Protein AF-0000000068876322 (afdb_homodimer)

pLDDT: mean 88.97, std 20.26, range [16.17, 98.94]

Structure (mmCIF, N/CA/C/O backbone):
data_AF-0000000068876322-model_v1
#
loop_
_entity.id
_entity.type
_entity.pdbx_description
1 polymer 'Nitrate reductase'
#
loop_
_atom_site.group_PDB
_atom_site.id
_atom_site.type_symbol
_atom_site.label_atom_id
_atom_site.label_alt_id
_atom_site.label_comp_id
_atom_site.label_asym_id
_atom_site.label_entity_id
_atom_site.label_seq_id
_atom_site.pdbx_PDB_ins_code
_atom_site.Cartn_x
_atom_site.Cartn_y
_atom_site.Cartn_z
_atom_site.occupancy
_atom_site.B_iso_or_equiv
_atom_site.auth_seq_id
_atom_site.auth_comp_id
_atom_site.auth_asym_id
_atom_site.auth_atom_id
_atom_site.pdbx_PDB_model_num
ATOM 1 N N . MET A 1 1 ? 75.688 85.75 51.281 1 16.59 1 MET A N 1
ATOM 2 C CA . MET A 1 1 ? 74.625 85.875 52.25 1 16.59 1 MET A CA 1
ATOM 3 C C . MET A 1 1 ? 73.312 85.375 51.688 1 16.59 1 MET A C 1
ATOM 5 O O . MET A 1 1 ? 72.562 84.625 52.375 1 16.59 1 MET A O 1
ATOM 9 N N . SER A 1 2 ? 72.625 86 50.75 1 17.84 2 SER A N 1
ATOM 10 C CA . SER A 1 2 ? 71.25 86.438 50.781 1 17.84 2 SER A CA 1
ATOM 11 C C . SER A 1 2 ? 70.312 85.25 50.406 1 17.84 2 SER A C 1
ATOM 13 O O . SER A 1 2 ? 70.75 84.312 49.719 1 17.84 2 SER A O 1
ATOM 15 N N . ILE A 1 3 ? 69 85.312 50.625 1 17.56 3 ILE A N 1
ATOM 16 C CA . ILE A 1 3 ? 67.75 84.75 51.25 1 17.56 3 ILE A CA 1
ATOM 17 C C . ILE A 1 3 ? 67 83.938 50.25 1 17.56 3 ILE A C 1
ATOM 19 O O . ILE A 1 3 ? 66.688 82.75 50.562 1 17.56 3 ILE A O 1
ATOM 23 N N . LYS A 1 4 ? 65.75 84.375 49.562 1 17.17 4 LYS A N 1
ATOM 24 C CA . LYS A 1 4 ? 64.375 84.375 50 1 17.17 4 LYS A CA 1
ATOM 25 C C . LYS A 1 4 ? 63.469 83.625 49.031 1 17.17 4 LYS A C 1
ATOM 27 O O . LYS A 1 4 ? 62.406 83.062 49.438 1 17.17 4 LYS A O 1
ATOM 32 N N . SER A 1 5 ? 63.5 83.562 47.656 1 18.92 5 SER A N 1
ATOM 33 C CA . SER A 1 5 ? 62.188 83.875 47.094 1 18.92 5 SER A CA 1
ATOM 34 C C . SER A 1 5 ? 61.344 82.625 46.875 1 18.92 5 SER A C 1
ATOM 36 O O . SER A 1 5 ? 61.625 81.812 46 1 18.92 5 SER A O 1
ATOM 38 N N . SER A 1 6 ? 60.844 81.625 47.938 1 21.02 6 SER A N 1
ATOM 39 C CA . SER A 1 6 ? 60.562 80.25 47.781 1 21.02 6 SER A CA 1
ATOM 40 C C . SER A 1 6 ? 59.156 80 47.188 1 21.02 6 SER A C 1
ATOM 42 O O . SER A 1 6 ? 58.594 78.938 47.281 1 21.02 6 SER A O 1
ATOM 44 N N . SER A 1 7 ? 58.688 81.062 46.344 1 18.5 7 SER A N 1
ATOM 45 C CA . SER A 1 7 ? 57.25 81.312 46.406 1 18.5 7 SER A CA 1
ATOM 46 C C . SER A 1 7 ? 56.5 80 46.062 1 18.5 7 SER A C 1
ATOM 48 O O . SER A 1 7 ? 57.062 79.062 45.625 1 18.5 7 SER A O 1
ATOM 50 N N . LEU A 1 8 ? 55.281 80.125 45.281 1 18.42 8 LEU A N 1
ATOM 51 C CA . LEU A 1 8 ? 53.844 80 45.5 1 18.42 8 LEU A CA 1
ATOM 52 C C . LEU A 1 8 ? 53.312 78.688 44.906 1 18.42 8 LEU A C 1
ATOM 54 O O . LEU A 1 8 ? 53.5 78.375 43.75 1 18.42 8 LEU A O 1
ATOM 58 N N . ARG A 1 9 ? 53 77.562 45.719 1 19.86 9 ARG A N 1
ATOM 59 C CA . ARG A 1 9 ? 52.625 76.125 45.531 1 19.86 9 ARG A CA 1
ATOM 60 C C . ARG A 1 9 ? 51.281 76 44.875 1 19.86 9 ARG A C 1
ATOM 62 O O . ARG A 1 9 ? 50.25 76.25 45.5 1 19.86 9 ARG A O 1
ATOM 69 N N . SER A 1 10 ? 51.156 76.625 43.625 1 20.12 10 SER A N 1
ATOM 70 C CA . SER A 1 10 ? 49.812 76.812 43.031 1 20.12 10 SER A CA 1
ATOM 71 C C . SER A 1 10 ? 49 75.562 43.062 1 20.12 10 SER A C 1
ATOM 73 O O . SER A 1 10 ? 49.531 74.438 42.906 1 20.12 10 SER A O 1
ATOM 75 N N . PHE A 1 11 ? 47.781 75.688 43.656 1 21.39 11 PHE A N 1
ATOM 76 C CA . PHE A 1 11 ? 46.688 74.875 44.156 1 21.39 11 PHE A CA 1
ATOM 77 C C . PHE A 1 11 ? 46.25 73.875 43.094 1 21.39 11 PHE A C 1
ATOM 79 O O . PHE A 1 11 ? 46.531 74.062 41.906 1 21.39 11 PHE A O 1
ATOM 86 N N . PRO A 1 12 ? 45.25 73.062 43.469 1 23.77 12 PRO A N 1
ATOM 87 C CA . PRO A 1 12 ? 44.75 71.688 43.344 1 23.77 12 PRO A CA 1
ATOM 88 C C . PRO A 1 12 ? 43.844 71.5 42.125 1 23.77 12 PRO A C 1
ATOM 90 O O . PRO A 1 12 ? 42.75 72.125 42.062 1 23.77 12 PRO A O 1
ATOM 93 N N . THR A 1 13 ? 44.188 71.875 40.875 1 25.36 13 THR A N 1
ATOM 94 C CA . THR A 1 13 ? 43.156 72.062 39.875 1 25.36 13 THR A CA 1
ATOM 95 C C . THR A 1 13 ? 42.281 70.812 39.781 1 25.36 13 THR A C 1
ATOM 97 O O . THR A 1 13 ? 42.781 69.688 39.688 1 25.36 13 THR A O 1
ATOM 100 N N . PRO A 1 14 ? 41.031 70.938 40.281 1 27.06 14 PRO A N 1
ATOM 101 C CA . PRO A 1 14 ? 40.094 69.812 40.469 1 27.06 14 PRO A CA 1
ATOM 102 C C . PRO A 1 14 ? 39.969 68.938 39.219 1 27.06 14 PRO A C 1
ATOM 104 O O . PRO A 1 14 ? 40.25 69.438 38.094 1 27.06 14 PRO A O 1
ATOM 107 N N . PRO A 1 15 ? 39.875 67.625 39.406 1 26.58 15 PRO A N 1
ATOM 108 C CA . PRO A 1 15 ? 40 66.562 38.406 1 26.58 15 PRO A CA 1
ATOM 109 C C . PRO A 1 15 ? 38.938 66.625 37.312 1 26.58 15 PRO A C 1
ATOM 111 O O . PRO A 1 15 ? 37.812 67.062 37.594 1 26.58 15 PRO A O 1
ATOM 114 N N . PRO A 1 16 ? 39.312 67 36.094 1 25.39 16 PRO A N 1
ATOM 115 C CA . PRO A 1 16 ? 38.344 67.25 35.031 1 25.39 16 PRO A CA 1
ATOM 116 C C . PRO A 1 16 ? 37.25 66.188 34.906 1 25.39 16 PRO A C 1
ATOM 118 O O . PRO A 1 16 ? 37.469 65.062 35.344 1 25.39 16 PRO A O 1
ATOM 121 N N . SER A 1 17 ? 35.969 66.562 34.938 1 26.8 17 SER A N 1
ATOM 122 C CA . SER A 1 17 ? 34.719 65.875 34.906 1 26.8 17 SER A CA 1
ATOM 123 C C . SER A 1 17 ? 34.688 64.812 33.781 1 26.8 17 SER A C 1
ATOM 125 O O . SER A 1 17 ? 35.25 65.062 32.688 1 26.8 17 SER A O 1
ATOM 127 N N . PRO A 1 18 ? 34.406 63.562 34.156 1 25.31 18 PRO A N 1
ATOM 128 C CA . PRO A 1 18 ? 34.594 62.406 33.25 1 25.31 18 PRO A CA 1
ATOM 129 C C . PRO A 1 18 ? 33.938 62.625 31.906 1 25.31 18 PRO A C 1
ATOM 131 O O . PRO A 1 18 ? 33.031 63.469 31.766 1 25.31 18 PRO A O 1
ATOM 134 N N . PRO A 1 19 ? 34.344 61.875 30.922 1 24.61 19 PRO A N 1
ATOM 135 C CA . PRO A 1 19 ? 34.25 61.844 29.469 1 24.61 19 PRO A CA 1
ATOM 136 C C . PRO A 1 19 ? 32.844 61.656 28.953 1 24.61 19 PRO A C 1
ATOM 138 O O . PRO A 1 19 ? 32.156 60.688 29.359 1 24.61 19 PRO A O 1
ATOM 141 N N . GLU A 1 20 ? 32.062 62.656 28.922 1 23.34 20 GLU A N 1
ATOM 142 C CA . GLU A 1 20 ? 30.688 62.375 28.531 1 23.34 20 GLU A CA 1
ATOM 143 C C . GLU A 1 20 ? 30.641 61.531 27.266 1 23.34 20 GLU A C 1
ATOM 145 O O . GLU A 1 20 ? 31.266 61.844 26.266 1 23.34 20 GLU A O 1
ATOM 150 N N . THR A 1 21 ? 30.516 60.188 27.438 1 25.38 21 THR A N 1
ATOM 151 C CA . THR A 1 21 ? 30.469 59.219 26.344 1 25.38 21 THR A CA 1
ATOM 152 C C . THR A 1 21 ? 29.438 59.656 25.312 1 25.38 21 THR A C 1
ATOM 154 O O . THR A 1 21 ? 28.266 59.812 25.625 1 25.38 21 THR A O 1
ATOM 157 N N . ALA A 1 22 ? 29.844 60.375 24.312 1 23.73 22 ALA A N 1
ATOM 158 C CA . ALA A 1 22 ? 29 60.812 23.203 1 23.73 22 ALA A CA 1
ATOM 159 C C . ALA A 1 22 ? 28.094 59.656 22.75 1 23.73 22 ALA A C 1
ATOM 161 O O . ALA A 1 22 ? 28.547 58.531 22.562 1 23.73 22 ALA A O 1
ATOM 162 N N . LYS A 1 23 ? 26.891 59.844 22.859 1 25.95 23 LYS A N 1
ATOM 163 C CA . LYS A 1 23 ? 25.734 59.094 22.406 1 25.95 23 LYS A CA 1
ATOM 164 C C . LYS A 1 23 ? 25.844 58.719 20.938 1 25.95 23 LYS A C 1
ATOM 166 O O . LYS A 1 23 ? 25.656 59.562 20.062 1 25.95 23 LYS A O 1
ATOM 171 N N . GLN A 1 24 ? 26.969 58.344 20.422 1 25.56 24 GLN A N 1
ATOM 172 C CA . GLN A 1 24 ? 26.75 58.406 18.984 1 25.56 24 GLN A CA 1
ATOM 173 C C . GLN A 1 24 ? 25.484 57.625 18.578 1 25.56 24 GLN A C 1
ATOM 175 O O . GLN A 1 24 ? 25.094 56.688 19.25 1 25.56 24 GLN A O 1
ATOM 180 N N . PRO A 1 25 ? 24.75 58.188 17.5 1 28.53 25 PRO A N 1
ATOM 181 C CA . PRO A 1 25 ? 23.484 57.844 16.859 1 28.53 25 PRO A CA 1
ATOM 182 C C . PRO A 1 25 ? 23.406 56.375 16.453 1 28.53 25 PRO A C 1
ATOM 184 O O . PRO A 1 25 ? 24.422 55.781 16.141 1 28.53 25 PRO A O 1
ATOM 187 N N . GLN A 1 26 ? 22.453 55.688 17.047 1 25.66 26 GLN A N 1
ATOM 188 C CA . GLN A 1 26 ? 22.062 54.312 16.781 1 25.66 26 GLN A CA 1
ATOM 189 C C . GLN A 1 26 ? 21.953 54.031 15.281 1 25.66 26 GLN A C 1
ATOM 191 O O . GLN A 1 26 ? 21.156 54.656 14.586 1 25.66 26 GLN A O 1
ATOM 196 N N . SER A 1 27 ? 23.047 53.906 14.586 1 29.62 27 SER A N 1
ATOM 197 C CA . SER A 1 27 ? 23.031 53.438 13.203 1 29.62 27 SER A CA 1
ATOM 198 C C . SER A 1 27 ? 22 52.344 13.008 1 29.62 27 SER A C 1
ATOM 200 O O . SER A 1 27 ? 22.047 51.312 13.695 1 29.62 27 SER A O 1
ATOM 202 N N . THR A 1 28 ? 20.766 52.719 12.648 1 29.39 28 THR A N 1
ATOM 203 C CA . THR A 1 28 ? 19.672 51.906 12.148 1 29.39 28 THR A CA 1
ATOM 204 C C . THR A 1 28 ? 20.203 50.844 11.195 1 29.39 28 THR A C 1
ATOM 206 O O . THR A 1 28 ? 20.875 51.156 10.211 1 29.39 28 THR A O 1
ATOM 209 N N . SER A 1 29 ? 20.438 49.688 11.695 1 29.77 29 SER A N 1
ATOM 210 C CA . SER A 1 29 ? 21.031 48.5 11.094 1 29.77 29 SER A CA 1
ATOM 211 C C . SER A 1 29 ? 20.469 48.25 9.695 1 29.77 29 SER A C 1
ATOM 213 O O . SER A 1 29 ? 19.25 48.156 9.523 1 29.77 29 SER A O 1
ATOM 215 N N . LEU A 1 30 ? 21.141 48.656 8.617 1 35.22 30 LEU A N 1
ATOM 216 C CA . LEU A 1 30 ? 21.109 48.25 7.215 1 35.22 30 LEU A CA 1
ATOM 217 C C . LEU A 1 30 ? 20.844 46.781 7.078 1 35.22 30 LEU A C 1
ATOM 219 O O . LEU A 1 30 ? 20.703 46.25 5.965 1 35.22 30 LEU A O 1
ATOM 223 N N . ALA A 1 31 ? 20.953 46.062 8.086 1 38.41 31 ALA A N 1
ATOM 224 C CA . ALA A 1 31 ? 20.734 44.625 7.992 1 38.41 31 ALA A CA 1
ATOM 225 C C . ALA A 1 31 ? 19.25 44.344 7.746 1 38.41 31 ALA A C 1
ATOM 227 O O . ALA A 1 31 ? 18.922 43.281 7.184 1 38.41 31 ALA A O 1
ATOM 228 N N . GLY A 1 32 ? 18.453 45.25 8.203 1 35.22 32 GLY A N 1
ATOM 229 C CA . GLY A 1 32 ? 17.047 45.031 7.961 1 35.22 32 GLY A CA 1
ATOM 230 C C . GLY A 1 32 ? 16.656 45.188 6.504 1 35.22 32 GLY A C 1
ATOM 231 O O . GLY A 1 32 ? 15.719 44.531 6.031 1 35.22 32 GLY A O 1
ATOM 232 N N . GLU A 1 33 ? 17.219 46.219 5.895 1 37.06 33 GLU A N 1
ATOM 233 C CA . GLU A 1 33 ? 16.891 46.469 4.492 1 37.06 33 GLU A CA 1
ATOM 234 C C . GLU A 1 33 ? 17.453 45.375 3.596 1 37.06 33 GLU A C 1
ATOM 236 O O . GLU A 1 33 ? 16.828 44.969 2.617 1 37.06 33 GLU A O 1
ATOM 241 N N . THR A 1 34 ? 18.672 44.969 3.949 1 38.59 34 THR A N 1
ATOM 242 C CA . THR A 1 34 ? 19.25 43.906 3.127 1 38.59 34 THR A CA 1
ATOM 243 C C . THR A 1 34 ? 18.484 42.594 3.336 1 38.59 34 THR A C 1
ATOM 245 O O . THR A 1 34 ? 18.25 41.844 2.387 1 38.59 34 THR A O 1
ATOM 248 N N . GLN A 1 35 ? 18.109 42.344 4.645 1 35.41 35 GLN A N 1
ATOM 249 C CA . GLN A 1 35 ? 17.312 41.156 4.832 1 35.41 35 GLN A CA 1
ATOM 250 C C . GLN A 1 35 ? 15.938 41.312 4.176 1 35.41 35 GLN A C 1
ATOM 252 O O . GLN A 1 35 ? 15.367 40.312 3.691 1 35.41 35 GLN A O 1
ATOM 257 N N . ARG A 1 36 ? 15.43 42.469 4.195 1 39.19 36 ARG A N 1
ATOM 258 C CA . ARG A 1 36 ? 14.188 42.719 3.479 1 39.19 36 ARG A CA 1
ATOM 259 C C . ARG A 1 36 ? 14.398 42.656 1.97 1 39.19 36 ARG A C 1
ATOM 261 O O . ARG A 1 36 ? 13.531 42.156 1.239 1 39.19 36 ARG A O 1
ATOM 268 N N . ALA A 1 37 ? 15.398 43.312 1.54 1 38.28 37 ALA A N 1
ATOM 269 C CA . ALA A 1 37 ? 15.703 43.219 0.113 1 38.28 37 ALA A CA 1
ATOM 270 C C . ALA A 1 37 ? 15.969 41.781 -0.319 1 38.28 37 ALA A C 1
ATOM 272 O O . ALA A 1 37 ? 15.562 41.375 -1.406 1 38.28 37 ALA A O 1
ATOM 273 N N . SER A 1 38 ? 16.703 40.969 0.546 1 41.44 38 SER A N 1
ATOM 274 C CA . SER A 1 38 ? 16.891 39.562 0.235 1 41.44 38 SER A CA 1
ATOM 275 C C . SER A 1 38 ? 15.578 38.812 0.334 1 41.44 38 SER A C 1
ATOM 277 O O . SER A 1 38 ? 15.312 37.906 -0.479 1 41.44 38 SER A O 1
ATOM 279 N N . LEU A 1 39 ? 14.734 39.125 1.282 1 41.06 39 LEU A N 1
ATOM 280 C CA . LEU A 1 39 ? 13.398 38.531 1.349 1 41.06 39 LEU A CA 1
ATOM 281 C C . LEU A 1 39 ? 12.523 39.062 0.207 1 41.06 39 LEU A C 1
ATOM 283 O O . LEU A 1 39 ? 11.727 38.312 -0.356 1 41.06 39 LEU A O 1
ATOM 287 N N . LEU A 1 40 ? 12.609 40.406 -0.067 1 43.03 40 LEU A N 1
ATOM 288 C CA . LEU A 1 40 ? 11.898 40.969 -1.215 1 43.03 40 LEU A CA 1
ATOM 289 C C . LEU A 1 40 ? 12.453 40.406 -2.52 1 43.03 40 LEU A C 1
ATOM 291 O O . LEU A 1 40 ? 11.695 40.094 -3.439 1 43.03 40 LEU A O 1
ATOM 295 N N . LEU A 1 41 ? 13.75 40.438 -2.668 1 44 41 LEU A N 1
ATOM 296 C CA . LEU A 1 41 ? 14.352 39.844 -3.85 1 44 41 LEU A CA 1
ATOM 297 C C . LEU A 1 41 ? 14.031 38.344 -3.908 1 44 41 LEU A C 1
ATOM 299 O O . LEU A 1 41 ? 13.773 37.812 -4.984 1 44 41 LEU A O 1
ATOM 303 N N . ASP A 1 42 ? 14.07 37.625 -2.787 1 47.66 42 ASP A N 1
ATOM 304 C CA . ASP A 1 42 ? 13.609 36.25 -2.693 1 47.66 42 ASP A CA 1
ATOM 305 C C . ASP A 1 42 ? 12.117 36.156 -3.002 1 47.66 42 ASP A C 1
ATOM 307 O O . ASP A 1 42 ? 11.672 35.156 -3.605 1 47.66 42 ASP A O 1
ATOM 311 N N . SER A 1 43 ? 11.422 37.156 -2.576 1 47.16 43 SER A N 1
ATOM 312 C CA . SER A 1 43 ? 10 37.219 -2.908 1 47.16 43 SER A CA 1
ATOM 313 C C . SER A 1 43 ? 9.781 37.375 -4.41 1 47.16 43 SER A C 1
ATOM 315 O O . SER A 1 43 ? 8.898 36.719 -4.984 1 47.16 43 SER A O 1
ATOM 317 N N . GLU A 1 44 ? 10.477 38.344 -4.941 1 48.69 44 GLU A N 1
ATOM 318 C CA . GLU A 1 44 ? 10.297 38.5 -6.383 1 48.69 44 GLU A CA 1
ATOM 319 C C . GLU A 1 44 ? 10.727 37.25 -7.133 1 48.69 44 GLU A C 1
ATOM 321 O O . GLU A 1 44 ? 10.109 36.875 -8.133 1 48.69 44 GLU A O 1
ATOM 326 N N . LYS A 1 45 ? 11.82 36.781 -6.809 1 51.41 45 LYS A N 1
ATOM 327 C CA . LYS A 1 45 ? 12.328 35.562 -7.438 1 51.41 45 LYS A CA 1
ATOM 328 C C . LYS A 1 45 ? 11.383 34.375 -7.191 1 51.41 45 LYS A C 1
ATOM 330 O O . LYS A 1 45 ? 11.234 33.5 -8.047 1 51.41 45 LYS A O 1
ATOM 335 N N . ASN A 1 46 ? 10.82 34.312 -6.059 1 55.25 46 ASN A N 1
ATOM 336 C CA . ASN A 1 46 ? 9.844 33.281 -5.797 1 55.25 46 ASN A CA 1
ATOM 337 C C . ASN A 1 46 ? 8.586 33.438 -6.645 1 55.25 46 ASN A C 1
ATOM 339 O O . ASN A 1 46 ? 7.84 32.5 -6.871 1 55.25 46 ASN A O 1
ATOM 343 N N . LEU A 1 47 ? 8.305 34.719 -7.129 1 57.19 47 LEU A N 1
ATOM 344 C CA . LEU A 1 47 ? 7.086 35 -7.883 1 57.19 47 LEU A CA 1
ATOM 345 C C . LEU A 1 47 ? 7.125 34.312 -9.25 1 57.19 47 LEU A C 1
ATOM 347 O O . LEU A 1 47 ? 6.098 34.188 -9.922 1 57.19 47 LEU A O 1
ATOM 351 N N . LEU A 1 48 ? 8.312 33.75 -9.523 1 66 48 LEU A N 1
ATOM 352 C CA . LEU A 1 48 ? 8.336 33.25 -10.891 1 66 48 LEU A CA 1
ATOM 353 C C . LEU A 1 48 ? 8.422 31.719 -10.914 1 66 48 LEU A C 1
ATOM 355 O O . LEU A 1 48 ? 8.844 31.141 -11.906 1 66 48 LEU A O 1
ATOM 359 N N . LYS A 1 49 ? 7.973 31.188 -9.758 1 82.81 49 LYS A N 1
ATOM 360 C CA . LYS A 1 49 ? 8.094 29.734 -9.773 1 82.81 49 LYS A CA 1
ATOM 361 C C . LYS A 1 49 ? 6.914 29.094 -10.5 1 82.81 49 LYS A C 1
ATOM 363 O O . LYS A 1 49 ? 5.793 29.594 -10.438 1 82.81 49 LYS A O 1
ATOM 368 N N . ASP A 1 50 ? 7.105 27.984 -11.133 1 87.69 50 ASP A N 1
ATOM 369 C CA . ASP A 1 50 ? 6.094 27.266 -11.906 1 87.69 50 ASP A CA 1
ATOM 370 C C . ASP A 1 50 ? 5.387 26.219 -11.047 1 87.69 50 ASP A C 1
ATOM 372 O O . ASP A 1 50 ? 4.75 25.312 -11.578 1 87.69 50 ASP A O 1
ATOM 376 N N . TYR A 1 51 ? 5.645 26.297 -9.719 1 94.12 51 TYR A N 1
ATOM 377 C CA . TYR A 1 51 ? 4.957 25.406 -8.789 1 94.12 51 TYR A CA 1
ATOM 378 C C . TYR A 1 51 ? 4.277 26.203 -7.676 1 94.12 51 TYR A C 1
ATOM 380 O O . TYR A 1 51 ? 4.613 27.359 -7.445 1 94.12 51 TYR A O 1
ATOM 388 N N . PRO A 1 52 ? 3.289 25.594 -7.02 1 94.56 52 PRO A N 1
ATOM 389 C CA . PRO A 1 52 ? 2.521 26.312 -6 1 94.56 52 PRO A CA 1
ATOM 390 C C . PRO A 1 52 ? 3.396 26.844 -4.863 1 94.56 52 PRO A C 1
ATOM 392 O O . PRO A 1 52 ? 4.34 26.172 -4.441 1 94.56 52 PRO A O 1
ATOM 395 N N . LEU A 1 53 ? 3.086 28.031 -4.445 1 96 53 LEU A N 1
ATOM 396 C CA . LEU A 1 53 ? 3.666 28.641 -3.254 1 96 53 LEU A CA 1
ATOM 397 C C . LEU A 1 53 ? 2.617 28.797 -2.158 1 96 53 LEU A C 1
ATOM 399 O O . LEU A 1 53 ? 1.417 28.828 -2.439 1 96 53 LEU A O 1
ATOM 403 N N . PRO A 1 54 ? 3.025 28.891 -0.907 1 96.06 54 PRO A N 1
ATOM 404 C CA . PRO A 1 54 ? 2.057 28.891 0.191 1 96.06 54 PRO A CA 1
ATOM 405 C C . PRO A 1 54 ? 1.247 30.172 0.26 1 96.06 54 PRO A C 1
ATOM 407 O O . PRO A 1 54 ? 1.745 31.25 -0.115 1 96.06 54 PRO A O 1
ATOM 410 N N . PRO A 1 55 ? 0.011 29.984 0.765 1 94.62 55 PRO A N 1
ATOM 411 C CA . PRO A 1 55 ? -0.746 31.203 1.065 1 94.62 55 PRO A CA 1
ATOM 412 C C . PRO A 1 55 ? -0.139 32 2.213 1 94.62 55 PRO A C 1
ATOM 414 O O . PRO A 1 55 ? 0.658 31.484 2.99 1 94.62 55 PRO A O 1
ATOM 417 N N . GLN A 1 56 ? -0.583 33.219 2.273 1 91.81 56 GLN A N 1
ATOM 418 C CA . GLN A 1 56 ? -0.12 34.062 3.359 1 91.81 56 GLN A CA 1
ATOM 419 C C . GLN A 1 56 ? -0.864 33.75 4.656 1 91.81 56 GLN A C 1
ATOM 421 O O . GLN A 1 56 ? -2.053 33.438 4.637 1 91.81 56 GLN A O 1
ATOM 426 N N . ASN A 1 57 ? -0.119 33.844 5.703 1 92.75 57 ASN A N 1
ATOM 427 C CA . ASN A 1 57 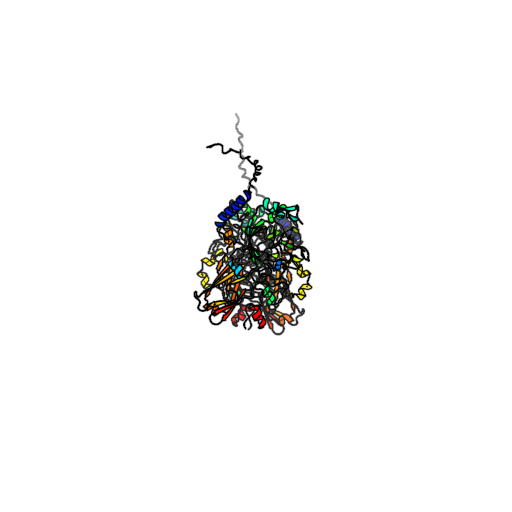? -0.76 33.719 7.008 1 92.75 57 ASN A CA 1
ATOM 428 C C . ASN A 1 57 ? -1.603 34.938 7.348 1 92.75 57 ASN A C 1
ATOM 430 O O . ASN A 1 57 ? -1.284 36.062 6.926 1 92.75 57 ASN A O 1
ATOM 434 N N . GLY A 1 58 ? -2.625 34.688 8.031 1 91.56 58 GLY A N 1
ATOM 435 C CA . GLY A 1 58 ? -3.41 35.812 8.57 1 91.56 58 GLY A CA 1
ATOM 436 C C . GLY A 1 58 ? -2.902 36.312 9.906 1 91.56 58 GLY A C 1
ATOM 437 O O . GLY A 1 58 ? -1.76 36.031 10.281 1 91.56 58 GLY A O 1
ATOM 438 N N . VAL A 1 59 ? -3.756 37.125 10.531 1 91.25 59 VAL A N 1
ATOM 439 C CA . VAL A 1 59 ? -3.422 37.656 11.844 1 91.25 59 VAL A CA 1
ATOM 440 C C . VAL A 1 59 ? -3.791 36.656 12.93 1 91.25 59 VAL A C 1
ATOM 442 O O . VAL A 1 59 ? -4.918 36.156 12.961 1 91.25 59 VAL A O 1
ATOM 445 N N . LYS A 1 60 ? -2.82 36.344 13.758 1 93.81 60 LYS A N 1
ATOM 446 C CA . LYS A 1 60 ? -3.021 35.469 14.891 1 93.81 60 LYS A CA 1
ATOM 447 C C . LYS A 1 60 ? -2.865 36.188 16.219 1 93.81 60 LYS A C 1
ATOM 449 O O . LYS A 1 60 ? -2.258 37.25 16.266 1 93.81 60 LYS A O 1
ATOM 454 N N . SER A 1 61 ? -3.496 35.719 17.188 1 96.12 61 SER A N 1
ATOM 455 C CA . SER A 1 61 ? -3.391 36.219 18.562 1 96.12 61 SER A CA 1
ATOM 456 C C . SER A 1 61 ? -3.543 35.094 19.578 1 96.12 61 SER A C 1
ATOM 458 O O . SER A 1 61 ? -3.965 34 19.25 1 96.12 61 SER A O 1
ATOM 460 N N . VAL A 1 62 ? -3.061 35.438 20.734 1 97.44 62 VAL A N 1
ATOM 461 C CA . VAL A 1 62 ? -3.377 34.5 21.812 1 97.44 62 VAL A CA 1
ATOM 462 C C . VAL A 1 62 ? -4.887 34.469 22.031 1 97.44 62 VAL A C 1
ATOM 464 O O . VAL A 1 62 ? -5.512 35.5 22.266 1 97.44 62 VAL A O 1
ATOM 467 N N . GLN A 1 63 ? -5.473 33.281 21.953 1 96 63 GLN A N 1
ATOM 468 C CA . GLN A 1 63 ? -6.918 33.125 22.094 1 96 63 GLN A CA 1
ATOM 469 C C . GLN A 1 63 ? -7.34 33.25 23.562 1 96 63 GLN A C 1
ATOM 471 O O . GLN A 1 63 ? -6.59 32.875 24.453 1 96 63 GLN A O 1
ATOM 476 N N . PRO A 1 64 ? -8.531 33.719 23.828 1 96.06 64 PRO A N 1
ATOM 477 C CA . PRO A 1 64 ? -9 33.906 25.203 1 96.06 64 PRO A CA 1
ATOM 478 C C . PRO A 1 64 ? -8.93 32.594 26.016 1 96.06 64 PRO A C 1
ATOM 480 O O . PRO A 1 64 ? -8.586 32.625 27.188 1 96.06 64 PRO A O 1
ATOM 483 N N . GLN A 1 65 ? -9.164 31.438 25.406 1 94.75 65 GLN A N 1
ATOM 484 C CA . GLN A 1 65 ? -9.172 30.141 26.078 1 94.75 65 GLN A CA 1
ATOM 485 C C . GLN A 1 65 ? -7.77 29.734 26.5 1 94.75 65 GLN A C 1
ATOM 487 O O . GLN A 1 65 ? -7.602 28.891 27.391 1 94.75 65 GLN A O 1
ATOM 492 N N . ASP A 1 66 ? -6.797 30.328 25.859 1 96.38 66 ASP A N 1
ATOM 493 C CA . ASP A 1 66 ? -5.422 29.906 26.109 1 96.38 66 ASP A CA 1
ATOM 494 C C . ASP A 1 66 ? -4.762 30.781 27.172 1 96.38 66 ASP A C 1
ATOM 496 O O . ASP A 1 66 ? -3.709 30.422 27.703 1 96.38 66 ASP A O 1
ATOM 500 N N . LEU A 1 67 ? -5.328 31.938 27.516 1 96.62 67 LEU A N 1
ATOM 501 C CA . LEU A 1 67 ? -4.707 32.938 28.359 1 96.62 67 LEU A CA 1
ATOM 502 C C . LEU A 1 67 ? -4.363 32.375 29.734 1 96.62 67 LEU A C 1
ATOM 504 O O . LEU A 1 67 ? -3.359 32.75 30.344 1 96.62 67 LEU A O 1
ATOM 508 N N . LYS A 1 68 ? -5.16 31.469 30.234 1 96.31 68 LYS A N 1
ATOM 509 C CA . LYS A 1 68 ? -4.949 30.922 31.578 1 96.31 68 LYS A CA 1
ATOM 510 C C . LYS A 1 68 ? -4.344 29.531 31.516 1 96.31 68 LYS A C 1
ATOM 512 O O . LYS A 1 68 ? -4.504 28.734 32.438 1 96.31 68 LYS A O 1
ATOM 517 N N . THR A 1 69 ? -3.807 29.156 30.422 1 96.5 69 THR A N 1
ATOM 518 C CA . THR A 1 69 ? -3.154 27.859 30.25 1 96.5 69 THR A CA 1
ATOM 519 C C . THR A 1 69 ? -1.652 28.031 30.031 1 96.5 69 THR A C 1
ATOM 521 O O . THR A 1 69 ? -1.178 29.156 29.812 1 96.5 69 THR A O 1
ATOM 524 N N . PRO A 1 70 ? -0.91 26.938 30.125 1 96.44 70 PRO A N 1
ATOM 525 C CA . PRO A 1 70 ? 0.529 27.016 29.859 1 96.44 70 PRO A CA 1
ATOM 526 C C . PRO A 1 70 ? 0.841 27.469 28.422 1 96.44 70 PRO A C 1
ATOM 528 O O . PRO A 1 70 ? 1.99 27.797 28.125 1 96.44 70 PRO A O 1
ATOM 531 N N . ASP A 1 71 ? -0.176 27.562 27.625 1 97.44 71 ASP A N 1
ATOM 532 C CA . ASP A 1 71 ? 0.026 27.953 26.234 1 97.44 71 ASP A CA 1
ATOM 533 C C . ASP A 1 71 ? -0.34 29.406 26 1 97.44 71 ASP A C 1
ATOM 535 O O . ASP A 1 71 ? -0.694 29.797 24.891 1 97.44 71 ASP A O 1
ATOM 539 N N . SER A 1 72 ? -0.275 30.203 27.016 1 97.31 72 SER A N 1
ATOM 540 C CA . SER A 1 72 ? -0.632 31.609 26.938 1 97.31 72 SER A CA 1
ATOM 541 C C . SER A 1 72 ? 0.355 32.375 26.078 1 97.31 72 SER A C 1
ATOM 543 O O . SER A 1 72 ? 0.102 33.531 25.719 1 97.31 72 SER A O 1
ATOM 545 N N . HIS A 1 73 ? 1.407 31.797 25.641 1 96.69 73 HIS A N 1
ATOM 546 C CA . HIS A 1 73 ? 2.416 32.438 24.828 1 96.69 73 HIS A CA 1
ATOM 547 C C . HIS A 1 73 ? 2.217 32.125 23.344 1 96.69 73 HIS A C 1
ATOM 549 O O . HIS A 1 73 ? 2.934 32.656 22.484 1 96.69 73 HIS A O 1
ATOM 555 N N . VAL A 1 74 ? 1.298 31.312 23 1 97.69 74 VAL A N 1
ATOM 556 C CA . VAL A 1 74 ? 1.148 30.797 21.641 1 97.69 74 VAL A CA 1
ATOM 557 C C . VAL A 1 74 ? 0.01 31.531 20.922 1 97.69 74 VAL A C 1
ATOM 559 O O . VAL A 1 74 ? -1.133 31.516 21.391 1 97.69 74 VAL A O 1
ATOM 562 N N . GLU A 1 75 ? 0.283 32.188 19.797 1 97.25 75 GLU A N 1
ATOM 563 C CA . GLU A 1 75 ? -0.74 32.844 18.969 1 97.25 75 GLU A CA 1
ATOM 564 C C . GLU A 1 75 ? -1.367 31.828 18.016 1 97.25 75 GLU A C 1
ATOM 566 O O . GLU A 1 75 ? -0.659 31.047 17.375 1 97.25 75 GLU A O 1
ATOM 571 N N . ARG A 1 76 ? -2.691 31.812 17.938 1 96.94 76 ARG A N 1
ATOM 572 C CA . ARG A 1 76 ? -3.402 30.828 17.156 1 96.94 76 ARG A CA 1
ATOM 573 C C . ARG A 1 76 ? -4.508 31.469 16.328 1 96.94 76 ARG A C 1
ATOM 575 O O . ARG A 1 76 ? -4.918 32.594 16.594 1 96.94 76 ARG A O 1
ATOM 582 N N . ASP A 1 77 ? -4.844 30.797 15.203 1 95.38 77 ASP A N 1
ATOM 583 C CA . ASP A 1 77 ? -6.023 31.156 14.422 1 95.38 77 ASP A CA 1
ATOM 584 C C . ASP A 1 77 ? -7.301 30.656 15.094 1 95.38 77 ASP A C 1
ATOM 586 O O . ASP A 1 77 ? -7.402 29.484 15.461 1 95.38 77 ASP A O 1
ATOM 590 N N . PRO A 1 78 ? -8.32 31.469 15.25 1 94.06 78 PRO A N 1
ATOM 591 C CA . PRO A 1 78 ? -9.531 31.078 15.969 1 94.06 78 PRO A CA 1
ATOM 592 C C . PRO A 1 78 ? -10.406 30.109 15.172 1 94.06 78 PRO A C 1
ATOM 594 O O . PRO A 1 78 ? -11.375 29.562 15.703 1 94.06 78 PRO A O 1
ATOM 597 N N . ARG A 1 79 ? -10.125 29.859 13.938 1 93 79 ARG A N 1
ATOM 598 C CA . ARG A 1 79 ? -10.992 29.047 13.094 1 93 79 ARG A CA 1
ATOM 599 C C . ARG A 1 79 ? -10.852 27.562 13.422 1 93 79 ARG A C 1
ATOM 601 O O . ARG A 1 79 ? -11.711 26.75 13.055 1 93 79 ARG A O 1
ATOM 608 N N . LEU A 1 80 ? -9.773 27.156 14.078 1 94.69 80 LEU A N 1
ATOM 609 C CA . LEU A 1 80 ? -9.578 25.75 14.398 1 94.69 80 LEU A CA 1
ATOM 610 C C . LEU A 1 80 ? -10.57 25.281 15.461 1 94.69 80 LEU A C 1
ATOM 612 O O . LEU A 1 80 ? -10.703 25.922 16.516 1 94.69 80 LEU A O 1
ATOM 616 N N . PHE A 1 81 ? -11.258 24.188 15.133 1 93.38 81 PHE A N 1
ATOM 617 C CA . PHE A 1 81 ? -12.117 23.562 16.125 1 93.38 81 PHE A CA 1
ATOM 618 C C . PHE A 1 81 ? -11.289 22.859 17.203 1 93.38 81 PHE A C 1
ATOM 620 O O . PHE A 1 81 ? -10.453 22.016 16.891 1 93.38 81 PHE A O 1
ATOM 627 N N . ARG A 1 82 ? -11.516 23.234 18.484 1 93.75 82 ARG A N 1
ATOM 628 C CA . ARG A 1 82 ? -10.844 22.562 19.594 1 93.75 82 ARG A CA 1
ATOM 629 C C . ARG A 1 82 ? -11.555 21.266 19.953 1 93.75 82 ARG A C 1
ATOM 631 O O . ARG A 1 82 ? -12.641 21.281 20.531 1 93.75 82 ARG A O 1
ATOM 638 N N . ARG A 1 83 ? -10.898 20.125 19.75 1 92.25 83 ARG A N 1
ATOM 639 C CA . ARG A 1 83 ? -11.539 18.812 19.844 1 92.25 83 ARG A CA 1
ATOM 640 C C . ARG A 1 83 ? -11.367 18.234 21.25 1 92.25 83 ARG A C 1
ATOM 642 O O . ARG A 1 83 ? -12.07 17.297 21.625 1 92.25 83 ARG A O 1
ATOM 649 N N . THR A 1 84 ? -10.461 18.781 22.062 1 89.25 84 THR A N 1
ATOM 650 C CA . THR A 1 84 ? -10.227 18.25 23.406 1 89.25 84 THR A CA 1
ATOM 651 C C . THR A 1 84 ? -10.484 19.328 24.453 1 89.25 84 THR A C 1
ATOM 653 O O . THR A 1 84 ? -9.93 19.281 25.547 1 89.25 84 THR A O 1
ATOM 656 N N . GLY A 1 85 ? -11.203 20.312 24.141 1 87.12 85 GLY A N 1
ATOM 657 C CA . GLY A 1 85 ? -11.492 21.359 25.109 1 87.12 85 GLY A CA 1
ATOM 658 C C . GLY A 1 85 ? -10.445 22.453 25.125 1 87.12 85 GLY A C 1
ATOM 659 O O . GLY A 1 85 ? -9.938 22.844 24.062 1 87.12 85 GLY A O 1
ATOM 660 N N . VAL A 1 86 ? -10.164 22.859 26.328 1 87.38 86 VAL A N 1
ATOM 661 C CA . VAL A 1 86 ? -9.359 24.062 26.453 1 87.38 86 VAL A CA 1
ATOM 662 C C . VAL A 1 86 ? -7.883 23.734 26.25 1 87.38 86 VAL A C 1
ATOM 664 O O . VAL A 1 86 ? -7.164 24.453 25.547 1 87.38 86 VAL A O 1
ATOM 667 N N . HIS A 1 87 ? -7.434 22.703 26.938 1 91.06 87 HIS A N 1
ATOM 668 C CA . HIS A 1 87 ? -6.008 22.375 26.922 1 91.06 87 HIS A CA 1
ATOM 669 C C . HIS A 1 87 ? -5.777 20.891 27.156 1 91.06 87 HIS A C 1
ATOM 671 O O . HIS A 1 87 ? -6.422 20.281 28.016 1 91.06 87 HIS A O 1
ATOM 677 N N . PRO A 1 88 ? -4.773 20.266 26.328 1 95.12 88 PRO A N 1
ATOM 678 C CA . PRO A 1 88 ? -3.953 20.828 25.25 1 95.12 88 PRO A CA 1
ATOM 679 C C . PRO A 1 88 ? -4.742 21.062 23.969 1 95.12 88 PRO A C 1
ATOM 681 O O . PRO A 1 88 ? -5.855 20.547 23.828 1 95.12 88 PRO A O 1
ATOM 684 N N . LEU A 1 89 ? -4.133 21.812 23.094 1 96.12 89 LEU A N 1
ATOM 685 C CA . LEU A 1 89 ? -4.855 22.094 21.859 1 96.12 89 LEU A CA 1
ATOM 686 C C . LEU A 1 89 ? -4.773 20.906 20.906 1 96.12 89 LEU A C 1
ATOM 688 O O . LEU A 1 89 ? -3.68 20.438 20.578 1 96.12 89 LEU A O 1
ATOM 692 N N . ASN A 1 90 ? -5.844 20.453 20.516 1 96.56 90 ASN A N 1
ATOM 693 C CA . ASN A 1 90 ? -6.098 19.625 19.344 1 96.56 90 ASN A CA 1
ATOM 694 C C . ASN A 1 90 ? -7.094 20.266 18.391 1 96.56 90 ASN A C 1
ATOM 696 O O . ASN A 1 90 ? -8.305 20.203 18.609 1 96.56 90 ASN A O 1
ATOM 700 N N . GLY A 1 91 ? -6.477 20.922 17.375 1 96.38 91 GLY A N 1
ATOM 701 C CA . GLY A 1 91 ? -7.242 21.812 16.531 1 96.38 91 GLY A CA 1
ATOM 702 C C . GLY A 1 91 ? -7.418 21.281 15.117 1 96.38 91 GLY A C 1
ATOM 703 O O . GLY A 1 91 ? -6.434 20.953 14.445 1 96.38 91 GLY A O 1
ATOM 704 N N . GLU A 1 92 ? -8.656 21.25 14.648 1 96.62 92 GLU A N 1
ATOM 705 C CA . GLU A 1 92 ? -9.031 20.828 13.305 1 96.62 92 GLU A CA 1
ATOM 706 C C . GLU A 1 92 ? -9.609 21.984 12.5 1 96.62 92 GLU A C 1
ATOM 708 O O . GLU A 1 92 ? -10.523 22.672 12.961 1 96.62 92 GLU A O 1
ATOM 713 N N . PRO A 1 93 ? -9.086 22.219 11.312 1 96.88 93 PRO A N 1
ATOM 714 C CA . PRO A 1 93 ? -9.711 23.281 10.508 1 96.88 93 PRO A CA 1
ATOM 715 C C . PRO A 1 93 ? -11.062 22.859 9.93 1 96.88 93 PRO A C 1
ATOM 717 O O . PRO A 1 93 ? -11.352 21.672 9.828 1 96.88 93 PRO A O 1
ATOM 720 N N . PRO A 1 94 ? -11.93 23.875 9.617 1 95.75 94 PRO A N 1
ATOM 721 C CA . PRO A 1 94 ? -13.102 23.516 8.828 1 95.75 94 PRO A CA 1
ATOM 722 C C . PRO A 1 94 ? -12.734 22.891 7.488 1 95.75 94 PRO A C 1
ATOM 724 O O . PRO A 1 94 ? -11.852 23.375 6.789 1 95.75 94 PRO A O 1
ATOM 727 N N . LEU A 1 95 ? -13.406 21.844 7.148 1 96.81 95 LEU A N 1
ATOM 728 C CA . LEU A 1 95 ? -13.07 21.031 5.984 1 96.81 95 LEU A CA 1
ATOM 729 C C . LEU A 1 95 ? -13.008 21.891 4.727 1 96.81 95 LEU A C 1
ATOM 731 O O . LEU A 1 95 ? -12.039 21.828 3.965 1 96.81 95 LEU A O 1
ATOM 735 N N . THR A 1 96 ? -13.992 22.734 4.484 1 96.5 96 THR A N 1
ATOM 736 C CA . THR A 1 96 ? -14.062 23.516 3.25 1 96.5 96 THR A CA 1
ATOM 737 C C . THR A 1 96 ? -13.023 24.641 3.254 1 96.5 96 THR A C 1
ATOM 739 O O . THR A 1 96 ? -12.492 25 2.203 1 96.5 96 THR A O 1
ATOM 742 N N . ASP A 1 97 ? -12.75 25.234 4.445 1 96.44 97 ASP A N 1
ATOM 743 C CA . ASP A 1 97 ? -11.68 26.219 4.527 1 96.44 97 ASP A CA 1
ATOM 744 C C . ASP A 1 97 ? -10.336 25.609 4.145 1 96.44 97 ASP A C 1
ATOM 746 O O . ASP A 1 97 ? -9.555 26.219 3.41 1 96.44 97 ASP A O 1
ATOM 750 N N . LEU A 1 98 ? -10.125 24.438 4.676 1 97.69 98 LEU A N 1
ATOM 751 C CA . LEU A 1 98 ? -8.891 23.719 4.355 1 97.69 98 LEU A CA 1
ATOM 752 C C . LEU A 1 98 ? -8.781 23.469 2.854 1 97.69 98 LEU A C 1
ATOM 754 O O . LEU A 1 98 ? -7.758 23.781 2.242 1 97.69 98 LEU A O 1
ATOM 758 N N . TYR A 1 99 ? -9.828 22.984 2.271 1 98 99 TYR A N 1
ATOM 759 C CA . TYR A 1 99 ? -9.852 22.672 0.847 1 98 99 TYR A CA 1
ATOM 760 C C . TYR A 1 99 ? -9.641 23.922 0.009 1 98 99 TYR A C 1
ATOM 762 O O . TYR A 1 99 ? -8.891 23.906 -0.97 1 98 99 TYR A O 1
ATOM 770 N N . ASN A 1 100 ? -10.227 24.969 0.368 1 97.56 100 ASN A N 1
ATOM 771 C CA . ASN A 1 100 ? -10.242 26.188 -0.413 1 97.56 100 ASN A CA 1
ATOM 772 C C . ASN A 1 100 ? -8.898 26.906 -0.367 1 97.56 100 ASN A C 1
ATOM 774 O O . ASN A 1 100 ? -8.609 27.766 -1.204 1 97.56 100 ASN A O 1
ATOM 778 N N . GLU A 1 101 ? -8.086 26.578 0.593 1 96.69 101 GLU A N 1
ATOM 779 C CA . GLU A 1 101 ? -6.75 27.156 0.623 1 96.69 101 GLU A CA 1
ATOM 780 C C . GLU A 1 101 ? -5.879 26.609 -0.506 1 96.69 101 GLU A C 1
ATOM 782 O O . GLU A 1 101 ? -4.871 27.219 -0.869 1 96.69 101 GLU A O 1
ATOM 787 N N . GLY A 1 102 ? -6.266 25.453 -0.958 1 97.44 102 GLY A N 1
ATOM 788 C CA . GLY A 1 102 ? -5.52 24.875 -2.061 1 97.44 102 GLY A CA 1
ATOM 789 C C . GLY A 1 102 ? -4.523 23.812 -1.612 1 97.44 102 GLY A C 1
ATOM 790 O O . GLY A 1 102 ? -4.727 23.156 -0.595 1 97.44 102 GLY A O 1
ATOM 791 N N . PHE A 1 103 ? -3.562 23.656 -2.443 1 98.38 103 PHE A N 1
ATOM 792 C CA . PHE A 1 103 ? -2.623 22.562 -2.285 1 98.38 103 PHE A CA 1
ATOM 793 C C . PHE A 1 103 ? -1.812 22.719 -1.004 1 98.38 103 PHE A C 1
ATOM 795 O O . PHE A 1 103 ? -1.637 21.75 -0.252 1 98.38 103 PHE A O 1
ATOM 802 N N . LEU A 1 104 ? -1.313 23.891 -0.778 1 98.75 104 LEU A N 1
ATOM 803 C CA . LEU A 1 104 ? -0.54 24.188 0.424 1 98.75 104 LEU A CA 1
ATOM 804 C C . LEU A 1 104 ? -1.411 24.844 1.482 1 98.75 104 LEU A C 1
ATOM 806 O O . LEU A 1 104 ? -2.201 25.75 1.17 1 98.75 104 LEU A O 1
ATOM 810 N N . THR A 1 105 ? -1.251 24.391 2.709 1 98.69 105 THR A N 1
ATOM 811 C CA . THR A 1 105 ? -2.01 24.891 3.852 1 98.69 105 THR A CA 1
ATOM 812 C C . THR A 1 105 ? -1.209 25.938 4.613 1 98.69 105 THR A C 1
ATOM 814 O O . THR A 1 105 ? -0.033 25.734 4.922 1 98.69 105 THR A O 1
ATOM 817 N N . SER A 1 106 ? -1.834 27.031 4.906 1 98.06 106 SER A N 1
ATOM 818 C CA . SER A 1 106 ? -1.175 28.031 5.742 1 98.06 106 SER A CA 1
ATOM 819 C C . SER A 1 106 ? -0.942 27.5 7.152 1 98.06 106 SER A C 1
ATOM 821 O O . SER A 1 106 ? -1.588 26.531 7.574 1 98.06 106 SER A O 1
ATOM 823 N N . GLU A 1 107 ? -0.023 28.078 7.793 1 97.38 107 GLU A N 1
ATOM 824 C CA . GLU A 1 107 ? 0.215 27.75 9.195 1 97.38 107 GLU A CA 1
ATOM 825 C C . GLU A 1 107 ? -1.054 27.922 10.023 1 97.38 107 GLU A C 1
ATOM 827 O O . GLU A 1 107 ? -1.274 27.188 10.992 1 97.38 107 GLU A O 1
ATOM 832 N N . ASP A 1 108 ? -1.924 28.844 9.625 1 96.62 108 ASP A N 1
ATOM 833 C CA . ASP A 1 108 ? -3.158 29.188 10.328 1 96.62 108 ASP A CA 1
ATOM 834 C C . ASP A 1 108 ? -4.105 27.984 10.391 1 96.62 108 ASP A C 1
ATOM 836 O O . ASP A 1 108 ? -4.703 27.719 11.43 1 96.62 108 ASP A O 1
ATOM 840 N N . LEU A 1 109 ? -4.18 27.281 9.289 1 97.69 109 LEU A N 1
ATOM 841 C CA . LEU A 1 109 ? -5.18 26.219 9.18 1 97.69 109 LEU A CA 1
ATOM 842 C C . LEU A 1 109 ? -4.527 24.844 9.273 1 97.69 109 LEU A C 1
ATOM 844 O O . LEU A 1 109 ? -5.199 23.828 9.117 1 97.69 109 LEU A O 1
ATOM 848 N N . HIS A 1 110 ? -3.217 24.859 9.492 1 98.5 110 HIS A N 1
ATOM 849 C CA . HIS A 1 110 ? -2.555 23.578 9.711 1 98.5 110 HIS A CA 1
ATOM 850 C C . HIS A 1 110 ? -3.047 22.906 10.992 1 98.5 110 HIS A C 1
ATOM 852 O O . HIS A 1 110 ? -3.039 23.516 12.055 1 9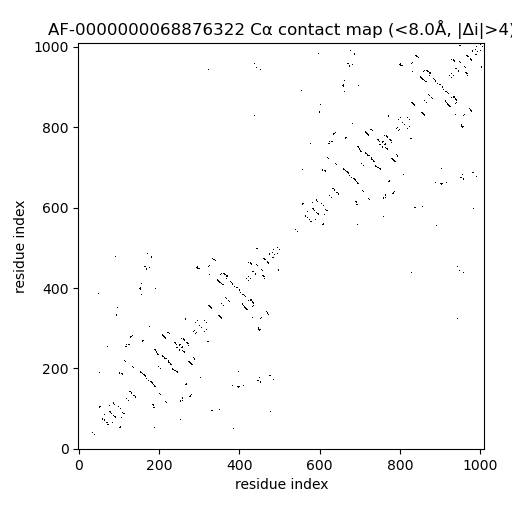8.5 110 HIS A O 1
ATOM 858 N N . PHE A 1 111 ? -3.488 21.688 10.898 1 98.31 111 PHE A N 1
ATOM 859 C CA . PHE A 1 111 ? -4.051 21.047 12.078 1 98.31 111 PHE A CA 1
ATOM 860 C C . PHE A 1 111 ? -3.018 20.953 13.195 1 98.31 111 PHE A C 1
ATOM 862 O O . PHE A 1 111 ? -1.813 20.953 12.93 1 98.31 111 PHE A O 1
ATOM 869 N N . VAL A 1 112 ? -3.523 20.906 14.453 1 98.25 112 VAL A N 1
ATOM 870 C CA . VAL A 1 112 ? -2.65 20.828 15.617 1 98.25 112 VAL A CA 1
ATOM 871 C C . VAL A 1 112 ? -3.041 19.609 16.469 1 98.25 112 VAL A C 1
ATOM 873 O O . VAL A 1 112 ? -4.203 19.469 16.844 1 98.25 112 VAL A O 1
ATOM 876 N N . ARG A 1 113 ? -2.145 18.75 16.703 1 97.56 113 ARG A N 1
ATOM 877 C CA . ARG A 1 113 ? -2.287 17.641 17.641 1 97.56 113 ARG A CA 1
ATOM 878 C C . ARG A 1 113 ? -1.187 17.672 18.703 1 97.56 113 ARG A C 1
ATOM 880 O O . ARG A 1 113 ? -0.023 17.406 18.406 1 97.56 113 ARG A O 1
ATOM 887 N N . ASN A 1 114 ? -1.539 18.031 19.922 1 97.12 114 ASN A N 1
ATOM 888 C CA . ASN A 1 114 ? -0.6 18.078 21.031 1 97.12 114 ASN A CA 1
ATOM 889 C C . ASN A 1 114 ? -1.033 17.172 22.172 1 97.12 114 ASN A C 1
ATOM 891 O O . ASN A 1 114 ? -2.227 17.047 22.453 1 97.12 114 ASN A O 1
ATOM 895 N N . HIS A 1 115 ? -0.067 16.531 22.828 1 95.69 115 HIS A N 1
ATOM 896 C CA . HIS A 1 115 ? -0.328 15.695 24 1 95.69 115 HIS A CA 1
ATOM 897 C C . HIS A 1 115 ? -0.259 16.5 25.281 1 95.69 115 HIS A C 1
ATOM 899 O O . HIS A 1 115 ? -0.763 16.078 26.328 1 95.69 115 HIS A O 1
ATOM 905 N N . GLY A 1 116 ? 0.382 17.594 25.266 1 95.5 116 GLY A N 1
ATOM 906 C CA . GLY A 1 116 ? 0.566 18.484 26.406 1 95.5 116 GLY A CA 1
ATOM 907 C C . GLY A 1 116 ? 0.827 19.922 26 1 95.5 116 GLY A C 1
ATOM 908 O O . GLY A 1 116 ? 0.419 20.359 24.922 1 95.5 116 GLY A O 1
ATOM 909 N N . HIS A 1 117 ? 1.372 20.641 26.969 1 95.5 117 HIS A N 1
ATOM 910 C CA . HIS A 1 117 ? 1.608 22.062 26.688 1 95.5 117 HIS A CA 1
ATOM 911 C C . HIS A 1 117 ? 2.732 22.234 25.672 1 95.5 117 HIS A C 1
ATOM 913 O O . HIS A 1 117 ? 3.578 21.359 25.516 1 95.5 117 HIS A O 1
ATOM 919 N N . VAL A 1 118 ? 2.781 23.328 25.062 1 98.06 118 VAL A N 1
ATOM 920 C CA . VAL A 1 118 ? 3.754 23.672 24.047 1 98.06 118 VAL A CA 1
ATOM 921 C C . VAL A 1 118 ? 5.059 24.125 24.688 1 98.06 118 VAL A C 1
ATOM 923 O O . VAL A 1 118 ? 5.078 25.109 25.438 1 98.06 118 VAL A O 1
ATOM 926 N N . PRO A 1 119 ? 6.094 23.406 24.406 1 97.88 119 PRO A N 1
ATOM 927 C CA . PRO A 1 119 ? 7.383 23.859 24.922 1 97.88 119 PRO A CA 1
ATOM 928 C C . PRO A 1 119 ? 7.738 25.281 24.469 1 97.88 119 PRO A C 1
ATOM 930 O O . PRO A 1 119 ? 7.441 25.656 23.328 1 97.88 119 PRO A O 1
ATOM 933 N N . VAL A 1 120 ? 8.43 26 25.391 1 96.81 120 VAL A N 1
ATOM 934 C CA . VAL A 1 120 ? 8.812 27.375 25.078 1 96.81 120 VAL A CA 1
ATOM 935 C C . VAL A 1 120 ? 10.242 27.391 24.547 1 96.81 120 VAL A C 1
ATOM 937 O O . VAL A 1 120 ? 11.148 26.812 25.141 1 96.81 120 VAL A O 1
ATOM 940 N N . CYS A 1 121 ? 10.375 27.969 23.438 1 96.69 121 CYS A N 1
ATOM 941 C CA . CYS A 1 121 ? 11.68 28.281 22.859 1 96.69 121 CYS A CA 1
ATOM 942 C C . CYS A 1 121 ? 11.711 29.719 22.359 1 96.69 121 CYS A C 1
ATOM 944 O O . CYS A 1 121 ? 11.328 29.984 21.219 1 96.69 121 CYS A O 1
ATOM 946 N N . ASP A 1 122 ? 12.336 30.578 23.172 1 95 122 ASP A N 1
ATOM 947 C CA . ASP A 1 122 ? 12.414 31.984 22.781 1 95 122 ASP A CA 1
ATOM 948 C C . ASP A 1 122 ? 13.352 32.188 21.594 1 95 122 ASP A C 1
ATOM 950 O O . ASP A 1 122 ? 14.297 31.406 21.406 1 95 122 ASP A O 1
ATOM 954 N N . ASP A 1 123 ? 13.125 33.188 20.844 1 95.25 123 ASP A N 1
ATOM 955 C CA . ASP A 1 123 ? 13.883 33.469 19.641 1 95.25 123 ASP A CA 1
ATOM 956 C C . ASP A 1 123 ? 15.383 33.5 19.922 1 95.25 123 ASP A C 1
ATOM 958 O O . ASP A 1 123 ? 16.188 33 19.125 1 95.25 123 ASP A O 1
ATOM 962 N N . GLU A 1 124 ? 15.672 34.031 21.031 1 94.31 124 GLU A N 1
ATOM 963 C CA . GLU A 1 124 ? 17.078 34.188 21.391 1 94.31 124 GLU A CA 1
ATOM 964 C C . GLU A 1 124 ? 17.734 32.844 21.688 1 94.31 124 GLU A C 1
ATOM 966 O O . GLU A 1 124 ? 18.953 32.719 21.609 1 94.31 124 GLU A O 1
ATOM 971 N N . GLN A 1 125 ? 16.938 31.906 21.953 1 95.06 125 GLN A N 1
ATOM 972 C CA . GLN A 1 125 ? 17.453 30.609 22.375 1 95.06 125 GLN A CA 1
ATOM 973 C C . GLN A 1 125 ? 17.453 29.609 21.203 1 95.06 125 GLN A C 1
ATOM 975 O O . GLN A 1 125 ? 18.016 28.516 21.312 1 95.06 125 GLN A O 1
ATOM 980 N N . VAL A 1 126 ? 16.906 29.922 20.141 1 97.75 126 VAL A N 1
ATOM 981 C CA . VAL A 1 126 ? 16.703 29 19.016 1 97.75 126 VAL A CA 1
ATOM 982 C C . VAL A 1 126 ? 18.031 28.438 18.562 1 97.75 126 VAL A C 1
ATOM 984 O O . VAL A 1 126 ? 18.188 27.219 18.422 1 97.75 126 VAL A O 1
ATOM 987 N N . LEU A 1 127 ? 19.016 29.25 18.375 1 97.38 127 LEU A N 1
ATOM 988 C CA . LEU A 1 127 ? 20.297 28.812 17.812 1 97.38 127 LEU A CA 1
ATOM 989 C C . LEU A 1 127 ? 21.047 27.922 18.781 1 97.38 127 LEU A C 1
ATOM 991 O O . LEU A 1 127 ? 21.906 27.141 18.375 1 97.38 127 LEU A O 1
ATOM 995 N N . ASP A 1 128 ? 20.672 28 20.078 1 97.25 128 ASP A N 1
ATOM 996 C CA . ASP A 1 128 ? 21.359 27.219 21.109 1 97.25 128 ASP A CA 1
ATOM 997 C C . ASP A 1 128 ? 20.609 25.922 21.406 1 97.25 128 ASP A C 1
ATOM 999 O O . ASP A 1 128 ? 21.094 25.094 22.172 1 97.25 128 ASP A O 1
ATOM 1003 N N . TRP A 1 129 ? 19.438 25.766 20.812 1 98.56 129 TRP A N 1
ATOM 1004 C CA . TRP A 1 129 ? 18.734 24.5 20.953 1 98.56 129 TRP A CA 1
ATOM 1005 C C . TRP A 1 129 ? 19.578 23.344 20.469 1 98.56 129 TRP A C 1
ATOM 1007 O O . TRP A 1 129 ? 20.203 23.422 19.406 1 98.56 129 TRP A O 1
ATOM 1017 N N . THR A 1 130 ? 19.641 22.219 21.266 1 98.62 130 THR A N 1
ATOM 1018 C CA . THR A 1 130 ? 20.531 21.125 20.906 1 98.62 130 THR A CA 1
ATOM 1019 C C . THR A 1 130 ? 19.75 19.844 20.703 1 98.62 130 THR A C 1
ATOM 1021 O O . THR A 1 130 ? 18.703 19.641 21.312 1 98.62 130 THR A O 1
ATOM 1024 N N . ILE A 1 131 ? 20.234 19 19.812 1 98.75 131 ILE A N 1
ATOM 1025 C CA . ILE A 1 131 ? 19.734 17.656 19.516 1 98.75 131 ILE A CA 1
ATOM 1026 C C . ILE A 1 131 ? 20.859 16.641 19.703 1 98.75 131 ILE A C 1
ATOM 1028 O O . ILE A 1 131 ? 21.953 16.781 19.141 1 98.75 131 ILE A O 1
ATOM 1032 N N . SER A 1 132 ? 20.609 15.664 20.469 1 98.88 132 SER A N 1
ATOM 1033 C CA . SER A 1 132 ? 21.609 14.602 20.609 1 98.88 132 SER A CA 1
ATOM 1034 C C . SER A 1 132 ? 21.359 13.484 19.609 1 98.88 132 SER A C 1
ATOM 1036 O O . SER A 1 132 ? 20.203 13.125 19.328 1 98.88 132 SER A O 1
ATOM 1038 N N . ILE A 1 133 ? 22.359 13 18.953 1 98.88 133 ILE A N 1
ATOM 1039 C CA . ILE A 1 133 ? 22.359 11.797 18.125 1 98.88 133 ILE A CA 1
ATOM 1040 C C . ILE A 1 133 ? 23.219 10.719 18.781 1 98.88 133 ILE A C 1
ATOM 1042 O O . ILE A 1 133 ? 24.438 10.875 18.922 1 98.88 133 ILE A O 1
ATOM 1046 N N . GLU A 1 134 ? 22.531 9.641 19.203 1 98.81 134 GLU A N 1
ATOM 1047 C CA . GLU A 1 134 ? 23.188 8.711 20.109 1 98.81 134 GLU A CA 1
ATOM 1048 C C . GLU A 1 134 ? 22.656 7.293 19.938 1 98.81 134 GLU A C 1
ATOM 1050 O O . GLU A 1 134 ? 21.969 6.992 18.953 1 98.81 134 GLU A O 1
ATOM 1055 N N . GLY A 1 135 ? 23.031 6.379 20.938 1 98.81 135 GLY A N 1
ATOM 1056 C CA . GLY A 1 135 ? 22.625 4.984 20.875 1 98.81 135 GLY A CA 1
ATOM 1057 C C . GLY A 1 135 ? 23.641 4.098 20.188 1 98.81 135 GLY A C 1
ATOM 1058 O O . GLY A 1 135 ? 24.844 4.164 20.484 1 98.81 135 GLY A O 1
ATOM 1059 N N . MET A 1 136 ? 23.172 3.217 19.328 1 98.62 136 MET A N 1
ATOM 1060 C CA . MET A 1 136 ? 24.016 2.24 18.625 1 98.62 136 MET A CA 1
ATOM 1061 C C . MET A 1 136 ? 24.734 2.881 17.453 1 98.62 136 MET A C 1
ATOM 1063 O O . MET A 1 136 ? 24.547 2.473 16.312 1 98.62 136 MET A O 1
ATOM 1067 N N . VAL A 1 137 ? 25.656 3.801 17.828 1 98.75 137 VAL A N 1
ATOM 1068 C CA . VAL A 1 137 ? 26.453 4.512 16.844 1 98.75 137 VAL A CA 1
ATOM 1069 C C . VAL A 1 137 ? 27.922 4.547 17.266 1 98.75 137 VAL A C 1
ATOM 1071 O O . VAL A 1 137 ? 28.219 4.484 18.469 1 98.75 137 VAL A O 1
ATOM 1074 N N . ARG A 1 138 ? 28.766 4.668 16.406 1 98.69 138 ARG A N 1
ATOM 1075 C CA . ARG A 1 138 ? 30.188 4.75 16.688 1 98.69 138 ARG A CA 1
ATOM 1076 C C . ARG A 1 138 ? 30.578 6.152 17.141 1 98.69 138 ARG A C 1
ATOM 1078 O O . ARG A 1 138 ? 31.484 6.312 17.969 1 98.69 138 ARG A O 1
ATOM 1085 N N . ARG A 1 139 ? 29.875 7.129 16.625 1 98.69 139 ARG A N 1
ATOM 1086 C CA . ARG A 1 139 ? 30.25 8.508 16.906 1 98.69 139 ARG A CA 1
ATOM 1087 C C . ARG A 1 139 ? 29.047 9.328 17.359 1 98.69 139 ARG A C 1
ATOM 1089 O O . ARG A 1 139 ? 28.562 10.18 16.625 1 98.69 139 ARG A O 1
ATOM 1096 N N . PRO A 1 140 ? 28.688 9.141 18.578 1 98.75 140 PRO A N 1
ATOM 1097 C CA . PRO A 1 140 ? 27.625 10.008 19.094 1 98.75 140 PRO A CA 1
ATOM 1098 C C . PRO A 1 140 ? 28.047 11.477 19.156 1 98.75 140 PRO A C 1
ATOM 1100 O O . PRO A 1 140 ? 29.234 11.773 19.375 1 98.75 140 PRO A O 1
ATOM 1103 N N . PHE A 1 141 ? 27.094 12.391 18.938 1 98.69 141 PHE A N 1
ATOM 1104 C CA . PHE A 1 141 ? 27.406 13.812 19.047 1 98.69 141 PHE A CA 1
ATOM 1105 C C . PHE A 1 141 ? 26.156 14.625 19.359 1 98.69 141 PHE A C 1
ATOM 1107 O O . PHE A 1 141 ? 25.047 14.094 19.328 1 98.69 141 PHE A O 1
ATOM 1114 N N . THR A 1 142 ? 26.375 15.805 19.781 1 98.62 142 THR A N 1
ATOM 1115 C CA . THR A 1 142 ? 25.312 16.781 19.984 1 98.62 142 THR A CA 1
ATOM 1116 C C . THR A 1 142 ? 25.422 17.922 18.984 1 98.62 142 THR A C 1
ATOM 1118 O O . THR A 1 142 ? 26.516 18.391 18.672 1 98.62 142 THR A O 1
ATOM 1121 N N . LEU A 1 143 ? 24.297 18.234 18.453 1 98.19 143 LEU A N 1
ATOM 1122 C CA . LEU A 1 143 ? 24.219 19.25 17.391 1 98.19 143 LEU A CA 1
ATOM 1123 C C . LEU A 1 143 ? 23.312 20.406 17.812 1 98.19 143 LEU A C 1
ATOM 1125 O O . LEU A 1 143 ? 22.203 20.188 18.297 1 98.19 143 LEU A O 1
ATOM 1129 N N . SER A 1 144 ? 23.797 21.641 17.656 1 98.44 144 SER A N 1
ATOM 1130 C CA . SER A 1 144 ? 22.969 22.812 17.891 1 98.44 144 SER A CA 1
ATOM 1131 C C . SER A 1 144 ? 22.203 23.219 16.641 1 98.44 144 SER A C 1
ATOM 1133 O O . SER A 1 144 ? 22.547 22.812 15.531 1 98.44 144 SER A O 1
ATOM 1135 N N . MET A 1 145 ? 21.203 24.047 16.859 1 98.38 145 MET A N 1
ATOM 1136 C CA . MET A 1 145 ? 20.484 24.578 15.719 1 98.38 145 MET A CA 1
ATOM 1137 C C . MET A 1 145 ? 21.406 25.359 14.797 1 98.38 145 MET A C 1
ATOM 1139 O O . MET A 1 145 ? 21.25 25.328 13.578 1 98.38 145 MET A O 1
ATOM 1143 N N . ARG A 1 146 ? 22.359 26.047 15.383 1 97.62 146 ARG A N 1
ATOM 1144 C CA . ARG A 1 146 ? 23.359 26.734 14.57 1 97.62 146 ARG A CA 1
ATOM 1145 C C . ARG A 1 146 ? 24.109 25.766 13.672 1 97.62 146 ARG A C 1
ATOM 1147 O O . ARG A 1 146 ? 24.25 26 12.477 1 97.62 146 ARG A O 1
ATOM 1154 N N . GLY A 1 147 ? 24.547 24.734 14.258 1 97.81 147 GLY A N 1
ATOM 1155 C CA . GLY A 1 147 ? 25.234 23.719 13.484 1 97.81 147 GLY A CA 1
ATOM 1156 C C . GLY A 1 147 ? 24.359 23.109 12.406 1 97.81 147 GLY A C 1
ATOM 1157 O O . GLY A 1 147 ? 24.812 22.891 11.281 1 97.81 147 GLY A O 1
ATOM 1158 N N . LEU A 1 148 ? 23.125 22.797 12.758 1 98.25 148 LEU A N 1
ATOM 1159 C CA . LEU A 1 148 ? 22.203 22.172 11.828 1 98.25 148 LEU A CA 1
ATOM 1160 C C . LEU A 1 148 ? 21.984 23.031 10.594 1 98.25 148 LEU A C 1
ATOM 1162 O O . LEU A 1 148 ? 21.922 22.531 9.477 1 98.25 148 LEU A O 1
ATOM 1166 N N . THR A 1 149 ? 21.859 24.359 10.758 1 97.19 149 THR A N 1
ATOM 1167 C CA . THR A 1 149 ? 21.484 25.266 9.672 1 97.19 149 THR A CA 1
ATOM 1168 C C . THR A 1 149 ? 22.719 25.703 8.891 1 97.19 149 THR A C 1
ATOM 1170 O O . THR A 1 149 ? 22.625 25.984 7.688 1 97.19 149 THR A O 1
ATOM 1173 N N . GLU A 1 150 ? 23.906 25.609 9.508 1 96.31 150 GLU A N 1
ATOM 1174 C CA . GLU A 1 150 ? 25.078 26.188 8.875 1 96.31 150 GLU A CA 1
ATOM 1175 C C . GLU A 1 150 ? 25.969 25.094 8.273 1 96.31 150 GLU A C 1
ATOM 1177 O O . GLU A 1 150 ? 26.688 25.344 7.305 1 96.31 150 GLU A O 1
ATOM 1182 N N . HIS A 1 151 ? 25.891 23.922 8.766 1 96.75 151 HIS A N 1
ATOM 1183 C CA . HIS A 1 151 ? 26.922 22.953 8.414 1 96.75 151 HIS A CA 1
ATOM 1184 C C . HIS A 1 151 ? 26.375 21.875 7.492 1 96.75 151 HIS A C 1
ATOM 1186 O O . HIS A 1 151 ? 27.125 21.031 6.98 1 96.75 151 HIS A O 1
ATOM 1192 N N . TYR A 1 152 ? 25.156 21.812 7.285 1 97.81 152 TYR A N 1
ATOM 1193 C CA . TYR A 1 152 ? 24.562 20.781 6.445 1 97.81 152 TYR A CA 1
ATOM 1194 C C . TYR A 1 152 ? 23.781 21.406 5.293 1 97.81 152 TYR A C 1
ATOM 1196 O O . TYR A 1 152 ? 23.203 22.484 5.434 1 97.81 152 TYR A O 1
ATOM 1204 N N . GLU A 1 153 ? 23.797 20.656 4.188 1 96.19 153 GLU A N 1
ATOM 1205 C CA . GLU A 1 153 ? 22.953 21.094 3.07 1 96.19 153 GLU A CA 1
ATOM 1206 C C . GLU A 1 153 ? 21.469 21 3.424 1 96.19 153 GLU A C 1
ATOM 1208 O O . GLU A 1 153 ? 21.031 20 4.008 1 96.19 153 GLU A O 1
ATOM 1213 N N . GLN A 1 154 ? 20.75 22.109 3.07 1 97.62 154 GLN A N 1
ATOM 1214 C CA . GLN A 1 154 ? 19.312 22.172 3.312 1 97.62 154 GLN A CA 1
ATOM 1215 C C . GLN A 1 154 ? 18.531 21.75 2.074 1 97.62 154 GLN A C 1
ATOM 1217 O O . GLN A 1 154 ? 18.984 21.938 0.947 1 97.62 154 GLN A O 1
ATOM 1222 N N . THR A 1 155 ? 17.344 21.094 2.295 1 97.31 155 THR A N 1
ATOM 1223 C CA . THR A 1 155 ? 16.406 20.75 1.229 1 97.31 155 THR A CA 1
ATOM 1224 C C . THR A 1 155 ? 15.016 21.266 1.55 1 97.31 155 THR A C 1
ATOM 1226 O O . THR A 1 155 ? 14.68 21.5 2.715 1 97.31 155 THR A O 1
ATOM 1229 N N . THR A 1 156 ? 14.211 21.562 0.487 1 97.62 156 THR A N 1
ATOM 1230 C CA . THR A 1 156 ? 12.82 21.984 0.633 1 97.62 156 THR A CA 1
ATOM 1231 C C . THR A 1 156 ? 11.906 21.156 -0.265 1 97.62 156 THR A C 1
ATOM 1233 O O . THR A 1 156 ? 12.172 21.016 -1.461 1 97.62 156 THR A O 1
ATOM 1236 N N . TYR A 1 157 ? 10.867 20.609 0.26 1 97.25 157 TYR A N 1
ATOM 1237 C CA . TYR A 1 157 ? 9.852 19.938 -0.542 1 97.25 157 TYR A CA 1
ATOM 1238 C C . TYR A 1 157 ? 8.531 19.844 0.212 1 97.25 157 TYR A C 1
ATOM 1240 O O . TYR A 1 157 ? 8.5 20.016 1.434 1 97.25 157 TYR A O 1
ATOM 1248 N N . PRO A 1 158 ? 7.418 19.672 -0.518 1 98.38 158 PRO A N 1
ATOM 1249 C CA . PRO A 1 158 ? 6.102 19.609 0.114 1 98.38 158 PRO A CA 1
ATOM 1250 C C . PRO A 1 158 ? 5.809 18.25 0.73 1 98.38 158 PRO A C 1
ATOM 1252 O O . PRO A 1 158 ? 6.207 17.219 0.176 1 98.38 158 PRO A O 1
ATOM 1255 N N . VAL A 1 159 ? 5.191 18.266 1.89 1 98.75 159 VAL A N 1
ATOM 1256 C CA . VAL A 1 159 ? 4.785 17.031 2.572 1 98.75 159 VAL A CA 1
ATOM 1257 C C . VAL A 1 159 ? 3.393 17.219 3.17 1 98.75 159 VAL A C 1
ATOM 1259 O O . VAL A 1 159 ? 3.098 18.25 3.777 1 98.75 159 VAL A O 1
ATOM 1262 N N . THR A 1 160 ? 2.529 16.219 2.928 1 98.88 160 THR A N 1
ATOM 1263 C CA . THR A 1 160 ? 1.262 16.125 3.643 1 98.88 160 THR A CA 1
ATOM 1264 C C . THR A 1 160 ? 1.438 15.383 4.961 1 98.88 160 THR A C 1
ATOM 1266 O O . THR A 1 160 ? 1.927 14.25 4.977 1 98.88 160 THR A O 1
ATOM 1269 N N . LEU A 1 161 ? 1.084 16 6.027 1 98.88 161 LEU A N 1
ATOM 1270 C CA . LEU A 1 161 ? 0.969 15.328 7.316 1 98.88 161 LEU A CA 1
ATOM 1271 C C . LEU A 1 161 ? -0.476 14.93 7.594 1 98.88 161 LEU A C 1
ATOM 1273 O O . LEU A 1 161 ? -1.403 15.68 7.289 1 98.88 161 LEU A O 1
ATOM 1277 N N . VAL A 1 162 ? -0.653 13.734 8.125 1 98.75 162 VAL A N 1
ATOM 1278 C CA . VAL A 1 162 ? -1.981 13.219 8.438 1 98.75 162 VAL A CA 1
ATOM 1279 C C . VAL A 1 162 ? -1.997 12.656 9.859 1 98.75 162 VAL A C 1
ATOM 1281 O O . VAL A 1 162 ? -1.141 11.844 10.219 1 98.75 162 VAL A O 1
ATOM 1284 N N . CYS A 1 163 ? -2.953 13.094 10.617 1 98.31 163 CYS A N 1
ATOM 1285 C CA . CYS A 1 163 ? -3.176 12.461 11.914 1 98.31 163 CYS A CA 1
ATOM 1286 C C . CYS A 1 163 ? -3.744 11.055 11.742 1 98.31 163 CYS A C 1
ATOM 1288 O O . CYS A 1 163 ? -4.609 10.828 10.891 1 98.31 163 CYS A O 1
ATOM 1290 N N . ALA A 1 164 ? -3.287 10.133 12.57 1 98.12 164 ALA A N 1
ATOM 1291 C CA . ALA A 1 164 ? -3.803 8.766 12.547 1 98.12 164 ALA A CA 1
ATOM 1292 C C . ALA A 1 164 ? -5.301 8.734 12.828 1 98.12 164 ALA A C 1
ATOM 1294 O O . ALA A 1 164 ? -6 7.809 12.422 1 98.12 164 ALA A O 1
ATOM 1295 N N . GLY A 1 165 ? -5.797 9.773 13.484 1 97.62 165 GLY A N 1
ATOM 1296 C CA . GLY A 1 165 ? -7.191 9.805 13.898 1 97.62 165 GLY A CA 1
ATOM 1297 C C . GLY A 1 165 ? -8.094 10.5 12.906 1 97.62 165 GLY A C 1
ATOM 1298 O O . GLY A 1 165 ? -9.273 10.75 13.188 1 97.62 165 GLY A O 1
ATOM 1299 N N . ASN A 1 166 ? -7.59 10.938 11.719 1 97.75 166 ASN A N 1
ATOM 1300 C CA . ASN A 1 166 ? -8.469 11.516 10.703 1 97.75 166 ASN A CA 1
ATOM 1301 C C . ASN A 1 166 ? -9.695 10.641 10.461 1 97.75 166 ASN A C 1
ATOM 1303 O O . ASN A 1 166 ? -9.57 9.43 10.273 1 97.75 166 ASN A O 1
ATOM 1307 N N . ARG A 1 167 ? -10.938 11.273 10.578 1 97 167 ARG A N 1
ATOM 1308 C CA . ARG A 1 167 ? -12.219 10.602 10.367 1 97 167 ARG A CA 1
ATOM 1309 C C . ARG A 1 167 ? -12.555 9.68 11.531 1 97 167 ARG A C 1
ATOM 1311 O O . ARG A 1 167 ? -13.32 8.727 11.375 1 97 167 ARG A O 1
ATOM 1318 N N . ARG A 1 168 ? -12.039 9.922 12.75 1 96.56 168 ARG A N 1
ATOM 1319 C CA . ARG A 1 168 ? -12.266 9.062 13.906 1 96.56 168 ARG A CA 1
ATOM 1320 C C . ARG A 1 168 ? -13.703 9.195 14.414 1 96.56 168 ARG A C 1
ATOM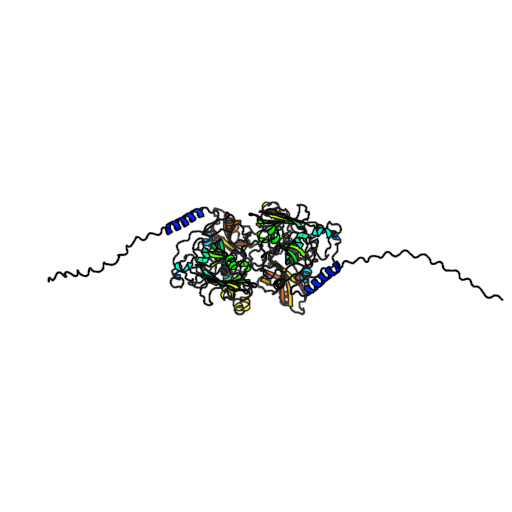 1322 O O . ARG A 1 168 ? -14.258 8.242 14.969 1 96.56 168 ARG A O 1
ATOM 1329 N N . GLU A 1 169 ? -14.297 10.328 14.227 1 95.81 169 GLU A N 1
ATOM 1330 C CA . GLU A 1 169 ? -15.656 10.531 14.703 1 95.81 169 GLU A CA 1
ATOM 1331 C C . GLU A 1 169 ? -16.609 9.5 14.102 1 95.81 169 GLU A C 1
ATOM 1333 O O . GLU A 1 169 ? -17.562 9.078 14.758 1 95.81 169 GLU A O 1
ATOM 1338 N N . GLU A 1 170 ? -16.391 9.109 12.891 1 95.75 170 GLU A N 1
ATOM 1339 C CA . GLU A 1 170 ? -17.219 8.078 12.273 1 95.75 170 GLU A CA 1
ATOM 1340 C C . GLU A 1 170 ? -17.203 6.793 13.094 1 95.75 170 GLU A C 1
ATOM 1342 O O . GLU A 1 170 ? -18.234 6.176 13.32 1 95.75 170 GLU A O 1
ATOM 1347 N N . GLN A 1 171 ? -16.078 6.41 13.539 1 95.69 171 GLN A N 1
ATOM 1348 C CA . GLN A 1 171 ? -15.945 5.215 14.367 1 95.69 171 GLN A CA 1
ATOM 1349 C C . GLN A 1 171 ? -16.578 5.43 15.742 1 95.69 171 GLN A C 1
ATOM 1351 O O . GLN A 1 171 ? -17.188 4.512 16.297 1 95.69 171 GLN A O 1
ATOM 1356 N N . ASN A 1 172 ? -16.406 6.633 16.25 1 94.31 172 ASN A N 1
ATOM 1357 C CA . ASN A 1 172 ? -16.984 6.945 17.562 1 94.31 172 ASN A CA 1
ATOM 1358 C C . ASN A 1 172 ? -18.516 6.859 17.531 1 94.31 172 ASN A C 1
ATOM 1360 O O . ASN A 1 172 ? -19.125 6.523 18.547 1 94.31 172 ASN A O 1
ATOM 1364 N N . VAL A 1 173 ? -19.109 7.191 16.406 1 93.88 173 VAL A N 1
ATOM 1365 C CA . VAL A 1 173 ? -20.562 7.07 16.281 1 93.88 173 VAL A CA 1
ATOM 1366 C C . VAL A 1 173 ? -20.969 5.602 16.359 1 93.88 173 VAL A C 1
ATOM 1368 O O . VAL A 1 173 ? -22 5.27 16.938 1 93.88 173 VAL A O 1
ATOM 1371 N N . VAL A 1 174 ? -20.141 4.73 15.797 1 93.12 174 VAL A N 1
ATOM 1372 C CA . VAL A 1 174 ? -20.422 3.299 15.867 1 93.12 174 VAL A CA 1
ATOM 1373 C C . VAL A 1 174 ? -20.328 2.826 17.312 1 93.12 174 VAL A C 1
ATOM 1375 O O . VAL A 1 174 ? -21.25 2.225 17.859 1 93.12 174 VAL A O 1
ATOM 1378 N N . ARG A 1 175 ? -19.234 3.023 17.875 1 93.06 175 ARG A N 1
ATOM 1379 C CA . ARG A 1 175 ? -18.906 2.715 19.266 1 93.06 175 ARG A CA 1
ATOM 1380 C C . ARG A 1 175 ? -17.766 3.594 19.766 1 93.06 175 ARG A C 1
ATOM 1382 O O . ARG A 1 175 ? -16.766 3.781 19.062 1 93.06 175 ARG A O 1
ATOM 1389 N N . LYS A 1 176 ? -17.953 4.078 20.938 1 93.56 176 LYS A N 1
ATOM 1390 C CA . LYS A 1 176 ? -16.953 4.992 21.484 1 93.56 176 LYS A CA 1
ATOM 1391 C C . LYS A 1 176 ? -15.586 4.332 21.562 1 93.56 176 LYS A C 1
ATOM 1393 O O . LYS A 1 176 ? -15.438 3.254 22.141 1 93.56 176 LYS A O 1
ATOM 1398 N N . THR A 1 177 ? -14.625 4.984 20.938 1 94.62 177 THR A N 1
ATOM 1399 C CA . THR A 1 177 ? -13.234 4.555 20.984 1 94.62 177 THR A CA 1
ATOM 1400 C C . THR A 1 177 ? -12.492 5.25 22.125 1 94.62 177 THR A C 1
ATOM 1402 O O . THR A 1 177 ? -13.094 5.996 22.891 1 94.62 177 THR A O 1
ATOM 1405 N N . LYS A 1 178 ? -11.156 5.023 22.172 1 92.62 178 LYS A N 1
ATOM 1406 C CA . LYS A 1 178 ? -10.344 5.668 23.188 1 92.62 178 LYS A CA 1
ATOM 1407 C C . LYS A 1 178 ? -9.852 7.035 22.734 1 92.62 178 LYS A C 1
ATOM 1409 O O . LYS A 1 178 ? -9.195 7.754 23.484 1 92.62 178 LYS A O 1
ATOM 1414 N N . GLY A 1 179 ? -10.188 7.402 21.516 1 91 179 GLY A N 1
ATOM 1415 C CA . GLY A 1 179 ? -9.727 8.672 20.969 1 91 179 GLY A CA 1
ATOM 1416 C C . GLY A 1 179 ? -10.82 9.719 20.891 1 91 179 GLY A C 1
ATOM 1417 O O . GLY A 1 179 ? -12.008 9.383 20.922 1 91 179 GLY A O 1
ATOM 1418 N N . PHE A 1 180 ? -10.375 11.008 20.844 1 90.19 180 PHE A N 1
ATOM 1419 C CA . PHE A 1 180 ? -11.352 12.086 20.719 1 90.19 180 PHE A CA 1
ATOM 1420 C C . PHE A 1 180 ? -11.867 12.203 19.297 1 90.19 180 PHE A C 1
ATOM 1422 O O . PHE A 1 180 ? -11.352 11.539 18.391 1 90.19 180 PHE A O 1
ATOM 1429 N N . ALA A 1 181 ? -12.828 12.992 19.078 1 91.5 181 ALA A N 1
ATOM 1430 C CA . ALA A 1 181 ? -13.641 12.992 17.875 1 91.5 181 ALA A CA 1
ATOM 1431 C C . ALA A 1 181 ? -13.047 13.914 16.812 1 91.5 181 ALA A C 1
ATOM 1433 O O . ALA A 1 181 ? -13.367 15.102 16.766 1 91.5 181 ALA A O 1
ATOM 1434 N N . TRP A 1 182 ? -12.297 13.344 15.953 1 95.19 182 TRP A N 1
ATOM 1435 C CA . TRP A 1 182 ? -11.766 14.055 14.789 1 95.19 182 TRP A CA 1
ATOM 1436 C C . TRP A 1 182 ? -12.703 13.93 13.594 1 95.19 182 TRP A C 1
ATOM 1438 O O . TRP A 1 182 ? -13.242 12.852 13.336 1 95.19 182 TRP A O 1
ATOM 1448 N N . GLY A 1 183 ? -12.914 15.055 12.883 1 95.94 183 GLY A N 1
ATOM 1449 C CA . GLY A 1 183 ? -13.547 15 11.578 1 95.94 183 GLY A CA 1
ATOM 1450 C C . GLY A 1 183 ? -12.594 14.594 10.469 1 95.94 183 GLY A C 1
ATOM 1451 O O . GLY A 1 183 ? -11.609 13.891 10.719 1 95.94 183 GLY A O 1
ATOM 1452 N N . PRO A 1 184 ? -12.938 14.938 9.25 1 97.25 184 PRO A N 1
ATOM 1453 C CA . PRO A 1 184 ? -12.156 14.477 8.102 1 97.25 184 PRO A CA 1
ATOM 1454 C C . PRO A 1 184 ? -11.094 15.484 7.668 1 97.25 184 PRO A C 1
ATOM 1456 O O . PRO A 1 184 ? -10.586 15.406 6.547 1 97.25 184 PRO A O 1
ATOM 1459 N N . ALA A 1 185 ? -10.742 16.469 8.492 1 97.88 185 ALA A N 1
ATOM 1460 C CA . ALA A 1 185 ? -9.867 17.531 8.031 1 97.88 185 ALA A CA 1
ATOM 1461 C C . ALA A 1 185 ? -8.586 17.594 8.867 1 97.88 185 ALA A C 1
ATOM 1463 O O . ALA A 1 185 ? -8.008 18.672 9.047 1 97.88 185 ALA A O 1
ATOM 1464 N N . VAL A 1 186 ? -8.148 16.484 9.383 1 98 186 VAL A N 1
ATOM 1465 C CA . VAL A 1 186 ? -6.949 16.484 10.219 1 98 186 VAL A CA 1
ATOM 1466 C C . VAL A 1 186 ? -5.742 16.062 9.391 1 98 186 VAL A C 1
ATOM 1468 O O . VAL A 1 186 ? -5.082 15.07 9.711 1 98 186 VAL A O 1
ATOM 1471 N N . LEU A 1 187 ? -5.5 16.797 8.398 1 98.69 187 LEU A N 1
ATOM 1472 C CA . LEU A 1 187 ? -4.348 16.719 7.508 1 98.69 187 LEU A CA 1
ATOM 1473 C C . LEU A 1 187 ? -3.992 18.094 6.961 1 98.69 187 LEU A C 1
ATOM 1475 O O . LEU A 1 187 ? -4.844 18.984 6.902 1 98.69 187 LEU A O 1
ATOM 1479 N N . SER A 1 188 ? -2.748 18.25 6.562 1 98.75 188 SER A N 1
ATOM 1480 C CA . SER A 1 188 ? -2.264 19.5 6 1 98.75 188 SER A CA 1
ATOM 1481 C C . SER A 1 188 ? -0.998 19.281 5.176 1 98.75 188 SER A C 1
ATOM 1483 O O . SER A 1 188 ? -0.235 18.359 5.434 1 98.75 188 SER A O 1
ATOM 1485 N N . THR A 1 189 ? -0.834 20.125 4.168 1 98.88 189 THR A N 1
ATOM 1486 C CA . THR A 1 189 ? 0.358 20.078 3.328 1 98.88 189 THR A CA 1
ATOM 1487 C C . THR A 1 189 ? 1.14 21.391 3.428 1 98.88 189 THR A C 1
ATOM 1489 O O . THR A 1 189 ? 0.568 22.469 3.285 1 98.88 189 THR A O 1
ATOM 1492 N N . ALA A 1 190 ? 2.393 21.281 3.631 1 98.81 190 ALA A N 1
ATOM 1493 C CA . ALA A 1 190 ? 3.262 22.453 3.693 1 98.81 190 ALA A CA 1
ATOM 1494 C C . ALA A 1 190 ? 4.613 22.172 3.049 1 98.81 190 ALA A C 1
ATOM 1496 O O . ALA A 1 190 ? 4.965 21.016 2.812 1 98.81 190 ALA A O 1
ATOM 1497 N N . LEU A 1 191 ? 5.293 23.234 2.693 1 98.5 191 LEU A N 1
ATOM 1498 C CA . LEU A 1 191 ? 6.703 23.156 2.326 1 98.5 191 LEU A CA 1
ATOM 1499 C C . LEU A 1 191 ? 7.59 23.125 3.566 1 98.5 191 LEU A C 1
ATOM 1501 O O . LEU A 1 191 ? 7.523 24.031 4.398 1 98.5 191 LEU A O 1
ATOM 1505 N N . TRP A 1 192 ? 8.406 22.094 3.631 1 98.69 192 TRP A N 1
ATOM 1506 C CA . TRP A 1 192 ? 9.305 21.938 4.77 1 98.69 192 TRP A CA 1
ATOM 1507 C C . TRP A 1 192 ? 10.766 22.062 4.34 1 98.69 192 TRP A C 1
ATOM 1509 O O . TRP A 1 192 ? 11.156 21.562 3.289 1 98.69 192 TRP A O 1
ATOM 1519 N N . THR A 1 193 ? 11.523 22.812 5.109 1 98.62 193 THR A N 1
ATOM 1520 C CA . THR A 1 193 ? 12.945 23 4.848 1 98.62 193 THR A CA 1
ATOM 1521 C C . THR A 1 193 ? 13.789 22.484 6.004 1 98.62 193 THR A C 1
ATOM 1523 O O . THR A 1 193 ? 13.539 22.812 7.164 1 98.62 193 THR A O 1
ATOM 1526 N N . GLY A 1 194 ? 14.719 21.672 5.688 1 98.62 194 GLY A N 1
ATOM 1527 C CA . GLY A 1 194 ? 15.586 21.125 6.723 1 98.62 194 GLY A CA 1
ATOM 1528 C C . GLY A 1 194 ? 16.656 20.203 6.176 1 98.62 194 GLY A C 1
ATOM 1529 O O . GLY A 1 194 ? 17.031 20.312 5.008 1 98.62 194 GLY A O 1
ATOM 1530 N N . VAL A 1 195 ? 17.266 19.438 7.09 1 98.62 195 VAL A N 1
ATOM 1531 C CA . VAL A 1 195 ? 18.391 18.562 6.777 1 98.62 195 VAL A CA 1
ATOM 1532 C C . VAL A 1 195 ? 17.906 17.125 6.672 1 98.62 195 VAL A C 1
ATOM 1534 O O . VAL A 1 195 ? 17.25 16.609 7.586 1 98.62 195 VAL A O 1
ATOM 1537 N N . PRO A 1 196 ? 18.188 16.469 5.531 1 98.19 196 PRO A N 1
ATOM 1538 C CA . PRO A 1 196 ? 17.906 15.031 5.5 1 98.19 196 PRO A CA 1
ATOM 1539 C C . PRO A 1 196 ? 18.562 14.273 6.648 1 98.19 196 PRO A C 1
ATOM 1541 O O . PRO A 1 196 ? 19.781 14.414 6.867 1 98.19 196 PRO A O 1
ATOM 1544 N N . ILE A 1 197 ? 17.828 13.477 7.336 1 98.69 197 ILE A N 1
ATOM 1545 C CA . ILE A 1 197 ? 18.312 12.828 8.547 1 98.69 197 ILE A CA 1
ATOM 1546 C C . ILE A 1 197 ? 19.469 11.891 8.211 1 98.69 197 ILE A C 1
ATOM 1548 O O . ILE A 1 197 ? 20.328 11.625 9.055 1 98.69 197 ILE A O 1
ATOM 1552 N N . ARG A 1 198 ? 19.484 11.367 6.977 1 97.75 198 ARG A N 1
ATOM 1553 C CA . ARG A 1 198 ? 20.516 10.422 6.57 1 97.75 198 ARG A CA 1
ATOM 1554 C C . ARG A 1 198 ? 21.906 11.039 6.707 1 97.75 198 ARG A C 1
ATOM 1556 O O . ARG A 1 198 ? 22.891 10.328 6.957 1 97.75 198 ARG A O 1
ATOM 1563 N N . GLU A 1 199 ? 22.094 12.344 6.523 1 98 199 GLU A N 1
ATOM 1564 C CA . GLU A 1 199 ? 23.375 13.023 6.656 1 98 199 GLU A CA 1
ATOM 1565 C C . GLU A 1 199 ? 23.891 12.961 8.094 1 98 199 GLU A C 1
ATOM 1567 O O . GLU A 1 199 ? 25.078 12.766 8.328 1 98 199 GLU A O 1
ATOM 1572 N N . LEU A 1 200 ? 22.969 13.156 8.969 1 98.62 200 LEU A N 1
ATOM 1573 C CA . LEU A 1 200 ? 23.328 13.094 10.375 1 98.62 200 LEU A CA 1
ATOM 1574 C C . LEU A 1 200 ? 23.672 11.664 10.789 1 98.62 200 LEU A C 1
ATOM 1576 O O . LEU A 1 200 ? 24.625 11.445 11.539 1 98.62 200 LEU A O 1
ATOM 1580 N N . LEU A 1 201 ? 22.906 10.742 10.328 1 98.62 201 LEU A N 1
ATOM 1581 C CA . LEU A 1 201 ? 23.141 9.344 10.664 1 98.62 201 LEU A CA 1
ATOM 1582 C C . LEU A 1 201 ? 24.453 8.859 10.062 1 98.62 201 LEU A C 1
ATOM 1584 O O . LEU A 1 201 ? 25.156 8.047 10.664 1 98.62 201 LEU A O 1
ATOM 1588 N N . ALA A 1 202 ? 24.75 9.352 8.852 1 97.81 202 ALA A N 1
ATOM 1589 C CA . ALA A 1 202 ? 26.031 9.008 8.234 1 97.81 202 ALA A CA 1
ATOM 1590 C C . ALA A 1 202 ? 27.203 9.477 9.094 1 97.81 202 ALA A C 1
ATOM 1592 O O . ALA A 1 202 ? 28.203 8.781 9.211 1 97.81 202 ALA A O 1
ATOM 1593 N N . GLN A 1 203 ? 27.078 10.609 9.641 1 97.81 203 GLN A N 1
ATOM 1594 C CA . GLN A 1 203 ? 28.109 11.133 10.523 1 97.81 203 GLN A CA 1
ATOM 1595 C C . GLN A 1 203 ? 28.203 10.312 11.805 1 97.81 203 GLN A C 1
ATOM 1597 O O . GLN A 1 203 ? 29.297 10.07 12.305 1 97.81 203 GLN A O 1
ATOM 1602 N N . ALA A 1 204 ? 27.047 9.922 12.312 1 98.62 204 ALA A N 1
ATOM 1603 C CA . ALA A 1 204 ? 27 9.18 13.57 1 98.62 204 ALA A CA 1
ATOM 1604 C C . ALA A 1 204 ? 27.5 7.75 13.383 1 98.62 204 ALA A C 1
ATOM 1606 O O . ALA A 1 204 ? 27.969 7.117 14.328 1 98.62 204 ALA A O 1
ATOM 1607 N N . LYS A 1 205 ? 27.359 7.152 12.227 1 98.44 205 LYS A N 1
ATOM 1608 C CA . LYS A 1 205 ? 27.828 5.828 11.828 1 98.44 205 LYS A CA 1
ATOM 1609 C C . LYS A 1 205 ? 27.156 4.738 12.664 1 98.44 205 LYS A C 1
ATOM 1611 O O . LYS A 1 205 ? 27.812 4.09 13.484 1 98.44 205 LYS A O 1
ATOM 1616 N N . PRO A 1 206 ? 25.906 4.457 12.336 1 98 206 PRO A N 1
ATOM 1617 C CA . PRO A 1 206 ? 25.234 3.359 13.031 1 98 206 PRO A CA 1
ATOM 1618 C C . PRO A 1 206 ? 26.031 2.057 12.992 1 98 206 PRO A C 1
ATOM 1620 O O . PRO A 1 206 ? 26.688 1.767 12 1 98 206 PRO A O 1
ATOM 1623 N N . VAL A 1 207 ? 25.953 1.263 14.094 1 96.69 207 VAL A N 1
ATOM 1624 C CA . VAL A 1 207 ? 26.734 0.035 14.18 1 96.69 207 VAL A CA 1
ATOM 1625 C C . VAL A 1 207 ? 25.875 -1.159 13.789 1 96.69 207 VAL A C 1
ATOM 1627 O O . VAL A 1 207 ? 24.656 -1.034 13.656 1 96.69 207 VAL A O 1
ATOM 1630 N N . ASP A 1 208 ? 26.5 -2.324 13.617 1 90.12 208 ASP A N 1
ATOM 1631 C CA . ASP A 1 208 ? 25.797 -3.553 13.25 1 90.12 208 ASP A CA 1
ATOM 1632 C C . ASP A 1 208 ? 24.734 -3.914 14.289 1 90.12 208 ASP A C 1
ATOM 1634 O O . ASP A 1 208 ? 24.969 -3.779 15.492 1 90.12 208 ASP A O 1
ATOM 1638 N N . GLY A 1 209 ? 23.641 -4.312 13.766 1 90.88 209 GLY A N 1
ATOM 1639 C CA . GLY A 1 209 ? 22.547 -4.711 14.641 1 90.88 209 GLY A CA 1
ATOM 1640 C C . GLY A 1 209 ? 21.547 -3.604 14.875 1 90.88 209 GLY A C 1
ATOM 1641 O O . GLY A 1 209 ? 20.422 -3.859 15.336 1 90.88 209 GLY A O 1
ATOM 1642 N N . ALA A 1 210 ? 21.938 -2.307 14.586 1 96.38 210 ALA A N 1
ATOM 1643 C CA . ALA A 1 210 ? 21 -1.193 14.695 1 96.38 210 ALA A CA 1
ATOM 1644 C C . ALA A 1 210 ? 19.844 -1.352 13.711 1 96.38 210 ALA A C 1
ATOM 1646 O O . ALA A 1 210 ? 20.062 -1.688 12.547 1 96.38 210 ALA A O 1
ATOM 1647 N N . ARG A 1 211 ? 18.578 -1.069 14.227 1 95.88 211 ARG A N 1
ATOM 1648 C CA . ARG A 1 211 ? 17.422 -1.325 13.367 1 95.88 211 ARG A CA 1
ATOM 1649 C C . ARG A 1 211 ? 16.422 -0.182 13.445 1 95.88 211 ARG A C 1
ATOM 1651 O O . ARG A 1 211 ? 15.594 -0.016 12.555 1 95.88 211 ARG A O 1
ATOM 1658 N N . PHE A 1 212 ? 16.5 0.551 14.523 1 98.06 212 PHE A N 1
ATOM 1659 C CA . PHE A 1 212 ? 15.484 1.586 14.719 1 98.06 212 PHE A CA 1
ATOM 1660 C C . PHE A 1 212 ? 16.141 2.926 15.039 1 98.06 212 PHE A C 1
ATOM 1662 O O . PHE A 1 212 ? 17.297 2.975 15.438 1 98.06 212 PHE A O 1
ATOM 1669 N N . VAL A 1 213 ? 15.414 3.955 14.719 1 98.88 213 VAL A N 1
ATOM 1670 C CA . VAL A 1 213 ? 15.727 5.312 15.156 1 98.88 213 VAL A CA 1
ATOM 1671 C C . VAL A 1 213 ? 14.602 5.836 16.047 1 98.88 213 VAL A C 1
ATOM 1673 O O . VAL A 1 213 ? 13.469 5.992 15.602 1 98.88 213 VAL A O 1
ATOM 1676 N N . CYS A 1 214 ? 14.945 6.09 17.266 1 98.88 214 CYS A N 1
ATOM 1677 C CA . CYS A 1 214 ? 13.992 6.633 18.234 1 98.88 214 CYS A CA 1
ATOM 1678 C C . CYS A 1 214 ? 14.102 8.148 18.312 1 98.88 214 CYS A C 1
ATOM 1680 O O . CYS A 1 214 ? 15.203 8.703 18.25 1 98.88 214 CYS A O 1
ATOM 1682 N N . PHE A 1 215 ? 13 8.797 18.391 1 98.88 215 PHE A N 1
ATOM 1683 C CA . PHE A 1 215 ? 12.906 10.25 18.531 1 98.88 215 PHE A CA 1
ATOM 1684 C C . PHE A 1 215 ? 12.234 10.617 19.844 1 98.88 215 PHE A C 1
ATOM 1686 O O . PHE A 1 215 ? 11.273 9.969 20.266 1 98.88 215 PHE A O 1
ATOM 1693 N N . GLU A 1 216 ? 12.734 11.664 20.469 1 98.75 216 GLU A N 1
ATOM 1694 C CA . GLU A 1 216 ? 12.109 12.211 21.672 1 98.75 216 GLU A CA 1
ATOM 1695 C C . GLU A 1 216 ? 12.062 13.734 21.625 1 98.75 216 GLU A C 1
ATOM 1697 O O . GLU A 1 216 ? 13.031 14.383 21.203 1 98.75 216 GLU A O 1
ATOM 1702 N N . GLY A 1 217 ? 10.906 14.258 22.016 1 98.62 217 GLY A N 1
ATOM 1703 C CA . GLY A 1 217 ? 10.727 15.703 22.031 1 98.62 217 GLY A CA 1
ATOM 1704 C C . GLY A 1 217 ? 10.938 16.312 23.391 1 98.62 217 GLY A C 1
ATOM 1705 O O . GLY A 1 217 ? 11.328 15.625 24.344 1 98.62 217 GLY A O 1
ATOM 1706 N N . ALA A 1 218 ? 10.711 17.609 23.5 1 98.25 218 ALA A N 1
ATOM 1707 C CA . ALA A 1 218 ? 10.977 18.375 24.719 1 98.25 218 ALA A CA 1
ATOM 1708 C C . ALA A 1 218 ? 9.727 18.484 25.578 1 98.25 218 ALA A C 1
ATOM 1710 O O . ALA A 1 218 ? 9.789 18.984 26.719 1 98.25 218 ALA A O 1
ATOM 1711 N N . ASP A 1 219 ? 8.562 18.078 25.016 1 96.19 219 ASP A N 1
ATOM 1712 C CA . ASP A 1 219 ? 7.32 18.219 25.766 1 96.19 219 ASP A CA 1
ATOM 1713 C C . ASP A 1 219 ? 7.34 17.359 27.031 1 96.19 219 ASP A C 1
ATOM 1715 O O . ASP A 1 219 ? 7.785 16.203 27 1 96.19 219 ASP A O 1
ATOM 1719 N N . LYS A 1 220 ? 6.945 17.891 28.109 1 93.56 220 LYS A N 1
ATOM 1720 C CA . LYS A 1 220 ? 6.84 17.172 29.375 1 93.56 220 LYS A CA 1
ATOM 1721 C C . LYS A 1 220 ? 5.41 16.703 29.625 1 93.56 220 LYS A C 1
ATOM 1723 O O . LYS A 1 220 ? 4.508 17.516 29.844 1 93.56 220 LYS A O 1
ATOM 1728 N N . LEU A 1 221 ? 5.242 15.406 29.672 1 95.81 221 LEU A N 1
ATOM 1729 C CA . LEU A 1 221 ? 3.932 14.773 29.781 1 95.81 221 LEU A CA 1
ATOM 1730 C C . LEU A 1 221 ? 3.859 13.883 31.016 1 95.81 221 LEU A C 1
ATOM 1732 O O . LEU A 1 221 ? 4.879 13.617 31.656 1 95.81 221 LEU A O 1
ATOM 1736 N N . PRO A 1 222 ? 2.738 13.453 31.391 1 92.44 222 PRO A N 1
ATOM 1737 C CA . PRO A 1 222 ? 2.594 12.617 32.594 1 92.44 222 PRO A CA 1
ATOM 1738 C C . PRO A 1 222 ? 3.439 11.344 32.531 1 92.44 222 PRO A C 1
ATOM 1740 O O . PRO A 1 222 ? 3.951 10.891 33.562 1 92.44 222 PRO A O 1
ATOM 1743 N N . ASN A 1 223 ? 3.562 10.766 31.359 1 93.12 223 ASN A N 1
ATOM 1744 C CA . ASN A 1 223 ? 4.332 9.539 31.188 1 93.12 223 ASN A CA 1
ATOM 1745 C C . ASN A 1 223 ? 5.676 9.805 30.516 1 93.12 223 ASN A C 1
ATOM 1747 O O . ASN A 1 223 ? 6.09 9.062 29.625 1 93.12 223 ASN A O 1
ATOM 1751 N N . ASP A 1 224 ? 6.184 11.008 30.859 1 92.75 224 ASP A N 1
ATOM 1752 C CA . ASP A 1 224 ? 7.484 11.438 30.359 1 92.75 224 ASP A CA 1
ATOM 1753 C C . ASP A 1 224 ? 7.348 12.156 29.031 1 92.75 224 ASP A C 1
ATOM 1755 O O . ASP A 1 224 ? 6.289 12.703 28.719 1 92.75 224 ASP A O 1
ATOM 1759 N N . HIS A 1 225 ? 8.477 12.344 28.312 1 96.88 225 HIS A N 1
ATOM 1760 C CA . HIS A 1 225 ? 8.461 13.055 27.031 1 96.88 225 HIS A CA 1
ATOM 1761 C C . HIS A 1 225 ? 7.816 12.211 25.938 1 96.88 225 HIS A C 1
ATOM 1763 O O . HIS A 1 225 ? 7.781 10.984 26.031 1 96.88 225 HIS A O 1
ATOM 1769 N N . TYR A 1 226 ? 7.266 12.938 25.031 1 98 226 TYR A N 1
ATOM 1770 C CA . TYR A 1 226 ? 6.75 12.211 23.875 1 98 226 TYR A CA 1
ATOM 1771 C C . TYR A 1 226 ? 7.883 11.578 23.078 1 98 226 TYR A C 1
ATOM 1773 O O . TYR A 1 226 ? 8.891 12.234 22.797 1 98 226 TYR A O 1
ATOM 1781 N N . GLY A 1 227 ? 7.715 10.344 22.734 1 98.31 227 GLY A N 1
ATOM 1782 C CA . GLY A 1 227 ? 8.703 9.648 21.922 1 98.31 227 GLY A CA 1
ATOM 1783 C C . GLY A 1 227 ? 8.109 8.516 21.109 1 98.31 227 GLY A C 1
ATOM 1784 O O . GLY A 1 227 ? 7.059 7.98 21.453 1 98.31 227 GLY A O 1
ATOM 1785 N N . THR A 1 228 ? 8.797 8.203 20.031 1 98.56 228 THR A N 1
ATOM 1786 C CA . THR A 1 228 ? 8.43 7.109 19.125 1 98.56 228 THR A CA 1
ATOM 1787 C C . THR A 1 228 ? 9.648 6.625 18.344 1 98.56 228 THR A C 1
ATOM 1789 O O . THR A 1 228 ? 10.789 6.949 18.688 1 98.56 228 THR A O 1
ATOM 1792 N N . SER A 1 229 ? 9.438 5.715 17.391 1 98.56 229 SER A N 1
ATOM 1793 C CA . SER A 1 229 ? 10.547 5.227 16.578 1 98.56 229 SER A CA 1
ATOM 1794 C C . SER A 1 229 ? 10.078 4.828 15.18 1 98.56 229 SER A C 1
ATOM 1796 O O . SER A 1 229 ? 8.883 4.617 14.961 1 98.56 229 SER A O 1
ATOM 1798 N N . VAL A 1 230 ? 11.008 4.859 14.273 1 98 230 VAL A N 1
ATOM 1799 C CA . VAL A 1 230 ? 10.844 4.309 12.93 1 98 230 VAL A CA 1
ATOM 1800 C C . VAL A 1 230 ? 12.055 3.449 12.578 1 98 230 VAL A C 1
ATOM 1802 O O . VAL A 1 230 ? 13.039 3.412 13.32 1 98 230 VAL A O 1
ATOM 1805 N N . LYS A 1 231 ? 11.961 2.773 11.477 1 96.75 231 LYS A N 1
ATOM 1806 C CA . LYS A 1 231 ? 13.055 1.901 11.055 1 96.75 231 LYS A CA 1
ATOM 1807 C C . LYS A 1 231 ? 14.266 2.715 10.609 1 96.75 231 LYS A C 1
ATOM 1809 O O . LYS A 1 231 ? 14.117 3.734 9.93 1 96.75 231 LYS A O 1
ATOM 1814 N N . LEU A 1 232 ? 15.445 2.258 10.977 1 97.69 232 LEU A N 1
ATOM 1815 C CA . LEU A 1 232 ? 16.688 2.873 10.523 1 97.69 232 LEU A CA 1
ATOM 1816 C C . LEU A 1 232 ? 16.797 2.832 9.008 1 97.69 232 LEU A C 1
ATOM 1818 O O . LEU A 1 232 ? 17.203 3.816 8.383 1 97.69 232 LEU A O 1
ATOM 1822 N N . ASN A 1 233 ? 16.422 1.73 8.438 1 94.62 233 ASN A N 1
ATOM 1823 C CA . ASN A 1 233 ? 16.453 1.563 6.984 1 94.62 233 ASN A CA 1
ATOM 1824 C C . ASN A 1 233 ? 15.656 2.664 6.285 1 94.62 233 ASN A C 1
ATOM 1826 O O . ASN A 1 233 ? 16.094 3.191 5.258 1 94.62 233 ASN A O 1
ATOM 1830 N N . TRP A 1 234 ? 14.57 3.049 6.824 1 95.06 234 TRP A N 1
ATOM 1831 C CA . TRP A 1 234 ? 13.75 4.105 6.25 1 95.06 234 TRP A CA 1
ATOM 1832 C C . TRP A 1 234 ? 14.438 5.457 6.359 1 95.06 234 TRP A C 1
ATOM 1834 O O . TRP A 1 234 ? 14.375 6.273 5.434 1 95.06 234 TRP A O 1
ATOM 1844 N N . CYS A 1 235 ? 15.078 5.648 7.422 1 97.44 235 CYS A N 1
ATOM 1845 C CA . CYS A 1 235 ? 15.781 6.906 7.645 1 97.44 235 CYS A CA 1
ATOM 1846 C C . CYS A 1 235 ? 16.953 7.055 6.672 1 97.44 235 CYS A C 1
ATOM 1848 O O . CYS A 1 235 ? 17.297 8.164 6.273 1 97.44 235 CYS A O 1
ATOM 1850 N N . LEU A 1 236 ? 17.5 5.961 6.293 1 95.56 236 LEU A N 1
ATOM 1851 C CA . LEU A 1 236 ? 18.672 5.984 5.426 1 95.56 236 LEU A CA 1
ATOM 1852 C C . LEU A 1 236 ? 18.25 6.02 3.957 1 95.56 236 LEU A C 1
ATOM 1854 O O . LEU A 1 236 ? 19.062 6.34 3.088 1 95.56 236 LEU A O 1
ATOM 1858 N N . ASN A 1 237 ? 17.078 5.688 3.686 1 92.81 237 ASN A N 1
ATOM 1859 C CA . ASN A 1 237 ? 16.562 5.633 2.32 1 92.81 237 ASN A CA 1
ATOM 1860 C C . ASN A 1 237 ? 16.203 7.023 1.803 1 92.81 237 ASN A C 1
ATOM 1862 O O . ASN A 1 237 ? 15.266 7.656 2.305 1 92.81 237 ASN A O 1
ATOM 1866 N N . THR A 1 238 ? 16.812 7.441 0.732 1 91.25 238 THR A N 1
ATOM 1867 C CA . THR A 1 238 ? 16.625 8.781 0.191 1 91.25 238 THR A CA 1
ATOM 1868 C C . THR A 1 238 ? 15.211 8.969 -0.338 1 91.25 238 THR A C 1
ATOM 1870 O O . THR A 1 238 ? 14.664 10.07 -0.297 1 91.25 238 THR A O 1
ATOM 1873 N N . ASP A 1 239 ? 14.609 7.918 -0.757 1 90.75 239 ASP A N 1
ATOM 1874 C CA . ASP A 1 239 ? 13.281 8 -1.348 1 90.75 239 ASP A CA 1
ATOM 1875 C C . ASP A 1 239 ? 12.227 8.312 -0.287 1 90.75 239 ASP A C 1
ATOM 1877 O O . ASP A 1 239 ? 11.133 8.789 -0.609 1 90.75 239 ASP A O 1
ATOM 1881 N N . LYS A 1 240 ? 12.57 8.117 0.95 1 94.5 240 LYS A N 1
ATOM 1882 C CA . LYS A 1 240 ? 11.594 8.305 2.02 1 94.5 240 LYS A CA 1
ATOM 1883 C C . LYS A 1 240 ? 11.562 9.758 2.488 1 94.5 240 LYS A C 1
ATOM 1885 O O . LYS A 1 240 ? 10.594 10.195 3.107 1 94.5 240 LYS A O 1
ATOM 1890 N N . GLY A 1 241 ? 12.562 10.492 2.326 1 95.81 241 GLY A N 1
ATOM 1891 C CA . GLY A 1 241 ? 12.57 11.938 2.49 1 95.81 241 GLY A CA 1
ATOM 1892 C C . GLY A 1 241 ? 12.5 12.367 3.941 1 95.81 241 GLY A C 1
ATOM 1893 O O . GLY A 1 241 ? 12.023 13.469 4.242 1 95.81 241 GLY A O 1
ATOM 1894 N N . VAL A 1 242 ? 13.023 11.578 4.891 1 98.44 242 VAL A N 1
ATOM 1895 C CA . VAL A 1 242 ? 12.984 11.953 6.301 1 98.44 242 VAL A CA 1
ATOM 1896 C C . VAL A 1 242 ? 13.93 13.125 6.547 1 98.44 242 VAL A C 1
ATOM 1898 O O . VAL A 1 242 ? 15.086 13.102 6.129 1 98.44 242 VAL A O 1
ATOM 1901 N N . MET A 1 243 ? 13.398 14.18 7.285 1 98.5 243 MET A N 1
ATOM 1902 C CA . MET A 1 243 ? 14.266 15.336 7.508 1 98.5 243 MET A CA 1
ATOM 1903 C C . MET A 1 243 ? 14.039 15.93 8.891 1 98.5 243 MET A C 1
ATOM 1905 O O . MET A 1 243 ? 13.031 15.648 9.531 1 98.5 243 MET A O 1
ATOM 1909 N N . LEU A 1 244 ? 15.016 16.641 9.359 1 98.88 244 LEU A N 1
ATOM 1910 C CA . LEU A 1 244 ? 14.859 17.578 10.461 1 98.88 244 LEU A CA 1
ATOM 1911 C C . LEU A 1 244 ? 14.539 18.969 9.945 1 98.88 244 LEU A C 1
ATOM 1913 O O . LEU A 1 244 ? 15.406 19.656 9.414 1 98.88 244 LEU A O 1
ATOM 1917 N N . ALA A 1 245 ? 13.352 19.375 10.203 1 98.88 245 ALA A N 1
ATOM 1918 C CA . ALA A 1 245 ? 12.867 20.609 9.617 1 98.88 245 ALA A CA 1
ATOM 1919 C C . ALA A 1 245 ? 12.891 21.75 10.648 1 98.88 245 ALA A C 1
ATOM 1921 O O . ALA A 1 245 ? 12.539 21.547 11.812 1 98.88 245 ALA A O 1
ATOM 1922 N N . HIS A 1 246 ? 13.297 22.922 10.148 1 98.75 246 HIS A N 1
ATOM 1923 C CA . HIS A 1 246 ? 13.297 24.109 11.008 1 98.75 246 HIS A CA 1
ATOM 1924 C C . HIS A 1 246 ? 12.469 25.219 10.391 1 98.75 246 HIS A C 1
ATOM 1926 O O . HIS A 1 246 ? 12.234 26.25 11.031 1 98.75 246 HIS A O 1
ATOM 1932 N N . ARG A 1 247 ? 11.977 25 9.18 1 98.69 247 ARG A N 1
ATOM 1933 C CA . ARG A 1 247 ? 11.086 25.969 8.547 1 98.69 247 ARG A CA 1
ATOM 1934 C C . ARG A 1 247 ? 9.852 25.281 7.969 1 98.69 247 ARG A C 1
ATOM 1936 O O . ARG A 1 247 ? 9.922 24.141 7.531 1 98.69 247 ARG A O 1
ATOM 1943 N N . MET A 1 248 ? 8.758 26.016 8.031 1 98.62 248 MET A N 1
ATOM 1944 C CA . MET A 1 248 ? 7.473 25.656 7.434 1 98.62 248 MET A CA 1
ATOM 1945 C C . MET A 1 248 ? 6.949 26.797 6.562 1 98.62 248 MET A C 1
ATOM 1947 O O . MET A 1 248 ? 6.754 27.922 7.039 1 98.62 248 MET A O 1
ATOM 1951 N N . ASN A 1 249 ? 6.754 26.453 5.305 1 98.25 249 ASN A N 1
ATOM 1952 C CA . ASN A 1 249 ? 6.281 27.453 4.359 1 98.25 249 ASN A CA 1
ATOM 1953 C C . ASN A 1 249 ? 7.184 28.688 4.355 1 98.25 249 ASN A C 1
ATOM 1955 O O . ASN A 1 249 ? 6.695 29.812 4.355 1 98.25 249 ASN A O 1
ATOM 1959 N N . GLY A 1 250 ? 8.453 28.469 4.484 1 97.19 250 GLY A N 1
ATOM 1960 C CA . GLY A 1 250 ? 9.438 29.531 4.359 1 97.19 250 GLY A CA 1
ATOM 1961 C C . GLY A 1 250 ? 9.656 30.297 5.648 1 97.19 250 GLY A C 1
ATOM 1962 O O . GLY A 1 250 ? 10.531 31.156 5.723 1 97.19 250 GLY A O 1
ATOM 1963 N N . GLN A 1 251 ? 8.93 29.969 6.629 1 97.19 251 GLN A N 1
ATOM 1964 C CA . GLN A 1 251 ? 9.039 30.656 7.918 1 97.19 251 GLN A CA 1
ATOM 1965 C C . GLN A 1 251 ? 9.547 29.703 9 1 97.19 251 GLN A C 1
ATOM 1967 O O . GLN A 1 251 ? 9.461 28.484 8.852 1 97.19 251 GLN A O 1
ATOM 1972 N N . ALA A 1 252 ? 10.102 30.375 10.086 1 97.5 252 ALA A N 1
ATOM 1973 C CA . ALA A 1 252 ? 10.445 29.562 11.25 1 97.5 252 ALA A CA 1
ATOM 1974 C C . ALA A 1 252 ? 9.234 28.812 11.766 1 97.5 252 ALA A C 1
ATOM 1976 O O . ALA A 1 252 ? 8.102 29.281 11.664 1 97.5 252 ALA A O 1
ATOM 1977 N N . LEU A 1 253 ? 9.461 27.672 12.344 1 98.44 253 LEU A N 1
ATOM 1978 C CA . LEU A 1 253 ? 8.352 26.875 12.844 1 98.44 253 LEU A CA 1
ATOM 1979 C C . LEU A 1 253 ? 7.559 27.641 13.898 1 98.44 253 LEU A C 1
ATOM 1981 O O . LEU A 1 253 ? 8.133 28.344 14.734 1 98.44 253 LEU A O 1
ATOM 1985 N N . HIS A 1 254 ? 6.285 27.547 13.75 1 97.94 254 HIS A N 1
ATOM 1986 C CA . HIS A 1 254 ? 5.391 28.031 14.805 1 97.94 254 HIS A CA 1
ATOM 1987 C C . HIS A 1 254 ? 5.52 27.172 16.062 1 97.94 254 HIS A C 1
ATOM 1989 O O . HIS A 1 254 ? 5.75 25.969 15.969 1 97.94 254 HIS A O 1
ATOM 1995 N N . PRO A 1 255 ? 5.305 27.75 17.266 1 98.12 255 PRO A N 1
ATOM 1996 C CA . PRO A 1 255 ? 5.414 26.953 18.484 1 98.12 255 PRO A CA 1
ATOM 1997 C C . PRO A 1 255 ? 4.543 25.703 18.453 1 98.12 255 PRO A C 1
ATOM 1999 O O . PRO A 1 255 ? 4.996 24.609 18.844 1 98.12 255 PRO A O 1
ATOM 2002 N N . ASP A 1 256 ? 3.359 25.75 17.938 1 98.25 256 ASP A N 1
ATOM 2003 C CA . ASP A 1 256 ? 2.469 24.594 17.859 1 98.25 256 ASP A CA 1
ATOM 2004 C C . ASP A 1 256 ? 3.045 23.516 16.938 1 98.25 256 ASP A C 1
ATOM 2006 O O . ASP A 1 256 ? 2.646 22.344 17.016 1 98.25 256 ASP A O 1
ATOM 2010 N N . HIS A 1 257 ? 3.879 23.875 16.078 1 98.56 257 HIS A N 1
ATOM 2011 C CA . HIS A 1 257 ? 4.328 22.953 15.047 1 98.56 257 HIS A CA 1
ATOM 2012 C C . HIS A 1 257 ? 5.781 22.547 15.273 1 98.56 257 HIS A C 1
ATOM 2014 O O . HIS A 1 257 ? 6.453 22.094 14.344 1 98.56 257 HIS A O 1
ATOM 2020 N N . GLY A 1 258 ? 6.297 22.781 16.406 1 98.56 258 GLY A N 1
ATOM 2021 C CA . GLY A 1 258 ? 7.527 22.109 16.797 1 98.56 258 GLY A CA 1
ATOM 2022 C C . GLY A 1 258 ? 8.734 23.031 16.797 1 98.56 258 GLY A C 1
ATOM 2023 O O . GLY A 1 258 ? 9.875 22.562 16.672 1 98.56 258 GLY A O 1
ATOM 2024 N N . LYS A 1 259 ? 8.539 24.344 16.906 1 98.62 259 LYS A N 1
ATOM 2025 C CA . LYS A 1 259 ? 9.656 25.266 17.031 1 98.62 259 LYS A CA 1
ATOM 2026 C C . LYS A 1 259 ? 10.625 24.812 18.109 1 98.62 259 LYS A C 1
ATOM 2028 O O . LYS A 1 259 ? 10.219 24.531 19.25 1 98.62 259 LYS A O 1
ATOM 2033 N N . PRO A 1 260 ? 11.945 24.734 17.797 1 98.69 260 PRO A N 1
ATOM 2034 C CA . PRO A 1 260 ? 12.57 25.281 16.594 1 98.69 260 PRO A CA 1
ATOM 2035 C C . PRO A 1 260 ? 12.867 24.203 15.547 1 98.69 260 PRO A C 1
ATOM 2037 O O . PRO A 1 260 ? 13.242 24.531 14.422 1 98.69 260 PRO A O 1
ATOM 2040 N N . VAL A 1 261 ? 12.758 22.922 15.945 1 98.88 261 VAL A N 1
ATOM 2041 C CA . VAL A 1 261 ? 13.078 21.844 15.016 1 98.88 261 VAL A CA 1
ATOM 2042 C C . VAL A 1 261 ? 12.188 20.641 15.281 1 98.88 261 VAL A C 1
ATOM 2044 O O . VAL A 1 261 ? 11.875 20.328 16.438 1 98.88 261 VAL A O 1
ATOM 2047 N N . ARG A 1 262 ? 11.781 19.969 14.234 1 98.88 262 ARG A N 1
ATOM 2048 C CA . ARG A 1 262 ? 10.984 18.75 14.336 1 98.88 262 ARG A CA 1
ATOM 2049 C C . ARG A 1 262 ? 11.383 17.734 13.258 1 98.88 262 ARG A C 1
ATOM 2051 O O . ARG A 1 262 ? 12.078 18.094 12.305 1 98.88 262 ARG A O 1
ATOM 2058 N N . VAL A 1 263 ? 10.938 16.547 13.438 1 98.88 263 VAL A N 1
ATOM 2059 C CA . VAL A 1 263 ? 11.086 15.516 12.414 1 98.88 263 VAL A CA 1
ATOM 2060 C C . VAL A 1 263 ? 9.906 15.594 11.438 1 98.88 263 VAL A C 1
ATOM 2062 O O . VAL A 1 263 ? 8.773 15.836 11.844 1 98.88 263 VAL A O 1
ATOM 2065 N N . ILE A 1 264 ? 10.172 15.43 10.133 1 98.88 264 ILE A N 1
ATOM 2066 C CA . ILE A 1 264 ? 9.156 15.273 9.102 1 98.88 264 ILE A CA 1
ATOM 2067 C C . ILE A 1 264 ? 9.375 13.953 8.359 1 98.88 264 ILE A C 1
ATOM 2069 O O . ILE A 1 264 ? 10.445 13.719 7.801 1 98.88 264 ILE A O 1
ATOM 2073 N N . ILE A 1 265 ? 8.375 13.117 8.375 1 98.75 265 ILE A N 1
ATOM 2074 C CA . ILE A 1 265 ? 8.453 11.82 7.703 1 98.75 265 ILE A CA 1
ATOM 2075 C C . ILE A 1 265 ? 7.332 11.695 6.676 1 98.75 265 ILE A C 1
ATOM 2077 O O . ILE A 1 265 ? 6.219 11.281 7.012 1 98.75 265 ILE A O 1
ATOM 2081 N N . PRO A 1 266 ? 7.602 11.945 5.391 1 98.31 266 PRO A N 1
ATOM 2082 C CA . PRO A 1 266 ? 6.566 11.812 4.363 1 98.31 266 PRO A CA 1
ATOM 2083 C C . PRO A 1 266 ? 5.953 10.414 4.32 1 98.31 266 PRO A C 1
ATOM 2085 O O . PRO A 1 266 ? 6.668 9.414 4.457 1 98.31 266 PRO A O 1
ATOM 2088 N N . GLY A 1 267 ? 4.637 10.359 4.23 1 98 267 GLY A N 1
ATOM 2089 C CA . GLY A 1 267 ? 3.953 9.102 3.994 1 98 267 GLY A CA 1
ATOM 2090 C C . GLY A 1 267 ? 3.6 8.367 5.273 1 98 267 GLY A C 1
ATOM 2091 O O . GLY A 1 267 ? 2.898 7.355 5.242 1 98 267 GLY A O 1
ATOM 2092 N N . GLN A 1 268 ? 4.086 8.82 6.379 1 98.5 268 GLN A N 1
ATOM 2093 C CA . GLN A 1 268 ? 3.754 8.203 7.66 1 98.5 268 GLN A CA 1
ATOM 2094 C C . GLN A 1 268 ? 2.875 9.133 8.5 1 98.5 268 GLN A C 1
ATOM 2096 O O . GLN A 1 268 ? 2.773 10.328 8.219 1 98.5 268 GLN A O 1
ATOM 2101 N N . ILE A 1 269 ? 2.217 8.531 9.461 1 98.5 269 ILE A N 1
ATOM 2102 C CA . ILE A 1 269 ? 1.316 9.328 10.289 1 98.5 269 ILE A CA 1
ATOM 2103 C C . ILE A 1 269 ? 2.107 10.414 11.016 1 98.5 269 ILE A C 1
ATOM 2105 O O . ILE A 1 269 ? 3.268 10.211 11.375 1 98.5 269 ILE A O 1
ATOM 2109 N N . ALA A 1 270 ? 1.438 11.5 11.266 1 98.5 270 ALA A N 1
ATOM 2110 C CA . ALA A 1 270 ? 2.08 12.68 11.844 1 98.5 270 ALA A CA 1
ATOM 2111 C C . ALA A 1 270 ? 2.641 12.375 13.227 1 98.5 270 ALA A C 1
ATOM 2113 O O . ALA A 1 270 ? 3.604 13 13.664 1 98.5 270 ALA A O 1
ATOM 2114 N N . GLY A 1 271 ? 2.086 11.375 13.852 1 98.12 271 GLY A N 1
ATOM 2115 C CA . GLY A 1 271 ? 2.568 11 15.172 1 98.12 271 GLY A CA 1
ATOM 2116 C C . GLY A 1 271 ? 4.012 10.531 15.172 1 98.12 271 GLY A C 1
ATOM 2117 O O . GLY A 1 271 ? 4.66 10.5 16.219 1 98.12 271 GLY A O 1
ATOM 2118 N N . ARG A 1 272 ? 4.473 10.117 14.047 1 98.56 272 ARG A N 1
ATOM 2119 C CA . ARG A 1 272 ? 5.867 9.695 13.945 1 98.56 272 ARG A CA 1
ATOM 2120 C C . ARG A 1 272 ? 6.785 10.898 13.742 1 98.56 272 ARG A C 1
ATOM 2122 O O . ARG A 1 272 ? 8.008 10.781 13.891 1 98.56 272 ARG A O 1
ATOM 2129 N N . SER A 1 273 ? 6.281 12.023 13.375 1 98.69 273 SER A N 1
ATOM 2130 C CA . SER A 1 273 ? 7.023 13.258 13.133 1 98.69 273 SER A CA 1
ATOM 2131 C C . SER A 1 273 ? 7.137 14.094 14.406 1 98.69 273 SER A C 1
ATOM 2133 O O . SER A 1 273 ? 6.477 15.125 14.539 1 98.69 273 SER A O 1
ATOM 2135 N N . VAL A 1 274 ? 8.031 13.734 15.203 1 98.81 274 VAL A N 1
ATOM 2136 C CA . VAL A 1 274 ? 8.148 14.266 16.562 1 98.81 274 VAL A CA 1
ATOM 2137 C C . VAL A 1 274 ? 8.453 15.758 16.5 1 98.81 274 VAL A C 1
ATOM 2139 O O . VAL A 1 274 ? 9.344 16.188 15.766 1 98.81 274 VAL A O 1
ATOM 2142 N N . LYS A 1 275 ? 7.734 16.531 17.312 1 98.75 275 LYS A N 1
ATOM 2143 C CA . LYS A 1 275 ? 7.922 17.969 17.453 1 98.75 275 LYS A CA 1
ATOM 2144 C C . LYS A 1 275 ? 8.93 18.266 18.562 1 98.75 275 LYS A C 1
ATOM 2146 O O . LYS A 1 275 ? 9.164 17.453 19.453 1 98.75 275 LYS A O 1
ATOM 2151 N N . TRP A 1 276 ? 9.5 19.547 18.5 1 98.81 276 TRP A N 1
ATOM 2152 C CA . TRP A 1 276 ? 10.422 20.047 19.516 1 98.81 276 TRP A CA 1
ATOM 2153 C C . TRP A 1 276 ? 11.516 19.031 19.812 1 98.81 276 TRP A C 1
ATOM 2155 O O . TRP A 1 276 ? 11.758 18.688 20.969 1 98.81 276 TRP A O 1
ATOM 2165 N N . LEU A 1 277 ? 12.125 18.547 18.766 1 98.88 277 LEU A N 1
ATOM 2166 C CA . LEU A 1 277 ? 13.031 17.406 18.812 1 98.88 277 LEU A CA 1
ATOM 2167 C C . LEU A 1 277 ? 14.219 17.688 19.734 1 98.88 277 LEU A C 1
ATOM 2169 O O . LEU A 1 277 ? 14.836 18.75 19.641 1 98.88 277 LEU A O 1
ATOM 2173 N N . LYS A 1 278 ? 14.602 16.688 20.562 1 98.81 278 LYS A N 1
ATOM 2174 C CA . LYS A 1 278 ? 15.742 16.797 21.469 1 98.81 278 LYS A CA 1
ATOM 2175 C C . LYS A 1 278 ? 16.719 15.648 21.266 1 98.81 278 LYS A C 1
ATOM 2177 O O . LYS A 1 278 ? 17.922 15.812 21.453 1 98.81 278 LYS A O 1
ATOM 2182 N N . ARG A 1 279 ? 16.141 14.484 20.922 1 98.81 279 ARG A N 1
ATOM 2183 C CA . ARG A 1 279 ? 17.016 13.312 20.906 1 98.81 279 ARG A CA 1
ATOM 2184 C C . ARG A 1 279 ? 16.703 12.43 19.703 1 98.81 279 ARG A C 1
ATOM 2186 O O . ARG A 1 279 ? 15.539 12.219 19.359 1 98.81 279 ARG A O 1
ATOM 2193 N N . ILE A 1 280 ? 17.75 11.953 19.094 1 98.94 280 ILE A N 1
ATOM 2194 C CA . ILE A 1 280 ? 17.734 10.898 18.078 1 98.94 280 ILE A CA 1
ATOM 2195 C C . ILE A 1 280 ? 18.578 9.711 18.578 1 98.94 280 ILE A C 1
ATOM 2197 O O . ILE A 1 280 ? 19.781 9.844 18.766 1 98.94 280 ILE A O 1
ATOM 2201 N N . ILE A 1 281 ? 17.938 8.57 18.781 1 98.94 281 ILE A N 1
ATOM 2202 C CA . ILE A 1 281 ? 18.609 7.43 19.391 1 98.94 281 ILE A CA 1
ATOM 2203 C C . ILE A 1 281 ? 18.5 6.215 18.469 1 98.94 281 ILE A C 1
ATOM 2205 O O . ILE A 1 281 ? 17.406 5.703 18.234 1 98.94 281 ILE A O 1
ATOM 2209 N N . VAL A 1 282 ? 19.609 5.762 17.938 1 98.88 282 VAL A N 1
ATOM 2210 C CA . VAL A 1 282 ? 19.656 4.551 17.125 1 98.88 282 VAL A CA 1
ATOM 2211 C C . VAL A 1 282 ? 19.625 3.32 18.031 1 98.88 282 VAL A C 1
ATOM 2213 O O . VAL A 1 282 ? 20.438 3.219 18.969 1 98.88 282 VAL A O 1
ATOM 2216 N N . THR A 1 283 ? 18.719 2.428 17.781 1 98.69 283 THR A N 1
ATOM 2217 C CA . THR A 1 283 ? 18.531 1.289 18.672 1 98.69 283 THR A CA 1
ATOM 2218 C C . THR A 1 283 ? 18.328 0.004 17.875 1 98.69 283 THR A C 1
ATOM 2220 O O . THR A 1 283 ? 18.125 0.047 16.656 1 98.69 283 THR A O 1
ATOM 2223 N N . LYS A 1 284 ? 18.453 -1.095 18.594 1 96.94 284 LYS A N 1
ATOM 2224 C CA . LYS A 1 284 ? 18.141 -2.396 18.016 1 96.94 284 LYS A CA 1
ATOM 2225 C C . LYS A 1 284 ? 16.641 -2.668 18.062 1 96.94 284 LYS A C 1
ATOM 2227 O O . LYS A 1 284 ? 16.062 -3.189 17.109 1 96.94 284 LYS A O 1
ATOM 2232 N N . GLU A 1 285 ? 16.031 -2.348 19.203 1 97.44 285 GLU A N 1
ATOM 2233 C CA . GLU A 1 285 ? 14.602 -2.568 19.453 1 97.44 285 GLU A CA 1
ATOM 2234 C C . GLU A 1 285 ? 13.805 -1.287 19.234 1 97.44 285 GLU A C 1
ATOM 2236 O O . GLU A 1 285 ? 14.352 -0.186 19.328 1 97.44 285 GLU A O 1
ATOM 2241 N N . PRO A 1 286 ? 12.523 -1.444 18.953 1 97.62 286 PRO A N 1
ATOM 2242 C CA . PRO A 1 286 ? 11.695 -0.242 18.859 1 97.62 286 PRO A CA 1
ATOM 2243 C C . PRO A 1 286 ? 11.641 0.529 20.188 1 97.62 286 PRO A C 1
ATOM 2245 O O . PRO A 1 286 ? 12.016 -0.006 21.234 1 97.62 286 PRO A O 1
ATOM 2248 N N . SER A 1 287 ? 11.117 1.725 20.078 1 98.12 287 SER A N 1
ATOM 2249 C CA . SER A 1 287 ? 11.016 2.586 21.266 1 98.12 287 SER A CA 1
ATOM 2250 C C . SER A 1 287 ? 10.172 1.938 22.344 1 98.12 287 SER A C 1
ATOM 2252 O O . SER A 1 287 ? 9.133 1.333 22.062 1 98.12 287 SER A O 1
ATOM 2254 N N . ASP A 1 288 ? 10.641 2.057 23.562 1 96.44 288 ASP A N 1
ATOM 2255 C CA . ASP A 1 288 ? 9.859 1.608 24.703 1 96.44 288 ASP A CA 1
ATOM 2256 C C . ASP A 1 288 ? 9.117 2.775 25.359 1 96.44 288 ASP A C 1
ATOM 2258 O O . ASP A 1 288 ? 8.617 2.654 26.484 1 96.44 288 ASP A O 1
ATOM 2262 N N . ASN A 1 289 ? 9.109 3.928 24.688 1 97.44 289 ASN A N 1
ATOM 2263 C CA . ASN A 1 289 ? 8.375 5.094 25.141 1 97.44 289 ASN A CA 1
ATOM 2264 C C . ASN A 1 289 ? 6.895 4.777 25.359 1 97.44 289 ASN A C 1
ATOM 2266 O O . ASN A 1 289 ? 6.289 4.07 24.547 1 97.44 289 ASN A O 1
ATOM 2270 N N . TRP A 1 290 ? 6.336 5.312 26.422 1 96.5 290 TRP A N 1
ATOM 2271 C CA . TRP A 1 290 ? 4.941 5.043 26.75 1 96.5 290 TRP A CA 1
ATOM 2272 C C . TRP A 1 290 ? 4.02 5.395 25.594 1 96.5 290 TRP A C 1
ATOM 2274 O O . TRP A 1 290 ? 3.105 4.633 25.266 1 96.5 290 TRP A O 1
ATOM 2284 N N . TYR A 1 291 ? 4.242 6.48 25 1 96.44 291 TYR A N 1
ATOM 2285 C CA . TYR A 1 291 ? 3.365 6.965 23.938 1 96.44 291 TYR A CA 1
ATOM 2286 C C . TYR A 1 291 ? 3.537 6.137 22.656 1 96.44 291 TYR A C 1
ATOM 2288 O O . TYR A 1 291 ? 2.611 6.027 21.859 1 96.44 291 TYR A O 1
ATOM 2296 N N . HIS A 1 292 ? 4.715 5.57 22.453 1 97.56 292 HIS A N 1
ATOM 2297 C CA . HIS A 1 292 ? 4.91 4.645 21.344 1 97.56 292 HIS A CA 1
ATOM 2298 C C . HIS A 1 292 ? 4.109 3.363 21.547 1 97.56 292 HIS A C 1
ATOM 2300 O O . HIS A 1 292 ? 3.555 2.814 20.594 1 97.56 292 HIS A O 1
ATOM 2306 N N . ILE A 1 293 ? 4.086 2.939 22.734 1 96.38 293 ILE A N 1
ATOM 2307 C CA . ILE A 1 293 ? 3.475 1.656 23.047 1 96.38 293 ILE A CA 1
ATOM 2308 C C . ILE A 1 293 ? 1.96 1.817 23.156 1 96.38 293 ILE A C 1
ATOM 2310 O O . ILE A 1 293 ? 1.205 0.98 22.656 1 96.38 293 ILE A O 1
ATOM 2314 N N . ASN A 1 294 ? 1.477 2.92 23.672 1 93.94 294 ASN A N 1
ATOM 2315 C CA . ASN A 1 294 ? 0.076 2.988 24.078 1 93.94 294 ASN A CA 1
ATOM 2316 C C . ASN A 1 294 ? -0.73 3.895 23.141 1 93.94 294 ASN A C 1
ATOM 2318 O O . ASN A 1 294 ? -1.923 4.113 23.359 1 93.94 294 ASN A O 1
ATOM 2322 N N . ASP A 1 295 ? -0.03 4.383 22.172 1 92.75 295 ASP A N 1
ATOM 2323 C CA . ASP A 1 295 ? -0.708 5.23 21.203 1 92.75 295 ASP A CA 1
ATOM 2324 C C . ASP A 1 295 ? -0.356 4.82 19.781 1 92.75 295 ASP A C 1
ATOM 2326 O O . ASP A 1 295 ? 0.561 4.023 19.562 1 92.75 295 ASP A O 1
ATOM 2330 N N . ASN A 1 296 ? -1.107 5.285 18.797 1 94.31 296 ASN A N 1
ATOM 2331 C CA . ASN A 1 296 ? -0.865 5.113 17.375 1 94.31 296 ASN A CA 1
ATOM 2332 C C . ASN A 1 296 ? -0.755 3.637 16.984 1 94.31 296 ASN A C 1
ATOM 2334 O O . ASN A 1 296 ? 0.224 3.223 16.375 1 94.31 296 ASN A O 1
ATOM 2338 N N . ARG A 1 297 ? -1.776 2.898 17.359 1 95.56 297 ARG A N 1
ATOM 2339 C CA . ARG A 1 297 ? -1.921 1.478 17.062 1 95.56 297 ARG A CA 1
ATOM 2340 C C . ARG A 1 297 ? -3.314 1.168 16.531 1 95.56 297 ARG A C 1
ATOM 2342 O O . ARG A 1 297 ? -4.289 1.826 16.906 1 95.56 297 ARG A O 1
ATOM 2349 N N . ILE A 1 298 ? -3.354 0.235 15.695 1 97 298 ILE A N 1
ATOM 2350 C CA . ILE A 1 298 ? -4.625 -0.363 15.305 1 97 298 ILE A CA 1
ATOM 2351 C C . ILE A 1 298 ? -4.676 -1.816 15.773 1 97 298 ILE A C 1
ATOM 2353 O O . ILE A 1 298 ? -4.066 -2.693 15.156 1 97 298 ILE A O 1
ATOM 2357 N N . LEU A 1 299 ? -5.395 -2.053 16.828 1 96.69 299 LEU A N 1
ATOM 2358 C CA . LEU A 1 299 ? -5.602 -3.416 17.297 1 96.69 299 LEU A CA 1
ATOM 2359 C C . LEU A 1 299 ? -6.668 -4.121 16.469 1 96.69 299 LEU A C 1
ATOM 2361 O O . LEU A 1 299 ? -7.473 -3.469 15.797 1 96.69 299 LEU A O 1
ATOM 2365 N N . PRO A 1 300 ? -6.664 -5.434 16.469 1 96.38 300 PRO A N 1
ATOM 2366 C CA . PRO A 1 300 ? -7.691 -6.172 15.734 1 96.38 300 PRO A CA 1
ATOM 2367 C C . PRO A 1 300 ? -9.109 -5.766 16.125 1 96.38 300 PRO A C 1
ATOM 2369 O O . PRO A 1 300 ? -9.375 -5.508 17.312 1 96.38 300 PRO A O 1
ATOM 2372 N N . THR A 1 301 ? -9.977 -5.75 15.18 1 95.31 301 THR A N 1
ATOM 2373 C CA . THR A 1 301 ? -11.312 -5.176 15.305 1 95.31 301 THR A CA 1
ATOM 2374 C C . THR A 1 301 ? -12.133 -5.93 16.359 1 95.31 301 THR A C 1
ATOM 2376 O O . THR A 1 301 ? -13.102 -5.395 16.891 1 95.31 301 THR A O 1
ATOM 2379 N N . MET A 1 302 ? -11.789 -7.148 16.719 1 94.19 302 MET A N 1
ATOM 2380 C CA . MET A 1 302 ? -12.578 -7.941 17.656 1 94.19 302 MET A CA 1
ATOM 2381 C C . MET A 1 302 ? -12.219 -7.598 19.094 1 94.19 302 MET A C 1
ATOM 2383 O O . MET A 1 302 ? -12.922 -7.98 20.031 1 94.19 302 MET A O 1
ATOM 2387 N N . ILE A 1 303 ? -11.164 -6.879 19.25 1 95.12 303 ILE A N 1
ATOM 2388 C CA . ILE A 1 303 ? -10.766 -6.477 20.594 1 95.12 303 ILE A CA 1
ATOM 2389 C C . ILE A 1 303 ? -11.594 -5.27 21.047 1 95.12 303 ILE A C 1
ATOM 2391 O O . ILE A 1 303 ? -11.547 -4.211 20.406 1 95.12 303 ILE A O 1
ATOM 2395 N N . THR A 1 304 ? -12.258 -5.395 22.172 1 92.25 304 THR A N 1
ATOM 2396 C CA . THR A 1 304 ? -13.078 -4.324 22.719 1 92.25 304 THR A CA 1
ATOM 2397 C C . THR A 1 304 ? -12.25 -3.387 23.578 1 92.25 304 THR A C 1
ATOM 2399 O O . THR A 1 304 ? -11.133 -3.73 23.984 1 92.25 304 THR A O 1
ATOM 2402 N N . PRO A 1 305 ? -12.773 -2.211 23.781 1 91.38 305 PRO A N 1
ATOM 2403 C CA . PRO A 1 305 ? -12.062 -1.309 24.688 1 91.38 305 PRO A CA 1
ATOM 2404 C C . PRO A 1 305 ? -11.789 -1.935 26.062 1 91.38 305 PRO A C 1
ATOM 2406 O O . PRO A 1 305 ? -10.695 -1.787 26.609 1 91.38 305 PRO A O 1
ATOM 2409 N N . GLU A 1 306 ? -12.742 -2.703 26.609 1 92.56 306 GLU A N 1
ATOM 2410 C CA . GLU A 1 306 ? -12.602 -3.35 27.906 1 92.56 306 GLU A CA 1
ATOM 2411 C C . GLU A 1 306 ? -11.539 -4.441 27.859 1 92.56 306 GLU A C 1
ATOM 2413 O O . GLU A 1 306 ? -10.68 -4.504 28.75 1 92.56 306 GLU A O 1
ATOM 2418 N N . ALA A 1 307 ? -11.57 -5.207 26.812 1 93.19 307 ALA A N 1
ATOM 2419 C CA . ALA A 1 307 ? -10.633 -6.32 26.703 1 93.19 307 ALA A CA 1
ATOM 2420 C C . ALA A 1 307 ? -9.203 -5.812 26.516 1 93.19 307 ALA A C 1
ATOM 2422 O O . ALA A 1 307 ? -8.25 -6.441 26.969 1 93.19 307 ALA A O 1
ATOM 2423 N N . SER A 1 308 ? -9.07 -4.707 25.875 1 92.88 308 SER A N 1
ATOM 2424 C CA . SER A 1 308 ? -7.758 -4.184 25.516 1 92.88 308 SER A CA 1
ATOM 2425 C C . SER A 1 308 ? -6.957 -3.814 26.766 1 92.88 308 SER A C 1
ATOM 2427 O O . SER A 1 308 ? -5.723 -3.842 26.734 1 92.88 308 SER A O 1
ATOM 2429 N N . ALA A 1 309 ? -7.594 -3.467 27.844 1 91.38 309 ALA A N 1
ATOM 2430 C CA . ALA A 1 309 ? -6.926 -3.045 29.078 1 91.38 309 ALA A CA 1
ATOM 2431 C C . ALA A 1 309 ? -6.141 -4.195 29.703 1 91.38 309 ALA A C 1
ATOM 2433 O O . ALA A 1 309 ? -5.156 -3.973 30.406 1 91.38 309 ALA A O 1
ATOM 2434 N N . ASP A 1 310 ? -6.504 -5.426 29.375 1 92.69 310 ASP A N 1
ATOM 2435 C CA . ASP A 1 310 ? -5.898 -6.598 29.984 1 92.69 310 ASP A CA 1
ATOM 2436 C C . ASP A 1 310 ? -5 -7.336 29 1 92.69 310 ASP A C 1
ATOM 2438 O O . ASP A 1 310 ? -4.777 -8.539 29.141 1 92.69 310 ASP A O 1
ATOM 2442 N N . LEU A 1 311 ? -4.582 -6.586 28 1 93.56 311 LEU A N 1
ATOM 2443 C CA . LEU A 1 311 ? -3.746 -7.23 26.984 1 93.56 311 LEU A CA 1
ATOM 2444 C C . LEU A 1 311 ? -2.445 -6.457 26.781 1 93.56 311 LEU A C 1
ATOM 2446 O O . LEU A 1 311 ? -2.166 -5.98 25.688 1 93.56 311 LEU A O 1
ATOM 2450 N N . PRO A 1 312 ? -1.614 -6.414 27.812 1 92.44 312 PRO A N 1
ATOM 2451 C CA . PRO A 1 312 ? -0.401 -5.598 27.703 1 92.44 312 PRO A CA 1
ATOM 2452 C C . PRO A 1 312 ? 0.521 -6.051 26.578 1 92.44 312 PRO A C 1
ATOM 2454 O O . PRO A 1 312 ? 1.179 -5.219 25.938 1 92.44 312 PRO A O 1
ATOM 2457 N N . ASP A 1 313 ? 0.557 -7.293 26.281 1 94 313 ASP A N 1
ATOM 2458 C CA . ASP A 1 313 ? 1.458 -7.809 25.266 1 94 313 ASP A CA 1
ATOM 2459 C C . ASP A 1 313 ? 1.008 -7.375 23.875 1 94 313 ASP A C 1
ATOM 2461 O O . ASP A 1 313 ? 1.836 -7.168 22.984 1 94 313 ASP A O 1
ATOM 2465 N N . ILE A 1 314 ? -0.253 -7.254 23.688 1 93.88 314 ILE A N 1
ATOM 2466 C CA . ILE A 1 314 ? -0.774 -6.848 22.375 1 93.88 314 ILE A CA 1
ATOM 2467 C C . ILE A 1 314 ? -0.402 -5.391 22.109 1 93.88 314 ILE A C 1
ATOM 2469 O O . ILE A 1 314 ? -0.117 -5.02 20.969 1 93.88 314 ILE A O 1
ATOM 2473 N N . TRP A 1 315 ? -0.359 -4.598 23.125 1 94.81 315 TRP A N 1
ATOM 2474 C CA . TRP A 1 315 ? 0.012 -3.193 22.984 1 94.81 315 TRP A CA 1
ATOM 2475 C C . TRP A 1 315 ? 1.488 -3.053 22.641 1 94.81 315 TRP A C 1
ATOM 2477 O O . TRP A 1 315 ? 1.88 -2.102 21.953 1 94.81 315 TRP A O 1
ATOM 2487 N N . LYS A 1 316 ? 2.262 -3.951 23 1 95.56 316 LYS A N 1
ATOM 2488 C CA . LYS A 1 316 ? 3.699 -3.896 22.75 1 95.56 316 LYS A CA 1
ATOM 2489 C C . LYS A 1 316 ? 4.051 -4.531 21.406 1 95.56 316 LYS A C 1
ATOM 2491 O O . LYS A 1 316 ? 5.176 -4.395 20.922 1 95.56 316 LYS A O 1
ATOM 2496 N N . ASP A 1 317 ? 3.111 -5.223 20.828 1 96 317 ASP A N 1
ATOM 2497 C CA . ASP A 1 317 ? 3.346 -5.891 19.547 1 96 317 ASP A CA 1
ATOM 2498 C C . ASP A 1 317 ? 3.492 -4.875 18.422 1 96 317 ASP A C 1
ATOM 2500 O O . ASP A 1 317 ? 2.529 -4.195 18.062 1 96 317 ASP A O 1
ATOM 2504 N N . GLU A 1 318 ? 4.641 -4.848 17.75 1 95.56 318 GLU A N 1
ATOM 2505 C CA . GLU A 1 318 ? 4.969 -3.861 16.719 1 95.56 318 GLU A CA 1
ATOM 2506 C C . GLU A 1 318 ? 4.137 -4.082 15.461 1 95.56 318 GLU A C 1
ATOM 2508 O O . GLU A 1 318 ? 4.066 -3.205 14.594 1 95.56 318 GLU A O 1
ATOM 2513 N N . THR A 1 319 ? 3.521 -5.227 15.391 1 95 319 THR A N 1
ATOM 2514 C CA . THR A 1 319 ? 2.664 -5.523 14.25 1 95 319 THR A CA 1
ATOM 2515 C C . THR A 1 319 ? 1.491 -4.547 14.188 1 95 319 THR A C 1
ATOM 2517 O O . THR A 1 319 ? 0.996 -4.23 13.109 1 95 319 THR A O 1
ATOM 2520 N N . TYR A 1 320 ? 1.118 -4.055 15.344 1 97 320 TYR A N 1
ATOM 2521 C CA . TYR A 1 320 ? -0.079 -3.223 15.398 1 97 320 TYR A CA 1
ATOM 2522 C C . TYR A 1 320 ? 0.286 -1.744 15.445 1 97 320 TYR A C 1
ATOM 2524 O O . TYR A 1 320 ? -0.595 -0.881 15.453 1 97 320 TYR A O 1
ATOM 2532 N N . ALA A 1 321 ? 1.606 -1.435 15.461 1 97.19 321 ALA A N 1
ATOM 2533 C CA . ALA A 1 321 ? 2.039 -0.041 15.398 1 97.19 321 ALA A CA 1
ATOM 2534 C C . ALA A 1 321 ? 1.746 0.566 14.031 1 97.19 321 ALA A C 1
ATOM 2536 O O . ALA A 1 321 ? 1.947 -0.083 13 1 97.19 321 ALA A O 1
ATOM 2537 N N . ILE A 1 322 ? 1.25 1.797 14.016 1 97.94 322 ILE A N 1
ATOM 2538 C CA . ILE A 1 322 ? 0.988 2.488 12.758 1 97.94 322 ILE A CA 1
ATOM 2539 C C . ILE A 1 322 ? 2.244 3.229 12.305 1 97.94 322 ILE A C 1
ATOM 2541 O O . ILE A 1 322 ? 2.826 4 13.07 1 97.94 322 ILE A O 1
ATOM 2545 N N . HIS A 1 323 ? 2.623 2.99 11.086 1 97.38 323 HIS A N 1
ATOM 2546 C CA . HIS A 1 323 ? 3.648 3.801 10.438 1 97.38 323 HIS A CA 1
ATOM 2547 C C . HIS A 1 323 ? 3.078 4.566 9.25 1 97.38 323 HIS A C 1
ATOM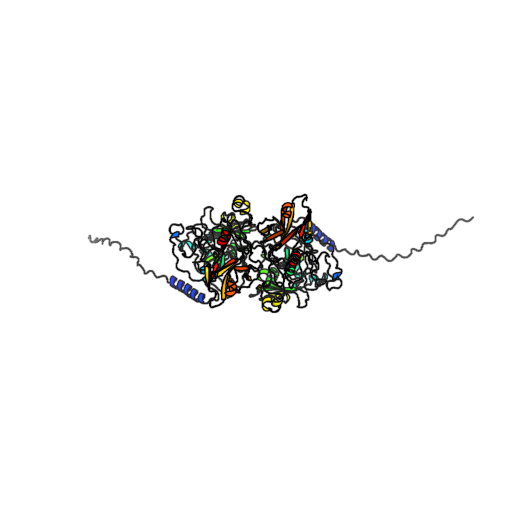 2549 O O . HIS A 1 323 ? 2.553 5.672 9.414 1 97.38 323 HIS A O 1
ATOM 2555 N N . ASP A 1 324 ? 2.842 3.92 8.141 1 97.31 324 ASP A N 1
ATOM 2556 C CA . ASP A 1 324 ? 2.252 4.574 6.973 1 97.31 324 ASP A CA 1
ATOM 2557 C C . ASP A 1 324 ? 0.77 4.867 7.199 1 97.31 324 ASP A C 1
ATOM 2559 O O . ASP A 1 324 ? 0.05 4.043 7.77 1 97.31 324 ASP A O 1
ATOM 2563 N N . PHE A 1 325 ? 0.355 6.055 6.828 1 97.5 325 PHE A N 1
ATOM 2564 C CA . PHE A 1 325 ? -1.096 6.203 6.797 1 97.5 325 PHE A CA 1
ATOM 2565 C C . PHE A 1 325 ? -1.684 5.512 5.57 1 97.5 325 PHE A C 1
ATOM 2567 O O . PHE A 1 325 ? -0.988 5.305 4.574 1 97.5 325 PHE A O 1
ATOM 2574 N N . ASN A 1 326 ? -2.914 5.078 5.699 1 98.56 326 ASN A N 1
ATOM 2575 C CA . ASN A 1 326 ? -3.539 4.289 4.645 1 98.56 326 ASN A CA 1
ATOM 2576 C C . ASN A 1 326 ? -4.207 5.176 3.6 1 98.56 326 ASN A C 1
ATOM 2578 O O . ASN A 1 326 ? -4.203 6.402 3.727 1 98.56 326 ASN A O 1
ATOM 2582 N N . THR A 1 327 ? -4.637 4.621 2.475 1 98.81 327 THR A N 1
ATOM 2583 C CA . THR A 1 327 ? -5.281 5.328 1.375 1 98.81 327 THR A CA 1
ATOM 2584 C C . THR A 1 327 ? -6.668 5.824 1.788 1 98.81 327 THR A C 1
ATOM 2586 O O . THR A 1 327 ? -7.457 5.07 2.357 1 98.81 327 THR A O 1
ATOM 2589 N N . ASN A 1 328 ? -6.895 7.078 1.49 1 98.81 328 ASN A N 1
ATOM 2590 C CA . ASN A 1 328 ? -8.133 7.707 1.939 1 98.81 328 ASN A CA 1
ATOM 2591 C C . ASN A 1 328 ? -8.617 8.758 0.95 1 98.81 328 ASN A C 1
ATOM 2593 O O . ASN A 1 328 ? -7.84 9.266 0.14 1 98.81 328 ASN A O 1
ATOM 2597 N N . SER A 1 329 ? -9.938 8.992 0.971 1 98.88 329 SER A N 1
ATOM 2598 C CA . SER A 1 329 ? -10.562 10.047 0.176 1 98.88 329 SER A CA 1
ATOM 2599 C C . SER A 1 329 ? -11.773 10.633 0.891 1 98.88 329 SER A C 1
ATOM 2601 O O . SER A 1 329 ? -12.43 9.953 1.684 1 98.88 329 SER A O 1
ATOM 2603 N N . VAL A 1 330 ? -12.031 11.906 0.623 1 98.75 330 VAL A N 1
ATOM 2604 C CA . VAL A 1 330 ? -13.133 12.633 1.249 1 98.75 330 VAL A CA 1
ATOM 2605 C C . VAL A 1 330 ? -13.789 13.555 0.225 1 98.75 330 VAL A C 1
ATOM 2607 O O . VAL A 1 330 ? -13.117 14.102 -0.649 1 98.75 330 VAL A O 1
ATOM 2610 N N . VAL A 1 331 ? -15.109 13.648 0.332 1 98.75 331 VAL A N 1
ATOM 2611 C CA . VAL A 1 331 ? -15.852 14.672 -0.401 1 98.75 331 VAL A CA 1
ATOM 2612 C C . VAL A 1 331 ? -15.867 15.969 0.399 1 98.75 331 VAL A C 1
ATOM 2614 O O . VAL A 1 331 ? -16.328 15.992 1.546 1 98.75 331 VAL A O 1
ATOM 2617 N N . CYS A 1 332 ? -15.391 17 -0.222 1 98.5 332 CYS A N 1
ATOM 2618 C CA . CYS A 1 332 ? -15.414 18.312 0.43 1 98.5 332 CYS A CA 1
ATOM 2619 C C . CYS A 1 332 ? -16.641 19.109 -0.005 1 98.5 332 CYS A C 1
ATOM 2621 O O . CYS A 1 332 ? -17.203 19.859 0.789 1 98.5 332 CYS A O 1
ATOM 2623 N N . TYR A 1 333 ? -16.969 18.984 -1.249 1 98.5 333 TYR A N 1
ATOM 2624 C CA . TYR A 1 333 ? -18.172 19.594 -1.817 1 98.5 333 TYR A CA 1
ATOM 2625 C C . TYR A 1 333 ? -19 18.547 -2.57 1 98.5 333 TYR A C 1
ATOM 2627 O O . TYR A 1 333 ? -18.453 17.75 -3.344 1 98.5 333 TYR A O 1
ATOM 2635 N N . PRO A 1 334 ? -20.359 18.562 -2.389 1 98.12 334 PRO A N 1
ATOM 2636 C CA . PRO A 1 334 ? -21.141 19.531 -1.617 1 98.12 334 PRO A CA 1
ATOM 2637 C C . PRO A 1 334 ? -20.844 19.469 -0.121 1 98.12 334 PRO A C 1
ATOM 2639 O O . PRO A 1 334 ? -20.469 18.422 0.397 1 98.12 334 PRO A O 1
ATOM 2642 N N . GLU A 1 335 ? -21.047 20.625 0.518 1 96.75 335 GLU A N 1
ATOM 2643 C CA . GLU A 1 335 ? -20.844 20.719 1.961 1 96.75 335 GLU A CA 1
ATOM 2644 C C . GLU A 1 335 ? -22 20.078 2.725 1 96.75 335 GLU A C 1
ATOM 2646 O O . GLU A 1 335 ? -23.062 19.828 2.152 1 96.75 335 GLU A O 1
ATOM 2651 N N . HIS A 1 336 ? -21.672 19.812 3.967 1 95.69 336 HIS A N 1
ATOM 2652 C CA . HIS A 1 336 ? -22.766 19.391 4.832 1 95.69 336 HIS A CA 1
ATOM 2653 C C . HIS A 1 336 ? -23.875 20.438 4.863 1 95.69 336 HIS A C 1
ATOM 2655 O O . HIS A 1 336 ? -23.609 21.625 5.094 1 95.69 336 HIS A O 1
ATOM 2661 N N . ASP A 1 337 ? -25.062 20.094 4.5 1 95.25 337 ASP A N 1
ATOM 2662 C CA . ASP A 1 337 ? -26.281 20.891 4.52 1 95.25 337 ASP A CA 1
ATOM 2663 C C . ASP A 1 337 ? -26.297 21.906 3.377 1 95.25 337 ASP A C 1
ATOM 2665 O O . ASP A 1 337 ? -27.078 22.859 3.398 1 95.25 337 ASP A O 1
ATOM 2669 N N . GLU A 1 338 ? -25.344 21.734 2.5 1 96.69 338 GLU A N 1
ATOM 2670 C CA . GLU A 1 338 ? -25.438 22.547 1.293 1 96.69 338 GLU A CA 1
ATOM 2671 C C . GLU A 1 338 ? -26.734 22.281 0.547 1 96.69 338 GLU A C 1
ATOM 2673 O O . GLU A 1 338 ? -27.172 21.125 0.433 1 96.69 338 GLU A O 1
ATOM 2678 N N . MET A 1 339 ? -27.375 23.359 0.071 1 97.19 339 MET A N 1
ATOM 2679 C CA . MET A 1 339 ? -28.609 23.281 -0.699 1 97.19 339 MET A CA 1
ATOM 2680 C C . MET A 1 339 ? -28.359 23.609 -2.168 1 97.19 339 MET A C 1
ATOM 2682 O O . MET A 1 339 ? -27.844 24.688 -2.494 1 97.19 339 MET A O 1
ATOM 2686 N N . VAL A 1 340 ? -28.734 22.625 -3.008 1 97.31 340 VAL A N 1
ATOM 2687 C CA . VAL A 1 340 ? -28.578 22.797 -4.445 1 97.31 340 VAL A CA 1
ATOM 2688 C C . VAL A 1 340 ? -29.938 22.797 -5.133 1 97.31 340 VAL A C 1
ATOM 2690 O O . VAL A 1 340 ? -30.688 21.812 -5.023 1 97.31 340 VAL A O 1
ATOM 2693 N N . PRO A 1 341 ? -30.266 23.844 -5.855 1 96.94 341 PRO A N 1
ATOM 2694 C CA . PRO A 1 341 ? -31.562 23.891 -6.516 1 96.94 341 PRO A CA 1
ATOM 2695 C C . PRO A 1 341 ? -31.688 22.859 -7.637 1 96.94 341 PRO A C 1
ATOM 2697 O O . PRO A 1 341 ? -30.75 22.656 -8.406 1 96.94 341 PRO A O 1
ATOM 2700 N N . LEU A 1 342 ? -32.844 22.266 -7.738 1 95.62 342 LEU A N 1
ATOM 2701 C CA . LEU A 1 342 ? -33.125 21.266 -8.758 1 95.62 342 LEU A CA 1
ATOM 2702 C C . LEU A 1 342 ? -33.125 21.891 -10.148 1 95.62 342 LEU A C 1
ATOM 2704 O O . LEU A 1 342 ? -32.812 21.219 -11.133 1 95.62 342 LEU A O 1
ATOM 2708 N N . ASP A 1 343 ? -33.625 23.109 -10.188 1 88.75 343 ASP A N 1
ATOM 2709 C CA . ASP A 1 343 ? -33.719 23.812 -11.469 1 88.75 343 ASP A CA 1
ATOM 2710 C C . ASP A 1 343 ? -32.594 24.812 -11.625 1 88.75 343 ASP A C 1
ATOM 2712 O O . ASP A 1 343 ? -32.781 25.875 -12.211 1 88.75 343 ASP A O 1
ATOM 2716 N N . GLY A 1 344 ? -31.562 24.406 -11.047 1 77.94 344 GLY A N 1
ATOM 2717 C CA . GLY A 1 344 ? -30.438 25.328 -11.07 1 77.94 344 GLY A CA 1
ATOM 2718 C C . GLY A 1 344 ? -29.812 25.469 -12.445 1 77.94 344 GLY A C 1
ATOM 2719 O O . GLY A 1 344 ? -30.047 24.641 -13.328 1 77.94 344 GLY A O 1
ATOM 2720 N N . ASN A 1 345 ? -29.188 26.703 -12.812 1 82 345 ASN A N 1
ATOM 2721 C CA . ASN A 1 345 ? -28.328 27 -13.945 1 82 345 ASN A CA 1
ATOM 2722 C C . ASN A 1 345 ? -26.906 27.359 -13.484 1 82 345 ASN A C 1
ATOM 2724 O O . ASN A 1 345 ? -26.703 28.391 -12.852 1 82 345 ASN A O 1
ATOM 2728 N N . PRO A 1 346 ? -25.953 26.344 -13.719 1 86.81 346 PRO A N 1
ATOM 2729 C CA . PRO A 1 346 ? -25.875 25.188 -14.617 1 86.81 346 PRO A CA 1
ATOM 2730 C C . PRO A 1 346 ? -26.625 23.969 -14.086 1 86.81 346 PRO A C 1
ATOM 2732 O O . PRO A 1 346 ? -26.953 23.906 -12.898 1 86.81 346 PRO A O 1
ATOM 2735 N N . SER A 1 347 ? -26.781 23.078 -15 1 94.19 347 SER A N 1
ATOM 2736 C CA . SER A 1 347 ? -27.5 21.844 -14.68 1 94.19 347 SER A CA 1
ATOM 2737 C C . SER A 1 347 ? -26.578 20.797 -14.078 1 94.19 347 SER A C 1
ATOM 2739 O O . SER A 1 347 ? -27 19.656 -13.844 1 94.19 347 SER A O 1
ATOM 2741 N N . THR A 1 348 ? -25.344 21.172 -13.867 1 96.88 348 THR A N 1
ATOM 2742 C CA . THR A 1 348 ? -24.391 20.25 -13.297 1 96.88 348 THR A CA 1
ATOM 2743 C C . THR A 1 348 ? -23.844 20.781 -11.969 1 96.88 348 THR A C 1
ATOM 2745 O O . THR A 1 348 ? -23.875 21.984 -11.719 1 96.88 348 THR A O 1
ATOM 2748 N N . TYR A 1 349 ? -23.516 19.938 -11.125 1 97.94 349 TYR A N 1
ATOM 2749 C CA . TYR A 1 349 ? -22.781 20.234 -9.898 1 97.94 349 TYR A CA 1
ATOM 2750 C C . TYR A 1 349 ? -21.406 19.578 -9.906 1 97.94 349 TYR A C 1
ATOM 2752 O O . TYR A 1 349 ? -21.281 18.406 -10.266 1 97.94 349 TYR A O 1
ATOM 2760 N N . LYS A 1 350 ? -20.391 20.281 -9.539 1 98.31 350 LYS A N 1
ATOM 2761 C CA . LYS A 1 350 ? -19.031 19.734 -9.477 1 98.31 350 LYS A CA 1
ATOM 2762 C C . LYS A 1 350 ? -18.75 19.125 -8.109 1 98.31 350 LYS A C 1
ATOM 2764 O O . LYS A 1 350 ? -18.391 19.828 -7.172 1 98.31 350 LYS A O 1
ATOM 2769 N N . VAL A 1 351 ? -18.859 17.828 -7.996 1 98.75 351 VAL A N 1
ATOM 2770 C CA . VAL A 1 351 ? -18.469 17.141 -6.781 1 98.75 351 VAL A CA 1
ATOM 2771 C C . VAL A 1 351 ? -16.938 17.078 -6.699 1 98.75 351 VAL A C 1
ATOM 2773 O O . VAL A 1 351 ? -16.266 16.797 -7.691 1 98.75 351 VAL A O 1
ATOM 2776 N N . ARG A 1 352 ? -16.375 17.375 -5.547 1 98.81 352 ARG A N 1
ATOM 2777 C CA . ARG A 1 352 ? -14.922 17.469 -5.477 1 98.81 352 ARG A CA 1
ATOM 2778 C C . ARG A 1 352 ? -14.43 17.281 -4.047 1 98.81 352 ARG A C 1
ATOM 2780 O O . ARG A 1 352 ? -15.188 17.453 -3.096 1 98.81 352 ARG A O 1
ATOM 2787 N N . GLY A 1 353 ? -13.133 16.906 -3.91 1 98.88 353 GLY A N 1
ATOM 2788 C CA . GLY A 1 353 ? -12.523 16.656 -2.617 1 98.88 353 GLY A CA 1
ATOM 2789 C C . GLY A 1 353 ? -11.047 16.312 -2.715 1 98.88 353 GLY A C 1
ATOM 2790 O O . GLY A 1 353 ? -10.375 16.688 -3.68 1 98.88 353 GLY A O 1
ATOM 2791 N N . TYR A 1 354 ? -10.516 15.688 -1.603 1 98.94 354 TYR A N 1
ATOM 2792 C CA . TYR A 1 354 ? -9.102 15.336 -1.561 1 98.94 354 TYR A CA 1
ATOM 2793 C C . TYR A 1 354 ? -8.922 13.828 -1.432 1 98.94 354 TYR A C 1
ATOM 2795 O O . TYR A 1 354 ? -9.875 13.109 -1.116 1 98.94 354 TYR A O 1
ATOM 2803 N N . ALA A 1 355 ? -7.727 13.367 -1.707 1 98.94 355 ALA A N 1
ATOM 2804 C CA . ALA A 1 355 ? -7.297 11.992 -1.463 1 98.94 355 ALA A CA 1
ATOM 2805 C C . ALA A 1 355 ? -5.805 11.938 -1.136 1 98.94 355 ALA A C 1
ATOM 2807 O O . ALA A 1 355 ? -5.051 12.852 -1.485 1 98.94 355 ALA A O 1
ATOM 2808 N N . TYR A 1 356 ? -5.434 10.938 -0.396 1 98.88 356 TYR A N 1
ATOM 2809 C CA . TYR A 1 356 ? -4.023 10.711 -0.103 1 98.88 356 TYR A CA 1
ATOM 2810 C C . TYR A 1 356 ? -3.734 9.219 0.059 1 98.88 356 TYR A C 1
ATOM 2812 O O . TYR A 1 356 ? -4.652 8.422 0.258 1 98.88 356 TYR A O 1
ATOM 2820 N N . ALA A 1 357 ? -2.516 8.891 -0.115 1 98.5 357 ALA A N 1
ATOM 2821 C CA . ALA A 1 357 ? -1.982 7.562 0.178 1 98.5 357 ALA A CA 1
ATOM 2822 C C . ALA A 1 357 ? -0.653 7.656 0.92 1 98.5 357 ALA A C 1
ATOM 2824 O O . ALA A 1 357 ? 0.132 8.578 0.684 1 98.5 357 ALA A O 1
ATOM 2825 N N . GLY A 1 358 ? -0.384 6.734 1.788 1 97.56 358 GLY A N 1
ATOM 2826 C CA . GLY A 1 358 ? 0.847 6.719 2.562 1 97.56 358 GLY A CA 1
ATOM 2827 C C . GLY A 1 358 ? 1.925 5.844 1.951 1 97.56 358 GLY A C 1
ATOM 2828 O O . GLY A 1 358 ? 1.705 5.211 0.916 1 97.56 358 GLY A O 1
ATOM 2829 N N . GLY A 1 359 ? 3.092 5.895 2.586 1 95.88 359 GLY A N 1
ATOM 2830 C CA . GLY A 1 359 ? 4.195 5.031 2.189 1 95.88 359 GLY A CA 1
ATOM 2831 C C . GLY A 1 359 ? 4.836 5.449 0.881 1 95.88 359 GLY A C 1
ATOM 2832 O O . GLY A 1 359 ? 5.586 4.68 0.277 1 95.88 359 GLY A O 1
ATOM 2833 N N . GLY A 1 360 ? 4.477 6.594 0.398 1 96.19 360 GLY A N 1
ATOM 2834 C CA . GLY A 1 360 ? 5.055 7.07 -0.851 1 96.19 360 GLY A CA 1
ATOM 2835 C C . GLY A 1 360 ? 4.258 6.648 -2.072 1 96.19 360 GLY A C 1
ATOM 2836 O O . GLY A 1 360 ? 4.695 6.852 -3.205 1 96.19 360 GLY A O 1
ATOM 2837 N N . LYS A 1 361 ? 3.076 6.168 -1.88 1 96.88 361 LYS A N 1
ATOM 2838 C CA . LYS A 1 361 ? 2.277 5.68 -3 1 96.88 361 LYS A CA 1
ATOM 2839 C C . LYS A 1 361 ? 1.471 6.809 -3.635 1 96.88 361 LYS A C 1
ATOM 2841 O O . LYS A 1 361 ? 1.01 7.715 -2.938 1 96.88 361 LYS A O 1
ATOM 2846 N N . ARG A 1 362 ? 1.255 6.578 -4.883 1 97.25 362 ARG A N 1
ATOM 2847 C CA . ARG A 1 362 ? 0.419 7.516 -5.629 1 97.25 362 ARG A CA 1
ATOM 2848 C C . ARG A 1 362 ? -1.027 7.035 -5.684 1 97.25 362 ARG A C 1
ATOM 2850 O O . ARG A 1 362 ? -1.283 5.836 -5.812 1 97.25 362 ARG A O 1
ATOM 2857 N N . ILE A 1 363 ? -1.979 8.016 -5.57 1 98.56 363 ILE A N 1
ATOM 2858 C CA . ILE A 1 363 ? -3.367 7.723 -5.91 1 98.56 363 ILE A CA 1
ATOM 2859 C C . ILE A 1 363 ? -3.506 7.562 -7.422 1 98.56 363 ILE A C 1
ATOM 2861 O O . ILE A 1 363 ? -3.041 8.414 -8.188 1 98.56 363 ILE A O 1
ATOM 2865 N N . THR A 1 364 ? -4.191 6.488 -7.832 1 97.94 364 THR A N 1
ATOM 2866 C CA . THR A 1 364 ? -4.25 6.281 -9.273 1 97.94 364 THR A CA 1
ATOM 2867 C C . THR A 1 364 ? -5.68 6.422 -9.781 1 97.94 364 THR A C 1
ATOM 2869 O O . THR A 1 364 ? -5.898 6.66 -10.977 1 97.94 364 THR A O 1
ATOM 2872 N N . ARG A 1 365 ? -6.621 6.199 -8.844 1 98.19 365 ARG A N 1
ATOM 2873 C CA . ARG A 1 365 ? -8.023 6.293 -9.25 1 98.19 365 ARG A CA 1
ATOM 2874 C C . ARG A 1 365 ? -8.875 6.871 -8.125 1 98.19 365 ARG A C 1
ATOM 2876 O O . ARG A 1 365 ? -8.656 6.57 -6.953 1 98.19 365 ARG A O 1
ATOM 2883 N N . LEU A 1 366 ? -9.758 7.633 -8.539 1 98.81 366 LEU A N 1
ATOM 2884 C CA . LEU A 1 366 ? -10.875 8.078 -7.719 1 98.81 366 LEU A CA 1
ATOM 2885 C C . LEU A 1 366 ? -12.203 7.789 -8.406 1 98.81 366 LEU A C 1
ATOM 2887 O O . LEU A 1 366 ? -12.445 8.258 -9.523 1 98.81 366 LEU A O 1
ATOM 2891 N N . GLU A 1 367 ? -13 7.02 -7.707 1 98.69 367 GLU A N 1
ATOM 2892 C CA . GLU A 1 367 ? -14.227 6.543 -8.336 1 98.69 367 GLU A CA 1
ATOM 2893 C C . GLU A 1 367 ? -15.445 6.883 -7.48 1 98.69 367 GLU A C 1
ATOM 2895 O O . GLU A 1 367 ? -15.461 6.625 -6.277 1 98.69 367 GLU A O 1
ATOM 2900 N N . VAL A 1 368 ? -16.453 7.441 -8.141 1 98.69 368 VAL A N 1
ATOM 2901 C CA . VAL A 1 368 ? -17.656 7.906 -7.469 1 98.69 368 VAL A CA 1
ATOM 2902 C C . VAL A 1 368 ? -18.844 7.043 -7.891 1 98.69 368 VAL A C 1
ATOM 2904 O O . VAL A 1 368 ? -18.969 6.664 -9.062 1 98.69 368 VAL A O 1
ATOM 2907 N N . THR A 1 369 ? -19.688 6.68 -6.945 1 97.75 369 THR A N 1
ATOM 2908 C CA . THR A 1 369 ? -20.906 5.926 -7.242 1 97.75 369 THR A CA 1
ATOM 2909 C C . THR A 1 369 ? -22.141 6.645 -6.691 1 97.75 369 THR A C 1
ATOM 2911 O O . THR A 1 369 ? -22.062 7.301 -5.652 1 97.75 369 THR A O 1
ATOM 2914 N N . LEU A 1 370 ? -23.234 6.543 -7.434 1 97.75 370 LEU A N 1
ATOM 2915 C CA . LEU A 1 370 ? -24.531 7.074 -7.02 1 97.75 370 LEU A CA 1
ATOM 2916 C C . LEU A 1 370 ? -25.5 5.945 -6.73 1 97.75 370 LEU A C 1
ATOM 2918 O O . LEU A 1 370 ? -26.703 6.188 -6.551 1 97.75 370 LEU A O 1
ATOM 2922 N N . ASP A 1 371 ? -24.984 4.699 -6.707 1 94.69 371 ASP A N 1
ATOM 2923 C CA . ASP A 1 371 ? -25.859 3.547 -6.527 1 94.69 371 ASP A CA 1
ATOM 2924 C C . ASP A 1 371 ? -25.203 2.486 -5.648 1 94.69 371 ASP A C 1
ATOM 2926 O O . ASP A 1 371 ? -25.281 1.292 -5.949 1 94.69 371 ASP A O 1
ATOM 2930 N N . LYS A 1 372 ? -24.484 2.949 -4.711 1 92.06 372 LYS A N 1
ATOM 2931 C CA . LYS A 1 372 ? -23.953 2.139 -3.619 1 92.06 372 LYS A CA 1
ATOM 2932 C C . LYS A 1 372 ? -22.984 1.074 -4.141 1 92.06 372 LYS A C 1
ATOM 2934 O O . LYS A 1 372 ? -23 -0.063 -3.664 1 92.06 372 LYS A O 1
ATOM 2939 N N . GLY A 1 373 ? -22.266 1.38 -5.203 1 91.88 373 GLY A N 1
ATOM 2940 C CA . GLY A 1 373 ? -21.172 0.539 -5.66 1 91.88 373 GLY A CA 1
ATOM 2941 C C . GLY A 1 373 ? -21.547 -0.348 -6.832 1 91.88 373 GLY A C 1
ATOM 2942 O O . GLY A 1 373 ? -20.734 -1.129 -7.316 1 91.88 373 GLY A O 1
ATOM 2943 N N . ASN A 1 374 ? -22.734 -0.224 -7.297 1 91.69 374 ASN A N 1
ATOM 2944 C CA . ASN A 1 374 ? -23.141 -1.03 -8.445 1 91.69 374 ASN A CA 1
ATOM 2945 C C . ASN A 1 374 ? -22.484 -0.547 -9.734 1 91.69 374 ASN A C 1
ATOM 2947 O O . ASN A 1 374 ? -22.203 -1.348 -10.625 1 91.69 374 ASN A O 1
ATOM 2951 N N . SER A 1 375 ? -22.359 0.736 -9.82 1 93.94 375 SER A N 1
ATOM 2952 C CA . SER A 1 375 ? -21.625 1.331 -10.93 1 93.94 375 SER A CA 1
ATOM 2953 C C . SER A 1 375 ? -20.766 2.494 -10.461 1 93.94 375 SER A C 1
ATOM 2955 O O . SER A 1 375 ? -21 3.068 -9.398 1 93.94 375 SER A O 1
ATOM 2957 N N . TRP A 1 376 ? -19.812 2.779 -11.266 1 96.81 376 TRP A N 1
ATOM 2958 C CA . TRP A 1 376 ? -18.812 3.76 -10.859 1 96.81 376 TRP A CA 1
ATOM 2959 C C . TRP A 1 376 ? -18.484 4.719 -12 1 96.81 376 TRP A C 1
ATOM 2961 O O . TRP A 1 376 ? -18.641 4.367 -13.172 1 96.81 376 TRP A O 1
ATOM 2971 N N . ARG A 1 377 ? -18.078 5.883 -11.586 1 98.06 377 ARG A N 1
ATOM 2972 C CA . ARG A 1 377 ? -17.547 6.895 -12.492 1 98.06 377 ARG A CA 1
ATOM 2973 C C . ARG A 1 377 ? -16.156 7.34 -12.07 1 98.06 377 ARG A C 1
ATOM 2975 O O . ARG A 1 377 ? -15.875 7.488 -10.883 1 98.06 377 ARG A O 1
ATOM 2982 N N . LEU A 1 378 ? -15.352 7.527 -13.055 1 97.94 378 LEU A N 1
ATOM 2983 C CA . LEU A 1 378 ? -13.984 7.941 -12.805 1 97.94 378 LEU A CA 1
ATOM 2984 C C . LEU A 1 378 ? -13.891 9.461 -12.656 1 97.94 378 LEU A C 1
ATOM 2986 O O . LEU A 1 378 ? -14.352 10.203 -13.523 1 97.94 378 LEU A O 1
ATOM 2990 N N . ALA A 1 379 ? -13.328 9.93 -11.578 1 98.75 379 ALA A N 1
ATOM 2991 C CA . ALA A 1 379 ? -13.094 11.359 -11.375 1 98.75 379 ALA A CA 1
ATOM 2992 C C . ALA A 1 379 ? -11.727 11.773 -11.93 1 98.75 379 ALA A C 1
ATOM 2994 O O . ALA A 1 379 ? -10.82 10.945 -12.031 1 98.75 379 ALA A O 1
ATOM 2995 N N . SER A 1 380 ? -11.641 13.016 -12.289 1 98.38 380 SER A N 1
ATOM 2996 C CA . SER A 1 380 ? -10.336 13.562 -12.648 1 98.38 380 SER A CA 1
ATOM 2997 C C . SER A 1 380 ? -9.492 13.836 -11.414 1 98.38 380 SER A C 1
ATOM 2999 O O . SER A 1 380 ? -10.016 14.211 -10.359 1 98.38 380 SER A O 1
ATOM 3001 N N . ILE A 1 381 ? -8.203 13.688 -11.594 1 98.62 381 ILE A N 1
ATOM 3002 C CA . ILE A 1 381 ? -7.289 13.898 -10.477 1 98.62 381 ILE A CA 1
ATOM 3003 C C . ILE A 1 381 ? -6.305 15.016 -10.812 1 98.62 381 ILE A C 1
ATOM 3005 O O . ILE A 1 381 ? -5.777 15.062 -11.93 1 98.62 381 ILE A O 1
ATOM 3009 N N . ASN A 1 382 ? -6.066 15.883 -9.914 1 98.56 382 ASN A N 1
ATOM 3010 C CA . ASN A 1 382 ? -5.02 16.906 -9.984 1 98.56 382 ASN A CA 1
ATOM 3011 C C . ASN A 1 382 ? -3.922 16.641 -8.953 1 98.56 382 ASN A C 1
ATOM 3013 O O . ASN A 1 382 ? -4.199 16.516 -7.762 1 98.56 382 ASN A O 1
ATOM 3017 N N . TYR A 1 383 ? -2.66 16.578 -9.492 1 97.94 383 TYR A N 1
ATOM 3018 C CA . TYR A 1 383 ? -1.491 16.344 -8.648 1 97.94 383 TYR A CA 1
ATOM 3019 C C . TYR A 1 383 ? -0.593 17.562 -8.602 1 97.94 383 TYR A C 1
ATOM 3021 O O . TYR A 1 383 ? 0.468 17.594 -9.227 1 97.94 383 TYR A O 1
ATOM 3029 N N . PRO A 1 384 ? -0.845 18.484 -7.742 1 98.19 384 PRO A N 1
ATOM 3030 C CA . PRO A 1 384 ? 0.024 19.672 -7.711 1 98.19 384 PRO A CA 1
ATOM 3031 C C . PRO A 1 384 ? 1.47 19.328 -7.359 1 98.19 384 PRO A C 1
ATOM 3033 O O . PRO A 1 384 ? 2.395 20.031 -7.785 1 98.19 384 PRO A O 1
ATOM 3036 N N . GLU A 1 385 ? 1.714 18.312 -6.609 1 97.81 385 GLU A N 1
ATOM 3037 C CA . GLU A 1 385 ? 3.053 17.875 -6.223 1 97.81 385 GLU A CA 1
ATOM 3038 C C . GLU A 1 385 ? 3.945 17.703 -7.445 1 97.81 385 GLU A C 1
ATOM 3040 O O . GLU A 1 385 ? 5.152 17.938 -7.387 1 97.81 385 GLU A O 1
ATOM 3045 N N . ASP A 1 386 ? 3.369 17.297 -8.562 1 96.06 386 ASP A N 1
ATOM 3046 C CA . ASP A 1 386 ? 4.145 16.953 -9.758 1 96.06 386 ASP A CA 1
ATOM 3047 C C . ASP A 1 386 ? 4.824 18.203 -10.336 1 96.06 386 ASP A C 1
ATOM 3049 O O . ASP A 1 386 ? 5.82 18.094 -11.047 1 96.06 386 ASP A O 1
ATOM 3053 N N . GLN A 1 387 ? 4.305 19.328 -10.055 1 96.25 387 GLN A N 1
ATOM 3054 C CA . GLN A 1 387 ? 4.906 20.562 -10.547 1 96.25 387 GLN A CA 1
ATOM 3055 C C . GLN A 1 387 ? 6.277 20.797 -9.922 1 96.25 387 GLN A C 1
ATOM 3057 O O . GLN A 1 387 ? 7.16 21.375 -10.555 1 96.25 387 GLN A O 1
ATOM 3062 N N . TYR A 1 388 ? 6.52 20.328 -8.734 1 96 388 TYR A N 1
ATOM 3063 C CA . TYR A 1 388 ? 7.812 20.453 -8.078 1 96 388 TYR A CA 1
ATOM 3064 C C . TYR A 1 388 ? 8.852 19.562 -8.734 1 96 388 TYR A C 1
ATOM 3066 O O . TYR A 1 388 ? 10.055 19.812 -8.633 1 96 388 TYR A O 1
ATOM 3074 N N . ARG A 1 389 ? 8.414 18.531 -9.344 1 92.25 389 ARG A N 1
ATOM 3075 C CA . ARG A 1 389 ? 9.32 17.609 -10.016 1 92.25 389 ARG A CA 1
ATOM 3076 C C . ARG A 1 389 ? 9.906 18.234 -11.281 1 92.25 389 ARG A C 1
ATOM 3078 O O . ARG A 1 389 ? 10.945 17.797 -11.773 1 92.25 389 ARG A O 1
ATOM 3085 N N . ASN A 1 390 ? 9.242 19.219 -11.766 1 90.12 390 ASN A N 1
ATOM 3086 C CA . ASN A 1 390 ? 9.688 19.891 -12.984 1 90.12 390 ASN A CA 1
ATOM 3087 C C . ASN A 1 390 ? 10.594 21.078 -12.672 1 90.12 390 ASN A C 1
ATOM 3089 O O . ASN A 1 390 ? 11.023 21.797 -13.578 1 90.12 390 ASN A O 1
ATOM 3093 N N . ALA A 1 391 ? 10.828 21.25 -11.391 1 90.44 391 ALA A N 1
ATOM 3094 C CA . ALA A 1 391 ? 11.742 22.328 -11.031 1 90.44 391 ALA A CA 1
ATOM 3095 C C . ALA A 1 391 ? 13.109 22.141 -11.68 1 90.44 391 ALA A C 1
ATOM 3097 O O . ALA A 1 391 ? 13.602 21.016 -11.781 1 90.44 391 ALA A O 1
ATOM 3098 N N . PRO A 1 392 ? 13.727 23.188 -12.195 1 85.81 392 PRO A N 1
ATOM 3099 C CA . PRO A 1 392 ? 15.039 23.062 -12.836 1 85.81 392 PRO A CA 1
ATOM 3100 C C . PRO A 1 392 ? 16.125 22.547 -11.883 1 85.81 392 PRO A C 1
ATOM 3102 O O . PRO A 1 392 ? 15.992 22.688 -10.664 1 85.81 392 PRO A O 1
ATOM 3105 N N . ASP A 1 393 ? 17.141 22.047 -12.477 1 82.06 393 ASP A N 1
ATOM 3106 C CA . ASP A 1 393 ? 18.266 21.578 -11.688 1 82.06 393 ASP A CA 1
ATOM 3107 C C . ASP A 1 393 ? 18.891 22.719 -10.883 1 82.06 393 ASP A C 1
ATOM 3109 O O . ASP A 1 393 ? 19.094 23.812 -11.406 1 82.06 393 ASP A O 1
ATOM 3113 N N . GLY A 1 394 ? 19.047 22.484 -9.664 1 85.94 394 GLY A N 1
ATOM 3114 C CA . GLY A 1 394 ? 19.688 23.469 -8.805 1 85.94 394 GLY A CA 1
ATOM 3115 C C . GLY A 1 394 ? 18.703 24.469 -8.219 1 85.94 394 GLY A C 1
ATOM 3116 O O . GLY A 1 394 ? 19.109 25.375 -7.484 1 85.94 394 GLY A O 1
ATOM 3117 N N . ASP A 1 395 ? 17.469 24.219 -8.469 1 91.75 395 ASP A N 1
ATOM 3118 C CA . ASP A 1 395 ? 16.453 25.125 -7.918 1 91.75 395 ASP A CA 1
ATOM 3119 C C . ASP A 1 395 ? 16.5 25.125 -6.395 1 91.75 395 ASP A C 1
ATOM 3121 O O . ASP A 1 395 ? 16.797 24.109 -5.773 1 91.75 395 ASP A O 1
ATOM 3125 N N . GLU A 1 396 ? 16.297 26.359 -5.844 1 94.75 396 GLU A N 1
ATOM 3126 C CA . GLU A 1 396 ? 16.25 26.531 -4.395 1 94.75 396 GLU A CA 1
ATOM 3127 C C . GLU A 1 396 ? 15.016 27.312 -3.967 1 94.75 396 GLU A C 1
ATOM 3129 O O . GLU A 1 396 ? 14.547 28.203 -4.688 1 94.75 396 GLU A O 1
ATOM 3134 N N . LEU A 1 397 ? 14.516 26.969 -2.867 1 95.12 397 LEU A N 1
ATOM 3135 C CA . LEU A 1 397 ? 13.383 27.656 -2.25 1 95.12 397 LEU A CA 1
ATOM 3136 C C . LEU A 1 397 ? 13.508 27.641 -0.73 1 95.12 397 LEU A C 1
ATOM 3138 O O . LEU A 1 397 ? 13.805 26.609 -0.129 1 95.12 397 LEU A O 1
ATOM 3142 N N . TYR A 1 398 ? 13.352 28.812 -0.18 1 96.12 398 TYR A N 1
ATOM 3143 C CA . TYR A 1 398 ? 13.359 29 1.267 1 96.12 398 TYR A CA 1
ATOM 3144 C C . TYR A 1 398 ? 14.648 28.484 1.879 1 96.12 398 TYR A C 1
ATOM 3146 O O . TYR A 1 398 ? 14.633 27.875 2.951 1 96.12 398 TYR A O 1
ATOM 3154 N N . GLY A 1 399 ? 15.68 28.594 1.151 1 95.56 399 GLY A N 1
ATOM 3155 C CA . GLY A 1 399 ? 17 28.266 1.664 1 95.56 399 GLY A CA 1
ATOM 3156 C C . GLY A 1 399 ? 17.375 26.812 1.459 1 95.56 399 GLY A C 1
ATOM 3157 O O . GLY A 1 399 ? 18.453 26.391 1.861 1 95.56 399 GLY A O 1
ATOM 3158 N N . GLY A 1 400 ? 16.516 26.031 0.843 1 97.12 400 GLY A N 1
ATOM 3159 C CA . GLY A 1 400 ? 16.781 24.625 0.598 1 97.12 400 GLY A CA 1
ATOM 3160 C C . GLY A 1 400 ? 16.766 24.266 -0.874 1 97.12 400 GLY A C 1
ATOM 3161 O O . GLY A 1 400 ? 16.031 24.859 -1.657 1 97.12 400 GLY A O 1
ATOM 3162 N N . LYS A 1 401 ? 17.516 23.25 -1.155 1 96 401 LYS A N 1
ATOM 3163 C CA . LYS A 1 401 ? 17.5 22.719 -2.512 1 96 401 LYS A CA 1
ATOM 3164 C C . LYS A 1 401 ? 16.172 22 -2.791 1 96 401 LYS A C 1
ATOM 3166 O O . LYS A 1 401 ? 15.68 21.25 -1.946 1 96 401 LYS A O 1
ATOM 3171 N N . MET A 1 402 ? 15.586 22.312 -3.967 1 92.5 402 MET A N 1
ATOM 3172 C CA . MET A 1 402 ? 14.406 21.578 -4.422 1 92.5 402 MET A CA 1
ATOM 3173 C C . MET A 1 402 ? 14.805 20.234 -5.023 1 92.5 402 MET A C 1
ATOM 3175 O O . MET A 1 402 ? 15.266 20.172 -6.164 1 92.5 402 MET A O 1
ATOM 3179 N N . ASP A 1 403 ? 14.641 19.188 -4.328 1 82.19 403 ASP A N 1
ATOM 3180 C CA . ASP A 1 403 ? 15.156 17.859 -4.66 1 82.19 403 ASP A CA 1
ATOM 3181 C C . ASP A 1 403 ? 14.016 16.891 -4.969 1 82.19 403 ASP A C 1
ATOM 3183 O O . ASP A 1 403 ? 13.859 15.875 -4.293 1 82.19 403 ASP A O 1
ATOM 3187 N N . MET A 1 404 ? 13.234 17.219 -6.07 1 89.62 404 MET A N 1
ATOM 3188 C CA . MET A 1 404 ? 12.055 16.391 -6.289 1 89.62 404 MET A CA 1
ATOM 3189 C C . MET A 1 404 ? 12.102 15.734 -7.664 1 89.62 404 MET A C 1
ATOM 3191 O O . MET A 1 404 ? 11.359 14.781 -7.922 1 89.62 404 MET A O 1
ATOM 3195 N N . TRP A 1 405 ? 12.984 16.094 -8.523 1 84.12 405 TRP A N 1
ATOM 3196 C CA . TRP A 1 405 ? 12.914 15.703 -9.922 1 84.12 405 TRP A CA 1
ATOM 3197 C C . TRP A 1 405 ? 13.148 14.211 -10.086 1 84.12 405 TRP A C 1
ATOM 3199 O O . TRP A 1 405 ? 12.602 13.586 -11 1 84.12 405 TRP A O 1
ATOM 3209 N N . TRP A 1 406 ? 13.93 13.633 -9.203 1 84.31 406 TRP A N 1
ATOM 3210 C CA . TRP A 1 406 ? 14.305 12.234 -9.352 1 84.31 406 TRP A CA 1
ATOM 3211 C C . TRP A 1 406 ? 13.43 11.336 -8.484 1 84.31 406 TRP A C 1
ATOM 3213 O O . TRP A 1 406 ? 13.508 10.109 -8.57 1 84.31 406 TRP A O 1
ATOM 3223 N N . ARG A 1 407 ? 12.617 11.953 -7.648 1 87.62 407 ARG A N 1
ATOM 3224 C CA . ARG A 1 407 ? 11.844 11.172 -6.688 1 87.62 407 ARG A CA 1
ATOM 3225 C C . ARG A 1 407 ? 10.648 10.5 -7.359 1 87.62 407 ARG A C 1
ATOM 3227 O O . ARG A 1 407 ? 9.922 11.141 -8.117 1 87.62 407 ARG A O 1
ATOM 3234 N N . GLU A 1 408 ? 10.445 9.195 -7.008 1 88.56 408 GLU A N 1
ATOM 3235 C CA . GLU A 1 408 ? 9.32 8.438 -7.547 1 88.56 408 GLU A CA 1
ATOM 3236 C C . GLU A 1 408 ? 8.211 8.289 -6.508 1 88.56 408 GLU A C 1
ATOM 3238 O O . GLU A 1 408 ? 7.082 7.918 -6.848 1 88.56 408 GLU A O 1
ATOM 3243 N N . THR A 1 409 ? 8.531 8.648 -5.277 1 94.12 409 THR A N 1
ATOM 3244 C CA . THR A 1 409 ? 7.539 8.555 -4.215 1 94.12 409 THR A CA 1
ATOM 3245 C C . THR A 1 409 ? 6.66 9.805 -4.188 1 94.12 409 THR A C 1
ATOM 3247 O O . THR A 1 409 ? 7.105 10.891 -4.551 1 94.12 409 THR A O 1
ATOM 3250 N N . SER A 1 410 ? 5.422 9.617 -3.797 1 97.12 410 SER A N 1
ATOM 3251 C CA . SER A 1 410 ? 4.484 10.719 -3.594 1 97.12 410 SER A CA 1
ATOM 3252 C C . SER A 1 410 ? 4.383 11.094 -2.117 1 97.12 410 SER A C 1
ATOM 3254 O O . SER A 1 410 ? 4.156 10.227 -1.27 1 97.12 410 SER A O 1
ATOM 3256 N N . PHE A 1 411 ? 4.5 12.391 -1.833 1 98.06 411 PHE A N 1
ATOM 3257 C CA . PHE A 1 411 ? 4.555 12.852 -0.452 1 98.06 411 PHE A CA 1
ATOM 3258 C C . PHE A 1 411 ? 3.262 13.562 -0.07 1 98.06 411 PHE A C 1
ATOM 3260 O O . PHE A 1 411 ? 3.037 13.867 1.104 1 98.06 411 PHE A O 1
ATOM 3267 N N . CYS A 1 412 ? 2.357 13.773 -1.072 1 98.75 412 CYS A N 1
ATOM 3268 C CA . CYS A 1 412 ? 1.311 14.75 -0.794 1 98.75 412 CYS A CA 1
ATOM 3269 C C . CYS A 1 412 ? -0.056 14.219 -1.207 1 98.75 412 CYS A C 1
ATOM 3271 O O . CYS A 1 412 ? -0.148 13.305 -2.031 1 98.75 412 CYS A O 1
ATOM 3273 N N . TRP A 1 413 ? -1.074 14.844 -0.63 1 98.88 413 TRP A N 1
ATOM 3274 C CA . TRP A 1 413 ? -2.449 14.633 -1.072 1 98.88 413 TRP A CA 1
ATOM 3275 C C . TRP A 1 413 ? -2.654 15.172 -2.484 1 98.88 413 TRP A C 1
ATOM 3277 O O . TRP A 1 413 ? -1.796 15.875 -3.02 1 98.88 413 TRP A O 1
ATOM 3287 N N . CYS A 1 414 ? -3.686 14.727 -3.1 1 98.88 414 CYS A N 1
ATOM 3288 C CA . CYS A 1 414 ? -4.156 15.211 -4.395 1 98.88 414 CYS A CA 1
ATOM 3289 C C . CYS A 1 414 ? -5.637 15.57 -4.332 1 98.88 414 CYS A C 1
ATOM 3291 O O . CYS A 1 414 ? -6.285 15.383 -3.303 1 98.88 414 CYS A O 1
ATOM 3293 N N . PHE A 1 415 ? -6.082 16.219 -5.434 1 98.88 415 PHE A N 1
ATOM 3294 C CA . PHE A 1 415 ? -7.469 16.656 -5.492 1 98.88 415 PHE A CA 1
ATOM 3295 C C . PHE A 1 415 ? -8.211 15.977 -6.633 1 98.88 415 PHE A C 1
ATOM 3297 O O . PHE A 1 415 ? -7.602 15.555 -7.617 1 98.88 415 PHE A O 1
ATOM 3304 N N . TRP A 1 416 ? -9.5 15.797 -6.441 1 98.88 416 TRP A N 1
ATOM 3305 C CA . TRP A 1 416 ? -10.328 15.188 -7.48 1 98.88 416 TRP A CA 1
ATOM 3306 C C . TRP A 1 416 ? -11.609 15.984 -7.695 1 98.88 416 TRP A C 1
ATOM 3308 O O . TRP A 1 416 ? -12.039 16.734 -6.812 1 98.88 416 TRP A O 1
ATOM 3318 N N . GLU A 1 417 ? -12.164 15.875 -8.867 1 98.88 417 GLU A N 1
ATOM 3319 C CA . GLU A 1 417 ? -13.438 16.516 -9.195 1 98.88 417 GLU A CA 1
ATOM 3320 C C . GLU A 1 417 ? -14.195 15.711 -10.25 1 98.88 417 GLU A C 1
ATOM 3322 O O . GLU A 1 417 ? -13.594 14.992 -11.047 1 98.88 417 GLU A O 1
ATOM 3327 N N . LEU A 1 418 ? -15.461 15.859 -10.211 1 98.81 418 LEU A N 1
ATOM 3328 C CA . LEU A 1 418 ? -16.359 15.219 -11.172 1 98.81 418 LEU A CA 1
ATOM 3329 C C . LEU A 1 418 ? -17.641 16.031 -11.328 1 98.81 418 LEU A C 1
ATOM 3331 O O . LEU A 1 418 ? -18.328 16.297 -10.352 1 98.81 418 LEU A O 1
ATOM 3335 N N . ASP A 1 419 ? -17.984 16.391 -12.586 1 98.38 419 ASP A N 1
ATOM 3336 C CA . ASP A 1 419 ? -19.25 17.062 -12.867 1 98.38 419 ASP A CA 1
ATOM 3337 C C . ASP A 1 419 ? -20.391 16.062 -12.93 1 98.38 419 ASP A C 1
ATOM 3339 O O . ASP A 1 419 ? -20.328 15.07 -13.664 1 98.38 419 ASP A O 1
ATOM 3343 N N . MET A 1 420 ? -21.438 16.344 -12.195 1 97.69 420 MET A N 1
ATOM 3344 C CA . MET A 1 420 ? -22.609 15.484 -12.18 1 97.69 420 MET A CA 1
ATOM 3345 C C . MET A 1 420 ? -23.875 16.281 -12.516 1 97.69 420 MET A C 1
ATOM 3347 O O . MET A 1 420 ? -24.031 17.422 -12.094 1 97.69 420 MET A O 1
ATOM 3351 N N . LEU A 1 421 ? -24.75 15.625 -13.258 1 97.38 421 LEU A N 1
ATOM 3352 C CA . LEU A 1 421 ? -26.047 16.25 -13.523 1 97.38 421 LEU A CA 1
ATOM 3353 C C . LEU A 1 421 ? -26.875 16.328 -12.25 1 97.38 421 LEU A C 1
ATOM 3355 O O . LEU A 1 421 ? -26.984 15.359 -11.5 1 97.38 421 LEU A O 1
ATOM 3359 N N . ILE A 1 422 ? -27.469 17.484 -12.094 1 97.56 422 ILE A N 1
ATOM 3360 C CA . ILE A 1 422 ? -28.312 17.672 -10.922 1 97.56 422 ILE A CA 1
ATOM 3361 C C . ILE A 1 422 ? -29.484 16.688 -10.961 1 97.56 422 ILE A C 1
ATOM 3363 O O . ILE A 1 422 ? -29.906 16.172 -9.922 1 97.56 422 ILE A O 1
ATOM 3367 N N . SER A 1 423 ? -29.938 16.344 -12.133 1 96.44 423 SER A N 1
ATOM 3368 C CA . SER A 1 423 ? -31.031 15.383 -12.281 1 96.44 423 SER A CA 1
ATOM 3369 C C . SER A 1 423 ? -30.594 14 -11.805 1 96.44 423 SER A C 1
ATOM 3371 O O . SER A 1 423 ? -31.406 13.258 -11.227 1 96.44 423 SER A O 1
ATOM 3373 N N . GLU A 1 424 ? -29.359 13.648 -12.047 1 97.12 424 GLU A N 1
ATOM 3374 C CA . GLU A 1 424 ? -28.844 12.367 -11.57 1 97.12 424 GLU A CA 1
ATOM 3375 C C . GLU A 1 424 ? -28.719 12.352 -10.055 1 97.12 424 GLU A C 1
ATOM 3377 O O . GLU A 1 424 ? -29.016 11.336 -9.414 1 97.12 424 GLU A O 1
ATOM 3382 N N . LEU A 1 425 ? -28.281 13.484 -9.547 1 98 425 LEU A N 1
ATOM 3383 C CA . LEU A 1 425 ? -28.203 13.602 -8.094 1 98 425 LEU A CA 1
ATOM 3384 C C . LEU A 1 425 ? -29.594 13.516 -7.469 1 98 425 LEU A C 1
ATOM 3386 O O . LEU A 1 425 ? -29.75 12.938 -6.391 1 98 425 LEU A O 1
ATOM 3390 N N . ALA A 1 426 ? -30.531 14.055 -8.148 1 96.88 426 ALA A N 1
ATOM 3391 C CA . ALA A 1 426 ? -31.906 14.031 -7.66 1 96.88 426 ALA A CA 1
ATOM 3392 C C . ALA A 1 426 ? -32.438 12.602 -7.613 1 96.88 426 ALA A C 1
ATOM 3394 O O . ALA A 1 426 ? -33.281 12.273 -6.762 1 96.88 426 ALA A O 1
ATOM 3395 N N . ASP A 1 427 ? -31.969 11.781 -8.5 1 96.88 427 ASP A N 1
ATOM 3396 C CA . ASP A 1 427 ? -32.438 10.398 -8.594 1 96.88 427 ASP A CA 1
ATOM 3397 C C . ASP A 1 427 ? -31.656 9.492 -7.648 1 96.88 427 ASP A C 1
ATOM 3399 O O . ASP A 1 427 ? -32.062 8.344 -7.41 1 96.88 427 ASP A O 1
ATOM 3403 N N . ALA A 1 428 ? -30.594 9.984 -7.051 1 97.62 428 ALA A N 1
ATOM 3404 C CA . ALA A 1 428 ? -29.75 9.172 -6.188 1 97.62 428 ALA A CA 1
ATOM 3405 C C . ALA A 1 428 ? -30.062 9.422 -4.715 1 97.62 428 ALA A C 1
ATOM 3407 O O . ALA A 1 428 ? -30.641 10.445 -4.363 1 97.62 428 ALA A O 1
ATOM 3408 N N . SER A 1 429 ? -29.656 8.477 -3.865 1 96.88 429 SER A N 1
ATOM 3409 C CA . SER A 1 429 ? -29.828 8.625 -2.426 1 96.88 429 SER A CA 1
ATOM 3410 C C . SER A 1 429 ? -28.531 9.023 -1.744 1 96.88 429 SER A C 1
ATOM 3412 O O . SER A 1 429 ? -28.531 9.484 -0.602 1 96.88 429 SER A O 1
ATOM 3414 N N . ASP A 1 430 ? -27.453 8.797 -2.482 1 97.12 430 ASP A N 1
ATOM 3415 C CA . ASP A 1 430 ? -26.156 9.07 -1.876 1 97.12 430 ASP A CA 1
ATOM 3416 C C . ASP A 1 430 ? -25.094 9.289 -2.943 1 97.12 430 ASP A C 1
ATOM 3418 O O . ASP A 1 430 ? -25.312 9.008 -4.121 1 97.12 430 ASP A O 1
ATOM 3422 N N . ILE A 1 431 ? -24.031 9.922 -2.564 1 98.19 431 ILE A N 1
ATOM 3423 C CA . ILE A 1 431 ? -22.75 9.992 -3.27 1 98.19 431 ILE A CA 1
ATOM 3424 C C . ILE A 1 431 ? -21.672 9.258 -2.465 1 98.19 431 ILE A C 1
ATOM 3426 O O . ILE A 1 431 ? -21.469 9.562 -1.29 1 98.19 431 ILE A O 1
ATOM 3430 N N . MET A 1 432 ? -21.047 8.266 -3.07 1 97.62 432 MET A N 1
ATOM 3431 C CA . MET A 1 432 ? -19.938 7.602 -2.402 1 97.62 432 MET A CA 1
ATOM 3432 C C . MET A 1 432 ? -18.672 7.68 -3.248 1 97.62 432 MET A C 1
ATOM 3434 O O . MET A 1 432 ? -18.734 7.734 -4.477 1 97.62 432 MET A O 1
ATOM 3438 N N . ILE A 1 433 ? -17.516 7.734 -2.543 1 98.56 433 ILE A N 1
ATOM 3439 C CA . ILE A 1 433 ? -16.25 7.805 -3.254 1 98.56 433 ILE A CA 1
ATOM 3440 C C . ILE A 1 433 ? -15.266 6.801 -2.65 1 98.56 433 ILE A C 1
ATOM 3442 O O . ILE A 1 433 ? -15.297 6.543 -1.443 1 98.56 433 ILE A O 1
ATOM 3446 N N . ARG A 1 434 ? -14.406 6.211 -3.479 1 98.31 434 ARG A N 1
ATOM 3447 C CA . ARG A 1 434 ? -13.258 5.41 -3.064 1 98.31 434 ARG A CA 1
ATOM 3448 C C . ARG A 1 434 ? -12.023 5.758 -3.883 1 98.31 434 ARG A C 1
ATOM 3450 O O . ARG A 1 434 ? -12.125 6.117 -5.059 1 98.31 434 ARG A O 1
ATOM 3457 N N . ALA A 1 435 ? -10.922 5.672 -3.217 1 98.81 435 ALA A N 1
ATOM 3458 C CA . ALA A 1 435 ? -9.617 5.855 -3.846 1 98.81 435 ALA A CA 1
ATOM 3459 C C . ALA A 1 435 ? -8.891 4.52 -4.004 1 98.81 435 ALA A C 1
ATOM 3461 O O . ALA A 1 435 ? -9.086 3.602 -3.205 1 98.81 435 ALA A O 1
ATOM 3462 N N . MET A 1 436 ? -8.148 4.418 -5.039 1 98.44 436 MET A N 1
ATOM 3463 C CA . MET A 1 436 ? -7.207 3.316 -5.242 1 98.44 436 MET A CA 1
ATOM 3464 C C . MET A 1 436 ? -5.777 3.836 -5.371 1 98.44 436 MET A C 1
ATOM 3466 O O . MET A 1 436 ? -5.535 4.832 -6.051 1 98.44 436 MET A O 1
ATOM 3470 N N . ASP A 1 437 ? -4.879 3.197 -4.684 1 98.19 437 ASP A N 1
ATOM 3471 C CA . ASP A 1 437 ? -3.484 3.617 -4.789 1 98.19 437 ASP A CA 1
ATOM 3472 C C . ASP A 1 437 ? -2.729 2.764 -5.805 1 98.19 437 ASP A C 1
ATOM 3474 O O . ASP A 1 437 ? -3.307 1.874 -6.43 1 98.19 437 ASP A O 1
ATOM 3478 N N . GLU A 1 438 ? -1.45 3.049 -5.973 1 95.56 438 GLU A N 1
ATOM 3479 C CA . GLU A 1 438 ? -0.639 2.41 -7.004 1 95.56 438 GLU A CA 1
ATOM 3480 C C . GLU A 1 438 ? -0.347 0.954 -6.656 1 95.56 438 GLU A C 1
ATOM 3482 O O . GLU A 1 438 ? 0.086 0.179 -7.512 1 95.56 438 GLU A O 1
ATOM 3487 N N . GLY A 1 439 ? -0.583 0.528 -5.414 1 96.44 439 GLY A N 1
ATOM 3488 C CA . GLY A 1 439 ? -0.533 -0.879 -5.051 1 96.44 439 GLY A CA 1
ATOM 3489 C C . GLY A 1 439 ? -1.805 -1.631 -5.395 1 96.44 439 GLY A C 1
ATOM 3490 O O . GLY A 1 439 ? -1.974 -2.787 -5 1 96.44 439 GLY A O 1
ATOM 3491 N N . LEU A 1 440 ? -2.723 -0.951 -6.027 1 97.62 440 LEU A N 1
ATOM 3492 C CA . LEU A 1 440 ? -3.99 -1.485 -6.516 1 97.62 440 LEU A CA 1
ATOM 3493 C C . LEU A 1 440 ? -4.859 -1.964 -5.355 1 97.62 440 LEU A C 1
ATOM 3495 O O . LEU A 1 440 ? -5.52 -3 -5.457 1 97.62 440 LEU A O 1
ATOM 3499 N N . MET A 1 441 ? -4.727 -1.281 -4.281 1 98.12 441 MET A N 1
ATOM 3500 C CA . MET A 1 441 ? -5.609 -1.455 -3.129 1 98.12 441 MET A CA 1
ATOM 3501 C C . MET A 1 441 ? -6.645 -0.335 -3.062 1 98.12 441 MET A C 1
ATOM 3503 O O . MET A 1 441 ? -6.289 0.844 -3.045 1 98.12 441 MET A O 1
ATOM 3507 N N . ALA A 1 442 ? -7.867 -0.708 -3.023 1 97.5 442 ALA A N 1
ATOM 3508 C CA . ALA A 1 442 ? -8.953 0.266 -2.963 1 97.5 442 ALA A CA 1
ATOM 3509 C C . ALA A 1 442 ? -9.484 0.407 -1.538 1 97.5 442 ALA A C 1
ATOM 3511 O O . ALA A 1 442 ? -9.461 -0.552 -0.764 1 97.5 442 ALA A O 1
ATOM 3512 N N . GLN A 1 443 ? -9.93 1.616 -1.242 1 97.81 443 GLN A N 1
ATOM 3513 C CA . GLN A 1 443 ? -10.625 1.797 0.03 1 97.81 443 GLN A CA 1
ATOM 3514 C C . GLN A 1 443 ? -11.734 0.768 0.202 1 97.81 443 GLN A C 1
ATOM 3516 O O . GLN A 1 443 ? -12.453 0.457 -0.75 1 97.81 443 GLN A O 1
ATOM 3521 N N . PRO A 1 444 ? -11.812 0.246 1.392 1 95.44 444 PRO A N 1
ATOM 3522 C CA . PRO A 1 444 ? -12.875 -0.739 1.633 1 95.44 444 PRO A CA 1
ATOM 3523 C C . PRO A 1 444 ? -14.25 -0.099 1.803 1 95.44 444 PRO A C 1
ATOM 3525 O O . PRO A 1 444 ? -14.344 1.062 2.207 1 95.44 444 PRO A O 1
ATOM 3528 N N . ARG A 1 445 ? -15.211 -0.897 1.511 1 93.25 445 ARG A N 1
ATOM 3529 C CA . ARG A 1 445 ? -16.594 -0.495 1.764 1 93.25 445 ARG A CA 1
ATOM 3530 C C . ARG A 1 445 ? -16.891 -0.456 3.26 1 93.25 445 ARG A C 1
ATOM 3532 O O . ARG A 1 445 ? -17.5 0.493 3.754 1 93.25 445 ARG A O 1
ATOM 3539 N N . ASP A 1 446 ? -16.391 -1.5 3.967 1 91.69 446 ASP A N 1
ATOM 3540 C CA . ASP A 1 446 ? -16.719 -1.708 5.375 1 91.69 446 ASP A CA 1
ATOM 3541 C C . ASP A 1 446 ? -15.734 -0.967 6.281 1 91.69 446 ASP A C 1
ATOM 3543 O O . ASP A 1 446 ? -14.531 -0.948 6.016 1 91.69 446 ASP A O 1
ATOM 3547 N N . MET A 1 447 ? -16.297 -0.387 7.289 1 95.06 447 MET A N 1
ATOM 3548 C CA . MET A 1 447 ? -15.461 0.275 8.289 1 95.06 447 MET A CA 1
ATOM 3549 C C . MET A 1 447 ? -14.695 -0.748 9.117 1 95.06 447 MET A C 1
ATOM 3551 O O . MET A 1 447 ? -15.242 -1.786 9.492 1 95.06 447 MET A O 1
ATOM 3555 N N . TYR A 1 448 ? -13.469 -0.528 9.32 1 95.88 448 TYR A N 1
ATOM 3556 C CA . TYR A 1 448 ? -12.664 -1.291 10.266 1 95.88 448 TYR A CA 1
ATOM 3557 C C . TYR A 1 448 ? -12.594 -0.585 11.617 1 95.88 448 TYR A C 1
ATOM 3559 O O . TYR A 1 448 ? -11.688 0.223 11.852 1 95.88 448 TYR A O 1
ATOM 3567 N N . TRP A 1 449 ? -13.477 -0.887 12.477 1 96.19 449 TRP A N 1
ATOM 3568 C CA . TRP A 1 449 ? -13.5 -0.266 13.797 1 96.19 449 TRP A CA 1
ATOM 3569 C C . TRP A 1 449 ? -12.383 -0.823 14.68 1 96.19 449 TRP A C 1
ATOM 3571 O O . TRP A 1 449 ? -12.102 -2.021 14.648 1 96.19 449 TRP A O 1
ATOM 3581 N N . SER A 1 450 ? -11.742 -0.038 15.461 1 96.38 450 SER A N 1
ATOM 3582 C CA . SER A 1 450 ? -10.742 -0.489 16.422 1 96.38 450 SER A CA 1
ATOM 3583 C C . SER A 1 450 ? -10.805 0.331 17.703 1 96.38 450 SER A C 1
ATOM 3585 O O . SER A 1 450 ? -11.414 1.403 17.734 1 96.38 450 SER A O 1
ATOM 3587 N N . VAL A 1 451 ? -10.141 -0.11 18.688 1 96.81 451 VAL A N 1
ATOM 3588 C CA . VAL A 1 451 ? -10.188 0.445 20.031 1 96.81 451 VAL A CA 1
ATOM 3589 C C . VAL A 1 451 ? -9.727 1.902 20 1 96.81 451 VAL A C 1
ATOM 3591 O O . VAL A 1 451 ? -10.273 2.742 20.734 1 96.81 451 VAL A O 1
ATOM 3594 N N . MET A 1 452 ? -8.797 2.203 19.125 1 96.94 452 MET A N 1
ATOM 3595 C CA . MET A 1 452 ? -8.234 3.553 19.125 1 96.94 452 MET A CA 1
ATOM 3596 C C . MET A 1 452 ? -8.922 4.422 18.078 1 96.94 452 MET A C 1
ATOM 3598 O O . MET A 1 452 ? -8.703 5.633 18.031 1 96.94 452 MET A O 1
ATOM 3602 N N . GLY A 1 453 ? -9.758 3.842 17.234 1 97.19 453 GLY A N 1
ATOM 3603 C CA . GLY A 1 453 ? -10.508 4.574 16.219 1 97.19 453 GLY A CA 1
ATOM 3604 C C . GLY A 1 453 ? -9.617 5.219 15.172 1 97.19 453 GLY A C 1
ATOM 3605 O O . GLY A 1 453 ? -9.953 6.262 14.617 1 97.19 453 GLY A O 1
ATOM 3606 N N . MET A 1 454 ? -8.484 4.641 14.938 1 98.12 454 MET A N 1
ATOM 3607 C CA . MET A 1 454 ? -7.512 5.262 14.039 1 98.12 454 MET A CA 1
ATOM 3608 C C . MET A 1 454 ? -7.59 4.652 12.641 1 98.12 454 MET A C 1
ATOM 3610 O O . MET A 1 454 ? -8.102 3.547 12.477 1 98.12 454 MET A O 1
ATOM 3614 N N . MET A 1 455 ? -7.18 5.426 11.578 1 98.12 455 MET A N 1
ATOM 3615 C CA . MET A 1 455 ? -6.957 5.004 10.195 1 98.12 455 MET A CA 1
ATOM 3616 C C . MET A 1 455 ? -8.266 4.602 9.531 1 98.12 455 MET A C 1
ATOM 3618 O O . MET A 1 455 ? -8.297 3.67 8.719 1 98.12 455 MET A O 1
ATOM 3622 N N . ASN A 1 456 ? -9.367 5.277 9.922 1 97.62 456 ASN A N 1
ATOM 3623 C CA . ASN A 1 456 ? -10.625 5.043 9.211 1 97.62 456 ASN A CA 1
ATOM 3624 C C . ASN A 1 456 ? -10.5 5.387 7.734 1 97.62 456 ASN A C 1
ATOM 3626 O O . ASN A 1 456 ? -10.125 6.508 7.379 1 97.62 456 ASN A O 1
ATOM 3630 N N . ASN A 1 457 ? -10.805 4.402 6.883 1 97.94 457 ASN A N 1
ATOM 3631 C CA . ASN A 1 457 ? -10.664 4.688 5.457 1 97.94 457 ASN A CA 1
ATOM 3632 C C . ASN A 1 457 ? -11.758 4.008 4.641 1 97.94 457 ASN A C 1
ATOM 3634 O O . ASN A 1 457 ? -11.547 3.652 3.48 1 97.94 457 ASN A O 1
ATOM 3638 N N . SER A 1 458 ? -12.945 3.705 5.285 1 96.75 458 SER A N 1
ATOM 3639 C CA . SER A 1 458 ? -14.07 3.191 4.508 1 96.75 458 SER A CA 1
ATOM 3640 C C . SER A 1 458 ? -14.523 4.203 3.463 1 96.75 458 SER A C 1
ATOM 3642 O O . SER A 1 458 ? -14.195 5.387 3.551 1 96.75 458 SER A O 1
ATOM 3644 N N . TRP A 1 459 ? -15.25 3.709 2.449 1 97.31 459 TRP A N 1
ATOM 3645 C CA . TRP A 1 459 ? -15.812 4.621 1.462 1 97.31 459 TRP A CA 1
ATOM 3646 C C . TRP A 1 459 ? -16.422 5.848 2.137 1 97.31 459 TRP A C 1
ATOM 3648 O O . TRP A 1 459 ? -17.078 5.73 3.174 1 97.31 459 TRP A O 1
ATOM 3658 N N . TYR A 1 460 ? -16.125 7.02 1.565 1 97.69 460 TYR A N 1
ATOM 3659 C CA . TYR A 1 460 ? -16.75 8.227 2.09 1 97.69 460 TYR A CA 1
ATOM 3660 C C . TYR A 1 460 ? -18.125 8.445 1.462 1 97.69 460 TYR A C 1
ATOM 3662 O O . TYR A 1 460 ? -18.266 8.414 0.237 1 97.69 460 TYR A O 1
ATOM 3670 N N . ARG A 1 461 ? -19.141 8.695 2.311 1 96.94 461 ARG A N 1
ATOM 3671 C CA . ARG A 1 461 ? -20.531 8.688 1.84 1 96.94 461 ARG A CA 1
ATOM 3672 C C . ARG A 1 461 ? -21.25 9.961 2.264 1 96.94 461 ARG A C 1
ATOM 3674 O O . ARG A 1 461 ? -21.219 10.344 3.434 1 96.94 461 ARG A O 1
ATOM 3681 N N . LEU A 1 462 ? -21.891 10.57 1.3 1 97.19 462 LEU A N 1
ATOM 3682 C CA . LEU A 1 462 ? -22.891 11.602 1.55 1 97.19 462 LEU A CA 1
ATOM 3683 C C . LEU A 1 462 ? -24.297 11.078 1.29 1 97.19 462 LEU A C 1
ATOM 3685 O O . LEU A 1 462 ? -24.516 10.336 0.329 1 97.19 462 LEU A O 1
ATOM 3689 N N . VAL A 1 463 ? -25.203 11.516 2.072 1 97.06 463 VAL A N 1
ATOM 3690 C CA . VAL A 1 463 ? -26.609 11.203 1.822 1 97.06 463 VAL A CA 1
ATOM 3691 C C . VAL A 1 463 ? -27.297 12.414 1.181 1 97.06 463 VAL A C 1
ATOM 3693 O O . VAL A 1 463 ? -27.047 13.555 1.572 1 97.06 463 VAL A O 1
ATOM 3696 N N . ILE A 1 464 ? -28.156 12.141 0.22 1 98.19 464 ILE A N 1
ATOM 3697 C CA . ILE A 1 464 ? -28.891 13.188 -0.489 1 98.19 464 ILE A CA 1
ATOM 3698 C C . ILE A 1 464 ? -30.344 13.219 -0.02 1 98.19 464 ILE A C 1
ATOM 3700 O O . ILE A 1 464 ? -31.031 12.203 -0.074 1 98.19 464 ILE A O 1
ATOM 3704 N N . HIS A 1 465 ? -30.766 14.359 0.431 1 97.38 465 HIS A N 1
ATOM 3705 C CA . HIS A 1 465 ? -32.156 14.594 0.791 1 97.38 465 HIS A CA 1
ATOM 3706 C C . HIS A 1 465 ? -32.844 15.5 -0.227 1 97.38 465 HIS A C 1
ATOM 3708 O O . HIS A 1 465 ? -32.344 16.578 -0.546 1 97.38 465 HIS A O 1
ATOM 3714 N N . LYS A 1 466 ? -33.938 15.016 -0.69 1 96.25 466 LYS A N 1
ATOM 3715 C CA . LYS A 1 466 ? -34.781 15.875 -1.534 1 96.25 466 LYS A CA 1
ATOM 3716 C C . LYS A 1 466 ? -35.75 16.672 -0.697 1 96.25 466 LYS A C 1
ATOM 3718 O O . LYS A 1 466 ? -36.625 16.109 -0.032 1 96.25 466 LYS A O 1
ATOM 3723 N N . GLU A 1 467 ? -35.562 17.906 -0.764 1 94.69 467 GLU A N 1
ATOM 3724 C CA . GLU A 1 467 ? -36.406 18.812 -0.007 1 94.69 467 GLU A CA 1
ATOM 3725 C C . GLU A 1 467 ? -37.062 19.875 -0.916 1 94.69 467 GLU A C 1
ATOM 3727 O O . GLU A 1 467 ? -36.469 20.938 -1.134 1 94.69 467 GLU A O 1
ATOM 3732 N N . ASP A 1 468 ? -38.281 19.672 -1.321 1 91.25 468 ASP A N 1
ATOM 3733 C CA . ASP A 1 468 ? -39.031 20.562 -2.207 1 91.25 468 ASP A CA 1
ATOM 3734 C C . ASP A 1 468 ? -38.281 20.812 -3.504 1 91.25 468 ASP A C 1
ATOM 3736 O O . ASP A 1 468 ? -38.094 19.891 -4.312 1 91.25 468 ASP A O 1
ATOM 3740 N N . ARG A 1 469 ? -37.625 22.031 -3.598 1 93.94 469 ARG A N 1
ATOM 3741 C CA . ARG A 1 469 ? -36.969 22.391 -4.852 1 93.94 469 ARG A CA 1
ATOM 3742 C C . ARG A 1 469 ? -35.438 22.344 -4.723 1 93.94 469 ARG A C 1
ATOM 3744 O O . ARG A 1 469 ? -34.719 22.875 -5.574 1 93.94 469 ARG A O 1
ATOM 3751 N N . PHE A 1 470 ? -35.062 21.625 -3.609 1 97.19 470 PHE A N 1
ATOM 3752 C CA . PHE A 1 470 ? -33.625 21.609 -3.369 1 97.19 470 PHE A CA 1
ATOM 3753 C C . PHE A 1 470 ? -33.156 20.203 -3.023 1 97.19 470 PHE A C 1
ATOM 3755 O O . PHE A 1 470 ? -33.938 19.375 -2.549 1 97.19 470 PHE A O 1
ATOM 3762 N N . LEU A 1 471 ? -31.906 19.969 -3.332 1 98 471 LEU A N 1
ATOM 3763 C CA . LEU A 1 471 ? -31.172 18.844 -2.764 1 98 471 LEU A CA 1
ATOM 3764 C C . LEU A 1 471 ? -30.312 19.297 -1.582 1 98 471 LEU A C 1
ATOM 3766 O O . LEU A 1 471 ? -29.594 20.297 -1.675 1 98 471 LEU A O 1
ATOM 3770 N N . ARG A 1 472 ? -30.422 18.641 -0.459 1 98.12 472 ARG A N 1
ATOM 3771 C CA . ARG A 1 472 ? -29.562 18.859 0.695 1 98.12 472 ARG A CA 1
ATOM 3772 C C . ARG A 1 472 ? -28.625 17.672 0.928 1 98.12 472 ARG A C 1
ATOM 3774 O O . ARG A 1 472 ? -29.062 16.531 0.872 1 98.12 472 ARG A O 1
ATOM 3781 N N . PHE A 1 473 ? -27.438 17.969 1.204 1 97.94 473 PHE A N 1
ATOM 3782 C CA . PHE A 1 473 ? -26.438 16.906 1.349 1 97.94 473 PHE A CA 1
ATOM 3783 C C . PHE A 1 473 ? -26.016 16.766 2.805 1 97.94 473 PHE A C 1
ATOM 3785 O O . PHE A 1 473 ? -25.875 17.75 3.521 1 97.94 473 PHE A O 1
ATOM 3792 N N . GLU A 1 474 ? -25.828 15.547 3.189 1 97.06 474 GLU A N 1
ATOM 3793 C CA . GLU A 1 474 ? -25.5 15.242 4.578 1 97.06 474 GLU A CA 1
ATOM 3794 C C . GLU A 1 474 ? -24.234 14.398 4.676 1 97.06 474 GLU A C 1
ATOM 3796 O O . GLU A 1 474 ? -24.172 13.305 4.121 1 97.06 474 GLU A O 1
ATOM 3801 N N . HIS A 1 475 ? -23.219 14.891 5.395 1 97.06 475 HIS A N 1
ATOM 3802 C CA . HIS A 1 475 ? -21.969 14.195 5.613 1 97.06 475 HIS A CA 1
ATOM 3803 C C . HIS A 1 475 ? -22.094 13.148 6.711 1 97.06 475 HIS A C 1
ATOM 3805 O O . HIS A 1 475 ? -23.109 13.094 7.402 1 97.06 475 HIS A O 1
ATOM 3811 N N . PRO A 1 476 ? -21.094 12.234 6.797 1 95.75 476 PRO A N 1
ATOM 3812 C CA . PRO A 1 476 ? -21.203 11.195 7.828 1 95.75 476 PRO A CA 1
ATOM 3813 C C . PRO A 1 476 ? -21.312 11.773 9.234 1 95.75 476 PRO A C 1
ATOM 3815 O O . PRO A 1 476 ? -22.125 11.289 10.047 1 95.75 476 PRO A O 1
ATOM 3818 N N . THR A 1 477 ? -20.406 12.742 9.406 1 94.06 477 THR A N 1
ATOM 3819 C CA . THR A 1 477 ? -20.422 13.484 10.656 1 94.06 477 THR A CA 1
ATOM 3820 C C . THR A 1 477 ? -20.344 14.984 10.398 1 94.06 477 THR A C 1
ATOM 3822 O O . THR A 1 477 ? -20.047 15.414 9.281 1 94.06 477 THR A O 1
ATOM 3825 N N . GLN A 1 478 ? -20.734 15.742 11.391 1 84.19 478 GLN A N 1
ATOM 3826 C CA . GLN A 1 478 ? -20.672 17.188 11.242 1 84.19 478 GLN A CA 1
ATOM 3827 C C . GLN A 1 478 ? -19.266 17.703 11.531 1 84.19 478 GLN A C 1
ATOM 3829 O O . GLN A 1 478 ? -18.641 17.312 12.523 1 84.19 478 GLN A O 1
ATOM 3834 N N . PRO A 1 479 ? -18.781 18.438 10.609 1 65.44 479 PRO A N 1
ATOM 3835 C CA . PRO A 1 479 ? -17.422 18.969 10.82 1 65.44 479 PRO A CA 1
ATOM 3836 C C . PRO A 1 479 ? -17.359 20 11.938 1 65.44 479 PRO A C 1
ATOM 3838 O O . PRO A 1 479 ? -16.969 21.141 11.703 1 65.44 479 PRO A O 1
ATOM 3841 N N . SER A 1 480 ? -18.125 19.859 12.945 1 66.38 480 SER A N 1
ATOM 3842 C CA . SER A 1 480 ? -18.172 20.781 14.086 1 66.38 480 SER A CA 1
ATOM 3843 C C . SER A 1 480 ? -18.25 20.016 15.406 1 66.38 480 SER A C 1
ATOM 3845 O O . SER A 1 480 ? -18.156 18.781 15.422 1 66.38 480 SER A O 1
ATOM 3847 N N . LEU A 1 481 ? -18.188 20.75 16.469 1 69.75 481 LEU A N 1
ATOM 3848 C CA . LEU A 1 481 ? -18.375 20.172 17.797 1 69.75 481 LEU A CA 1
ATOM 3849 C C . LEU A 1 481 ? -19.828 19.797 18.031 1 69.75 481 LEU A C 1
ATOM 3851 O O . LEU A 1 481 ? -20.156 19.188 19.062 1 69.75 481 LEU A O 1
ATOM 3855 N N . LYS A 1 482 ? -20.562 19.922 16.938 1 75.19 482 LYS A N 1
ATOM 3856 C CA . LYS A 1 482 ? -21.984 19.625 17.062 1 75.19 482 LYS A CA 1
ATOM 3857 C C . LYS A 1 482 ? -22.312 18.219 16.594 1 75.19 482 LYS A C 1
ATOM 3859 O O . LYS A 1 482 ? -21.672 17.703 15.664 1 75.19 482 LYS A O 1
ATOM 3864 N N . PRO A 1 483 ? -23.25 17.688 17.312 1 80.44 483 PRO A N 1
ATOM 3865 C CA . PRO A 1 483 ? -23.703 16.391 16.844 1 80.44 483 PRO A CA 1
ATOM 3866 C C . PRO A 1 483 ? -24.391 16.469 15.477 1 80.44 483 PRO A C 1
ATOM 3868 O O . PRO A 1 483 ? -24.844 17.531 15.07 1 80.44 483 PRO A O 1
ATOM 3871 N N . GLY A 1 484 ? -24.422 15.375 14.805 1 88.19 484 GLY A N 1
ATOM 3872 C CA . GLY A 1 484 ? -25.109 15.305 13.531 1 88.19 484 GLY A CA 1
ATOM 3873 C C . GLY A 1 484 ? -24.422 14.43 12.516 1 88.19 484 GLY A C 1
ATOM 3874 O O . GLY A 1 484 ? -23.453 13.727 12.844 1 88.19 484 GLY A O 1
ATOM 3875 N N . GLY A 1 485 ? -25.062 14.43 11.273 1 93.94 485 GLY A N 1
ATOM 3876 C CA . GLY A 1 485 ? -24.609 13.562 10.188 1 93.94 485 GLY A CA 1
ATOM 3877 C C . GLY A 1 485 ? -25.516 12.375 9.969 1 93.94 485 GLY A C 1
ATOM 3878 O O . GLY A 1 485 ? -26.344 12.047 10.82 1 93.94 485 GLY A O 1
ATOM 3879 N N . TRP A 1 486 ? -25.312 11.82 8.859 1 95.25 486 TRP A N 1
ATOM 3880 C CA . TRP A 1 486 ? -26.25 10.758 8.531 1 95.25 486 TRP A CA 1
ATOM 3881 C C . TRP A 1 486 ? -26.016 9.531 9.414 1 95.25 486 TRP A C 1
ATOM 3883 O O . TRP A 1 486 ? -26.938 8.758 9.672 1 95.25 486 TRP A O 1
ATOM 3893 N N . MET A 1 487 ? -24.781 9.312 9.898 1 95 487 MET A N 1
ATOM 3894 C CA . MET A 1 487 ? -24.484 8.133 10.711 1 95 487 MET A CA 1
ATOM 3895 C C . MET A 1 487 ? -25.281 8.156 12.008 1 95 487 MET A C 1
ATOM 3897 O O . MET A 1 487 ? -25.891 7.152 12.383 1 95 487 MET A O 1
ATOM 3901 N N . GLU A 1 488 ? -25.234 9.312 12.695 1 93.38 488 GLU A N 1
ATOM 3902 C CA . GLU A 1 488 ? -26.016 9.438 13.922 1 93.38 488 GLU A CA 1
ATOM 3903 C C . GLU A 1 488 ? -27.516 9.266 13.648 1 93.38 488 GLU A C 1
ATOM 3905 O O . GLU A 1 488 ? -28.219 8.586 14.406 1 93.38 488 GLU A O 1
ATOM 3910 N N . ARG A 1 489 ? -27.969 9.922 12.633 1 93.44 489 ARG A N 1
ATOM 3911 C CA . ARG A 1 489 ? -29.375 9.836 12.266 1 93.44 489 ARG A CA 1
ATOM 3912 C C . ARG A 1 489 ? -29.781 8.398 12.008 1 93.44 489 ARG A C 1
ATOM 3914 O O . ARG A 1 489 ? -30.797 7.93 12.531 1 93.44 489 ARG A O 1
ATOM 3921 N N . VAL A 1 490 ? -29.062 7.68 11.242 1 93.38 490 VAL A N 1
ATOM 3922 C CA . VAL A 1 490 ? -29.375 6.309 10.867 1 93.38 490 VAL A CA 1
ATOM 3923 C C . VAL A 1 490 ? -29.281 5.398 12.086 1 93.38 490 VAL A C 1
ATOM 3925 O O . VAL A 1 490 ? -30.125 4.52 12.281 1 93.38 490 VAL A O 1
ATOM 3928 N N . LYS A 1 491 ? -28.25 5.598 12.867 1 91.38 491 LYS A N 1
ATOM 3929 C CA . LYS A 1 491 ? -28.094 4.809 14.086 1 91.38 491 LYS A CA 1
ATOM 3930 C C . LYS A 1 491 ? -29.297 4.996 15.008 1 91.38 491 LYS A C 1
ATOM 3932 O O . LYS A 1 491 ? -29.844 4.02 15.531 1 91.38 491 LYS A O 1
ATOM 3937 N N . ASN A 1 492 ? -29.719 6.203 15.164 1 91.94 492 ASN A N 1
ATOM 3938 C CA . ASN A 1 492 ? -30.844 6.52 16.031 1 91.94 492 ASN A CA 1
ATOM 3939 C C . ASN A 1 492 ? -32.156 5.906 15.5 1 91.94 492 ASN A C 1
ATOM 3941 O O . ASN A 1 492 ? -33.062 5.598 16.281 1 91.94 492 ASN A O 1
ATOM 3945 N N . ALA A 1 493 ? -32.156 5.656 14.25 1 91.88 493 ALA A N 1
ATOM 3946 C CA . ALA A 1 493 ? -33.344 5.055 13.625 1 91.88 493 ALA A CA 1
ATOM 3947 C C . ALA A 1 493 ? -33.25 3.529 13.633 1 91.88 493 ALA A C 1
ATOM 3949 O O . ALA A 1 493 ? -34.125 2.844 13.109 1 91.88 493 ALA A O 1
ATOM 3950 N N . GLY A 1 494 ? -32.094 2.979 14.086 1 87.38 494 GLY A N 1
ATOM 3951 C CA . GLY A 1 494 ? -31.938 1.54 14.203 1 87.38 494 GLY A CA 1
ATOM 3952 C C . GLY A 1 494 ? -31.281 0.912 12.992 1 87.38 494 GLY A C 1
ATOM 3953 O O . GLY A 1 494 ? -31.281 -0.311 12.836 1 87.38 494 GLY A O 1
ATOM 3954 N N . GLY A 1 495 ? -30.734 1.82 12.172 1 85.44 495 GLY A N 1
ATOM 3955 C CA . GLY A 1 495 ? -30.094 1.312 10.969 1 85.44 495 GLY A CA 1
ATOM 3956 C C . GLY A 1 495 ? -28.656 0.889 11.188 1 85.44 495 GLY A C 1
ATOM 3957 O O . GLY A 1 495 ? -28.062 1.171 12.234 1 85.44 495 GLY A O 1
ATOM 3958 N N . ASN A 1 496 ? -28.062 0.13 10.148 1 79.19 496 ASN A N 1
ATOM 3959 C CA . ASN A 1 496 ? -26.672 -0.3 10.164 1 79.19 496 ASN A CA 1
ATOM 3960 C C . ASN A 1 496 ? -25.75 0.744 9.539 1 79.19 496 ASN A C 1
ATOM 3962 O O . ASN A 1 496 ? -25.922 1.101 8.367 1 79.19 496 ASN A O 1
ATOM 3966 N N . ILE A 1 497 ? -24.812 1.174 10.266 1 84.38 497 ILE A N 1
ATOM 3967 C CA . ILE A 1 497 ? -24 2.281 9.789 1 84.38 497 ILE A CA 1
ATOM 3968 C C . ILE A 1 497 ? -22.609 1.771 9.422 1 84.38 497 ILE A C 1
ATOM 3970 O O . ILE A 1 497 ? -21.766 2.529 8.922 1 84.38 497 ILE A O 1
ATOM 3974 N N . THR A 1 498 ? -22.328 0.441 9.664 1 74.5 498 THR A N 1
ATOM 3975 C CA . THR A 1 498 ? -20.969 -0.049 9.477 1 74.5 498 THR A CA 1
ATOM 3976 C C . THR A 1 498 ? -20.781 -0.594 8.062 1 74.5 498 THR A C 1
ATOM 3978 O O . THR A 1 498 ? -19.656 -0.781 7.602 1 74.5 498 THR A O 1
ATOM 3981 N N . ASN A 1 499 ? -21.938 -1.036 7.453 1 65.12 499 ASN A N 1
ATOM 3982 C CA . ASN A 1 499 ? -21.828 -1.592 6.109 1 65.12 499 ASN A CA 1
ATOM 3983 C C . ASN A 1 499 ? -22.078 -0.531 5.039 1 65.12 499 ASN A C 1
ATOM 3985 O O . ASN A 1 499 ? -23.109 0.131 5.043 1 65.12 499 ASN A O 1
ATOM 3989 N N . GLY A 1 500 ? -21.422 0.497 4.961 1 51.91 500 GLY A N 1
ATOM 3990 C CA . GLY A 1 500 ? -21.516 1.638 4.066 1 51.91 500 GLY A CA 1
ATOM 3991 C C . GLY A 1 500 ? -22.812 1.679 3.281 1 51.91 500 GLY A C 1
ATOM 3992 O O . GLY A 1 500 ? -23.188 2.723 2.738 1 51.91 500 GLY A O 1
ATOM 3993 N N . VAL A 1 501 ? -23.453 0.518 2.807 1 46.81 501 VAL A N 1
ATOM 3994 C CA . VAL A 1 501 ? -24.531 0.552 1.812 1 46.81 501 VAL A CA 1
ATOM 3995 C C . VAL A 1 501 ? -25.875 0.302 2.492 1 46.81 501 VAL A C 1
ATOM 3997 O O . VAL A 1 501 ? -26.906 0.734 1.995 1 46.81 501 VAL A O 1
ATOM 4000 N N . LYS A 1 502 ? -26.031 -0.597 3.498 1 45.25 502 LYS A N 1
ATOM 4001 C CA . LYS A 1 502 ? -27.391 -1.056 3.826 1 45.25 502 LYS A CA 1
ATOM 4002 C C . LYS A 1 502 ? -28.109 -0.049 4.715 1 45.25 502 LYS A C 1
ATOM 4004 O O . LYS A 1 502 ? -28.156 -0.218 5.934 1 45.25 502 LYS A O 1
ATOM 4009 N N . VAL A 1 503 ? -27.969 1.098 4.48 1 38.41 503 VAL A N 1
ATOM 4010 C CA . VAL A 1 503 ? -28.562 2.021 5.438 1 38.41 503 VAL A CA 1
ATOM 4011 C C . VAL A 1 503 ? -30.078 1.835 5.449 1 38.41 503 VAL A C 1
ATOM 4013 O O . VAL A 1 503 ? -30.703 1.835 6.512 1 38.41 503 VAL A O 1
ATOM 4016 N N . ASP A 1 504 ? -30.875 2.184 4.312 1 37.12 504 ASP A N 1
ATOM 4017 C CA . ASP A 1 504 ? -32.281 2.59 4.375 1 37.12 504 ASP A CA 1
ATOM 4018 C C . ASP A 1 504 ? -33.188 1.387 4.223 1 37.12 504 ASP A C 1
ATOM 4020 O O . ASP A 1 504 ? -34.406 1.546 3.945 1 37.12 504 ASP A O 1
ATOM 4024 N N . GLU A 1 505 ? -32.719 0.132 4.305 1 35.59 505 GLU A N 1
ATOM 4025 C CA . GLU A 1 505 ? -33.906 -0.731 4.27 1 35.59 505 GLU A CA 1
ATOM 4026 C C . GLU A 1 505 ? -34.531 -0.862 5.656 1 35.59 505 GLU A C 1
ATOM 4028 O O . GLU A 1 505 ? -33.812 -0.957 6.66 1 35.59 505 GLU A O 1
ATOM 4033 N N . MET B 1 1 ? 59.625 -110.25 -28.781 1 17.66 1 MET B N 1
ATOM 4034 C CA . MET B 1 1 ? 60.781 -109.438 -28.531 1 17.66 1 MET B CA 1
ATOM 4035 C C . MET B 1 1 ? 60.344 -108 -28.219 1 17.66 1 MET B C 1
ATOM 4037 O O . MET B 1 1 ? 60.75 -107.438 -27.203 1 17.66 1 MET B O 1
ATOM 4041 N N . SER B 1 2 ? 60.469 -106.938 -29.219 1 17.97 2 SER B N 1
ATOM 4042 C CA . SER B 1 2 ? 61.344 -105.75 -29.188 1 17.97 2 SER B CA 1
ATOM 4043 C C . SER B 1 2 ? 60.594 -104.562 -28.703 1 17.97 2 SER B C 1
ATOM 4045 O O . SER B 1 2 ? 59.438 -104.312 -29.094 1 17.97 2 SER B O 1
ATOM 4047 N N . ILE B 1 3 ? 60.906 -103.812 -27.734 1 18.91 3 ILE B N 1
ATOM 4048 C CA . ILE B 1 3 ? 60.656 -102.875 -26.641 1 18.91 3 ILE B CA 1
ATOM 4049 C C . ILE B 1 3 ? 60.188 -101.5 -27.203 1 18.91 3 ILE B C 1
ATOM 4051 O O . ILE B 1 3 ? 59.219 -100.938 -26.703 1 18.91 3 ILE B O 1
ATOM 4055 N N . LYS B 1 4 ? 61.031 -100.812 -28.047 1 16.7 4 LYS B N 1
ATOM 4056 C CA . LYS B 1 4 ? 61.719 -99.625 -27.578 1 16.7 4 LYS B CA 1
ATOM 4057 C C . LYS B 1 4 ? 60.812 -98.438 -27.734 1 16.7 4 LYS B C 1
ATOM 4059 O O . LYS B 1 4 ? 60.656 -97.625 -26.797 1 16.7 4 LYS B O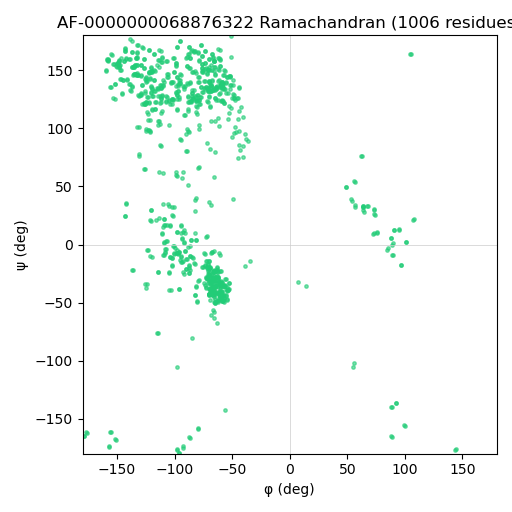 1
ATOM 4064 N N . SER B 1 5 ? 60.562 -97.688 -28.922 1 16.17 5 SER B N 1
ATOM 4065 C CA . SER B 1 5 ? 61.156 -96.438 -29.203 1 16.17 5 SER B CA 1
ATOM 4066 C C . SER B 1 5 ? 60.125 -95.312 -29.125 1 16.17 5 SER B C 1
ATOM 4068 O O . SER B 1 5 ? 59.719 -94.75 -30.141 1 16.17 5 SER B O 1
ATOM 4070 N N . SER B 1 6 ? 59.031 -95.25 -28.234 1 20.02 6 SER B N 1
ATOM 4071 C CA . SER B 1 6 ? 57.969 -94.438 -28.781 1 20.02 6 SER B CA 1
ATOM 4072 C C . SER B 1 6 ? 58.375 -93 -28.938 1 20.02 6 SER B C 1
ATOM 4074 O O . SER B 1 6 ? 58.938 -92.375 -28 1 20.02 6 SER B O 1
ATOM 4076 N N . SER B 1 7 ? 58.656 -92.438 -30.219 1 18.67 7 SER B N 1
ATOM 4077 C CA . SER B 1 7 ? 59.188 -91.188 -30.812 1 18.67 7 SER B CA 1
ATOM 4078 C C . SER B 1 7 ? 58.469 -89.938 -30.281 1 18.67 7 SER B C 1
ATOM 4080 O O . SER B 1 7 ? 57.25 -90 -30.109 1 18.67 7 SER B O 1
ATOM 4082 N N . LEU B 1 8 ? 59.094 -88.75 -29.828 1 19.08 8 LEU B N 1
ATOM 4083 C CA . LEU B 1 8 ? 59.281 -87.5 -29.094 1 19.08 8 LEU B CA 1
ATOM 4084 C C . LEU B 1 8 ? 58.594 -86.312 -29.797 1 19.08 8 LEU B C 1
ATOM 4086 O O . LEU B 1 8 ? 58.781 -85.188 -29.422 1 19.08 8 LEU B O 1
ATOM 4090 N N . ARG B 1 9 ? 57.688 -86.375 -30.906 1 18.84 9 ARG B N 1
ATOM 4091 C CA . ARG B 1 9 ? 57.969 -85.25 -31.797 1 18.84 9 ARG B CA 1
ATOM 4092 C C . ARG B 1 9 ? 57.594 -83.938 -31.125 1 18.84 9 ARG B C 1
ATOM 4094 O O . ARG B 1 9 ? 56.656 -83.812 -30.344 1 18.84 9 ARG B O 1
ATOM 4101 N N . SER B 1 10 ? 58.438 -82.75 -31.188 1 19.25 10 SER B N 1
ATOM 4102 C CA . SER B 1 10 ? 58.719 -81.438 -30.688 1 19.25 10 SER B CA 1
ATOM 4103 C C . SER B 1 10 ? 57.594 -80.438 -31.094 1 19.25 10 SER B C 1
ATOM 4105 O O . SER B 1 10 ? 57.219 -80.375 -32.25 1 19.25 10 SER B O 1
ATOM 4107 N N . PHE B 1 11 ? 56.656 -79.938 -30.25 1 22.05 11 PHE B N 1
ATOM 4108 C CA . PHE B 1 11 ? 55.344 -79.25 -30.281 1 22.05 11 PHE B CA 1
ATOM 4109 C C . PHE B 1 11 ? 55.5 -77.812 -30.75 1 22.05 11 PHE B C 1
ATOM 4111 O O . PHE B 1 11 ? 56.219 -77.062 -30.156 1 22.05 11 PHE B O 1
ATOM 4118 N N . PRO B 1 12 ? 55.469 -77.562 -32.125 1 22 12 PRO B N 1
ATOM 4119 C CA . PRO B 1 12 ? 55.781 -76.188 -32.594 1 22 12 PRO B CA 1
ATOM 4120 C C . PRO B 1 12 ? 54.938 -75.125 -31.906 1 22 12 PRO B C 1
ATOM 4122 O O . PRO B 1 12 ? 53.75 -75.312 -31.641 1 22 12 PRO B O 1
ATOM 4125 N N . THR B 1 13 ? 55.438 -74.125 -31.156 1 24.53 13 THR B N 1
ATOM 4126 C CA . THR B 1 13 ? 55.031 -73.062 -30.234 1 24.53 13 THR B CA 1
ATOM 4127 C C . THR B 1 13 ? 54.281 -72 -30.953 1 24.53 13 THR B C 1
ATOM 4129 O O . THR B 1 13 ? 54.844 -71.375 -31.875 1 24.53 13 THR B O 1
ATOM 4132 N N . PRO B 1 14 ? 52.969 -72.062 -31.25 1 29.31 14 PRO B N 1
ATOM 4133 C CA . PRO B 1 14 ? 52.406 -71.125 -32.156 1 29.31 14 PRO B CA 1
ATOM 4134 C C . PRO B 1 14 ? 52.75 -69.688 -31.766 1 29.31 14 PRO B C 1
ATOM 4136 O O . PRO B 1 14 ? 53.062 -69.375 -30.609 1 29.31 14 PRO B O 1
ATOM 4139 N N . PRO B 1 15 ? 52.969 -68.812 -32.719 1 27.47 15 PRO B N 1
ATOM 4140 C CA . PRO B 1 15 ? 53.562 -67.438 -32.594 1 27.47 15 PRO B CA 1
ATOM 4141 C C . PRO B 1 15 ? 52.812 -66.5 -31.672 1 27.47 15 PRO B C 1
ATOM 4143 O O . PRO B 1 15 ? 51.625 -66.75 -31.438 1 27.47 15 PRO B O 1
ATOM 4146 N N . PRO B 1 16 ? 53.469 -65.688 -30.859 1 25.2 16 PRO B N 1
ATOM 4147 C CA . PRO B 1 16 ? 53.031 -64.875 -29.75 1 25.2 16 PRO B CA 1
ATOM 4148 C C . PRO B 1 16 ? 52 -63.812 -30.172 1 25.2 16 PRO B C 1
ATOM 4150 O O . PRO B 1 16 ? 52.062 -63.312 -31.297 1 25.2 16 PRO B O 1
ATOM 4153 N N . SER B 1 17 ? 50.688 -64 -29.922 1 27.47 17 SER B N 1
ATOM 4154 C CA . SER B 1 17 ? 49.625 -63.094 -30.297 1 27.47 17 SER B CA 1
ATOM 4155 C C . SER B 1 17 ? 49.938 -61.656 -29.984 1 27.47 17 SER B C 1
ATOM 4157 O O . SER B 1 17 ? 50.656 -61.375 -29 1 27.47 17 SER B O 1
ATOM 4159 N N . PRO B 1 18 ? 49.844 -60.75 -30.953 1 28.67 18 PRO B N 1
ATOM 4160 C CA . PRO B 1 18 ? 50.344 -59.406 -30.828 1 28.67 18 PRO B CA 1
ATOM 4161 C C . PRO B 1 18 ? 49.906 -58.688 -29.547 1 28.67 18 PRO B C 1
ATOM 4163 O O . PRO B 1 18 ? 48.875 -59.062 -28.969 1 28.67 18 PRO B O 1
ATOM 4166 N N . PRO B 1 19 ? 50.812 -57.969 -28.875 1 24.52 19 PRO B N 1
ATOM 4167 C CA . PRO B 1 19 ? 50.625 -57.375 -27.547 1 24.52 19 PRO B CA 1
ATOM 4168 C C . PRO B 1 19 ? 49.375 -56.5 -27.438 1 24.52 19 PRO B C 1
ATOM 4170 O O . PRO B 1 19 ? 48.969 -55.906 -28.438 1 24.52 19 PRO B O 1
ATOM 4173 N N . GLU B 1 20 ? 48.438 -56.906 -26.672 1 22.44 20 GLU B N 1
ATOM 4174 C CA . GLU B 1 20 ? 47.156 -56.219 -26.359 1 22.44 20 GLU B CA 1
ATOM 4175 C C . GLU B 1 20 ? 47.406 -54.75 -26.031 1 22.44 20 GLU B C 1
ATOM 4177 O O . GLU B 1 20 ? 48.25 -54.438 -25.203 1 22.44 20 GLU B O 1
ATOM 4182 N N . THR B 1 21 ? 47.25 -53.875 -27 1 25.36 21 THR B N 1
ATOM 4183 C CA . THR B 1 21 ? 47.438 -52.438 -26.781 1 25.36 21 THR B CA 1
ATOM 4184 C C . THR B 1 21 ? 46.781 -52 -25.484 1 25.36 21 THR B C 1
ATOM 4186 O O . THR B 1 21 ? 45.656 -52.375 -25.188 1 25.36 21 THR B O 1
ATOM 4189 N N . ALA B 1 22 ? 47.594 -51.562 -24.547 1 25.02 22 ALA B N 1
ATOM 4190 C CA . ALA B 1 22 ? 47.281 -51.031 -23.219 1 25.02 22 ALA B CA 1
ATOM 4191 C C . ALA B 1 22 ? 46.125 -50.062 -23.25 1 25.02 22 ALA B C 1
ATOM 4193 O O . ALA B 1 22 ? 46.188 -49.031 -23.922 1 25.02 22 ALA B O 1
ATOM 4194 N N . LYS B 1 23 ? 44.938 -50.562 -23.172 1 25.19 23 LYS B N 1
ATOM 4195 C CA . LYS B 1 23 ? 43.781 -49.688 -23.016 1 25.19 23 LYS B CA 1
ATOM 4196 C C . LYS B 1 23 ? 44.062 -48.594 -22 1 25.19 23 LYS B C 1
ATOM 4198 O O . LYS B 1 23 ? 44.375 -48.875 -20.828 1 25.19 23 LYS B O 1
ATOM 4203 N N . GLN B 1 24 ? 44.75 -47.531 -22.469 1 25.55 24 GLN B N 1
ATOM 4204 C CA . GLN B 1 24 ? 45 -46.469 -21.5 1 25.55 24 GLN B CA 1
ATOM 4205 C C . GLN B 1 24 ? 43.75 -46.156 -20.688 1 25.55 24 GLN B C 1
ATOM 4207 O O . GLN B 1 24 ? 42.656 -46 -21.25 1 25.55 24 GLN B O 1
ATOM 4212 N N . PRO B 1 25 ? 43.719 -46.531 -19.422 1 28.03 25 PRO B N 1
ATOM 4213 C CA . PRO B 1 25 ? 42.562 -46.312 -18.562 1 28.03 25 PRO B CA 1
ATOM 4214 C C . PRO B 1 25 ? 42.031 -44.875 -18.672 1 28.03 25 PRO B C 1
ATOM 4216 O O . PRO B 1 25 ? 42.812 -43.938 -18.781 1 28.03 25 PRO B O 1
ATOM 4219 N N . GLN B 1 26 ? 40.938 -44.688 -19.438 1 26.08 26 GLN B N 1
ATOM 4220 C CA . GLN B 1 26 ? 40.188 -43.469 -19.484 1 26.08 26 GLN B CA 1
ATOM 4221 C C . GLN B 1 26 ? 40.031 -42.844 -18.094 1 26.08 26 GLN B C 1
ATOM 4223 O O . GLN B 1 26 ? 39.469 -43.5 -17.203 1 26.08 26 GLN B O 1
ATOM 4228 N N . SER B 1 27 ? 41.031 -42.062 -17.672 1 28.98 27 SER B N 1
ATOM 4229 C CA . SER B 1 27 ? 40.969 -41.25 -16.453 1 28.98 27 SER B CA 1
ATOM 4230 C C . SER B 1 27 ? 39.594 -40.594 -16.297 1 28.98 27 SER B C 1
ATOM 4232 O O . SER B 1 27 ? 39.219 -39.781 -17.125 1 28.98 27 SER B O 1
ATOM 4234 N N . THR B 1 28 ? 38.625 -41.344 -15.922 1 29.31 28 THR B N 1
ATOM 4235 C CA . THR B 1 28 ? 37.375 -40.844 -15.375 1 29.31 28 THR B CA 1
ATOM 4236 C C . THR B 1 28 ? 37.625 -39.625 -14.516 1 29.31 28 THR B C 1
ATOM 4238 O O . THR B 1 28 ? 38.375 -39.688 -13.539 1 29.31 28 THR B O 1
ATOM 4241 N N . SER B 1 29 ? 37.594 -38.469 -15.141 1 30.36 29 SER B N 1
ATOM 4242 C CA . SER B 1 29 ? 37.875 -37.125 -14.617 1 30.36 29 SER B CA 1
ATOM 4243 C C . SER B 1 29 ? 37.281 -36.969 -13.219 1 30.36 29 SER B C 1
ATOM 4245 O O . SER B 1 29 ? 36.125 -37.281 -12.977 1 30.36 29 SER B O 1
ATOM 4247 N N . LEU B 1 30 ? 38.188 -36.906 -12.203 1 32.28 30 LEU B N 1
ATOM 4248 C CA . LEU B 1 30 ? 38.062 -36.469 -10.82 1 32.28 30 LEU B CA 1
ATOM 4249 C C . LEU B 1 30 ? 37.156 -35.25 -10.711 1 32.28 30 LEU B C 1
ATOM 4251 O O . LEU B 1 30 ? 36.844 -34.781 -9.609 1 32.28 30 LEU B O 1
ATOM 4255 N N . ALA B 1 31 ? 36.969 -34.594 -11.812 1 34.59 31 ALA B N 1
ATOM 4256 C CA . ALA B 1 31 ? 36.094 -33.406 -11.727 1 34.59 31 ALA B CA 1
ATOM 4257 C C . ALA B 1 31 ? 34.656 -33.812 -11.383 1 34.59 31 ALA B C 1
ATOM 4259 O O . ALA B 1 31 ? 33.938 -33 -10.828 1 34.59 31 ALA B O 1
ATOM 4260 N N . GLY B 1 32 ? 34.375 -34.938 -11.852 1 32.5 32 GLY B N 1
ATOM 4261 C CA . GLY B 1 32 ? 33 -35.344 -11.531 1 32.5 32 GLY B CA 1
ATOM 4262 C C . GLY B 1 32 ? 32.812 -35.656 -10.055 1 32.5 32 GLY B C 1
ATOM 4263 O O . GLY B 1 32 ? 31.719 -35.469 -9.516 1 32.5 32 GLY B O 1
ATOM 4264 N N . GLU B 1 33 ? 33.75 -36.344 -9.477 1 38.56 33 GLU B N 1
ATOM 4265 C CA . GLU B 1 33 ? 33.656 -36.656 -8.062 1 38.56 33 GLU B CA 1
ATOM 4266 C C . GLU B 1 33 ? 33.812 -35.406 -7.191 1 38.56 33 GLU B C 1
ATOM 4268 O O . GLU B 1 33 ? 33.125 -35.281 -6.164 1 38.56 33 GLU B O 1
ATOM 4273 N N . THR B 1 34 ? 34.719 -34.531 -7.621 1 39.22 34 THR B N 1
ATOM 4274 C CA . THR B 1 34 ? 34.844 -33.312 -6.848 1 39.22 34 THR B CA 1
ATOM 4275 C C . THR B 1 34 ? 33.594 -32.469 -6.984 1 39.22 34 THR B C 1
ATOM 4277 O O . THR B 1 34 ? 33.188 -31.797 -6.027 1 39.22 34 THR B O 1
ATOM 4280 N N . GLN B 1 35 ? 33 -32.375 -8.203 1 36.44 35 GLN B N 1
ATOM 4281 C CA . GLN B 1 35 ? 31.75 -31.625 -8.32 1 36.44 35 GLN B CA 1
ATOM 4282 C C . GLN B 1 35 ? 30.625 -32.312 -7.555 1 36.44 35 GLN B C 1
ATOM 4284 O O . GLN B 1 35 ? 29.797 -31.672 -6.934 1 36.44 35 GLN B O 1
ATOM 4289 N N . ARG B 1 36 ? 30.531 -33.625 -7.562 1 40.19 36 ARG B N 1
ATOM 4290 C CA . ARG B 1 36 ? 29.594 -34.344 -6.723 1 40.19 36 ARG B CA 1
ATOM 4291 C C . ARG B 1 36 ? 29.922 -34.188 -5.246 1 40.19 36 ARG B C 1
ATOM 4293 O O . ARG B 1 36 ? 29.031 -34.062 -4.41 1 40.19 36 ARG B O 1
ATOM 4300 N N . ALA B 1 37 ? 31.172 -34.281 -4.895 1 42.09 37 ALA B N 1
ATOM 4301 C CA . ALA B 1 37 ? 31.578 -34.094 -3.506 1 42.09 37 ALA B CA 1
ATOM 4302 C C . ALA B 1 37 ? 31.312 -32.656 -3.053 1 42.09 37 ALA B C 1
ATOM 4304 O O . ALA B 1 37 ? 30.906 -32.438 -1.911 1 42.09 37 ALA B O 1
ATOM 4305 N N . SER B 1 38 ? 31.578 -31.656 -3.9 1 41.5 38 SER B N 1
ATOM 4306 C CA . SER B 1 38 ? 31.203 -30.281 -3.57 1 41.5 38 SER B CA 1
ATOM 4307 C C . SER B 1 38 ? 29.703 -30.109 -3.482 1 41.5 38 SER B C 1
ATOM 4309 O O . SER B 1 38 ? 29.203 -29.391 -2.609 1 41.5 38 SER B O 1
ATOM 4311 N N . LEU B 1 39 ? 28.938 -30.797 -4.309 1 40.62 39 LEU B N 1
ATOM 4312 C CA . LEU B 1 39 ? 27.484 -30.812 -4.191 1 40.62 39 LEU B CA 1
ATOM 4313 C C . LEU B 1 39 ? 27.047 -31.578 -2.953 1 40.62 39 LEU B C 1
ATOM 4315 O O . LEU B 1 39 ? 26.094 -31.203 -2.281 1 40.62 39 LEU B O 1
ATOM 4319 N N . LEU B 1 40 ? 27.703 -32.75 -2.713 1 44.12 40 LEU B N 1
ATOM 4320 C CA . LEU B 1 40 ? 27.422 -33.531 -1.5 1 44.12 40 LEU B CA 1
ATOM 4321 C C . LEU B 1 40 ? 27.844 -32.75 -0.259 1 44.12 40 LEU B C 1
ATOM 4323 O O . LEU B 1 40 ? 27.141 -32.75 0.754 1 44.12 40 LEU B O 1
ATOM 4327 N N . LEU B 1 41 ? 29.031 -32.25 -0.255 1 45.03 41 LEU B N 1
ATOM 4328 C CA . LEU B 1 41 ? 29.469 -31.438 0.865 1 45.03 41 LEU B CA 1
ATOM 4329 C C . LEU B 1 41 ? 28.578 -30.188 0.989 1 45.03 41 LEU B C 1
ATOM 4331 O O . LEU B 1 41 ? 28.281 -29.75 2.1 1 45.03 41 LEU B O 1
ATOM 4335 N N . ASP B 1 42 ? 28.234 -29.547 -0.126 1 48.44 42 ASP B N 1
ATOM 4336 C CA . ASP B 1 42 ? 27.25 -28.453 -0.116 1 48.44 42 ASP B CA 1
ATOM 4337 C C . ASP B 1 42 ? 25.891 -28.953 0.386 1 48.44 42 ASP B C 1
ATOM 4339 O O . ASP B 1 42 ? 25.188 -28.219 1.087 1 48.44 42 ASP B O 1
ATOM 4343 N N . SER B 1 43 ? 25.578 -30.219 0.008 1 48.44 43 SER B N 1
ATOM 4344 C CA . SER B 1 43 ? 24.344 -30.797 0.517 1 48.44 43 SER B CA 1
ATOM 4345 C C . SER B 1 43 ? 24.406 -30.984 2.029 1 48.44 43 SER B C 1
ATOM 4347 O O . SER B 1 43 ? 23.422 -30.734 2.729 1 48.44 43 SER B O 1
ATOM 4349 N N . GLU B 1 44 ? 25.516 -31.594 2.455 1 48.47 44 GLU B N 1
ATOM 4350 C CA . GLU B 1 44 ? 25.594 -31.766 3.9 1 48.47 44 GLU B CA 1
ATOM 4351 C C . GLU B 1 44 ? 25.609 -30.422 4.629 1 48.47 44 GLU B C 1
ATOM 4353 O O . GLU B 1 44 ? 25 -30.281 5.695 1 48.47 44 GLU B O 1
ATOM 4358 N N . LYS B 1 45 ? 26.406 -29.609 4.211 1 50.44 45 LYS B N 1
ATOM 4359 C CA . LYS B 1 45 ? 26.453 -28.297 4.824 1 50.44 45 LYS B CA 1
ATOM 4360 C C . LYS B 1 45 ? 25.094 -27.609 4.754 1 50.44 45 LYS B C 1
ATOM 4362 O O . LYS B 1 45 ? 24.734 -26.828 5.645 1 50.44 45 LYS B O 1
ATOM 4367 N N . ASN B 1 46 ? 24.406 -27.844 3.66 1 55.31 46 ASN B N 1
ATOM 4368 C CA . ASN B 1 46 ? 23.062 -27.281 3.549 1 55.31 46 ASN B CA 1
ATOM 4369 C C . ASN B 1 46 ? 22.094 -27.938 4.531 1 55.31 46 ASN B C 1
ATOM 4371 O O . ASN B 1 46 ? 21.078 -27.344 4.895 1 55.31 46 ASN B O 1
ATOM 4375 N N . LEU B 1 47 ? 22.344 -29.188 4.945 1 57.09 47 LEU B N 1
ATOM 4376 C CA . LEU B 1 47 ? 21.438 -29.922 5.828 1 57.09 47 LEU B CA 1
ATOM 4377 C C . LEU B 1 47 ? 21.375 -29.266 7.203 1 57.09 47 LEU B C 1
ATOM 4379 O O . LEU B 1 47 ? 20.469 -29.547 7.992 1 57.09 47 LEU B O 1
ATOM 4383 N N . LEU B 1 48 ? 22.203 -28.281 7.34 1 66.75 48 LEU B N 1
ATOM 4384 C CA . LEU B 1 48 ? 22.203 -27.781 8.711 1 66.75 48 LEU B CA 1
ATOM 4385 C C . LEU B 1 48 ? 21.703 -26.344 8.766 1 66.75 48 LEU B C 1
ATOM 4387 O O . LEU B 1 48 ? 21.984 -25.625 9.734 1 66.75 48 LEU B O 1
ATOM 4391 N N . LYS B 1 49 ? 20.984 -26.031 7.707 1 82.81 49 LYS B N 1
ATOM 4392 C CA . LYS B 1 49 ? 20.516 -24.641 7.758 1 82.81 49 LYS B CA 1
ATOM 4393 C C . LYS B 1 49 ? 19.281 -24.5 8.625 1 82.81 49 LYS B C 1
ATOM 4395 O O . LYS B 1 49 ? 18.438 -25.406 8.68 1 82.81 49 LYS B O 1
ATOM 4400 N N . ASP B 1 50 ? 19.109 -23.391 9.281 1 87.62 50 ASP B N 1
ATOM 4401 C CA . ASP B 1 50 ? 18 -23.109 10.188 1 87.62 50 ASP B CA 1
ATOM 4402 C C . ASP B 1 50 ? 16.828 -22.453 9.445 1 87.62 50 ASP B C 1
ATOM 4404 O O . ASP B 1 50 ? 15.945 -21.859 10.062 1 87.62 50 ASP B O 1
ATOM 4408 N N . TYR B 1 51 ? 16.938 -22.453 8.086 1 94.12 51 TYR B N 1
ATOM 4409 C CA . TYR B 1 51 ? 15.844 -21.938 7.266 1 94.12 51 TYR B CA 1
ATOM 4410 C C . TYR B 1 51 ? 15.414 -22.969 6.227 1 94.12 51 TYR B C 1
ATOM 4412 O O . TYR B 1 51 ? 16.156 -23.906 5.93 1 94.12 51 TYR B O 1
ATOM 4420 N N . PRO B 1 52 ? 14.195 -22.812 5.711 1 94.62 52 PRO B N 1
ATOM 4421 C CA . PRO B 1 52 ? 13.664 -23.812 4.77 1 94.62 52 PRO B CA 1
ATOM 4422 C C . PRO B 1 52 ? 14.531 -23.969 3.527 1 94.62 52 PRO B C 1
ATOM 4424 O O . PRO B 1 52 ? 15.07 -22.984 3.012 1 94.62 52 PRO B O 1
ATOM 4427 N N . LEU B 1 53 ? 14.688 -25.203 3.109 1 96 53 LEU B N 1
ATOM 4428 C CA . LEU B 1 53 ? 15.32 -25.562 1.843 1 96 53 LEU B CA 1
ATOM 4429 C C . LEU B 1 53 ? 14.297 -26.141 0.875 1 96 53 LEU B C 1
ATOM 4431 O O . LEU B 1 53 ? 13.25 -26.656 1.296 1 96 53 LEU B O 1
ATOM 4435 N N . PRO B 1 54 ? 14.547 -26.094 -0.413 1 96.06 54 PRO B N 1
ATOM 4436 C CA . PRO B 1 54 ? 13.539 -26.516 -1.389 1 96.06 54 PRO B CA 1
ATOM 4437 C C . PRO B 1 54 ? 13.312 -28.016 -1.396 1 96.06 54 PRO B C 1
ATOM 4439 O O . PRO B 1 54 ? 14.234 -28.781 -1.11 1 96.06 54 PRO B O 1
ATOM 4442 N N . PRO B 1 55 ? 12.047 -28.359 -1.763 1 94.62 55 PRO B N 1
ATOM 4443 C CA . PRO B 1 55 ? 11.805 -29.781 -2.006 1 94.62 55 PRO B CA 1
ATOM 4444 C C . PRO B 1 55 ? 12.539 -30.297 -3.238 1 94.62 55 PRO B C 1
ATOM 4446 O O . PRO B 1 55 ? 12.961 -29.516 -4.09 1 94.62 55 PRO B O 1
ATOM 4449 N N . GLN B 1 56 ? 12.617 -31.578 -3.293 1 91.88 56 GLN B N 1
ATOM 4450 C CA . GLN B 1 56 ? 13.25 -32.188 -4.449 1 91.88 56 GLN B CA 1
ATOM 4451 C C . GLN B 1 56 ? 12.305 -32.25 -5.645 1 91.88 56 GLN B C 1
ATOM 4453 O O . GLN B 1 56 ? 11.094 -32.406 -5.477 1 91.88 56 GLN B O 1
ATOM 4458 N N . ASN B 1 57 ? 12.914 -32.062 -6.766 1 93.06 57 ASN B N 1
ATOM 4459 C CA . ASN B 1 57 ? 12.125 -32.25 -7.984 1 93.06 57 ASN B CA 1
ATOM 4460 C C . ASN B 1 57 ? 11.805 -33.719 -8.25 1 93.06 57 ASN B C 1
ATOM 4462 O O . ASN B 1 57 ? 12.586 -34.594 -7.902 1 93.06 57 ASN B O 1
ATOM 4466 N N . GLY B 1 58 ? 10.703 -33.906 -8.805 1 91.81 58 GLY B N 1
ATOM 4467 C CA . GLY B 1 58 ? 10.367 -35.25 -9.273 1 91.81 58 GLY B CA 1
ATOM 4468 C C . GLY B 1 58 ? 10.867 -35.531 -10.68 1 91.81 58 GLY B C 1
ATOM 4469 O O . GLY B 1 58 ? 11.766 -34.844 -11.172 1 91.81 58 GLY B O 1
ATOM 4470 N N . VAL B 1 59 ? 10.32 -36.625 -11.242 1 91.38 59 VAL B N 1
ATOM 4471 C CA . VAL B 1 59 ? 10.688 -37 -12.594 1 91.38 59 VAL B CA 1
ATOM 4472 C C . VAL B 1 59 ? 9.828 -36.25 -13.609 1 91.38 59 VAL B C 1
ATOM 4474 O O . VAL B 1 59 ? 8.594 -36.25 -13.5 1 91.38 59 VAL B O 1
ATOM 4477 N N . LYS B 1 60 ? 10.508 -35.625 -14.539 1 94.06 60 LYS B N 1
ATOM 4478 C CA . LYS B 1 60 ? 9.828 -34.906 -15.609 1 94.06 60 LYS B CA 1
ATOM 4479 C C . LYS B 1 60 ? 10.109 -35.562 -16.969 1 94.06 60 LYS B C 1
ATOM 4481 O O . LYS B 1 60 ? 11.078 -36.312 -17.125 1 94.06 60 LYS B O 1
ATOM 4486 N N . SER B 1 61 ? 9.227 -35.375 -17.844 1 96.19 61 SER B N 1
ATOM 4487 C CA . SER B 1 61 ? 9.367 -35.844 -19.234 1 96.19 61 SER B CA 1
ATOM 4488 C C . SER B 1 61 ? 8.664 -34.906 -20.203 1 96.19 61 SER B C 1
ATOM 4490 O O . SER B 1 61 ? 7.871 -34.062 -19.781 1 96.19 61 SER B O 1
ATOM 4492 N N . VAL B 1 62 ? 9.117 -35.031 -21.422 1 97.5 62 VAL B N 1
ATOM 4493 C CA . VAL B 1 62 ? 8.328 -34.344 -22.422 1 97.5 62 VAL B CA 1
ATOM 4494 C C . VAL B 1 62 ? 6.918 -34.906 -22.469 1 97.5 62 VAL B C 1
ATOM 4496 O O . VAL B 1 62 ? 6.734 -36.125 -22.656 1 97.5 62 VAL B O 1
ATOM 4499 N N . GLN B 1 63 ? 5.914 -34.062 -22.297 1 96.06 63 GLN B N 1
ATOM 4500 C CA . GLN B 1 63 ? 4.527 -34.5 -22.266 1 96.06 63 GLN B CA 1
ATOM 4501 C C . GLN B 1 63 ? 4.023 -34.812 -23.672 1 96.06 63 GLN B C 1
ATOM 4503 O O . GLN B 1 63 ? 4.445 -34.188 -24.641 1 96.06 63 GLN B O 1
ATOM 4508 N N . PRO B 1 64 ? 3.102 -35.75 -23.797 1 96.19 64 PRO B N 1
ATOM 4509 C CA . PRO B 1 64 ? 2.574 -36.125 -25.109 1 96.19 64 PRO B CA 1
ATOM 4510 C C . PRO B 1 64 ? 2.027 -34.906 -25.891 1 96.19 64 PRO B C 1
ATOM 4512 O O . PRO B 1 64 ? 2.209 -34.844 -27.094 1 96.19 64 PRO B O 1
ATOM 4515 N N . GLN B 1 65 ? 1.401 -33.938 -25.219 1 94.81 65 GLN B N 1
ATOM 4516 C CA . GLN B 1 65 ? 0.794 -32.781 -25.844 1 94.81 65 GLN B CA 1
ATOM 4517 C C . GLN B 1 65 ? 1.858 -31.844 -26.422 1 94.81 65 GLN B C 1
ATOM 4519 O O . GLN B 1 65 ? 1.572 -31.031 -27.312 1 94.81 65 GLN B O 1
ATOM 4524 N N . ASP B 1 66 ? 3.062 -31.984 -25.922 1 96.44 66 ASP B N 1
ATOM 4525 C CA . ASP B 1 66 ? 4.113 -31.047 -26.328 1 96.44 66 ASP B CA 1
ATOM 4526 C C . ASP B 1 66 ? 4.938 -31.609 -27.484 1 96.44 66 ASP B C 1
ATOM 4528 O O . ASP B 1 66 ? 5.684 -30.875 -28.125 1 96.44 66 ASP B O 1
ATOM 4532 N N . LEU B 1 67 ? 4.824 -32.906 -27.797 1 96.62 67 LEU B N 1
ATOM 4533 C CA . LEU B 1 67 ? 5.691 -33.625 -28.734 1 96.62 67 LEU B CA 1
ATOM 4534 C C . LEU B 1 67 ? 5.613 -32.969 -30.125 1 96.62 67 LEU B C 1
ATOM 4536 O O . LEU B 1 67 ? 6.605 -32.938 -30.859 1 96.62 67 LEU B O 1
ATOM 4540 N N . LYS B 1 68 ? 4.477 -32.469 -30.5 1 96.38 68 LYS B N 1
ATOM 4541 C CA . LYS B 1 68 ? 4.289 -31.922 -31.844 1 96.38 68 LYS B CA 1
ATOM 4542 C C . LYS B 1 68 ? 4.293 -30.406 -31.812 1 96.38 68 LYS B C 1
ATOM 4544 O O . LYS B 1 68 ? 3.74 -29.766 -32.719 1 96.38 68 LYS B O 1
ATOM 4549 N N . THR B 1 69 ? 4.746 -29.828 -30.781 1 96.62 69 THR B N 1
ATOM 4550 C CA . THR B 1 69 ? 4.84 -28.375 -30.641 1 96.62 69 THR B CA 1
ATOM 4551 C C . THR B 1 69 ? 6.301 -27.938 -30.625 1 96.62 69 THR B C 1
ATOM 4553 O O . THR B 1 69 ? 7.203 -28.75 -30.484 1 96.62 69 THR B O 1
ATOM 4556 N N . PRO B 1 70 ? 6.539 -26.625 -30.781 1 96.56 70 PRO B N 1
ATOM 4557 C CA . PRO B 1 70 ? 7.91 -26.109 -30.688 1 96.56 70 PRO B CA 1
ATOM 4558 C C . PRO B 1 70 ? 8.547 -26.375 -29.328 1 96.56 70 PRO B C 1
ATOM 4560 O O . PRO B 1 70 ? 9.758 -26.203 -29.156 1 96.56 70 PRO B O 1
ATOM 4563 N N . ASP B 1 71 ? 7.758 -26.844 -28.406 1 97.5 71 ASP B N 1
ATOM 4564 C CA . ASP B 1 71 ? 8.258 -27.078 -27.047 1 97.5 71 ASP B CA 1
ATOM 4565 C C . ASP B 1 71 ? 8.547 -28.562 -26.812 1 97.5 71 ASP B C 1
ATOM 4567 O O . ASP B 1 71 ? 8.516 -29.031 -25.672 1 97.5 71 ASP B O 1
ATOM 4571 N N . SER B 1 72 ? 8.797 -29.281 -27.859 1 97.44 72 SER B N 1
ATOM 4572 C CA . SER B 1 72 ? 9.047 -30.719 -27.766 1 97.44 72 SER B CA 1
ATOM 4573 C C . SER B 1 72 ? 10.352 -31 -27.047 1 97.44 72 SER B C 1
ATOM 4575 O O . SER B 1 72 ? 10.625 -32.156 -26.688 1 97.44 72 SER B O 1
ATOM 4577 N N . HIS B 1 73 ? 11.125 -30.047 -26.719 1 96.75 73 HIS B N 1
ATOM 4578 C CA . HIS B 1 73 ? 12.406 -30.219 -26.047 1 96.75 73 HIS B CA 1
ATOM 4579 C C . HIS B 1 73 ? 12.266 -29.953 -24.547 1 96.75 73 HIS B C 1
ATOM 4581 O O . HIS B 1 73 ? 13.227 -30.125 -23.797 1 96.75 73 HIS B O 1
ATOM 4587 N N . VAL B 1 74 ? 11.148 -29.578 -24.062 1 97.75 74 VAL B N 1
ATOM 4588 C CA . VAL B 1 74 ? 10.977 -29.125 -22.688 1 97.75 74 VAL B CA 1
ATOM 4589 C C . VAL B 1 74 ? 10.312 -30.234 -21.859 1 97.75 74 VAL B C 1
ATOM 4591 O O . VAL B 1 74 ? 9.211 -30.688 -22.188 1 97.75 74 VAL B O 1
ATOM 4594 N N . GLU B 1 75 ? 10.953 -30.719 -20.797 1 97.31 75 GLU B N 1
ATOM 4595 C CA . GLU B 1 75 ? 10.375 -31.688 -19.859 1 97.31 75 GLU B CA 1
ATOM 4596 C C . GLU B 1 75 ? 9.516 -30.984 -18.812 1 97.31 75 GLU B C 1
ATOM 4598 O O . GLU B 1 75 ? 9.93 -29.984 -18.234 1 97.31 75 GLU B O 1
ATOM 4603 N N . ARG B 1 76 ? 8.328 -31.516 -18.578 1 97 76 ARG B N 1
ATOM 4604 C CA . ARG B 1 76 ? 7.379 -30.859 -17.688 1 97 76 ARG B CA 1
ATOM 4605 C C . ARG B 1 76 ? 6.727 -31.875 -16.75 1 97 76 ARG B C 1
ATOM 4607 O O . ARG B 1 76 ? 6.762 -33.062 -17.016 1 97 76 ARG B O 1
ATOM 4614 N N . ASP B 1 77 ? 6.309 -31.375 -15.57 1 95.44 77 ASP B N 1
ATOM 4615 C CA . ASP B 1 77 ? 5.469 -32.156 -14.664 1 95.44 77 ASP B CA 1
ATOM 4616 C C . ASP B 1 77 ? 4.031 -32.219 -15.172 1 95.44 77 ASP B C 1
ATOM 4618 O O . ASP B 1 77 ? 3.432 -31.188 -15.492 1 95.44 77 ASP B O 1
ATOM 4622 N N . PRO B 1 78 ? 3.402 -33.375 -15.242 1 94.06 78 PRO B N 1
ATOM 4623 C CA . PRO B 1 78 ? 2.057 -33.5 -15.805 1 94.06 78 PRO B CA 1
ATOM 4624 C C . PRO B 1 78 ? 0.974 -32.969 -14.883 1 94.06 78 PRO B C 1
ATOM 4626 O O . PRO B 1 78 ? -0.189 -32.844 -15.281 1 94.06 78 PRO B O 1
ATOM 4629 N N . ARG B 1 79 ? 1.271 -32.594 -13.672 1 93.31 79 ARG B N 1
ATOM 4630 C CA . ARG B 1 79 ? 0.26 -32.156 -12.703 1 93.31 79 ARG B CA 1
ATOM 4631 C C . ARG B 1 79 ? -0.241 -30.766 -13.016 1 93.31 79 ARG B C 1
ATOM 4633 O O . ARG B 1 79 ? -1.296 -30.359 -12.523 1 93.31 79 ARG B O 1
ATOM 4640 N N . LEU B 1 80 ? 0.499 -29.969 -13.797 1 94.69 80 LEU B N 1
ATOM 4641 C CA . LEU B 1 80 ? 0.082 -28.609 -14.102 1 94.69 80 LEU B CA 1
ATOM 4642 C C . LEU B 1 80 ? -1.132 -28.609 -15.023 1 94.69 80 LEU B C 1
ATOM 4644 O O . LEU B 1 80 ? -1.124 -29.266 -16.062 1 94.69 80 LEU B O 1
ATOM 4648 N N . PHE B 1 81 ? -2.176 -27.875 -14.586 1 93.38 81 PHE B N 1
ATOM 4649 C CA . PHE B 1 81 ? -3.326 -27.656 -15.453 1 93.38 81 PHE B CA 1
ATOM 4650 C C . PHE B 1 81 ? -2.971 -26.719 -16.594 1 93.38 81 PHE B C 1
ATOM 4652 O O . PHE B 1 81 ? -2.518 -25.594 -16.375 1 93.38 81 PHE B O 1
ATOM 4659 N N . ARG B 1 82 ? -3.16 -27.188 -17.875 1 93.81 82 ARG B N 1
ATOM 4660 C CA . ARG B 1 82 ? -2.949 -26.328 -19.031 1 93.81 82 ARG B CA 1
ATOM 4661 C C . ARG B 1 82 ? -4.156 -25.422 -19.281 1 93.81 82 ARG B C 1
ATOM 4663 O O . ARG B 1 82 ? -5.207 -25.891 -19.719 1 93.81 82 ARG B O 1
ATOM 4670 N N . ARG B 1 83 ? -3.994 -24.109 -19.094 1 92.25 83 ARG B N 1
ATOM 4671 C CA . ARG B 1 83 ? -5.113 -23.172 -19.078 1 92.25 83 ARG B CA 1
ATOM 4672 C C . ARG B 1 83 ? -5.355 -22.594 -20.469 1 92.25 83 ARG B C 1
ATOM 4674 O O . ARG B 1 83 ? -6.414 -22.016 -20.734 1 92.25 83 ARG B O 1
ATOM 4681 N N . THR B 1 84 ? -4.414 -22.75 -21.422 1 89.19 84 THR B N 1
ATOM 4682 C CA . THR B 1 84 ? -4.57 -22.219 -22.766 1 89.19 84 THR B CA 1
ATOM 4683 C C . THR B 1 84 ? -4.508 -23.328 -23.812 1 89.19 84 THR B C 1
ATOM 4685 O O . THR B 1 84 ? -4.148 -23.078 -24.969 1 89.19 84 THR B O 1
ATOM 4688 N N . GLY B 1 85 ? -4.73 -24.5 -23.453 1 87.25 85 GLY B N 1
ATOM 4689 C CA . GLY B 1 85 ? -4.691 -25.594 -24.406 1 87.25 85 GLY B CA 1
ATOM 4690 C C . GLY B 1 85 ? -3.309 -26.203 -24.562 1 87.25 85 GLY B C 1
ATOM 4691 O O . GLY B 1 85 ? -2.568 -26.328 -23.578 1 87.25 85 GLY B O 1
ATOM 4692 N N . VAL B 1 86 ? -3.045 -26.484 -25.812 1 87.69 86 VAL B N 1
ATOM 4693 C CA . VAL B 1 86 ? -1.847 -27.281 -26.062 1 87.69 86 VAL B CA 1
ATOM 4694 C C . VAL B 1 86 ? -0.614 -26.375 -26.016 1 87.69 86 VAL B C 1
ATOM 4696 O O . VAL B 1 86 ? 0.404 -26.734 -25.422 1 87.69 86 VAL B O 1
ATOM 4699 N N . HIS B 1 87 ? -0.685 -25.266 -26.734 1 91.19 87 HIS B N 1
ATOM 4700 C CA . HIS B 1 87 ? 0.487 -24.422 -26.875 1 91.19 87 HIS B CA 1
ATOM 4701 C C . HIS B 1 87 ? 0.084 -22.969 -27.094 1 91.19 87 HIS B C 1
ATOM 4703 O O . HIS B 1 87 ? -0.84 -22.672 -27.859 1 91.19 87 HIS B O 1
ATOM 4709 N N . PRO B 1 88 ? 0.848 -21.984 -26.375 1 95.25 88 PRO B N 1
ATOM 4710 C CA . PRO B 1 88 ? 1.945 -22.141 -25.422 1 95.25 88 PRO B CA 1
ATOM 4711 C C . PRO B 1 88 ? 1.47 -22.641 -24.062 1 95.25 88 PRO B C 1
ATOM 4713 O O . PRO B 1 88 ? 0.271 -22.609 -23.766 1 95.25 88 PRO B O 1
ATOM 4716 N N . LEU B 1 89 ? 2.416 -23.062 -23.266 1 96.25 89 LEU B N 1
ATOM 4717 C CA . LEU B 1 89 ? 2.021 -23.578 -21.953 1 96.25 89 LEU B CA 1
ATOM 4718 C C . LEU B 1 89 ? 1.734 -22.422 -20.984 1 96.25 89 LEU B C 1
ATOM 4720 O O . LEU B 1 89 ? 2.58 -21.547 -20.781 1 96.25 89 LEU B O 1
ATOM 4724 N N . ASN B 1 90 ? 0.641 -22.422 -20.469 1 96.56 90 ASN B N 1
ATOM 4725 C CA . ASN B 1 90 ? 0.214 -21.719 -19.25 1 96.56 90 ASN B CA 1
ATOM 4726 C C . ASN B 1 90 ? -0.324 -22.688 -18.203 1 96.56 90 ASN B C 1
ATOM 4728 O O . ASN B 1 90 ? -1.481 -23.109 -18.281 1 96.56 90 ASN B O 1
ATOM 4732 N N . GLY B 1 91 ? 0.609 -23.016 -17.281 1 96.38 91 GLY B N 1
ATOM 4733 C CA . GLY B 1 91 ? 0.371 -24.125 -16.375 1 96.38 91 GLY B CA 1
ATOM 4734 C C . GLY B 1 91 ? 0.167 -23.672 -14.938 1 96.38 91 GLY B C 1
ATOM 4735 O O . GLY B 1 91 ? 1.013 -22.969 -14.375 1 96.38 91 GLY B O 1
ATOM 4736 N N . GLU B 1 92 ? -0.926 -24.109 -14.32 1 96.62 92 GLU B N 1
ATOM 4737 C CA . GLU B 1 92 ? -1.278 -23.844 -12.93 1 96.62 92 GLU B CA 1
ATOM 4738 C C . GLU B 1 92 ? -1.239 -25.125 -12.094 1 96.62 92 GLU B C 1
ATOM 4740 O O . GLU B 1 92 ? -1.854 -26.125 -12.461 1 96.62 92 GLU B O 1
ATOM 4745 N N . PRO B 1 93 ? -0.533 -25.109 -10.977 1 96.94 93 PRO B N 1
ATOM 4746 C CA . PRO B 1 93 ? -0.58 -26.297 -10.133 1 96.94 93 PRO B CA 1
ATOM 4747 C C . PRO B 1 93 ? -1.906 -26.453 -9.391 1 96.94 93 PRO B C 1
ATOM 4749 O O . PRO B 1 93 ? -2.633 -25.469 -9.211 1 96.94 93 PRO B O 1
ATOM 4752 N N . PRO B 1 94 ? -2.244 -27.734 -9 1 95.81 94 PRO B N 1
ATOM 4753 C CA . PRO B 1 94 ? -3.367 -27.844 -8.062 1 95.81 94 PRO B CA 1
ATOM 4754 C C . PRO B 1 94 ? -3.129 -27.094 -6.758 1 95.81 94 PRO B C 1
ATOM 4756 O O . PRO B 1 94 ? -2.039 -27.172 -6.188 1 95.81 94 PRO B O 1
ATOM 4759 N N . LEU B 1 95 ? -4.113 -26.406 -6.32 1 96.81 95 LEU B N 1
ATOM 4760 C CA . LEU B 1 95 ? -3.996 -25.5 -5.184 1 96.81 95 LEU B CA 1
ATOM 4761 C C . LEU B 1 95 ? -3.449 -26.219 -3.963 1 96.81 95 LEU B C 1
ATOM 4763 O O . LEU B 1 95 ? -2.508 -25.75 -3.32 1 96.81 95 LEU B O 1
ATOM 4767 N N . THR B 1 96 ? -3.971 -27.391 -3.631 1 96.5 96 THR B N 1
ATOM 4768 C CA . THR B 1 96 ? -3.578 -28.094 -2.416 1 96.5 96 THR B CA 1
ATOM 4769 C C . THR B 1 96 ? -2.191 -28.719 -2.57 1 96.5 96 THR B C 1
ATOM 4771 O O . THR B 1 96 ? -1.434 -28.812 -1.602 1 96.5 96 THR B O 1
ATOM 4774 N N . ASP B 1 97 ? -1.839 -29.172 -3.809 1 96.44 97 ASP B N 1
ATOM 4775 C CA . ASP B 1 97 ? -0.48 -29.656 -4.043 1 96.44 97 ASP B CA 1
ATOM 4776 C C . ASP B 1 97 ? 0.542 -28.547 -3.803 1 96.44 97 ASP B C 1
ATOM 4778 O O . ASP B 1 97 ? 1.582 -28.781 -3.184 1 96.44 97 ASP B O 1
ATOM 4782 N N . LEU B 1 98 ? 0.193 -27.391 -4.32 1 97.62 98 LEU B N 1
ATOM 4783 C CA . LEU B 1 98 ? 1.069 -26.234 -4.129 1 97.62 98 LEU B CA 1
ATOM 4784 C C . LEU B 1 98 ? 1.244 -25.922 -2.646 1 97.62 98 LEU B C 1
ATOM 4786 O O . LEU B 1 98 ? 2.371 -25.781 -2.168 1 97.62 98 LEU B O 1
ATOM 4790 N N . TYR B 1 99 ? 0.162 -25.891 -1.923 1 98 99 TYR B N 1
ATOM 4791 C CA . TYR B 1 99 ? 0.189 -25.578 -0.499 1 98 99 TYR B CA 1
ATOM 4792 C C . TYR B 1 99 ? 0.983 -26.625 0.275 1 98 99 TYR B C 1
ATOM 4794 O O . TYR B 1 99 ? 1.777 -26.281 1.155 1 98 99 TYR B O 1
ATOM 4802 N N . ASN B 1 100 ? 0.817 -27.828 -0.053 1 97.56 100 ASN B N 1
ATOM 4803 C CA . ASN B 1 100 ? 1.39 -28.938 0.694 1 97.56 100 ASN B CA 1
ATOM 4804 C C . ASN B 1 100 ? 2.895 -29.047 0.468 1 97.56 100 ASN B C 1
ATOM 4806 O O . ASN B 1 100 ? 3.594 -29.703 1.238 1 97.56 100 ASN B O 1
ATOM 4810 N N . GLU B 1 101 ? 3.395 -28.438 -0.561 1 96.75 101 GLU B N 1
ATOM 4811 C CA . GLU B 1 101 ? 4.84 -28.438 -0.761 1 96.75 101 GLU B CA 1
ATOM 4812 C C . GLU B 1 101 ? 5.543 -27.562 0.275 1 96.75 101 GLU B C 1
ATOM 4814 O O . GLU B 1 101 ? 6.746 -27.719 0.503 1 96.75 101 GLU B O 1
ATOM 4819 N N . GLY B 1 102 ? 4.773 -26.656 0.809 1 97.38 102 GLY B N 1
ATOM 4820 C CA . GLY B 1 102 ? 5.344 -25.797 1.833 1 97.38 102 GLY B CA 1
ATOM 4821 C C . GLY B 1 102 ? 5.777 -24.438 1.303 1 97.38 102 GLY B C 1
ATOM 4822 O O . GLY B 1 102 ? 5.199 -23.938 0.34 1 97.38 102 GLY B O 1
ATOM 4823 N N . PHE B 1 103 ? 6.688 -23.891 2.01 1 98.38 103 PHE B N 1
ATOM 4824 C CA . PHE B 1 103 ? 7.074 -22.5 1.772 1 98.38 103 PHE B CA 1
ATOM 4825 C C . PHE B 1 103 ? 7.719 -22.344 0.401 1 98.38 103 PHE B C 1
ATOM 4827 O O . PHE B 1 103 ? 7.406 -21.422 -0.338 1 98.38 103 PHE B O 1
ATOM 4834 N N . LEU B 1 104 ? 8.617 -23.25 0.087 1 98.75 104 LEU B N 1
ATOM 4835 C CA . LEU B 1 104 ? 9.297 -23.234 -1.205 1 98.75 104 LEU B CA 1
ATOM 4836 C C . LEU B 1 104 ? 8.641 -24.219 -2.174 1 98.75 104 LEU B C 1
ATOM 4838 O O . LEU B 1 104 ? 8.312 -25.344 -1.793 1 98.75 104 LEU B O 1
ATOM 4842 N N . THR B 1 105 ? 8.461 -23.766 -3.402 1 98.75 105 THR B N 1
ATOM 4843 C CA . THR B 1 105 ? 7.836 -24.562 -4.461 1 98.75 105 THR B CA 1
ATOM 4844 C C . THR B 1 105 ? 8.891 -25.219 -5.34 1 98.75 105 THR B C 1
ATOM 4846 O O . THR B 1 105 ? 9.844 -24.562 -5.773 1 98.75 105 THR B O 1
ATOM 4849 N N . SER B 1 106 ? 8.727 -26.469 -5.586 1 98.12 106 SER B N 1
ATOM 4850 C CA . SER B 1 106 ? 9.625 -27.141 -6.523 1 98.12 106 SER B CA 1
ATOM 4851 C C . SER B 1 106 ? 9.461 -26.594 -7.938 1 98.12 106 SER B C 1
ATOM 4853 O O . SER B 1 106 ? 8.438 -25.984 -8.258 1 98.12 106 SER B O 1
ATOM 4855 N N . GLU B 1 107 ? 10.461 -26.781 -8.703 1 97.44 107 GLU B N 1
ATOM 4856 C CA . GLU B 1 107 ? 10.383 -26.406 -10.109 1 97.44 107 GLU B CA 1
ATOM 4857 C C . GLU B 1 107 ? 9.195 -27.094 -10.789 1 97.44 107 GLU B C 1
ATOM 4859 O O . GLU B 1 107 ? 8.594 -26.531 -11.703 1 97.44 107 GLU B O 1
ATOM 4864 N N . ASP B 1 108 ? 8.828 -28.281 -10.312 1 96.75 108 ASP B N 1
ATOM 4865 C CA . ASP B 1 108 ? 7.758 -29.094 -10.875 1 96.75 108 ASP B CA 1
ATOM 4866 C C . ASP B 1 108 ? 6.41 -28.375 -10.797 1 96.75 108 ASP B C 1
ATOM 4868 O O . ASP B 1 108 ? 5.637 -28.391 -11.75 1 96.75 108 ASP B O 1
ATOM 4872 N N . LEU B 1 109 ? 6.184 -27.719 -9.672 1 97.69 109 LEU B N 1
ATOM 4873 C CA . LEU B 1 109 ? 4.863 -27.156 -9.422 1 97.69 109 LEU B CA 1
ATOM 4874 C C . LEU B 1 109 ? 4.898 -25.625 -9.555 1 97.69 109 LEU B C 1
ATOM 4876 O O . LEU B 1 109 ? 3.896 -24.953 -9.289 1 97.69 109 LEU B O 1
ATOM 4880 N N . HIS B 1 110 ? 6.07 -25.109 -9.93 1 98.5 110 HIS B N 1
ATOM 4881 C CA . HIS B 1 110 ? 6.133 -23.688 -10.18 1 98.5 110 HIS B CA 1
ATOM 4882 C C . HIS B 1 110 ? 5.27 -23.297 -11.383 1 98.5 110 HIS B C 1
ATOM 4884 O O . HIS B 1 110 ? 5.406 -23.875 -12.461 1 98.5 110 HIS B O 1
ATOM 4890 N N . PHE B 1 111 ? 4.383 -22.359 -11.211 1 98.25 111 PHE B N 1
ATOM 4891 C CA . PHE B 1 111 ? 3.471 -22.031 -12.297 1 98.25 111 PHE B CA 1
ATOM 4892 C C . PHE B 1 111 ? 4.242 -21.562 -13.523 1 98.25 111 PHE B C 1
ATOM 4894 O O . PHE B 1 111 ? 5.367 -21.062 -13.406 1 98.25 111 PHE B O 1
ATOM 4901 N N . VAL B 1 112 ? 3.639 -21.75 -14.727 1 98.25 112 VAL B N 1
ATOM 4902 C CA . VAL B 1 112 ? 4.262 -21.344 -15.977 1 98.25 112 VAL B CA 1
ATOM 4903 C C . VAL B 1 112 ? 3.326 -20.422 -16.75 1 98.25 112 VAL B C 1
ATOM 4905 O O . VAL B 1 112 ? 2.162 -20.75 -16.984 1 98.25 112 VAL B O 1
ATOM 4908 N N . ARG B 1 113 ? 3.74 -19.266 -17.062 1 97.56 113 ARG B N 1
ATOM 4909 C CA . ARG B 1 113 ? 3.061 -18.328 -17.953 1 97.56 113 ARG B CA 1
ATOM 4910 C C . ARG B 1 113 ? 3.949 -17.953 -19.125 1 97.56 113 ARG B C 1
ATOM 4912 O O . ARG B 1 113 ? 4.934 -17.234 -18.953 1 97.56 113 ARG B O 1
ATOM 4919 N N . ASN B 1 114 ? 3.637 -18.453 -20.312 1 97.12 114 ASN B N 1
ATOM 4920 C CA . ASN B 1 114 ? 4.383 -18.156 -21.531 1 97.12 114 ASN B CA 1
ATOM 4921 C C . ASN B 1 114 ? 3.488 -17.516 -22.594 1 97.12 114 ASN B C 1
ATOM 4923 O O . ASN B 1 114 ? 2.32 -17.891 -22.734 1 97.12 114 ASN B O 1
ATOM 4927 N N . HIS B 1 115 ? 4.035 -16.562 -23.344 1 95.69 115 HIS B N 1
ATOM 4928 C CA . HIS B 1 115 ? 3.326 -15.938 -24.438 1 95.69 115 HIS B CA 1
ATOM 4929 C C . HIS B 1 115 ? 3.561 -16.688 -25.75 1 95.69 115 HIS B C 1
ATOM 4931 O O . HIS B 1 115 ? 2.805 -16.516 -26.719 1 95.69 115 HIS B O 1
ATOM 4937 N N . GLY B 1 116 ? 4.574 -17.438 -25.844 1 95.56 116 GLY B N 1
ATOM 4938 C CA . GLY B 1 116 ? 4.957 -18.203 -27.016 1 95.56 116 GLY B CA 1
ATOM 4939 C C . GLY B 1 116 ? 5.816 -19.406 -26.688 1 95.56 116 GLY B C 1
ATOM 4940 O O . GLY B 1 116 ? 5.75 -19.938 -25.578 1 95.56 116 GLY B O 1
ATOM 4941 N N . HIS B 1 117 ? 6.48 -19.875 -27.734 1 95.56 117 HIS B N 1
ATOM 4942 C CA . HIS B 1 117 ? 7.297 -21.078 -27.516 1 95.56 117 HIS B CA 1
ATOM 4943 C C . HIS B 1 117 ? 8.508 -20.766 -26.656 1 95.56 117 HIS B C 1
ATOM 4945 O O . HIS B 1 117 ? 8.945 -19.609 -26.562 1 95.56 117 HIS B O 1
ATOM 4951 N N . VAL B 1 118 ? 9.055 -21.734 -26.078 1 98.06 118 VAL B N 1
ATOM 4952 C CA . VAL B 1 118 ? 10.195 -21.641 -25.188 1 98.06 118 VAL B CA 1
ATOM 4953 C C . VAL B 1 118 ? 11.484 -21.547 -26 1 98.06 118 VAL B C 1
ATOM 4955 O O . VAL B 1 118 ? 11.812 -22.453 -26.75 1 98.06 118 VAL B O 1
ATOM 4958 N N . PRO B 1 119 ? 12.172 -20.438 -25.812 1 97.88 119 PRO B N 1
ATOM 4959 C CA . PRO B 1 119 ? 13.461 -20.359 -26.5 1 97.88 119 PRO B CA 1
ATOM 4960 C C . PRO B 1 119 ? 14.406 -21.5 -26.125 1 97.88 119 PRO B C 1
ATOM 4962 O O . PRO B 1 119 ? 14.414 -21.938 -24.969 1 97.88 119 PRO B O 1
ATOM 4965 N N . VAL B 1 120 ? 15.203 -21.906 -27.125 1 96.88 120 VAL B N 1
ATOM 4966 C CA . VAL B 1 120 ? 16.141 -23.016 -26.906 1 96.88 120 VAL B CA 1
ATOM 4967 C C . VAL B 1 120 ? 17.516 -22.453 -26.547 1 96.88 120 VAL B C 1
ATOM 4969 O O . VAL B 1 120 ? 18.031 -21.562 -27.219 1 96.88 120 VAL B O 1
ATOM 4972 N N . CYS B 1 121 ? 18 -22.875 -25.484 1 96.75 121 CYS B N 1
ATOM 4973 C CA . CYS B 1 121 ? 19.375 -22.656 -25.062 1 96.75 121 CYS B CA 1
ATOM 4974 C C . CYS B 1 121 ? 20.031 -23.938 -24.609 1 96.75 121 CYS B C 1
ATOM 4976 O O . CYS B 1 121 ? 19.922 -24.328 -23.438 1 96.75 121 CYS B O 1
ATOM 4978 N N . ASP B 1 122 ? 20.844 -24.5 -25.5 1 95.06 122 ASP B N 1
ATOM 4979 C CA . ASP B 1 122 ? 21.531 -25.75 -25.172 1 95.06 122 ASP B CA 1
ATOM 4980 C C . ASP B 1 122 ? 22.578 -25.516 -24.094 1 95.06 122 ASP B C 1
ATOM 4982 O O . ASP B 1 122 ? 23.156 -24.438 -24 1 95.06 122 ASP B O 1
ATOM 4986 N N . ASP B 1 123 ? 22.875 -26.562 -23.359 1 95.31 123 ASP B N 1
ATOM 4987 C CA . ASP B 1 123 ? 23.812 -26.469 -22.234 1 95.31 123 ASP B CA 1
ATOM 4988 C C . ASP B 1 123 ? 25.156 -25.922 -22.703 1 95.31 123 ASP B C 1
ATOM 4990 O O . ASP B 1 123 ? 25.781 -25.125 -21.984 1 95.31 123 ASP B O 1
ATOM 4994 N N . GLU B 1 124 ? 25.516 -26.281 -23.859 1 94.56 124 GLU B N 1
ATOM 4995 C CA . GLU B 1 124 ? 26.828 -25.875 -24.375 1 94.56 124 GLU B CA 1
ATOM 4996 C C . GLU B 1 124 ? 26.844 -24.391 -24.703 1 94.56 124 GLU B C 1
ATOM 4998 O O . GLU B 1 124 ? 27.922 -23.781 -24.781 1 94.56 124 GLU B O 1
ATOM 5003 N N . GLN B 1 125 ? 25.688 -23.844 -24.859 1 95.06 125 GLN B N 1
ATOM 5004 C CA . GLN B 1 125 ? 25.594 -22.453 -25.312 1 95.06 125 GLN B CA 1
ATOM 5005 C C . GLN B 1 125 ? 25.328 -21.516 -24.125 1 95.06 125 GLN B C 1
ATOM 5007 O O . GLN B 1 125 ? 25.391 -20.297 -24.281 1 95.06 125 GLN B O 1
ATOM 5012 N N . VAL B 1 126 ? 25.094 -22.016 -23 1 97.75 126 VAL B N 1
ATOM 5013 C CA . VAL B 1 126 ? 24.672 -21.234 -21.844 1 97.75 126 VAL B CA 1
ATOM 5014 C C . VAL B 1 126 ? 25.719 -20.156 -21.531 1 97.75 126 VAL B C 1
ATOM 5016 O O . VAL B 1 126 ? 25.375 -18.984 -21.375 1 97.75 126 VAL B O 1
ATOM 5019 N N . LEU B 1 127 ? 26.969 -20.5 -21.484 1 97.44 127 LEU B N 1
ATOM 5020 C CA . LEU B 1 127 ? 28.031 -19.594 -21.062 1 97.44 127 LEU B CA 1
ATOM 5021 C C . LEU B 1 127 ? 28.234 -18.484 -22.094 1 97.44 127 LEU B C 1
ATOM 5023 O O . LEU B 1 127 ? 28.766 -17.422 -21.781 1 97.44 127 LEU B O 1
ATOM 5027 N N . ASP B 1 128 ? 27.766 -18.734 -23.344 1 97.25 128 ASP B N 1
ATOM 5028 C CA . ASP B 1 128 ? 27.953 -17.766 -24.422 1 97.25 128 ASP B CA 1
ATOM 5029 C C . ASP B 1 128 ? 26.719 -16.891 -24.594 1 97.25 128 ASP B C 1
ATOM 5031 O O . ASP B 1 128 ? 26.734 -15.938 -25.391 1 97.25 128 ASP B O 1
ATOM 5035 N N . TRP B 1 129 ? 25.656 -17.203 -23.875 1 98.56 129 TRP B N 1
ATOM 5036 C CA . TRP B 1 129 ? 24.484 -16.328 -23.891 1 98.56 129 TRP B CA 1
ATOM 5037 C C . TRP B 1 129 ? 24.859 -14.906 -23.484 1 98.56 129 TRP B C 1
ATOM 5039 O O . TRP B 1 129 ? 25.594 -14.703 -22.516 1 98.56 129 TRP B O 1
ATOM 5049 N N . THR B 1 130 ? 24.375 -13.859 -24.25 1 98.62 130 THR B N 1
ATOM 5050 C CA . THR B 1 130 ? 24.797 -12.492 -23.969 1 98.62 130 THR B CA 1
ATOM 5051 C C . THR B 1 130 ? 23.594 -11.617 -23.625 1 98.62 130 THR B C 1
ATOM 5053 O O . THR B 1 130 ? 22.484 -11.859 -24.109 1 98.62 130 THR B O 1
ATOM 5056 N N . ILE B 1 131 ? 23.797 -10.633 -22.797 1 98.75 131 ILE B N 1
ATOM 5057 C CA . ILE B 1 131 ? 22.844 -9.594 -22.406 1 98.75 131 ILE B CA 1
ATOM 5058 C C . ILE B 1 131 ? 23.438 -8.219 -22.703 1 98.75 131 ILE B C 1
ATOM 5060 O O . ILE B 1 131 ? 24.547 -7.914 -22.266 1 98.75 131 ILE B O 1
ATOM 5064 N N . SER B 1 132 ? 22.734 -7.453 -23.391 1 98.81 132 SER B N 1
ATOM 5065 C CA . SER B 1 132 ? 23.188 -6.086 -23.625 1 98.81 132 SER B CA 1
ATOM 5066 C C . SER B 1 132 ? 22.641 -5.133 -22.578 1 98.81 132 SER B C 1
ATOM 5068 O O . SER B 1 132 ? 21.484 -5.258 -22.156 1 98.81 132 SER B O 1
ATOM 5070 N N . ILE B 1 133 ? 23.438 -4.273 -22.016 1 98.88 133 ILE B N 1
ATOM 5071 C CA . ILE B 1 133 ? 23.047 -3.148 -21.172 1 98.88 133 ILE B CA 1
ATOM 5072 C C . ILE B 1 133 ? 23.328 -1.835 -21.906 1 98.88 133 ILE B C 1
ATOM 5074 O O . ILE B 1 133 ? 24.469 -1.502 -22.188 1 98.88 133 ILE B O 1
ATOM 5078 N N . GLU B 1 134 ? 22.219 -1.13 -22.203 1 98.81 134 GLU B N 1
ATOM 5079 C CA . GLU B 1 134 ? 22.344 -0.033 -23.156 1 98.81 134 GLU B CA 1
ATOM 5080 C C . GLU B 1 134 ? 21.312 1.055 -22.891 1 98.81 134 GLU B C 1
ATOM 5082 O O . GLU B 1 134 ? 20.688 1.081 -21.828 1 98.81 134 GLU B O 1
ATOM 5087 N N . GLY B 1 135 ? 21.156 2.016 -23.891 1 98.81 135 GLY B N 1
ATOM 5088 C CA . GLY B 1 135 ? 20.234 3.137 -23.734 1 98.81 135 GLY B CA 1
ATOM 5089 C C . GLY B 1 135 ? 20.891 4.375 -23.156 1 98.81 135 GLY B C 1
ATOM 5090 O O . GLY B 1 135 ? 21.969 4.781 -23.594 1 98.81 135 GLY B O 1
ATOM 5091 N N . MET B 1 136 ? 20.219 5.02 -22.219 1 98.62 136 MET B N 1
ATOM 5092 C CA . MET B 1 136 ? 20.672 6.266 -21.609 1 98.62 136 MET B CA 1
ATOM 5093 C C . MET B 1 136 ? 21.719 5.996 -20.547 1 98.62 136 MET B C 1
ATOM 5095 O O . MET B 1 136 ? 21.531 6.324 -19.375 1 98.62 136 MET B O 1
ATOM 5099 N N . VAL B 1 137 ? 22.875 5.492 -21.062 1 98.81 137 VAL B N 1
ATOM 5100 C CA . VAL B 1 137 ? 24 5.188 -20.172 1 98.81 137 VAL B CA 1
ATOM 5101 C C . VAL B 1 137 ? 25.297 5.73 -20.781 1 98.81 137 VAL B C 1
ATOM 5103 O O . VAL B 1 137 ? 25.406 5.879 -22 1 98.81 137 VAL B O 1
ATOM 5106 N N . ARG B 1 138 ? 26.234 6 -20.016 1 98.75 138 ARG B N 1
ATOM 5107 C CA . ARG B 1 138 ? 27.531 6.492 -20.469 1 98.75 138 ARG B CA 1
ATOM 5108 C C . ARG B 1 138 ? 28.391 5.352 -21 1 98.75 138 ARG B C 1
ATOM 5110 O O . ARG B 1 138 ? 29.172 5.547 -21.938 1 98.75 138 ARG B O 1
ATOM 5117 N N . ARG B 1 139 ? 28.188 4.168 -20.438 1 98.69 139 ARG B N 1
ATOM 5118 C CA . ARG B 1 139 ? 29.047 3.047 -20.781 1 98.69 139 ARG B CA 1
ATOM 5119 C C . ARG B 1 139 ? 28.234 1.807 -21.125 1 98.69 139 ARG B C 1
ATOM 5121 O O . ARG B 1 139 ? 28.203 0.846 -20.344 1 98.69 139 ARG B O 1
ATOM 5128 N N . PRO B 1 140 ? 27.672 1.801 -22.297 1 98.75 140 PRO B N 1
ATOM 5129 C CA . PRO B 1 140 ? 27 0.567 -22.703 1 98.75 140 PRO B CA 1
ATOM 5130 C C . PRO B 1 140 ? 27.953 -0.609 -22.859 1 98.75 140 PRO B C 1
ATOM 5132 O O . PRO B 1 140 ? 29.125 -0.414 -23.203 1 98.75 140 PRO B O 1
ATOM 5135 N N . PHE B 1 141 ? 27.5 -1.821 -22.547 1 98.69 141 PHE B N 1
ATOM 5136 C CA . PHE B 1 141 ? 28.344 -3 -22.719 1 98.69 141 PHE B CA 1
ATOM 5137 C C . PHE B 1 141 ? 27.484 -4.25 -22.906 1 98.69 141 PHE B C 1
ATOM 5139 O O . PHE B 1 141 ? 26.266 -4.207 -22.734 1 98.69 141 PHE B O 1
ATOM 5146 N N . THR B 1 142 ? 28.109 -5.25 -23.391 1 98.62 142 THR B N 1
ATOM 5147 C CA . THR B 1 142 ? 27.5 -6.578 -23.5 1 98.62 142 THR B CA 1
ATOM 5148 C C . THR B 1 142 ? 28.172 -7.559 -22.547 1 98.62 142 THR B C 1
ATOM 5150 O O . THR B 1 142 ? 29.391 -7.539 -22.375 1 98.62 142 THR B O 1
ATOM 5153 N N . LEU B 1 143 ? 27.344 -8.281 -21.891 1 98.19 143 LEU B N 1
ATOM 5154 C CA . LEU B 1 143 ? 27.797 -9.211 -20.859 1 98.19 143 LEU B CA 1
ATOM 5155 C C . LEU B 1 143 ? 27.391 -10.648 -21.203 1 98.19 143 LEU B C 1
ATOM 5157 O O . LEU B 1 143 ? 26.234 -10.898 -21.531 1 98.19 143 LEU B O 1
ATOM 5161 N N . SER B 1 144 ? 28.344 -11.594 -21.125 1 98.44 144 SER B N 1
ATOM 5162 C CA . SER B 1 144 ? 28.031 -13.008 -21.297 1 98.44 144 SER B CA 1
ATOM 5163 C C . SER B 1 144 ? 27.641 -13.648 -19.984 1 98.44 144 SER B C 1
ATOM 5165 O O . SER B 1 144 ? 27.922 -13.102 -18.906 1 98.44 144 SER B O 1
ATOM 5167 N N . MET B 1 145 ? 27.031 -14.82 -20.109 1 98.38 145 MET B N 1
ATOM 5168 C CA . MET B 1 145 ? 26.719 -15.578 -18.906 1 98.38 145 MET B CA 1
ATOM 5169 C C . MET B 1 145 ? 27.984 -15.898 -18.109 1 98.38 145 MET B C 1
ATOM 5171 O O . MET B 1 145 ? 27.969 -15.914 -16.891 1 98.38 145 MET B O 1
ATOM 5175 N N . ARG B 1 146 ? 29.062 -16.156 -18.812 1 97.69 146 ARG B N 1
ATOM 5176 C CA . ARG B 1 146 ? 30.344 -16.375 -18.141 1 97.69 146 ARG B CA 1
ATOM 5177 C C . ARG B 1 146 ? 30.734 -15.156 -17.312 1 97.69 146 ARG B C 1
ATOM 5179 O O . ARG B 1 146 ? 31.094 -15.289 -16.141 1 97.69 146 ARG B O 1
ATOM 5186 N N . GLY B 1 147 ? 30.656 -14.055 -17.906 1 97.81 147 GLY B N 1
ATOM 5187 C CA . GLY B 1 147 ? 30.969 -12.828 -17.203 1 97.81 147 GLY B CA 1
ATOM 5188 C C . GLY B 1 147 ? 30.047 -12.578 -16.016 1 97.81 147 GLY B C 1
ATOM 5189 O O . GLY B 1 147 ? 30.516 -12.172 -14.945 1 97.81 147 GLY B O 1
ATOM 5190 N N . LEU B 1 148 ? 28.766 -12.812 -16.203 1 98.25 148 LEU B N 1
ATOM 5191 C CA . LEU B 1 148 ? 27.766 -12.586 -15.156 1 98.25 148 LEU B CA 1
ATOM 5192 C C . LEU B 1 148 ? 28.062 -13.438 -13.93 1 98.25 148 LEU B C 1
ATOM 5194 O O . LEU B 1 148 ? 27.938 -12.969 -12.797 1 98.25 148 LEU B O 1
ATOM 5198 N N . THR B 1 149 ? 28.469 -14.703 -14.109 1 97.19 149 THR B N 1
ATOM 5199 C CA . THR B 1 149 ? 28.609 -15.656 -13.008 1 97.19 149 THR B CA 1
ATOM 5200 C C . THR B 1 149 ? 30 -15.555 -12.391 1 97.19 149 THR B C 1
ATOM 5202 O O . THR B 1 149 ? 30.188 -15.812 -11.195 1 97.19 149 THR B O 1
ATOM 5205 N N . GLU B 1 150 ? 30.984 -14.992 -13.148 1 96.38 150 GLU B N 1
ATOM 5206 C CA . GLU B 1 150 ? 32.344 -15.031 -12.672 1 96.38 150 GLU B CA 1
ATOM 5207 C C . GLU B 1 150 ? 32.812 -13.672 -12.148 1 96.38 150 GLU B C 1
ATOM 5209 O O . GLU B 1 150 ? 33.656 -13.586 -11.273 1 96.38 150 GLU B O 1
ATOM 5214 N N . HIS B 1 151 ? 32.219 -12.617 -12.586 1 96.69 151 HIS B N 1
ATOM 5215 C CA . HIS B 1 151 ? 32.812 -11.312 -12.328 1 96.69 151 HIS B CA 1
ATOM 5216 C C . HIS B 1 151 ? 31.969 -10.523 -11.32 1 96.69 151 HIS B C 1
ATOM 5218 O O . HIS B 1 151 ? 32.375 -9.445 -10.883 1 96.69 151 HIS B O 1
ATOM 5224 N N . TYR B 1 152 ? 30.875 -10.938 -10.977 1 97.81 152 TYR B N 1
ATOM 5225 C CA . TYR B 1 152 ? 30.016 -10.211 -10.039 1 97.81 152 TYR B CA 1
ATOM 5226 C C . TYR B 1 152 ? 29.688 -11.062 -8.82 1 97.81 152 TYR B C 1
ATOM 5228 O O . TYR B 1 152 ? 29.578 -12.289 -8.922 1 97.81 152 TYR B O 1
ATOM 5236 N N . GLU B 1 153 ? 29.531 -10.352 -7.707 1 96.12 153 GLU B N 1
ATOM 5237 C CA . GLU B 1 153 ? 29.078 -11.055 -6.508 1 96.12 153 GLU B CA 1
ATOM 5238 C C . GLU B 1 153 ? 27.641 -11.57 -6.684 1 96.12 153 GLU B C 1
ATOM 5240 O O . GLU B 1 153 ? 26.781 -10.852 -7.188 1 96.12 153 GLU B O 1
ATOM 5245 N N . GLN B 1 154 ? 27.469 -12.875 -6.289 1 97.62 154 GLN B N 1
ATOM 5246 C CA . GLN B 1 154 ? 26.172 -13.516 -6.359 1 97.62 154 GLN B CA 1
ATOM 5247 C C . GLN B 1 154 ? 25.438 -13.414 -5.027 1 97.62 154 GLN B C 1
ATOM 5249 O O . GLN B 1 154 ? 26.062 -13.391 -3.967 1 97.62 154 GLN B O 1
ATOM 5254 N N . THR B 1 155 ? 24.078 -13.281 -5.082 1 97.31 155 THR B N 1
ATOM 5255 C CA . THR B 1 155 ? 23.219 -13.32 -3.904 1 97.31 155 THR B CA 1
ATOM 5256 C C . THR B 1 155 ? 22.109 -14.359 -4.074 1 97.31 155 THR B C 1
ATOM 5258 O O . THR B 1 155 ? 21.766 -14.719 -5.199 1 97.31 155 THR B O 1
ATOM 5261 N N . THR B 1 156 ? 21.625 -14.938 -2.926 1 97.62 156 THR B N 1
ATOM 5262 C CA . THR B 1 156 ? 20.516 -15.875 -2.918 1 97.62 156 THR B CA 1
ATOM 5263 C C . THR B 1 156 ? 19.469 -15.461 -1.897 1 97.62 156 THR B C 1
ATOM 5265 O O . THR B 1 156 ? 19.781 -15.195 -0.736 1 97.62 156 THR B O 1
ATOM 5268 N N . TYR B 1 157 ? 18.234 -15.367 -2.283 1 97.25 157 TYR B N 1
ATOM 5269 C CA . TYR B 1 157 ? 17.141 -15.141 -1.35 1 97.25 157 TYR B CA 1
ATOM 5270 C C . TYR B 1 157 ? 15.82 -15.609 -1.94 1 97.25 157 TYR B C 1
ATOM 5272 O O . TYR B 1 157 ? 15.703 -15.805 -3.154 1 97.25 157 TYR B O 1
ATOM 5280 N N . PRO B 1 158 ? 14.82 -15.883 -1.074 1 98.38 158 PRO B N 1
ATOM 5281 C CA . PRO B 1 158 ? 13.523 -16.359 -1.545 1 98.38 158 PRO B CA 1
ATOM 5282 C C . PRO B 1 158 ? 12.641 -15.242 -2.088 1 98.38 158 PRO B C 1
ATOM 5284 O O . PRO B 1 158 ? 12.656 -14.133 -1.558 1 98.38 158 PRO B O 1
ATOM 5287 N N . VAL B 1 159 ? 11.953 -15.531 -3.174 1 98.75 159 VAL B N 1
ATOM 5288 C CA . VAL B 1 159 ? 11.016 -14.586 -3.773 1 98.75 159 VAL B CA 1
ATOM 5289 C C . VAL B 1 159 ? 9.75 -15.32 -4.207 1 98.75 159 VAL B C 1
ATOM 5291 O O . VAL B 1 159 ? 9.82 -16.391 -4.801 1 98.75 159 VAL B O 1
ATOM 5294 N N . THR B 1 160 ? 8.602 -14.75 -3.834 1 98.88 160 THR B N 1
ATOM 5295 C CA . THR B 1 160 ? 7.324 -15.188 -4.391 1 98.88 160 THR B CA 1
ATOM 5296 C C . THR B 1 160 ? 7.031 -14.461 -5.703 1 98.88 160 THR B C 1
ATOM 5298 O O . THR B 1 160 ? 7.02 -13.227 -5.746 1 98.88 160 THR B O 1
ATOM 5301 N N . LEU B 1 161 ? 6.84 -15.203 -6.742 1 98.88 161 LEU B N 1
ATOM 5302 C CA . LEU B 1 161 ? 6.312 -14.664 -7.996 1 98.88 161 LEU B CA 1
ATOM 5303 C C . LEU B 1 161 ? 4.809 -14.875 -8.086 1 98.88 161 LEU B C 1
ATOM 5305 O O . LEU B 1 161 ? 4.301 -15.93 -7.695 1 98.88 161 LEU B O 1
ATOM 5309 N N . VAL B 1 162 ? 4.109 -13.867 -8.555 1 98.75 162 VAL B N 1
ATOM 5310 C CA . VAL B 1 162 ? 2.66 -13.922 -8.695 1 98.75 162 VAL B CA 1
ATOM 5311 C C . VAL B 1 162 ? 2.256 -13.453 -10.094 1 98.75 162 VAL B C 1
ATOM 5313 O O . VAL B 1 162 ? 2.664 -12.375 -10.531 1 98.75 162 VAL B O 1
ATOM 5316 N N . CYS B 1 163 ? 1.476 -14.258 -10.75 1 98.31 163 CYS B N 1
ATOM 5317 C CA . CYS B 1 163 ? 0.87 -13.797 -12 1 98.31 163 CYS B CA 1
ATOM 5318 C C . CYS B 1 163 ? -0.19 -12.734 -11.727 1 98.31 163 CYS B C 1
ATOM 5320 O O . CYS B 1 163 ? -0.971 -12.859 -10.781 1 98.31 163 CYS B O 1
ATOM 5322 N N . ALA B 1 164 ? -0.228 -11.727 -12.594 1 98.12 164 ALA B N 1
ATOM 5323 C CA . ALA B 1 164 ? -1.24 -10.68 -12.469 1 98.12 164 ALA B CA 1
ATOM 5324 C C . ALA B 1 164 ? -2.646 -11.266 -12.578 1 98.12 164 ALA B C 1
ATOM 5326 O O . ALA B 1 164 ? -3.607 -10.688 -12.07 1 98.12 164 ALA B O 1
ATOM 5327 N N . GLY B 1 165 ? -2.754 -12.438 -13.203 1 97.56 165 GLY B N 1
ATOM 5328 C CA . GLY B 1 165 ? -4.059 -13.039 -13.453 1 97.56 165 GLY B CA 1
ATOM 5329 C C . GLY B 1 165 ? -4.48 -14.016 -12.375 1 97.56 165 GLY B C 1
ATOM 5330 O O . GLY B 1 165 ? -5.484 -14.711 -12.523 1 97.56 165 GLY B O 1
ATOM 5331 N N . ASN B 1 166 ? -3.713 -14.172 -11.258 1 97.75 166 ASN B N 1
ATOM 5332 C CA . ASN B 1 166 ? -4.16 -15.031 -10.164 1 97.75 166 ASN B CA 1
ATOM 5333 C C . ASN B 1 166 ? -5.594 -14.711 -9.75 1 97.75 166 ASN B C 1
ATOM 5335 O O . ASN B 1 166 ? -5.945 -13.539 -9.562 1 97.75 166 ASN B O 1
ATOM 5339 N N . ARG B 1 167 ? -6.484 -15.781 -9.734 1 97 167 ARG B N 1
ATOM 5340 C CA . ARG B 1 167 ? -7.891 -15.68 -9.359 1 97 167 ARG B CA 1
ATOM 5341 C C . ARG B 1 167 ? -8.703 -14.992 -10.453 1 97 167 ARG B C 1
ATOM 5343 O O . ARG B 1 167 ? -9.758 -14.414 -10.188 1 97 167 ARG B O 1
ATOM 5350 N N . ARG B 1 168 ? -8.273 -15.039 -11.742 1 96.62 168 ARG B N 1
ATOM 5351 C CA . ARG B 1 168 ? -8.969 -14.383 -12.844 1 96.62 168 ARG B CA 1
ATOM 5352 C C . ARG B 1 168 ? -10.273 -15.094 -13.172 1 96.62 168 ARG B C 1
ATOM 5354 O O . ARG B 1 168 ? -11.227 -14.461 -13.633 1 96.62 168 ARG B O 1
ATOM 5361 N N . GLU B 1 169 ? -10.344 -16.375 -12.945 1 95.81 169 GLU B N 1
ATOM 5362 C CA . GLU B 1 169 ? -11.555 -17.125 -13.258 1 95.81 169 GLU B CA 1
ATOM 5363 C C . GLU B 1 169 ? -12.766 -16.547 -12.531 1 95.81 169 GLU B C 1
ATOM 5365 O O . GLU B 1 169 ? -13.875 -16.562 -13.055 1 95.81 169 GLU B O 1
ATOM 5370 N N . GLU B 1 170 ? -12.578 -16.062 -11.32 1 95.75 170 GLU B N 1
ATOM 5371 C CA . GLU B 1 170 ? -13.672 -15.438 -10.586 1 95.75 170 GLU B CA 1
ATOM 5372 C C . GLU B 1 170 ? -14.258 -14.266 -11.375 1 95.75 170 GLU B C 1
ATOM 5374 O O . GLU B 1 170 ? -15.477 -14.117 -11.461 1 95.75 170 GLU B O 1
ATOM 5379 N N . GLN B 1 171 ? -13.43 -13.477 -11.945 1 95.75 171 GLN B N 1
ATOM 5380 C CA . GLN B 1 171 ? -13.891 -12.352 -12.758 1 95.75 171 GLN B CA 1
ATOM 5381 C C . GLN B 1 171 ? -14.539 -12.836 -14.047 1 95.75 171 GLN B C 1
ATOM 5383 O O . GLN B 1 171 ? -15.523 -12.25 -14.508 1 95.75 171 GLN B O 1
ATOM 5388 N N . ASN B 1 172 ? -13.969 -13.891 -14.602 1 94.31 172 ASN B N 1
ATOM 5389 C CA . ASN B 1 172 ? -14.516 -14.438 -15.836 1 94.31 172 ASN B CA 1
ATOM 5390 C C . ASN B 1 172 ? -15.93 -14.969 -15.641 1 94.31 172 ASN B C 1
ATOM 5392 O O . ASN B 1 172 ? -16.75 -14.938 -16.562 1 94.31 172 ASN B O 1
ATOM 5396 N N . VAL B 1 173 ? -16.219 -15.492 -14.453 1 94 173 VAL B N 1
ATOM 5397 C CA . VAL B 1 173 ? -17.562 -15.961 -14.164 1 94 173 VAL B CA 1
ATOM 5398 C C . VAL B 1 173 ? -18.531 -14.781 -14.156 1 94 173 VAL B C 1
ATOM 5400 O O . VAL B 1 173 ? -19.688 -14.906 -14.602 1 94 173 VAL B O 1
ATOM 5403 N N . VAL B 1 174 ? -18.078 -13.617 -13.672 1 93.25 174 VAL B N 1
ATOM 5404 C CA . VAL B 1 174 ? -18.922 -12.43 -13.68 1 93.25 174 VAL B CA 1
ATOM 5405 C C . VAL B 1 174 ? -19.188 -11.984 -15.125 1 93.25 174 VAL B C 1
ATOM 5407 O O . VAL B 1 174 ? -20.328 -11.828 -15.531 1 93.25 174 VAL B O 1
ATOM 5410 N N . ARG B 1 175 ? -18.172 -11.75 -15.82 1 93.12 175 ARG B N 1
ATOM 5411 C CA . ARG B 1 175 ? -18.156 -11.375 -17.234 1 93.12 175 ARG B CA 1
ATOM 5412 C C . ARG B 1 175 ? -16.828 -11.734 -17.875 1 93.12 175 ARG B C 1
ATOM 5414 O O . ARG B 1 175 ? -15.758 -11.484 -17.312 1 93.12 175 ARG B O 1
ATOM 5421 N N . LYS B 1 176 ? -16.938 -12.289 -19.031 1 93.69 176 LYS B N 1
ATOM 5422 C CA . LYS B 1 176 ? -15.727 -12.742 -19.719 1 93.69 176 LYS B CA 1
ATOM 5423 C C . LYS B 1 176 ? -14.75 -11.594 -19.938 1 93.69 176 LYS B C 1
ATOM 5425 O O . LYS B 1 176 ? -15.117 -10.562 -20.5 1 93.69 176 LYS B O 1
ATOM 5430 N N . THR B 1 177 ? -13.539 -11.789 -19.438 1 94.56 177 THR B N 1
ATOM 5431 C CA . THR B 1 177 ? -12.453 -10.836 -19.625 1 94.56 177 THR B CA 1
ATOM 5432 C C . THR B 1 177 ? -11.633 -11.203 -20.859 1 94.56 177 THR B C 1
ATOM 5434 O O . THR B 1 177 ? -11.961 -12.148 -21.578 1 94.56 177 THR B O 1
ATOM 5437 N N . LYS B 1 178 ? -10.531 -10.445 -21.078 1 92.56 178 LYS B N 1
ATOM 5438 C CA . LYS B 1 178 ? -9.648 -10.734 -22.203 1 92.56 178 LYS B CA 1
ATOM 5439 C C . LYS B 1 178 ? -8.602 -11.781 -21.828 1 92.56 178 LYS B C 1
ATOM 5441 O O . LYS B 1 178 ? -7.797 -12.188 -22.672 1 92.56 178 LYS B O 1
ATOM 5446 N N . GLY B 1 179 ? -8.625 -12.227 -20.609 1 90.94 179 GLY B N 1
ATOM 5447 C CA . GLY B 1 179 ? -7.633 -13.195 -20.156 1 90.94 179 GLY B CA 1
ATOM 5448 C C . GLY B 1 179 ? -8.195 -14.586 -19.969 1 90.94 179 GLY B C 1
ATOM 5449 O O . GLY B 1 179 ? -9.414 -14.758 -19.844 1 90.94 179 GLY B O 1
ATOM 5450 N N . PHE B 1 180 ? -7.281 -15.594 -20.016 1 90.25 180 PHE B N 1
ATOM 5451 C CA . PHE B 1 180 ? -7.727 -16.969 -19.812 1 90.25 180 PHE B CA 1
ATOM 5452 C C . PHE B 1 180 ? -7.973 -17.25 -18.328 1 90.25 180 PHE B C 1
ATOM 5454 O O . PHE B 1 180 ? -7.668 -16.406 -17.484 1 90.25 180 PHE B O 1
ATOM 5461 N N . ALA B 1 181 ? -8.516 -18.344 -18.031 1 91.44 181 ALA B N 1
ATOM 5462 C CA . ALA B 1 181 ? -9.102 -18.641 -16.719 1 91.44 181 ALA B CA 1
ATOM 5463 C C . ALA B 1 181 ? -8.055 -19.203 -15.773 1 91.44 181 ALA B C 1
ATOM 5465 O O . ALA B 1 181 ? -7.816 -20.422 -15.758 1 91.44 181 ALA B O 1
ATOM 5466 N N . TRP B 1 182 ? -7.52 -18.359 -14.969 1 95.19 182 TRP B N 1
ATOM 5467 C CA . TRP B 1 182 ? -6.617 -18.766 -13.898 1 95.19 182 TRP B CA 1
ATOM 5468 C C . TRP B 1 182 ? -7.383 -19 -12.602 1 95.19 182 TRP B C 1
ATOM 5470 O O . TRP B 1 182 ? -8.273 -18.219 -12.25 1 95.19 182 TRP B O 1
ATOM 5480 N N . GLY B 1 183 ? -7.047 -20.109 -11.898 1 95.94 183 GLY B N 1
ATOM 5481 C CA . GLY B 1 183 ? -7.492 -20.281 -10.523 1 95.94 183 GLY B CA 1
ATOM 5482 C C . GLY B 1 183 ? -6.656 -19.5 -9.523 1 95.94 183 GLY B C 1
ATOM 5483 O O . GLY B 1 183 ? -6.066 -18.469 -9.867 1 95.94 183 GLY B O 1
ATOM 5484 N N . PRO B 1 184 ? -6.691 -19.922 -8.281 1 97.25 184 PRO B N 1
ATOM 5485 C CA . PRO B 1 184 ? -6.027 -19.156 -7.219 1 97.25 184 PRO B CA 1
ATOM 5486 C C . PRO B 1 184 ? -4.605 -19.656 -6.941 1 97.25 184 PRO B C 1
ATOM 5488 O O . PRO B 1 184 ? -4.043 -19.359 -5.883 1 97.25 184 PRO B O 1
ATOM 5491 N N . ALA B 1 185 ? -3.994 -20.438 -7.832 1 97.88 185 ALA B N 1
ATOM 5492 C CA . ALA B 1 185 ? -2.713 -21.047 -7.504 1 97.88 185 ALA B CA 1
ATOM 5493 C C . ALA B 1 185 ? -1.626 -20.609 -8.484 1 97.88 185 ALA B C 1
ATOM 5495 O O . ALA B 1 185 ? -0.691 -21.359 -8.758 1 97.88 185 ALA B O 1
ATOM 5496 N N . VAL B 1 186 ? -1.734 -19.422 -9.023 1 98 186 VAL B N 1
ATOM 5497 C CA . VAL B 1 186 ? -0.743 -18.969 -9.992 1 98 186 VAL B CA 1
ATOM 5498 C C . VAL B 1 186 ? 0.281 -18.062 -9.297 1 98 186 VAL B C 1
ATOM 5500 O O . VAL B 1 186 ? 0.443 -16.906 -9.664 1 98 186 VAL B O 1
ATOM 5503 N N . LEU B 1 187 ? 0.905 -18.609 -8.359 1 98.69 187 LEU B N 1
ATOM 5504 C CA . LEU B 1 187 ? 2.023 -18.062 -7.598 1 98.69 187 LEU B CA 1
ATOM 5505 C C . LEU B 1 187 ? 2.961 -19.172 -7.137 1 98.69 187 LEU B C 1
ATOM 5507 O O . LEU B 1 187 ? 2.547 -20.328 -7 1 98.69 187 LEU B O 1
ATOM 5511 N N . SER B 1 188 ? 4.191 -18.797 -6.891 1 98.75 188 SER B N 1
ATOM 5512 C CA . SER B 1 188 ? 5.195 -19.75 -6.418 1 98.75 188 SER B CA 1
ATOM 5513 C C . SER B 1 188 ? 6.363 -19.031 -5.746 1 98.75 188 SER B C 1
ATOM 5515 O O . SER B 1 188 ? 6.66 -17.875 -6.074 1 98.75 188 SER B O 1
ATOM 5517 N N . THR B 1 189 ? 6.953 -19.703 -4.777 1 98.88 189 THR B N 1
ATOM 5518 C CA . THR B 1 189 ? 8.117 -19.156 -4.086 1 98.88 189 THR B CA 1
ATOM 5519 C C . THR B 1 189 ? 9.336 -20.047 -4.312 1 98.88 189 THR B C 1
ATOM 5521 O O . THR B 1 189 ? 9.266 -21.266 -4.133 1 98.88 189 THR B O 1
ATOM 5524 N N . ALA B 1 190 ? 10.414 -19.469 -4.664 1 98.81 190 ALA B N 1
ATOM 5525 C CA . ALA B 1 190 ? 11.664 -20.188 -4.859 1 98.81 190 ALA B CA 1
ATOM 5526 C C . ALA B 1 190 ? 12.859 -19.375 -4.367 1 98.81 190 ALA B C 1
ATOM 5528 O O . ALA B 1 190 ? 12.75 -18.172 -4.145 1 98.81 190 ALA B O 1
ATOM 5529 N N . LEU B 1 191 ? 13.945 -20.078 -4.113 1 98.5 191 LEU B N 1
ATOM 5530 C CA . LEU B 1 191 ? 15.234 -19.438 -3.91 1 98.5 191 LEU B CA 1
ATOM 5531 C C . LEU B 1 191 ? 15.883 -19.094 -5.246 1 98.5 191 LEU B C 1
ATOM 5533 O O . LEU B 1 191 ? 16.094 -19.969 -6.082 1 98.5 191 LEU B O 1
ATOM 5537 N N . TRP B 1 192 ? 16.188 -17.812 -5.395 1 98.69 192 TRP B N 1
ATOM 5538 C CA . TRP B 1 192 ? 16.797 -17.328 -6.625 1 98.69 192 TRP B CA 1
ATOM 5539 C C . TRP B 1 192 ? 18.234 -16.875 -6.371 1 98.69 192 TRP B C 1
ATOM 5541 O O . TRP B 1 192 ? 18.516 -16.219 -5.363 1 98.69 192 TRP B O 1
ATOM 5551 N N . THR B 1 193 ? 19.141 -17.25 -7.234 1 98.62 193 THR B N 1
ATOM 5552 C CA . THR B 1 193 ? 20.531 -16.859 -7.145 1 98.62 193 THR B CA 1
ATOM 5553 C C . THR B 1 193 ? 20.953 -16.078 -8.375 1 98.62 193 THR B C 1
ATOM 5555 O O . THR B 1 193 ? 20.734 -16.516 -9.508 1 98.62 193 THR B O 1
ATOM 5558 N N . GLY B 1 194 ? 21.516 -14.945 -8.148 1 98.62 194 GLY B N 1
ATOM 5559 C CA . GLY B 1 194 ? 21.969 -14.125 -9.266 1 98.62 194 GLY B CA 1
ATOM 5560 C C . GLY B 1 194 ? 22.641 -12.844 -8.828 1 98.62 194 GLY B C 1
ATOM 5561 O O . GLY B 1 194 ? 23.156 -12.758 -7.715 1 98.62 194 GLY B O 1
ATOM 5562 N N . VAL B 1 195 ? 22.781 -11.914 -9.789 1 98.62 195 VAL B N 1
ATOM 5563 C CA . VAL B 1 195 ? 23.484 -10.656 -9.594 1 98.62 195 VAL B CA 1
ATOM 5564 C C . VAL B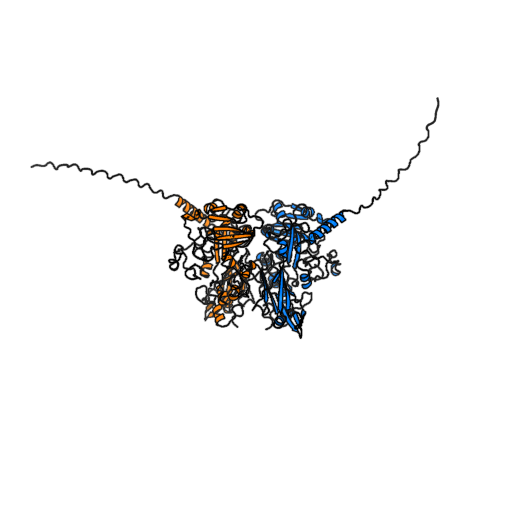 1 195 ? 22.484 -9.523 -9.391 1 98.62 195 VAL B C 1
ATOM 5566 O O . VAL B 1 195 ? 21.594 -9.328 -10.211 1 98.62 195 VAL B O 1
ATOM 5569 N N . PRO B 1 196 ? 22.625 -8.766 -8.273 1 98.19 196 PRO B N 1
ATOM 5570 C CA . PRO B 1 196 ? 21.781 -7.566 -8.18 1 98.19 196 PRO B CA 1
ATOM 5571 C C . PRO B 1 196 ? 21.953 -6.633 -9.375 1 98.19 196 PRO B C 1
ATOM 5573 O O . PRO B 1 196 ? 23.078 -6.289 -9.742 1 98.19 196 PRO B O 1
ATOM 5576 N N . ILE B 1 197 ? 20.875 -6.219 -9.961 1 98.69 197 ILE B N 1
ATOM 5577 C CA . ILE B 1 197 ? 20.906 -5.461 -11.211 1 98.69 197 ILE B CA 1
ATOM 5578 C C . ILE B 1 197 ? 21.625 -4.133 -10.984 1 98.69 197 ILE B C 1
ATOM 5580 O O . ILE B 1 197 ? 22.203 -3.568 -11.914 1 98.69 197 ILE B O 1
ATOM 5584 N N . ARG B 1 198 ? 21.594 -3.613 -9.734 1 97.75 198 ARG B N 1
ATOM 5585 C CA . ARG B 1 198 ? 22.203 -2.324 -9.43 1 97.75 198 ARG B CA 1
ATOM 5586 C C . ARG B 1 198 ? 23.688 -2.336 -9.742 1 97.75 198 ARG B C 1
ATOM 5588 O O . ARG B 1 198 ? 24.266 -1.302 -10.086 1 97.75 198 ARG B O 1
ATOM 5595 N N . GLU B 1 199 ? 24.391 -3.467 -9.617 1 98 199 GLU B N 1
ATOM 5596 C CA . GLU B 1 199 ? 25.812 -3.584 -9.922 1 98 199 GLU B CA 1
ATOM 5597 C C . GLU B 1 199 ? 26.078 -3.355 -11.406 1 98 199 GLU B C 1
ATOM 5599 O O . GLU B 1 199 ? 27.062 -2.707 -11.773 1 98 199 GLU B O 1
ATOM 5604 N N . LEU B 1 200 ? 25.234 -3.924 -12.18 1 98.62 200 LEU B N 1
ATOM 5605 C CA . LEU B 1 200 ? 25.359 -3.758 -13.617 1 98.62 200 LEU B CA 1
ATOM 5606 C C . LEU B 1 200 ? 25.062 -2.322 -14.031 1 98.62 200 LEU B C 1
ATOM 5608 O O . LEU B 1 200 ? 25.75 -1.758 -14.883 1 98.62 200 LEU B O 1
ATOM 5612 N N . LEU B 1 201 ? 24.047 -1.77 -13.445 1 98.62 201 LEU B N 1
ATOM 5613 C CA . LEU B 1 201 ? 23.656 -0.399 -13.773 1 98.62 201 LEU B CA 1
ATOM 5614 C C . LEU B 1 201 ? 24.734 0.584 -13.32 1 98.62 201 LEU B C 1
ATOM 5616 O O . LEU B 1 201 ? 24.969 1.596 -13.984 1 98.62 201 LEU B O 1
ATOM 5620 N N . ALA B 1 202 ? 25.344 0.283 -12.164 1 97.88 202 ALA B N 1
ATOM 5621 C CA . ALA B 1 202 ? 26.438 1.121 -11.695 1 97.88 202 ALA B CA 1
ATOM 5622 C C . ALA B 1 202 ? 27.594 1.139 -12.703 1 97.88 202 ALA B C 1
ATOM 5624 O O . ALA B 1 202 ? 28.219 2.178 -12.914 1 97.88 202 ALA B O 1
ATOM 5625 N N . GLN B 1 203 ? 27.859 0.037 -13.258 1 97.75 203 GLN B N 1
ATOM 5626 C CA . GLN B 1 203 ? 28.906 -0.057 -14.273 1 97.75 203 GLN B CA 1
ATOM 5627 C C . GLN B 1 203 ? 28.516 0.709 -15.531 1 97.75 203 GLN B C 1
ATOM 5629 O O . GLN B 1 203 ? 29.359 1.363 -16.156 1 97.75 203 GLN B O 1
ATOM 5634 N N . ALA B 1 204 ? 27.234 0.579 -15.898 1 98.62 204 ALA B N 1
ATOM 5635 C CA . ALA B 1 204 ? 26.75 1.212 -17.125 1 98.62 204 ALA B CA 1
ATOM 5636 C C . ALA B 1 204 ? 26.656 2.725 -16.953 1 98.62 204 ALA B C 1
ATOM 5638 O O . ALA B 1 204 ? 26.719 3.471 -17.938 1 98.62 204 ALA B O 1
ATOM 5639 N N . LYS B 1 205 ? 26.438 3.248 -15.773 1 98.44 205 LYS B N 1
ATOM 5640 C CA . LYS B 1 205 ? 26.375 4.66 -15.406 1 98.44 205 LYS B CA 1
ATOM 5641 C C . LYS B 1 205 ? 25.234 5.371 -16.125 1 98.44 205 LYS B C 1
ATOM 5643 O O . LYS B 1 205 ? 25.469 6.207 -17 1 98.44 205 LYS B O 1
ATOM 5648 N N . PRO B 1 206 ? 24.016 5.133 -15.641 1 98.06 206 PRO B N 1
ATOM 5649 C CA . PRO B 1 206 ? 22.875 5.848 -16.219 1 98.06 206 PRO B CA 1
ATOM 5650 C C . PRO B 1 206 ? 23.094 7.363 -16.25 1 98.06 206 PRO B C 1
ATOM 5652 O O . PRO B 1 206 ? 23.688 7.922 -15.32 1 98.06 206 PRO B O 1
ATOM 5655 N N . VAL B 1 207 ? 22.578 8.047 -17.297 1 96.69 207 VAL B N 1
ATOM 5656 C CA . VAL B 1 207 ? 22.797 9.477 -17.453 1 96.69 207 VAL B CA 1
ATOM 5657 C C . VAL B 1 207 ? 21.578 10.242 -16.922 1 96.69 207 VAL B C 1
ATOM 5659 O O . VAL B 1 207 ? 20.531 9.641 -16.641 1 96.69 207 VAL B O 1
ATOM 5662 N N . ASP B 1 208 ? 21.703 11.555 -16.812 1 90.19 208 ASP B N 1
ATOM 5663 C CA . ASP B 1 208 ? 20.609 12.406 -16.328 1 90.19 208 ASP B CA 1
ATOM 5664 C C . ASP B 1 208 ? 19.391 12.289 -17.234 1 90.19 208 ASP B C 1
ATOM 5666 O O . ASP B 1 208 ? 19.5 12.219 -18.453 1 90.19 208 ASP B O 1
ATOM 5670 N N . GLY B 1 209 ? 18.281 12.227 -16.578 1 90.88 209 GLY B N 1
ATOM 5671 C CA . GLY B 1 209 ? 17.031 12.133 -17.312 1 90.88 209 GLY B CA 1
ATOM 5672 C C . GLY B 1 209 ? 16.531 10.703 -17.453 1 90.88 209 GLY B C 1
ATOM 5673 O O . GLY B 1 209 ? 15.359 10.484 -17.766 1 90.88 209 GLY B O 1
ATOM 5674 N N . ALA B 1 210 ? 17.453 9.688 -17.234 1 96.38 210 ALA B N 1
ATOM 5675 C CA . ALA B 1 210 ? 17.031 8.289 -17.266 1 96.38 210 ALA B CA 1
ATOM 5676 C C . ALA B 1 210 ? 16.031 7.996 -16.141 1 96.38 210 ALA B C 1
ATOM 5678 O O . ALA B 1 210 ? 16.219 8.422 -15 1 96.38 210 ALA B O 1
ATOM 5679 N N . ARG B 1 211 ? 14.922 7.23 -16.516 1 95.88 211 ARG B N 1
ATOM 5680 C CA . ARG B 1 211 ? 13.875 7.023 -15.516 1 95.88 211 ARG B CA 1
ATOM 5681 C C . ARG B 1 211 ? 13.414 5.574 -15.5 1 95.88 211 ARG B C 1
ATOM 5683 O O . ARG B 1 211 ? 12.828 5.109 -14.516 1 95.88 211 ARG B O 1
ATOM 5690 N N . PHE B 1 212 ? 13.648 4.902 -16.594 1 98.06 212 PHE B N 1
ATOM 5691 C CA . PHE B 1 212 ? 13.117 3.545 -16.703 1 98.06 212 PHE B CA 1
ATOM 5692 C C . PHE B 1 212 ? 14.211 2.572 -17.125 1 98.06 212 PHE B C 1
ATOM 5694 O O . PHE B 1 212 ? 15.242 2.984 -17.672 1 98.06 212 PHE B O 1
ATOM 5701 N N . VAL B 1 213 ? 14.016 1.353 -16.766 1 98.88 213 VAL B N 1
ATOM 5702 C CA . VAL B 1 213 ? 14.789 0.223 -17.266 1 98.88 213 VAL B CA 1
ATOM 5703 C C . VAL B 1 213 ? 13.875 -0.727 -18.031 1 98.88 213 VAL B C 1
ATOM 5705 O O . VAL B 1 213 ? 12.953 -1.314 -17.453 1 98.88 213 VAL B O 1
ATOM 5708 N N . CYS B 1 214 ? 14.141 -0.857 -19.297 1 98.88 214 CYS B N 1
ATOM 5709 C CA . CYS B 1 214 ? 13.375 -1.754 -20.156 1 98.88 214 CYS B CA 1
ATOM 5710 C C . CYS B 1 214 ? 14.078 -3.104 -20.281 1 98.88 214 CYS B C 1
ATOM 5712 O O . CYS B 1 214 ? 15.305 -3.166 -20.375 1 98.88 214 CYS B O 1
ATOM 5714 N N . PHE B 1 215 ? 13.32 -4.148 -20.25 1 98.88 215 PHE B N 1
ATOM 5715 C CA . PHE B 1 215 ? 13.797 -5.512 -20.422 1 98.88 215 PHE B CA 1
ATOM 5716 C C . PHE B 1 215 ? 13.18 -6.156 -21.656 1 98.88 215 PHE B C 1
ATOM 5718 O O . PHE B 1 215 ? 12 -5.953 -21.938 1 98.88 215 PHE B O 1
ATOM 5725 N N . GLU B 1 216 ? 13.984 -6.934 -22.359 1 98.69 216 GLU B N 1
ATOM 5726 C CA . GLU B 1 216 ? 13.5 -7.715 -23.5 1 98.69 216 GLU B CA 1
ATOM 5727 C C . GLU B 1 216 ? 14.07 -9.133 -23.484 1 98.69 216 GLU B C 1
ATOM 5729 O O . GLU B 1 216 ? 15.25 -9.328 -23.188 1 98.69 216 GLU B O 1
ATOM 5734 N N . GLY B 1 217 ? 13.172 -10.086 -23.75 1 98.62 217 GLY B N 1
ATOM 5735 C CA . GLY B 1 217 ? 13.578 -11.484 -23.766 1 98.62 217 GLY B CA 1
ATOM 5736 C C . GLY B 1 217 ? 13.859 -11.992 -25.172 1 98.62 217 GLY B C 1
ATOM 5737 O O . GLY B 1 217 ? 13.828 -11.227 -26.141 1 98.62 217 GLY B O 1
ATOM 5738 N N . ALA B 1 218 ? 14.172 -13.273 -25.297 1 98.25 218 ALA B N 1
ATOM 5739 C CA . ALA B 1 218 ? 14.586 -13.898 -26.562 1 98.25 218 ALA B CA 1
ATOM 5740 C C . ALA B 1 218 ? 13.391 -14.523 -27.281 1 98.25 218 ALA B C 1
ATOM 5742 O O . ALA B 1 218 ? 13.516 -14.977 -28.422 1 98.25 218 ALA B O 1
ATOM 5743 N N . ASP B 1 219 ? 12.227 -14.594 -26.562 1 96.25 219 ASP B N 1
ATOM 5744 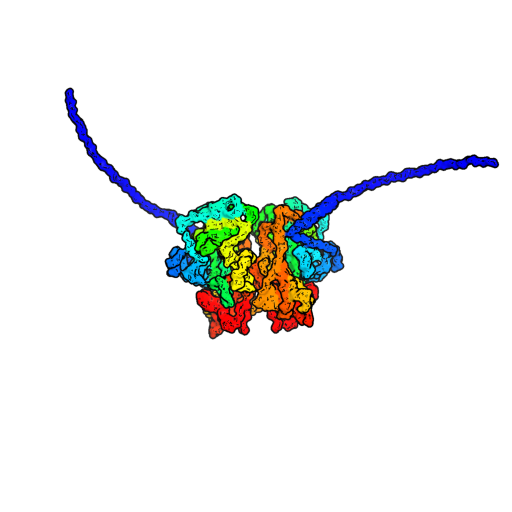C CA . ASP B 1 219 ? 11.07 -15.234 -27.172 1 96.25 219 ASP B CA 1
ATOM 5745 C C . ASP B 1 219 ? 10.602 -14.469 -28.406 1 96.25 219 ASP B C 1
ATOM 5747 O O . ASP B 1 219 ? 10.57 -13.234 -28.406 1 96.25 219 ASP B O 1
ATOM 5751 N N . LYS B 1 220 ? 10.312 -15.141 -29.453 1 93.69 220 LYS B N 1
ATOM 5752 C CA . LYS B 1 220 ? 9.781 -14.562 -30.688 1 93.69 220 LYS B CA 1
ATOM 5753 C C . LYS B 1 220 ? 8.266 -14.711 -30.75 1 93.69 220 LYS B C 1
ATOM 5755 O O . LYS B 1 220 ? 7.746 -15.82 -30.875 1 93.69 220 LYS B O 1
ATOM 5760 N N . LEU B 1 221 ? 7.594 -13.586 -30.734 1 95.94 221 LEU B N 1
ATOM 5761 C CA . LEU B 1 221 ? 6.141 -13.531 -30.672 1 95.94 221 LEU B CA 1
ATOM 5762 C C . LEU B 1 221 ? 5.566 -12.773 -31.859 1 95.94 221 LEU B C 1
ATOM 5764 O O . LEU B 1 221 ? 6.309 -12.133 -32.625 1 95.94 221 LEU B O 1
ATOM 5768 N N . PRO B 1 222 ? 4.324 -12.828 -32.094 1 92.62 222 PRO B N 1
ATOM 5769 C CA . PRO B 1 222 ? 3.715 -12.148 -33.25 1 92.62 222 PRO B CA 1
ATOM 5770 C C . PRO B 1 222 ? 3.98 -10.648 -33.25 1 92.62 222 PRO B C 1
ATOM 5772 O O . PRO B 1 222 ? 4.133 -10.047 -34.312 1 92.62 222 PRO B O 1
ATOM 5775 N N . ASN B 1 223 ? 4.004 -10.031 -32.062 1 93.19 223 ASN B N 1
ATOM 5776 C CA . ASN B 1 223 ? 4.238 -8.594 -31.953 1 93.19 223 ASN B CA 1
ATOM 5777 C C . ASN B 1 223 ? 5.645 -8.297 -31.438 1 93.19 223 ASN B C 1
ATOM 5779 O O . ASN B 1 223 ? 5.828 -7.43 -30.578 1 93.19 223 ASN B O 1
ATOM 5783 N N . ASP B 1 224 ? 6.551 -9.195 -31.891 1 92.81 224 ASP B N 1
ATOM 5784 C CA . ASP B 1 224 ? 7.965 -9.055 -31.562 1 92.81 224 ASP B CA 1
ATOM 5785 C C . ASP B 1 224 ? 8.297 -9.742 -30.25 1 92.81 224 ASP B C 1
ATOM 5787 O O . ASP B 1 224 ? 7.602 -10.68 -29.844 1 92.81 224 ASP B O 1
ATOM 5791 N N . HIS B 1 225 ? 9.461 -9.438 -29.656 1 96.88 225 HIS B N 1
ATOM 5792 C CA . HIS B 1 225 ? 9.883 -10.062 -28.406 1 96.88 225 HIS B CA 1
ATOM 5793 C C . HIS B 1 225 ? 9.086 -9.523 -27.219 1 96.88 225 HIS B C 1
ATOM 5795 O O . HIS B 1 225 ? 8.539 -8.422 -27.281 1 96.88 225 HIS B O 1
ATOM 5801 N N . TYR B 1 226 ? 8.984 -10.391 -26.281 1 98 226 TYR B N 1
ATOM 5802 C CA . TYR B 1 226 ? 8.359 -9.898 -25.047 1 98 226 TYR B CA 1
ATOM 5803 C C . TYR B 1 226 ? 9.234 -8.852 -24.375 1 98 226 TYR B C 1
ATOM 5805 O O . TYR B 1 226 ? 10.445 -9.039 -24.234 1 98 226 TYR B O 1
ATOM 5813 N N . GLY B 1 227 ? 8.641 -7.773 -23.984 1 98.31 227 GLY B N 1
ATOM 5814 C CA . GLY B 1 227 ? 9.352 -6.723 -23.281 1 98.31 227 GLY B CA 1
ATOM 5815 C C . GLY B 1 227 ? 8.461 -5.902 -22.359 1 98.31 227 GLY B C 1
ATOM 5816 O O . GLY B 1 227 ? 7.246 -5.852 -22.562 1 98.31 227 GLY B O 1
ATOM 5817 N N . THR B 1 228 ? 9.078 -5.316 -21.359 1 98.5 228 THR B N 1
ATOM 5818 C CA . THR B 1 228 ? 8.414 -4.441 -20.406 1 98.5 228 THR B CA 1
ATOM 5819 C C . THR B 1 228 ? 9.414 -3.492 -19.75 1 98.5 228 THR B C 1
ATOM 5821 O O . THR B 1 228 ? 10.539 -3.338 -20.234 1 98.5 228 THR B O 1
ATOM 5824 N N . SER B 1 229 ? 8.984 -2.711 -18.75 1 98.56 229 SER B N 1
ATOM 5825 C CA . SER B 1 229 ? 9.891 -1.801 -18.062 1 98.56 229 SER B CA 1
ATOM 5826 C C . SER B 1 229 ? 9.469 -1.594 -16.609 1 98.56 229 SER B C 1
ATOM 5828 O O . SER B 1 229 ? 8.328 -1.877 -16.234 1 98.56 229 SER B O 1
ATOM 5830 N N . VAL B 1 230 ? 10.422 -1.234 -15.812 1 98.06 230 VAL B N 1
ATOM 5831 C CA . VAL B 1 230 ? 10.211 -0.763 -14.453 1 98.06 230 VAL B CA 1
ATOM 5832 C C . VAL B 1 230 ? 11.008 0.518 -14.219 1 98.06 230 VAL B C 1
ATOM 5834 O O . VAL B 1 230 ? 11.812 0.921 -15.07 1 98.06 230 VAL B O 1
ATOM 5837 N N . LYS B 1 231 ? 10.773 1.14 -13.102 1 96.75 231 LYS B N 1
ATOM 5838 C CA . LYS B 1 231 ? 11.469 2.387 -12.797 1 96.75 231 LYS B CA 1
ATOM 5839 C C . LYS B 1 231 ? 12.945 2.135 -12.508 1 96.75 231 LYS B C 1
ATOM 5841 O O . LYS B 1 231 ? 13.297 1.16 -11.844 1 96.75 231 LYS B O 1
ATOM 5846 N N . LEU B 1 232 ? 13.797 3.014 -13 1 97.62 232 LEU B N 1
ATOM 5847 C CA . LEU B 1 232 ? 15.227 2.957 -12.711 1 97.62 232 LEU B CA 1
ATOM 5848 C C . LEU B 1 232 ? 15.492 3.076 -11.219 1 97.62 232 LEU B C 1
ATOM 5850 O O . LEU B 1 232 ? 16.328 2.35 -10.672 1 97.62 232 LEU B O 1
ATOM 5854 N N . ASN B 1 233 ? 14.781 3.963 -10.57 1 94.56 233 ASN B N 1
ATOM 5855 C CA . ASN B 1 233 ? 14.898 4.156 -9.133 1 94.56 233 ASN B CA 1
ATOM 5856 C C . ASN B 1 233 ? 14.703 2.85 -8.367 1 94.56 233 ASN B C 1
ATOM 5858 O O . ASN B 1 233 ? 15.43 2.566 -7.418 1 94.56 233 ASN B O 1
ATOM 5862 N N . TRP B 1 234 ? 13.805 2.043 -8.797 1 95.06 234 TRP B N 1
ATOM 5863 C CA . TRP B 1 234 ? 13.547 0.759 -8.148 1 95.06 234 TRP B CA 1
ATOM 5864 C C . TRP B 1 234 ? 14.703 -0.208 -8.375 1 95.06 234 TRP B C 1
ATOM 5866 O O . TRP B 1 234 ? 15.078 -0.959 -7.477 1 95.06 234 TRP B O 1
ATOM 5876 N N . CYS B 1 235 ? 15.234 -0.157 -9.523 1 97.5 235 CYS B N 1
ATOM 5877 C CA . CYS B 1 235 ? 16.359 -1.029 -9.859 1 97.5 235 CYS B CA 1
ATOM 5878 C C . CYS B 1 235 ? 17.578 -0.674 -9.039 1 97.5 235 CYS B C 1
ATOM 5880 O O . CYS B 1 235 ? 18.391 -1.547 -8.711 1 97.5 235 CYS B O 1
ATOM 5882 N N . LEU B 1 236 ? 17.703 0.566 -8.695 1 95.56 236 LEU B N 1
ATOM 5883 C CA . LEU B 1 236 ? 18.875 1.033 -7.969 1 95.56 236 LEU B CA 1
ATOM 5884 C C . LEU B 1 236 ? 18.688 0.872 -6.465 1 95.56 236 LEU B C 1
ATOM 5886 O O . LEU B 1 236 ? 19.656 0.925 -5.703 1 95.56 236 LEU B O 1
ATOM 5890 N N . ASN B 1 237 ? 17.5 0.72 -6.039 1 92.75 237 ASN B N 1
ATOM 5891 C CA . ASN B 1 237 ? 17.172 0.597 -4.625 1 92.75 237 ASN B CA 1
ATOM 5892 C C . ASN B 1 237 ? 17.469 -0.806 -4.102 1 92.75 237 ASN B C 1
ATOM 5894 O O . ASN B 1 237 ? 16.812 -1.771 -4.5 1 92.75 237 ASN B O 1
ATOM 5898 N N . THR B 1 238 ? 18.312 -0.916 -3.123 1 91.38 238 THR B N 1
ATOM 5899 C CA . THR B 1 238 ? 18.766 -2.201 -2.592 1 91.38 238 THR B CA 1
ATOM 5900 C C . THR B 1 238 ? 17.609 -2.928 -1.907 1 91.38 238 THR B C 1
ATOM 5902 O O . THR B 1 238 ? 17.547 -4.16 -1.911 1 91.38 238 THR B O 1
ATOM 5905 N N . ASP B 1 239 ? 16.688 -2.203 -1.395 1 90.81 239 ASP B N 1
ATOM 5906 C CA . ASP B 1 239 ? 15.57 -2.799 -0.654 1 90.81 239 ASP B CA 1
ATOM 5907 C C . ASP B 1 239 ? 14.617 -3.535 -1.591 1 90.81 239 ASP B C 1
ATOM 5909 O O . ASP B 1 239 ? 13.859 -4.402 -1.154 1 90.81 239 ASP B O 1
ATOM 5913 N N . LYS B 1 240 ? 14.703 -3.254 -2.855 1 94.5 240 LYS B N 1
ATOM 591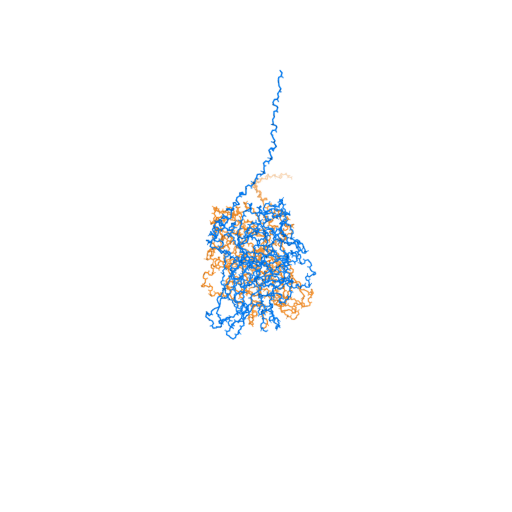4 C CA . LYS B 1 240 ? 13.766 -3.844 -3.807 1 94.5 240 LYS B CA 1
ATOM 5915 C C . LYS B 1 240 ? 14.258 -5.199 -4.301 1 94.5 240 LYS B C 1
ATOM 5917 O O . LYS B 1 240 ? 13.477 -6.004 -4.812 1 94.5 240 LYS B O 1
ATOM 5922 N N . GLY B 1 241 ? 15.484 -5.469 -4.281 1 95.81 241 GLY B N 1
ATOM 5923 C CA . GLY B 1 241 ? 16.062 -6.793 -4.48 1 95.81 241 GLY B CA 1
ATOM 5924 C C . GLY B 1 241 ? 15.992 -7.262 -5.922 1 95.81 241 GLY B C 1
ATOM 5925 O O . GLY B 1 241 ? 15.961 -8.461 -6.188 1 95.81 241 GLY B O 1
ATOM 5926 N N . VAL B 1 242 ? 16.031 -6.34 -6.91 1 98.44 242 VAL B N 1
ATOM 5927 C CA . VAL B 1 242 ? 15.984 -6.738 -8.312 1 98.44 242 VAL B CA 1
ATOM 5928 C C . VAL B 1 242 ? 17.281 -7.441 -8.703 1 98.44 242 VAL B C 1
ATOM 5930 O O . VAL B 1 242 ? 18.375 -6.941 -8.422 1 98.44 242 VAL B O 1
ATOM 5933 N N . MET B 1 243 ? 17.141 -8.641 -9.398 1 98.5 243 MET B N 1
ATOM 5934 C CA . MET B 1 243 ? 18.359 -9.352 -9.75 1 98.5 243 MET B CA 1
ATOM 5935 C C . MET B 1 243 ? 18.234 -10.023 -11.109 1 98.5 243 MET B C 1
ATOM 5937 O O . MET B 1 243 ? 17.125 -10.18 -11.625 1 98.5 243 MET B O 1
ATOM 5941 N N . LEU B 1 244 ? 19.344 -10.289 -11.711 1 98.88 244 LEU B N 1
ATOM 5942 C CA . LEU B 1 244 ? 19.453 -11.242 -12.812 1 98.88 244 LEU B CA 1
ATOM 5943 C C . LEU B 1 244 ? 19.766 -12.641 -12.297 1 98.88 244 LEU B C 1
ATOM 5945 O O . LEU B 1 244 ? 20.906 -12.906 -11.883 1 98.88 244 LEU B O 1
ATOM 5949 N N . ALA B 1 245 ? 18.828 -13.492 -12.43 1 98.88 245 ALA B N 1
ATOM 5950 C CA . ALA B 1 245 ? 18.953 -14.82 -11.82 1 98.88 245 ALA B CA 1
ATOM 5951 C C . ALA B 1 245 ? 19.297 -15.867 -12.867 1 98.88 245 ALA B C 1
ATOM 5953 O O . ALA B 1 245 ? 18.766 -15.852 -13.977 1 98.88 245 ALA B O 1
ATOM 5954 N N . HIS B 1 246 ? 20.203 -16.766 -12.461 1 98.75 246 HIS B N 1
ATOM 5955 C CA . HIS B 1 246 ? 20.578 -17.875 -13.344 1 98.75 246 HIS B CA 1
ATOM 5956 C C . HIS B 1 246 ? 20.344 -19.219 -12.664 1 98.75 246 HIS B C 1
ATOM 5958 O O . HIS B 1 246 ? 20.469 -20.266 -13.297 1 98.75 246 HIS B O 1
ATOM 5964 N N . ARG B 1 247 ? 19.953 -19.188 -11.391 1 98.69 247 ARG B N 1
ATOM 5965 C CA . ARG B 1 247 ? 19.609 -20.406 -10.688 1 98.69 247 ARG B CA 1
ATOM 5966 C C . ARG B 1 247 ? 18.281 -20.266 -9.953 1 98.69 247 ARG B C 1
ATOM 5968 O O . ARG B 1 247 ? 17.938 -19.172 -9.492 1 98.69 247 ARG B O 1
ATOM 5975 N N . MET B 1 248 ? 17.562 -21.375 -9.906 1 98.62 248 MET B N 1
ATOM 5976 C CA . MET B 1 248 ? 16.312 -21.562 -9.156 1 98.62 248 MET B CA 1
ATOM 5977 C C . MET B 1 248 ? 16.406 -22.781 -8.258 1 98.62 248 MET B C 1
ATOM 5979 O O . MET B 1 248 ? 16.609 -23.906 -8.742 1 98.62 248 MET B O 1
ATOM 5983 N N . ASN B 1 249 ? 16.234 -22.531 -6.98 1 98.25 249 ASN B N 1
ATOM 5984 C CA . ASN B 1 249 ? 16.312 -23.609 -6.012 1 98.25 249 ASN B CA 1
ATOM 5985 C C . ASN B 1 249 ? 17.625 -24.391 -6.148 1 98.25 249 ASN B C 1
ATOM 5987 O O . ASN B 1 249 ? 17.625 -25.625 -6.117 1 98.25 249 ASN B O 1
ATOM 5991 N N . GLY B 1 250 ? 18.688 -23.688 -6.398 1 97.25 250 GLY B N 1
ATOM 5992 C CA . GLY B 1 250 ? 20.016 -24.266 -6.414 1 97.25 250 GLY B CA 1
ATOM 5993 C C . GLY B 1 250 ? 20.375 -24.906 -7.742 1 97.25 250 GLY B C 1
ATOM 5994 O O . GLY B 1 250 ? 21.5 -25.344 -7.941 1 97.25 250 GLY B O 1
ATOM 5995 N N . GLN B 1 251 ? 19.453 -24.938 -8.641 1 97.25 251 GLN B N 1
ATOM 5996 C CA . GLN B 1 251 ? 19.672 -25.547 -9.945 1 97.25 251 GLN B CA 1
ATOM 5997 C C . GLN B 1 251 ? 19.641 -24.5 -11.055 1 97.25 251 GLN B C 1
ATOM 5999 O O . GLN B 1 251 ? 19.078 -23.406 -10.867 1 97.25 251 GLN B O 1
ATOM 6004 N N . ALA B 1 252 ? 20.297 -24.906 -12.234 1 97.56 252 ALA B N 1
ATOM 6005 C CA . ALA B 1 252 ? 20.141 -24.062 -13.406 1 97.56 252 ALA B CA 1
ATOM 6006 C C . ALA B 1 252 ? 18.672 -23.859 -13.766 1 97.56 252 ALA B C 1
ATOM 6008 O O . ALA B 1 252 ? 17.844 -24.75 -13.531 1 97.56 252 ALA B O 1
ATOM 6009 N N . LEU B 1 253 ? 18.359 -22.734 -14.328 1 98.44 253 LEU B N 1
ATOM 6010 C CA . LEU B 1 253 ? 16.969 -22.438 -14.68 1 98.44 253 LEU B CA 1
ATOM 6011 C C . LEU B 1 253 ? 16.422 -23.484 -15.648 1 98.44 253 LEU B C 1
ATOM 6013 O O . LEU B 1 253 ? 17.125 -23.922 -16.562 1 98.44 253 LEU B O 1
ATOM 6017 N N . HIS B 1 254 ? 15.258 -23.922 -15.352 1 98 254 HIS B N 1
ATOM 6018 C CA . HIS B 1 254 ? 14.508 -24.734 -16.297 1 98 254 HIS B CA 1
ATOM 6019 C C . HIS B 1 254 ? 14.133 -23.938 -17.531 1 98 254 HIS B C 1
ATOM 6021 O O . HIS B 1 254 ? 13.875 -22.734 -17.453 1 98 254 HIS B O 1
ATOM 6027 N N . PRO B 1 255 ? 14.023 -24.562 -18.734 1 98.19 255 PRO B N 1
ATOM 6028 C CA . PRO B 1 255 ? 13.656 -23.828 -19.938 1 98.19 255 PRO B CA 1
ATOM 6029 C C . PRO B 1 255 ? 12.367 -23.031 -19.781 1 98.19 255 PRO B C 1
ATOM 6031 O O . PRO B 1 255 ? 12.305 -21.859 -20.188 1 98.19 255 PRO B O 1
ATOM 6034 N N . ASP B 1 256 ? 11.375 -23.531 -19.109 1 98.25 256 ASP B N 1
ATOM 6035 C CA . ASP B 1 256 ? 10.117 -22.828 -18.906 1 98.25 256 ASP B CA 1
ATOM 6036 C C . ASP B 1 256 ? 10.312 -21.578 -18.047 1 98.25 256 ASP B C 1
ATOM 6038 O O . ASP B 1 256 ? 9.477 -20.672 -18.047 1 98.25 256 ASP B O 1
ATOM 6042 N N . HIS B 1 257 ? 11.328 -21.562 -17.281 1 98.56 257 HIS B N 1
ATOM 6043 C CA . HIS B 1 257 ? 11.492 -20.5 -16.297 1 98.56 257 HIS B CA 1
ATOM 6044 C C . HIS B 1 257 ? 12.617 -19.547 -16.672 1 98.56 257 HIS B C 1
ATOM 6046 O O . HIS B 1 257 ? 13.156 -18.844 -15.82 1 98.56 257 HIS B O 1
ATOM 6052 N N . GLY B 1 258 ? 13.039 -19.578 -17.891 1 98.62 258 GLY B N 1
ATOM 6053 C CA . GLY B 1 258 ? 13.844 -18.484 -18.391 1 98.62 258 GLY B CA 1
ATOM 6054 C C . GLY B 1 258 ? 15.312 -18.844 -18.562 1 98.62 258 GLY B C 1
ATOM 6055 O O . GLY B 1 258 ? 16.172 -17.969 -18.547 1 98.62 258 GLY B O 1
ATOM 6056 N N . LYS B 1 259 ? 15.648 -20.156 -18.672 1 98.69 259 LYS B N 1
ATOM 6057 C CA . LYS B 1 259 ? 17.016 -20.562 -18.953 1 98.69 259 LYS B CA 1
ATOM 6058 C C . LYS B 1 259 ? 17.594 -19.781 -20.125 1 98.69 259 LYS B C 1
ATOM 6060 O O . LYS B 1 259 ? 16.984 -19.703 -21.203 1 98.69 259 LYS B O 1
ATOM 6065 N N . PRO B 1 260 ? 18.797 -19.172 -19.969 1 98.69 260 PRO B N 1
ATOM 6066 C CA . PRO B 1 260 ? 19.719 -19.375 -18.859 1 98.69 260 PRO B CA 1
ATOM 6067 C C . PRO B 1 260 ? 19.688 -18.25 -17.828 1 98.69 260 PRO B C 1
ATOM 6069 O O . PRO B 1 260 ? 20.297 -18.375 -16.766 1 98.69 260 PRO B O 1
ATOM 6072 N N . VAL B 1 261 ? 19.031 -17.125 -18.172 1 98.88 261 VAL B N 1
ATOM 6073 C CA . VAL B 1 261 ? 19.016 -15.992 -17.25 1 98.88 261 VAL B CA 1
ATOM 6074 C C . VAL B 1 261 ? 17.688 -15.25 -17.391 1 98.88 261 VAL B C 1
ATOM 6076 O O . VAL B 1 261 ? 17.141 -15.125 -18.484 1 98.88 261 VAL B O 1
ATOM 6079 N N . ARG B 1 262 ? 17.156 -14.766 -16.281 1 98.88 262 ARG B N 1
ATOM 6080 C CA . ARG B 1 262 ? 15.938 -13.969 -16.266 1 98.88 262 ARG B CA 1
ATOM 6081 C C . ARG B 1 262 ? 16.031 -12.867 -15.211 1 98.88 262 ARG B C 1
ATOM 6083 O O . ARG B 1 262 ? 16.922 -12.883 -14.359 1 98.88 262 ARG B O 1
ATOM 6090 N N . VAL B 1 263 ? 15.133 -11.938 -15.297 1 98.88 263 VAL B N 1
ATOM 6091 C CA . VAL B 1 263 ? 14.977 -10.914 -14.273 1 98.88 263 VAL B CA 1
ATOM 6092 C C . VAL B 1 263 ? 14.055 -11.43 -13.164 1 98.88 263 VAL B C 1
ATOM 6094 O O . VAL B 1 263 ? 13.062 -12.109 -13.445 1 98.88 263 VAL B O 1
ATOM 6097 N N . ILE B 1 264 ? 14.367 -11.148 -11.898 1 98.88 264 ILE B N 1
ATOM 6098 C CA . ILE B 1 264 ? 13.508 -11.383 -10.75 1 98.88 264 ILE B CA 1
ATOM 6099 C C . ILE B 1 264 ? 13.266 -10.07 -10.008 1 98.88 264 ILE B C 1
ATOM 6101 O O . ILE B 1 264 ? 14.219 -9.414 -9.57 1 98.88 264 ILE B O 1
ATOM 6105 N N . ILE B 1 265 ? 12.023 -9.695 -9.867 1 98.75 265 ILE B N 1
ATOM 6106 C CA . ILE B 1 265 ? 11.664 -8.461 -9.18 1 98.75 265 ILE B CA 1
ATOM 6107 C C . ILE B 1 265 ? 10.711 -8.766 -8.031 1 98.75 265 ILE B C 1
ATOM 6109 O O . ILE B 1 265 ? 9.5 -8.836 -8.219 1 98.75 265 ILE B O 1
ATOM 6113 N N . PRO B 1 266 ? 11.219 -8.852 -6.785 1 98.25 266 PRO B N 1
ATOM 6114 C CA . PRO B 1 266 ? 10.344 -9.125 -5.641 1 98.25 266 PRO B CA 1
ATOM 6115 C C . PRO B 1 266 ? 9.234 -8.086 -5.488 1 98.25 266 PRO B C 1
ATOM 6117 O O . PRO B 1 266 ? 9.469 -6.891 -5.688 1 98.25 266 PRO B O 1
ATOM 6120 N N . GLY B 1 267 ? 8.031 -8.562 -5.23 1 97.94 267 GLY B N 1
ATOM 6121 C CA . GLY B 1 267 ? 6.934 -7.672 -4.883 1 97.94 267 GLY B CA 1
ATOM 6122 C C . GLY B 1 267 ? 6.168 -7.172 -6.094 1 97.94 267 GLY B C 1
ATOM 6123 O O . GLY B 1 267 ? 5.137 -6.516 -5.953 1 97.94 267 GLY B O 1
ATOM 6124 N N . GLN B 1 268 ? 6.652 -7.426 -7.266 1 98.44 268 GLN B N 1
ATOM 6125 C CA . GLN B 1 268 ? 5.953 -7.027 -8.484 1 98.44 268 GLN B CA 1
ATOM 6126 C C . GLN B 1 268 ? 5.426 -8.242 -9.234 1 98.44 268 GLN B C 1
ATOM 6128 O O . GLN B 1 268 ? 5.84 -9.375 -8.969 1 98.44 268 GLN B O 1
ATOM 6133 N N . ILE B 1 269 ? 4.488 -7.98 -10.109 1 98.5 269 ILE B N 1
ATOM 6134 C CA . ILE B 1 269 ? 3.891 -9.094 -10.844 1 98.5 269 ILE B CA 1
ATOM 6135 C C . ILE B 1 269 ? 4.961 -9.789 -11.68 1 98.5 269 ILE B C 1
ATOM 6137 O O . ILE B 1 269 ? 5.891 -9.148 -12.172 1 98.5 269 ILE B O 1
ATOM 6141 N N . ALA B 1 270 ? 4.75 -11.062 -11.891 1 98.5 270 ALA B N 1
ATOM 6142 C CA . ALA B 1 270 ? 5.734 -11.898 -12.57 1 98.5 270 ALA B CA 1
ATOM 6143 C C . ALA B 1 270 ? 5.961 -11.43 -14 1 98.5 270 ALA B C 1
ATOM 6145 O O . ALA B 1 270 ? 7.035 -11.633 -14.57 1 98.5 270 ALA B O 1
ATOM 6146 N N . GLY B 1 271 ? 4.977 -10.75 -14.523 1 98.12 271 GLY B N 1
ATOM 6147 C CA . GLY B 1 271 ? 5.105 -10.242 -15.883 1 98.12 271 GLY B CA 1
ATOM 6148 C C . GLY B 1 271 ? 6.23 -9.234 -16.031 1 98.12 271 GLY B C 1
ATOM 6149 O O . GLY B 1 271 ? 6.68 -8.961 -17.156 1 98.12 271 GLY B O 1
ATOM 6150 N N . ARG B 1 272 ? 6.621 -8.633 -14.961 1 98.56 272 ARG B N 1
ATOM 6151 C CA . ARG B 1 272 ? 7.734 -7.695 -15.016 1 98.56 272 ARG B CA 1
ATOM 6152 C C . ARG B 1 272 ? 9.07 -8.422 -14.961 1 98.56 272 ARG B C 1
ATOM 6154 O O . ARG B 1 272 ? 10.117 -7.836 -15.25 1 98.56 272 ARG B O 1
ATOM 6161 N N . SER B 1 273 ? 9.102 -9.648 -14.562 1 98.69 273 SER B N 1
ATOM 6162 C CA . SER B 1 273 ? 10.297 -10.484 -14.445 1 98.69 273 SER B CA 1
ATOM 6163 C C . SER B 1 273 ? 10.578 -11.227 -15.742 1 98.69 273 SER B C 1
ATOM 6165 O O . SER B 1 273 ? 10.367 -12.438 -15.828 1 98.69 273 SER B O 1
ATOM 6167 N N . VAL B 1 274 ? 11.164 -10.562 -16.641 1 98.81 274 VAL B N 1
ATOM 6168 C CA . VAL B 1 274 ? 11.32 -11.039 -18.016 1 98.81 274 VAL B CA 1
ATOM 6169 C C . VAL B 1 274 ? 12.203 -12.281 -18.031 1 98.81 274 VAL B C 1
ATOM 6171 O O . VAL B 1 274 ? 13.273 -12.305 -17.406 1 98.81 274 VAL B O 1
ATOM 6174 N N . LYS B 1 275 ? 11.75 -13.305 -18.766 1 98.75 275 LYS B N 1
ATOM 6175 C CA . LYS B 1 275 ? 12.484 -14.555 -18.969 1 98.75 275 LYS B CA 1
ATOM 6176 C C . LYS B 1 275 ? 13.391 -14.461 -20.188 1 98.75 275 LYS B C 1
ATOM 6178 O O . LYS B 1 275 ? 13.172 -13.625 -21.078 1 98.75 275 LYS B O 1
ATOM 6183 N N . TRP B 1 276 ? 14.414 -15.391 -20.25 1 98.81 276 TRP B N 1
ATOM 6184 C CA . TRP B 1 276 ? 15.328 -15.508 -21.375 1 98.81 276 TRP B CA 1
ATOM 6185 C C . TRP B 1 276 ? 15.891 -14.141 -21.766 1 98.81 276 TRP B C 1
ATOM 6187 O O . TRP B 1 276 ? 15.836 -13.75 -22.938 1 98.81 276 TRP B O 1
ATOM 6197 N N . LEU B 1 277 ? 16.375 -13.43 -20.781 1 98.88 277 LEU B N 1
ATOM 6198 C CA . LEU B 1 277 ? 16.734 -12.016 -20.906 1 98.88 277 LEU B CA 1
ATOM 6199 C C . LEU B 1 277 ? 17.812 -11.82 -21.953 1 98.88 277 LEU B C 1
ATOM 6201 O O . LEU B 1 277 ? 18.812 -12.555 -21.969 1 98.88 277 LEU B O 1
ATOM 6205 N N . LYS B 1 278 ? 17.656 -10.789 -22.828 1 98.81 278 LYS B N 1
ATOM 6206 C CA . LYS B 1 278 ? 18.625 -10.461 -23.859 1 98.81 278 LYS B CA 1
ATOM 6207 C C . LYS B 1 278 ? 19.094 -9.008 -23.734 1 98.81 278 LYS B C 1
ATOM 6209 O O . LYS B 1 278 ? 20.234 -8.68 -24.078 1 98.81 278 LYS B O 1
ATOM 6214 N N . ARG B 1 279 ? 18.141 -8.156 -23.297 1 98.81 279 ARG B N 1
ATOM 6215 C CA . ARG B 1 279 ? 18.469 -6.734 -23.328 1 98.81 279 ARG B CA 1
ATOM 6216 C C . ARG B 1 279 ? 17.984 -6.02 -22.078 1 98.81 279 ARG B C 1
ATOM 6218 O O . ARG B 1 279 ? 16.875 -6.289 -21.594 1 98.81 279 ARG B O 1
ATOM 6225 N N . ILE B 1 280 ? 18.812 -5.148 -21.578 1 98.94 280 ILE B N 1
ATOM 6226 C CA . ILE B 1 280 ? 18.5 -4.16 -20.562 1 98.94 280 ILE B CA 1
ATOM 6227 C C . ILE B 1 280 ? 18.734 -2.754 -21.109 1 98.94 280 ILE B C 1
ATOM 6229 O O . ILE B 1 280 ? 19.859 -2.395 -21.453 1 98.94 280 ILE B O 1
ATOM 6233 N N . ILE B 1 281 ? 17.672 -1.967 -21.219 1 98.94 281 ILE B N 1
ATOM 6234 C CA . ILE B 1 281 ? 17.75 -0.667 -21.875 1 98.94 281 ILE B CA 1
ATOM 6235 C C . ILE B 1 281 ? 17.281 0.426 -20.922 1 98.94 281 ILE B C 1
ATOM 6237 O O . ILE B 1 281 ? 16.109 0.459 -20.531 1 98.94 281 ILE B O 1
ATOM 6241 N N . VAL B 1 282 ? 18.188 1.295 -20.484 1 98.88 282 VAL B N 1
ATOM 6242 C CA . VAL B 1 282 ? 17.828 2.439 -19.656 1 98.88 282 VAL B CA 1
ATOM 6243 C C . VAL B 1 282 ? 17.203 3.535 -20.531 1 98.88 282 VAL B C 1
ATOM 6245 O O . VAL B 1 282 ? 17.781 3.926 -21.547 1 98.88 282 VAL B O 1
ATOM 6248 N N . THR B 1 283 ? 16.047 3.988 -20.156 1 98.75 283 THR B N 1
ATOM 6249 C CA . THR B 1 283 ? 15.32 4.938 -20.984 1 98.75 283 THR B CA 1
ATOM 6250 C C . THR B 1 283 ? 14.711 6.051 -20.141 1 98.75 283 THR B C 1
ATOM 6252 O O . THR B 1 283 ? 14.672 5.957 -18.922 1 98.75 283 THR B O 1
ATOM 6255 N N . LYS B 1 284 ? 14.305 7.098 -20.844 1 97 284 LYS B N 1
ATOM 6256 C CA . LYS B 1 284 ? 13.555 8.172 -20.188 1 97 284 LYS B CA 1
ATOM 6257 C C . LYS B 1 284 ? 12.078 7.82 -20.062 1 97 284 LYS B C 1
ATOM 6259 O O . LYS B 1 284 ? 11.461 8.094 -19.031 1 97 284 LYS B O 1
ATOM 6264 N N . GLU B 1 285 ? 11.516 7.258 -21.141 1 97.44 285 GLU B N 1
ATOM 6265 C CA . GLU B 1 285 ? 10.109 6.887 -21.203 1 97.44 285 GLU B CA 1
ATOM 6266 C C . GLU B 1 285 ? 9.914 5.398 -20.938 1 97.44 285 GLU B C 1
ATOM 6268 O O . GLU B 1 285 ? 10.844 4.605 -21.109 1 97.44 285 GLU B O 1
ATOM 6273 N N . PRO B 1 286 ? 8.727 5.039 -20.484 1 97.62 286 PRO B N 1
ATOM 6274 C CA . PRO B 1 286 ? 8.461 3.607 -20.328 1 97.62 286 PRO B CA 1
ATOM 6275 C C . PRO B 1 286 ? 8.562 2.846 -21.656 1 97.62 286 PRO B C 1
ATOM 6277 O O . PRO B 1 286 ? 8.562 3.455 -22.719 1 97.62 286 PRO B O 1
ATOM 6280 N N . SER B 1 287 ? 8.586 1.539 -21.516 1 98.19 287 SER B N 1
ATOM 6281 C CA . SER B 1 287 ? 8.695 0.679 -22.703 1 98.19 287 SER B CA 1
ATOM 6282 C C . SER B 1 287 ? 7.539 0.908 -23.656 1 98.19 287 SER B C 1
ATOM 6284 O O . SER B 1 287 ? 6.391 1.058 -23.234 1 98.19 287 SER B O 1
ATOM 6286 N N . ASP B 1 288 ? 7.871 0.964 -24.922 1 96.38 288 ASP B N 1
ATOM 6287 C CA . ASP B 1 288 ? 6.844 1.035 -25.953 1 96.38 288 ASP B CA 1
ATOM 6288 C C . ASP B 1 288 ? 6.559 -0.344 -26.547 1 96.38 288 ASP B C 1
ATOM 6290 O O . ASP B 1 288 ? 5.926 -0.458 -27.594 1 96.38 288 ASP B O 1
ATOM 6294 N N . ASN B 1 289 ? 7.098 -1.396 -25.906 1 97.38 289 ASN B N 1
ATOM 6295 C CA . ASN B 1 289 ? 6.84 -2.771 -26.312 1 97.38 289 ASN B CA 1
ATOM 6296 C C . ASN B 1 289 ? 5.344 -3.076 -26.344 1 97.38 289 ASN B C 1
ATOM 6298 O O . ASN B 1 289 ? 4.602 -2.652 -25.453 1 97.38 289 ASN B O 1
ATOM 6302 N N . TRP B 1 290 ? 4.938 -3.814 -27.344 1 96.5 290 TRP B N 1
ATOM 6303 C CA . TRP B 1 290 ? 3.521 -4.137 -27.516 1 96.5 290 TRP B CA 1
ATOM 6304 C C . TRP B 1 290 ? 2.961 -4.793 -26.25 1 96.5 290 TRP B C 1
ATOM 6306 O O . TRP B 1 290 ? 1.862 -4.457 -25.812 1 96.5 290 TRP B O 1
ATOM 6316 N N . TYR B 1 291 ? 3.662 -5.684 -25.703 1 96.38 291 TYR B N 1
ATOM 6317 C CA . TYR B 1 291 ? 3.188 -6.453 -24.562 1 96.38 291 TYR B CA 1
ATOM 6318 C C . TYR B 1 291 ? 3.16 -5.594 -23.312 1 96.38 291 TYR B C 1
ATOM 6320 O O . TYR B 1 291 ? 2.369 -5.84 -22.391 1 96.38 291 TYR B O 1
ATOM 6328 N N . HIS B 1 292 ? 4.051 -4.594 -23.203 1 97.5 292 HIS B N 1
ATOM 6329 C CA . HIS B 1 292 ? 3.988 -3.639 -22.094 1 97.5 292 HIS B CA 1
ATOM 6330 C C . HIS B 1 292 ? 2.723 -2.791 -22.172 1 97.5 292 HIS B C 1
ATOM 6332 O O . HIS B 1 292 ? 2.115 -2.484 -21.141 1 97.5 292 HIS B O 1
ATOM 6338 N N . ILE B 1 293 ? 2.377 -2.443 -23.344 1 96.38 293 ILE B N 1
ATOM 6339 C CA . ILE B 1 293 ? 1.269 -1.521 -23.562 1 96.38 293 ILE B CA 1
ATOM 6340 C C . ILE B 1 293 ? -0.055 -2.279 -23.484 1 96.38 293 ILE B C 1
ATOM 6342 O O . ILE B 1 293 ? -1.019 -1.806 -22.875 1 96.38 293 ILE B O 1
ATOM 6346 N N . ASN B 1 294 ? -0.111 -3.502 -23.969 1 93.94 294 ASN B N 1
ATOM 6347 C CA . ASN B 1 294 ? -1.402 -4.141 -24.219 1 93.94 294 ASN B CA 1
ATOM 6348 C C . ASN B 1 294 ? -1.662 -5.266 -23.219 1 93.94 294 ASN B C 1
ATOM 6350 O O . ASN B 1 294 ? -2.688 -5.945 -23.297 1 93.94 294 ASN B O 1
ATOM 6354 N N . ASP B 1 295 ? -0.716 -5.406 -22.344 1 92.75 295 ASP B N 1
ATOM 6355 C CA . ASP B 1 295 ? -0.873 -6.43 -21.328 1 92.75 295 ASP B CA 1
ATOM 6356 C C . ASP B 1 295 ? -0.546 -5.871 -19.938 1 92.75 295 ASP B C 1
ATOM 6358 O O . ASP B 1 295 ? -0.017 -4.766 -19.812 1 92.75 295 ASP B O 1
ATOM 6362 N N . ASN B 1 296 ? -0.915 -6.566 -18.891 1 94.25 296 ASN B N 1
ATOM 6363 C CA . ASN B 1 296 ? -0.593 -6.273 -17.484 1 94.25 296 ASN B CA 1
ATOM 6364 C C . ASN B 1 296 ? -1.041 -4.871 -17.094 1 94.25 296 ASN B C 1
ATOM 6366 O O . ASN B 1 296 ? -0.245 -4.082 -16.578 1 94.25 296 ASN B O 1
ATOM 6370 N N . ARG B 1 297 ? -2.309 -4.621 -17.328 1 95.5 297 ARG B N 1
ATOM 6371 C CA . ARG B 1 297 ? -2.975 -3.369 -16.969 1 95.5 297 ARG B CA 1
ATOM 6372 C C . ARG B 1 297 ? -4.305 -3.633 -16.281 1 95.5 297 ARG B C 1
ATOM 6374 O O . ARG B 1 297 ? -4.969 -4.633 -16.547 1 95.5 297 ARG B O 1
ATOM 6381 N N . ILE B 1 298 ? -4.609 -2.783 -15.406 1 96.94 298 ILE B N 1
ATOM 6382 C CA . ILE B 1 298 ? -5.957 -2.736 -14.859 1 96.94 298 ILE B CA 1
ATOM 6383 C C . ILE B 1 298 ? -6.645 -1.438 -15.281 1 96.94 298 ILE B C 1
ATOM 6385 O O . ILE B 1 298 ? -6.367 -0.374 -14.719 1 96.94 298 ILE B O 1
ATOM 6389 N N . LEU B 1 299 ? -7.52 -1.534 -16.234 1 96.69 299 LEU B N 1
ATOM 6390 C CA . LEU B 1 299 ? -8.312 -0.379 -16.641 1 96.69 299 LEU B CA 1
ATOM 6391 C C . LEU B 1 299 ? -9.461 -0.136 -15.68 1 96.69 299 LEU B C 1
ATOM 6393 O O . LEU B 1 299 ? -9.859 -1.039 -14.93 1 96.69 299 LEU B O 1
ATOM 6397 N N . PRO B 1 300 ? -9.977 1.071 -15.648 1 96.38 300 PRO B N 1
ATOM 6398 C CA . PRO B 1 300 ? -11.125 1.354 -14.773 1 96.38 300 PRO B CA 1
ATOM 6399 C C . PRO B 1 300 ? -12.297 0.406 -15.016 1 96.38 300 PRO B C 1
ATOM 6401 O O . PRO B 1 300 ? -12.57 0.037 -16.156 1 96.38 300 PRO B O 1
ATOM 6404 N N . THR B 1 301 ? -12.977 0.058 -13.969 1 95.38 301 THR B N 1
ATOM 6405 C CA . THR B 1 301 ? -13.977 -1.007 -13.953 1 95.38 301 THR B CA 1
ATOM 6406 C C . THR B 1 301 ? -15.141 -0.667 -14.875 1 95.38 301 THR B C 1
ATOM 6408 O O . THR B 1 301 ? -15.875 -1.557 -15.312 1 95.38 301 THR B O 1
ATOM 6411 N N . MET B 1 302 ? -15.359 0.583 -15.25 1 94.19 302 MET B N 1
ATOM 6412 C CA . MET B 1 302 ? -16.5 0.971 -16.062 1 94.19 302 MET B CA 1
ATOM 6413 C C . MET B 1 302 ? -16.203 0.766 -17.547 1 94.19 302 MET B C 1
ATOM 6415 O O . MET B 1 302 ? -17.109 0.817 -18.375 1 94.19 302 MET B O 1
ATOM 6419 N N . ILE B 1 303 ? -14.977 0.516 -17.859 1 95.25 303 ILE B N 1
ATOM 6420 C CA . ILE B 1 303 ? -14.609 0.269 -19.25 1 95.25 303 ILE B CA 1
ATOM 6421 C C . ILE B 1 303 ? -14.93 -1.178 -19.609 1 95.25 303 ILE B C 1
ATOM 6423 O O . ILE B 1 303 ? -14.391 -2.111 -19.016 1 95.25 303 ILE B O 1
ATOM 6427 N N . THR B 1 304 ? -15.727 -1.358 -20.641 1 92.25 304 THR B N 1
ATOM 6428 C CA . THR B 1 304 ? -16.109 -2.684 -21.125 1 92.25 304 THR B CA 1
ATOM 6429 C C . THR B 1 304 ? -15.078 -3.229 -22.109 1 92.25 304 THR B C 1
ATOM 6431 O O . THR B 1 304 ? -14.25 -2.477 -22.625 1 92.25 304 THR B O 1
ATOM 6434 N N . PRO B 1 305 ? -15.102 -4.516 -22.281 1 91.38 305 PRO B N 1
ATOM 6435 C CA . PRO B 1 305 ? -14.195 -5.078 -23.297 1 91.38 305 PRO B CA 1
ATOM 6436 C C . PRO B 1 305 ? -14.367 -4.43 -24.656 1 91.38 305 PRO B C 1
ATOM 6438 O O . PRO B 1 305 ? -13.375 -4.137 -25.344 1 91.38 305 PRO B O 1
ATOM 6441 N N . GLU B 1 306 ? -15.609 -4.129 -25.078 1 92.56 306 GLU B N 1
ATOM 6442 C CA . GLU B 1 306 ? -15.898 -3.512 -26.359 1 92.56 306 GLU B CA 1
ATOM 6443 C C . GLU B 1 306 ? -15.367 -2.084 -26.422 1 92.56 306 GLU B C 1
ATOM 6445 O O . GLU B 1 306 ? -14.711 -1.701 -27.391 1 92.56 306 GLU B O 1
ATOM 6450 N N . ALA B 1 307 ? -15.57 -1.372 -25.344 1 93.06 307 ALA B N 1
ATOM 6451 C CA . ALA B 1 307 ? -15.148 0.025 -25.312 1 93.06 307 ALA B CA 1
ATOM 6452 C C . ALA B 1 307 ? -13.625 0.136 -25.297 1 93.06 307 ALA B C 1
ATOM 6454 O O . ALA B 1 307 ? -13.062 1.082 -25.859 1 93.06 307 ALA B O 1
ATOM 6455 N N . SER B 1 308 ? -12.977 -0.814 -24.719 1 92.75 308 SER B N 1
ATOM 6456 C CA . SER B 1 308 ? -11.531 -0.76 -24.531 1 92.75 308 SER B CA 1
ATOM 6457 C C . SER B 1 308 ? -10.805 -0.808 -25.875 1 92.75 308 SER B C 1
ATOM 6459 O O . SER B 1 308 ? -9.688 -0.29 -26 1 92.75 308 SER B O 1
ATOM 6461 N N . ALA B 1 309 ? -11.383 -1.401 -26.891 1 91.38 309 ALA B N 1
ATOM 6462 C CA . ALA B 1 309 ? -10.758 -1.553 -28.203 1 91.38 309 ALA B CA 1
ATOM 6463 C C . ALA B 1 309 ? -10.578 -0.199 -28.875 1 91.38 309 ALA B C 1
ATOM 6465 O O . ALA B 1 309 ? -9.68 -0.028 -29.703 1 91.38 309 ALA B O 1
ATOM 6466 N N . ASP B 1 310 ? -11.352 0.789 -28.484 1 92.62 310 ASP B N 1
ATOM 6467 C CA . ASP B 1 310 ? -11.344 2.09 -29.141 1 92.62 310 ASP B CA 1
ATOM 6468 C C . ASP B 1 310 ? -10.711 3.154 -28.25 1 92.62 310 ASP B C 1
ATOM 6470 O O . ASP B 1 310 ? -11.008 4.344 -28.391 1 92.62 310 ASP B O 1
ATOM 6474 N N . LEU B 1 311 ? -9.906 2.656 -27.312 1 93.5 311 LEU B N 1
ATOM 6475 C CA . LEU B 1 311 ? -9.281 3.604 -26.391 1 93.5 311 LEU B CA 1
ATOM 6476 C C . LEU B 1 311 ? -7.77 3.42 -26.375 1 93.5 311 LEU B C 1
ATOM 6478 O O . LEU B 1 311 ? -7.195 3.123 -25.312 1 93.5 311 LEU B O 1
ATOM 6482 N N . PRO B 1 312 ? -7.117 3.688 -27.484 1 92.38 312 PRO B N 1
ATOM 6483 C CA . PRO B 1 312 ? -5.68 3.426 -27.547 1 92.38 312 PRO B CA 1
ATOM 6484 C C . PRO B 1 312 ? -4.887 4.234 -26.516 1 92.38 312 PRO B C 1
ATOM 6486 O O . PRO B 1 312 ? -3.885 3.754 -25.984 1 92.38 312 PRO B O 1
ATOM 6489 N N . ASP B 1 313 ? -5.312 5.41 -26.203 1 93.94 313 ASP B N 1
ATOM 6490 C CA . ASP B 1 313 ? -4.582 6.266 -25.281 1 93.94 313 ASP B CA 1
ATOM 6491 C C . ASP B 1 313 ? -4.66 5.727 -23.859 1 93.94 313 ASP B C 1
ATOM 6493 O O . ASP B 1 313 ? -3.719 5.887 -23.078 1 93.94 313 ASP B O 1
ATOM 6497 N N . ILE B 1 314 ? -5.734 5.113 -23.531 1 93.81 314 ILE B N 1
ATOM 6498 C CA . ILE B 1 314 ? -5.895 4.566 -22.188 1 93.81 314 ILE B CA 1
ATOM 6499 C C . ILE B 1 314 ? -4.941 3.391 -21.984 1 93.81 314 ILE B C 1
ATOM 6501 O O . ILE B 1 314 ? -4.402 3.193 -20.891 1 93.81 314 ILE B O 1
ATOM 6505 N N . TRP B 1 315 ? -4.711 2.658 -23.031 1 94.88 315 TRP B N 1
ATOM 6506 C CA . TRP B 1 315 ? -3.797 1.523 -22.969 1 94.88 315 TRP B CA 1
ATOM 6507 C C . TRP B 1 315 ? -2.357 1.993 -22.797 1 94.88 315 TRP B C 1
ATOM 6509 O O . TRP B 1 315 ? -1.54 1.295 -22.188 1 94.88 315 TRP B O 1
ATOM 6519 N N . LYS B 1 316 ? -2.053 3.123 -23.219 1 95.5 316 LYS B N 1
ATOM 6520 C CA . LYS B 1 316 ? -0.695 3.654 -23.141 1 95.5 316 LYS B CA 1
ATOM 6521 C C . LYS B 1 316 ? -0.474 4.41 -21.844 1 95.5 316 LYS B C 1
ATOM 6523 O O . LYS B 1 316 ? 0.661 4.75 -21.5 1 95.5 316 LYS B O 1
ATOM 6528 N N . ASP B 1 317 ? -1.539 4.684 -21.141 1 96 317 ASP B N 1
ATOM 6529 C CA . ASP B 1 317 ? -1.445 5.422 -19.875 1 96 317 ASP B CA 1
ATOM 6530 C C . ASP B 1 317 ? -0.771 4.582 -18.797 1 96 317 ASP B C 1
ATOM 6532 O O . ASP B 1 317 ? -1.331 3.582 -18.344 1 96 317 ASP B O 1
ATOM 6536 N N . GLU B 1 318 ? 0.365 5.023 -18.266 1 95.62 318 GLU B N 1
ATOM 6537 C CA . GLU B 1 318 ? 1.178 4.281 -17.312 1 95.62 318 GLU B CA 1
ATOM 6538 C C . GLU B 1 318 ? 0.48 4.18 -15.961 1 95.62 318 GLU B C 1
ATOM 6540 O O . GLU B 1 318 ? 0.868 3.369 -15.109 1 95.62 318 GLU B O 1
ATOM 6545 N N . THR B 1 319 ? -0.534 4.996 -15.797 1 95.06 319 THR B N 1
ATOM 6546 C CA . THR B 1 319 ? -1.299 4.949 -14.555 1 95.06 319 THR B CA 1
ATOM 6547 C C . THR B 1 319 ? -1.962 3.586 -14.375 1 95.06 319 THR B C 1
ATOM 6549 O O . THR B 1 319 ? -2.158 3.127 -13.25 1 95.06 319 THR B O 1
ATOM 6552 N N . TYR B 1 320 ? -2.236 2.949 -15.492 1 96.94 320 TYR B N 1
ATOM 6553 C CA . TYR B 1 320 ? -2.996 1.706 -15.422 1 96.94 320 TYR B CA 1
ATOM 6554 C C . TYR B 1 320 ? -2.076 0.497 -15.547 1 96.94 320 TYR B C 1
ATOM 6556 O O . TYR B 1 320 ? -2.531 -0.647 -15.469 1 96.94 320 TYR B O 1
ATOM 6564 N N . ALA B 1 321 ? -0.755 0.745 -15.727 1 97.19 321 ALA B N 1
ATOM 6565 C CA . ALA B 1 321 ? 0.203 -0.357 -15.75 1 97.19 321 ALA B CA 1
ATOM 6566 C C . ALA B 1 321 ? 0.341 -0.997 -14.375 1 97.19 321 ALA B C 1
ATOM 6568 O O . ALA B 1 321 ? 0.381 -0.296 -13.359 1 97.19 321 ALA B O 1
ATOM 6569 N N . ILE B 1 322 ? 0.39 -2.32 -14.32 1 97.94 322 ILE B N 1
ATOM 6570 C CA . ILE B 1 322 ? 0.576 -3.027 -13.062 1 97.94 322 ILE B CA 1
ATOM 6571 C C . ILE B 1 322 ? 2.066 -3.197 -12.773 1 97.94 322 ILE B C 1
ATOM 6573 O O . ILE B 1 322 ? 2.811 -3.705 -13.617 1 97.94 322 ILE B O 1
ATOM 6577 N N . HIS B 1 323 ? 2.467 -2.779 -11.609 1 97.31 323 HIS B N 1
ATOM 6578 C CA . HIS B 1 323 ? 3.797 -3.098 -11.102 1 97.31 323 HIS B CA 1
ATOM 6579 C C . HIS B 1 323 ? 3.719 -3.994 -9.875 1 97.31 323 HIS B C 1
ATOM 6581 O O . HIS B 1 323 ? 3.645 -5.219 -10 1 97.31 323 HIS B O 1
ATOM 6587 N N . ASP B 1 324 ? 3.377 -3.463 -8.734 1 97.25 324 ASP B N 1
ATOM 6588 C CA . ASP B 1 324 ? 3.234 -4.266 -7.523 1 97.25 324 ASP B CA 1
ATOM 6589 C C . ASP B 1 324 ? 1.975 -5.129 -7.582 1 97.25 324 ASP B C 1
ATOM 6591 O O . ASP B 1 324 ? 0.928 -4.676 -8.047 1 97.25 324 ASP B O 1
ATOM 6595 N N . PHE B 1 325 ? 2.102 -6.379 -7.199 1 97.44 325 PHE B N 1
ATOM 6596 C CA . PHE B 1 325 ? 0.846 -7.094 -7.004 1 97.44 325 PHE B CA 1
ATOM 6597 C C . PHE B 1 325 ? 0.179 -6.668 -5.699 1 97.44 325 PHE B C 1
ATOM 6599 O O . PHE B 1 325 ? 0.848 -6.191 -4.781 1 97.44 325 PHE B O 1
ATOM 6606 N N . ASN B 1 326 ? -1.116 -6.766 -5.672 1 98.56 326 ASN B N 1
ATOM 6607 C CA . ASN B 1 326 ? -1.877 -6.27 -4.527 1 98.56 326 ASN B CA 1
ATOM 6608 C C . ASN B 1 326 ? -2.004 -7.328 -3.438 1 98.56 326 ASN B C 1
ATOM 6610 O O . ASN B 1 326 ? -1.525 -8.453 -3.598 1 98.56 326 ASN B O 1
ATOM 6614 N N . THR B 1 327 ? -2.486 -6.965 -2.246 1 98.81 327 THR B N 1
ATOM 6615 C CA . THR B 1 327 ? -2.66 -7.848 -1.099 1 98.81 327 THR B CA 1
ATOM 6616 C C . THR B 1 327 ? -3.77 -8.859 -1.358 1 98.81 327 THR B C 1
ATOM 6618 O O . THR B 1 327 ? -4.855 -8.5 -1.817 1 98.81 327 THR B O 1
ATOM 6621 N N . ASN B 1 328 ? -3.439 -10.109 -1.064 1 98.81 328 ASN B N 1
ATOM 6622 C CA . ASN B 1 328 ? -4.371 -11.188 -1.381 1 98.81 328 ASN B CA 1
ATOM 6623 C C . ASN B 1 328 ? -4.27 -12.328 -0.371 1 98.81 328 ASN B C 1
ATOM 6625 O O . ASN B 1 328 ? -3.26 -12.461 0.323 1 98.81 328 ASN B O 1
ATOM 6629 N N . SER B 1 329 ? -5.375 -13.062 -0.238 1 98.88 329 SER B N 1
ATOM 6630 C CA . SER B 1 329 ? -5.422 -14.258 0.595 1 98.88 329 SER B CA 1
ATOM 6631 C C . SER B 1 329 ? -6.371 -15.305 0.012 1 98.88 329 SER B C 1
ATOM 6633 O O . SER B 1 329 ? -7.328 -14.953 -0.684 1 98.88 329 SER B O 1
ATOM 6635 N N . VAL B 1 330 ? -6.066 -16.562 0.271 1 98.75 330 VAL B N 1
ATOM 6636 C CA . VAL B 1 330 ? -6.84 -17.688 -0.242 1 98.75 330 VAL B CA 1
ATOM 6637 C C . VAL B 1 330 ? -6.949 -18.781 0.828 1 98.75 330 VAL B C 1
ATOM 6639 O O . VAL B 1 330 ? -6.016 -18.984 1.603 1 98.75 330 VAL B O 1
ATOM 6642 N N . VAL B 1 331 ? -8.133 -19.391 0.873 1 98.75 331 VAL B N 1
ATOM 6643 C CA . VAL B 1 331 ? -8.305 -20.609 1.66 1 98.75 331 VAL B CA 1
ATOM 6644 C C . VAL B 1 331 ? -7.895 -21.828 0.832 1 98.75 331 VAL B C 1
ATOM 6646 O O . VAL B 1 331 ? -8.43 -22.062 -0.255 1 98.75 331 VAL B O 1
ATOM 6649 N N . CYS B 1 332 ? -6.973 -22.578 1.358 1 98.5 332 CYS B N 1
ATOM 6650 C CA . CYS B 1 332 ? -6.547 -23.797 0.679 1 98.5 332 CYS B CA 1
ATOM 6651 C C . CYS B 1 332 ? -7.277 -25.016 1.231 1 98.5 332 CYS B C 1
ATOM 6653 O O . CYS B 1 332 ? -7.59 -25.953 0.489 1 98.5 332 CYS B O 1
ATOM 6655 N N . TYR B 1 333 ? -7.488 -25.016 2.512 1 98.5 333 TYR B N 1
ATOM 6656 C CA . TYR B 1 333 ? -8.273 -26.031 3.199 1 98.5 333 TYR B CA 1
ATOM 6657 C C . TYR B 1 333 ? -9.352 -25.391 4.066 1 98.5 333 TYR B C 1
ATOM 6659 O O . TYR B 1 333 ? -9.086 -24.422 4.793 1 98.5 333 TYR B O 1
ATOM 6667 N N . PRO B 1 334 ? -10.594 -25.953 4.059 1 98.06 334 PRO B N 1
ATOM 6668 C CA . PRO B 1 334 ? -11 -27.172 3.355 1 98.06 334 PRO B CA 1
ATOM 6669 C C . PRO B 1 334 ? -10.922 -27.031 1.837 1 98.06 334 PRO B C 1
ATOM 6671 O O . PRO B 1 334 ? -11.07 -25.938 1.307 1 98.06 334 PRO B O 1
ATOM 6674 N N . GLU B 1 335 ? -10.711 -28.188 1.185 1 96.75 335 GLU B N 1
ATOM 6675 C CA . GLU B 1 335 ? -10.656 -28.219 -0.274 1 96.75 335 GLU B CA 1
ATOM 6676 C C . GLU B 1 335 ? -12.055 -28.125 -0.882 1 96.75 335 GLU B C 1
ATOM 6678 O O . GLU B 1 335 ? -13.055 -28.312 -0.187 1 96.75 335 GLU B O 1
ATOM 6683 N N . HIS B 1 336 ? -12 -27.766 -2.16 1 95.69 336 HIS B N 1
ATOM 6684 C CA . HIS B 1 336 ? -13.266 -27.844 -2.883 1 95.69 336 HIS B CA 1
ATOM 6685 C C . HIS B 1 336 ? -13.852 -29.25 -2.811 1 95.69 336 HIS B C 1
ATOM 6687 O O . HIS B 1 336 ? -13.172 -30.234 -3.1 1 95.69 336 HIS B O 1
ATOM 6693 N N . ASP B 1 337 ? -15.016 -29.406 -2.307 1 95.19 337 ASP B N 1
ATOM 6694 C CA . ASP B 1 337 ? -15.805 -30.625 -2.207 1 95.19 337 ASP B CA 1
ATOM 6695 C C . ASP B 1 337 ? -15.281 -31.531 -1.097 1 95.19 337 ASP B C 1
ATOM 6697 O O . ASP B 1 337 ? -15.609 -32.719 -1.052 1 95.19 337 ASP B O 1
ATOM 6701 N N . GLU B 1 338 ? -14.398 -30.969 -0.324 1 96.69 338 GLU B N 1
ATOM 6702 C CA . GLU B 1 338 ? -14.016 -31.719 0.864 1 96.69 338 GLU B CA 1
ATOM 6703 C C . GLU B 1 338 ? -15.227 -31.984 1.762 1 96.69 338 GLU B C 1
ATOM 6705 O O . GLU B 1 338 ? -16.062 -31.094 1.958 1 96.69 338 GLU B O 1
ATOM 6710 N N . MET B 1 339 ? -15.305 -33.219 2.27 1 97.19 339 MET B N 1
ATOM 6711 C CA . MET B 1 339 ? -16.359 -33.625 3.18 1 97.19 339 MET B CA 1
ATOM 6712 C C . MET B 1 339 ? -15.836 -33.781 4.602 1 97.19 339 MET B C 1
ATOM 6714 O O . MET B 1 339 ? -14.898 -34.562 4.832 1 97.19 339 MET B O 1
ATOM 6718 N N . VAL B 1 340 ? -16.469 -33.031 5.52 1 97.31 340 VAL B N 1
ATOM 6719 C CA . VAL B 1 340 ? -16.078 -33.094 6.926 1 97.31 340 VAL B CA 1
ATOM 6720 C C . VAL B 1 340 ? -17.234 -33.625 7.766 1 97.31 340 VAL B C 1
ATOM 6722 O O . VAL B 1 340 ? -18.328 -33.031 7.77 1 97.31 340 VAL B O 1
ATOM 6725 N N . PRO B 1 341 ? -17.016 -34.688 8.477 1 96.94 341 PRO B N 1
ATOM 6726 C CA . PRO B 1 341 ? -18.109 -35.25 9.289 1 96.94 341 PRO B CA 1
ATOM 6727 C C . PRO B 1 341 ? -18.5 -34.312 10.438 1 96.94 341 PRO B C 1
ATOM 6729 O O . PRO B 1 341 ? -17.641 -33.719 11.094 1 96.94 341 PRO B O 1
ATOM 6732 N N . LEU B 1 342 ? -19.797 -34.25 10.688 1 95.62 342 LEU B N 1
ATOM 6733 C CA . LEU B 1 342 ? -20.328 -33.438 11.758 1 95.62 342 LEU B CA 1
ATOM 6734 C C . LEU B 1 342 ? -19.938 -33.969 13.125 1 95.62 342 LEU B C 1
ATOM 6736 O O . LEU B 1 342 ? -19.781 -33.219 14.078 1 95.62 342 LEU B O 1
ATOM 6740 N N . ASP B 1 343 ? -19.875 -35.281 13.188 1 88.88 343 ASP B N 1
ATOM 6741 C CA . ASP B 1 343 ? -19.531 -35.938 14.445 1 88.88 343 ASP B CA 1
ATOM 6742 C C . ASP B 1 343 ? -18.078 -36.406 14.445 1 88.88 343 ASP B C 1
ATOM 6744 O O . ASP B 1 343 ? -17.75 -37.438 15.016 1 88.88 343 ASP B O 1
ATOM 6748 N N . GLY B 1 344 ? -17.375 -35.625 13.766 1 77.94 344 GLY B N 1
ATOM 6749 C CA . GLY B 1 344 ? -15.984 -36 13.633 1 77.94 344 GLY B CA 1
ATOM 6750 C C . GLY B 1 344 ? -15.195 -35.875 14.922 1 77.94 344 GLY B C 1
ATOM 6751 O O . GLY B 1 344 ? -15.633 -35.188 15.852 1 77.94 344 GLY B O 1
ATOM 6752 N N . ASN B 1 345 ? -14.094 -36.719 15.188 1 82.56 345 ASN B N 1
ATOM 6753 C CA . ASN B 1 345 ? -13.039 -36.625 16.188 1 82.56 345 ASN B CA 1
ATOM 6754 C C . ASN B 1 345 ? -11.672 -36.375 15.555 1 82.56 345 ASN B C 1
ATOM 6756 O O . ASN B 1 345 ? -11.141 -37.25 14.875 1 82.56 345 ASN B O 1
ATOM 6760 N N . PRO B 1 346 ? -11.195 -35.062 15.719 1 86.94 346 PRO B N 1
ATOM 6761 C CA . PRO B 1 346 ? -11.477 -33.969 16.641 1 86.94 346 PRO B CA 1
ATOM 6762 C C . PRO B 1 346 ? -12.711 -33.156 16.234 1 86.94 346 PRO B C 1
ATOM 6764 O O . PRO B 1 346 ? -13.172 -33.25 15.086 1 86.94 346 PRO B O 1
ATOM 6767 N N . SER B 1 347 ? -13.117 -32.375 17.188 1 94.19 347 SER B N 1
ATOM 6768 C CA . SER B 1 347 ? -14.312 -31.547 17 1 94.19 347 SER B CA 1
ATOM 6769 C C . SER B 1 347 ? -13.969 -30.219 16.312 1 94.19 347 SER B C 1
ATOM 6771 O O . SER B 1 347 ? -14.836 -29.359 16.156 1 94.19 347 SER B O 1
ATOM 6773 N N . THR B 1 348 ? -12.727 -30.078 15.953 1 96.88 348 THR B N 1
ATOM 6774 C CA . THR B 1 348 ? -12.289 -28.844 15.297 1 96.88 348 THR B CA 1
ATOM 6775 C C . THR B 1 348 ? -11.742 -29.141 13.906 1 96.88 348 THR B C 1
ATOM 6777 O O . THR B 1 348 ? -11.305 -30.266 13.633 1 96.88 348 THR B O 1
ATOM 6780 N N . TYR B 1 349 ? -11.891 -28.266 13.055 1 97.94 349 TYR B N 1
ATOM 6781 C CA . TYR B 1 349 ? -11.258 -28.281 11.742 1 97.94 349 TYR B CA 1
ATOM 6782 C C . TYR B 1 349 ? -10.266 -27.125 11.609 1 97.94 349 TYR B C 1
ATOM 6784 O O . TYR B 1 349 ? -10.578 -25.984 11.984 1 97.94 349 TYR B O 1
ATOM 6792 N N . LYS B 1 350 ? -9.094 -27.375 11.117 1 98.31 350 LYS B N 1
ATOM 6793 C CA . LYS B 1 350 ? -8.086 -26.344 10.914 1 98.31 350 LYS B CA 1
ATOM 6794 C C . LYS B 1 350 ? -8.227 -25.688 9.539 1 98.31 350 LYS B C 1
ATOM 6796 O O . LYS B 1 350 ? -7.715 -26.203 8.547 1 98.31 350 LYS B O 1
ATOM 6801 N N . VAL B 1 351 ? -8.875 -24.562 9.477 1 98.75 351 VAL B N 1
ATOM 6802 C CA . VAL B 1 351 ? -8.938 -23.797 8.242 1 98.75 351 VAL B CA 1
ATOM 6803 C C . VAL B 1 351 ? -7.586 -23.125 7.98 1 98.75 351 VAL B C 1
ATOM 6805 O O . VAL B 1 351 ? -6.973 -22.578 8.898 1 98.75 351 VAL B O 1
ATOM 6808 N N . ARG B 1 352 ? -7.086 -23.203 6.758 1 98.81 352 ARG B N 1
ATOM 6809 C CA . ARG B 1 352 ? -5.738 -22.703 6.516 1 98.81 352 ARG B CA 1
ATOM 6810 C C . ARG B 1 352 ? -5.535 -22.375 5.043 1 98.81 352 ARG B C 1
ATOM 6812 O O . ARG B 1 352 ? -6.273 -22.844 4.184 1 98.81 352 ARG B O 1
ATOM 6819 N N . GLY B 1 353 ? -4.539 -21.5 4.762 1 98.88 353 GLY B N 1
ATOM 6820 C CA . GLY B 1 353 ? -4.238 -21.047 3.414 1 98.88 353 GLY B CA 1
ATOM 6821 C C . GLY B 1 353 ? -3.027 -20.141 3.348 1 98.88 353 GLY B C 1
ATOM 6822 O O . GLY B 1 353 ? -2.154 -20.188 4.215 1 98.88 353 GLY B O 1
ATOM 6823 N N . TYR B 1 354 ? -2.914 -19.375 2.203 1 98.94 354 TYR B N 1
ATOM 6824 C CA . TYR B 1 354 ? -1.777 -18.484 2.004 1 98.94 354 TYR B CA 1
ATOM 6825 C C . TYR B 1 354 ? -2.234 -17.047 1.894 1 98.94 354 TYR B C 1
ATOM 6827 O O . TYR B 1 354 ? -3.426 -16.766 1.714 1 98.94 354 TYR B O 1
ATOM 6835 N N . ALA B 1 355 ? -1.303 -16.141 2.041 1 98.94 355 ALA B N 1
ATOM 6836 C CA . ALA B 1 355 ? -1.489 -14.711 1.783 1 98.94 355 ALA B CA 1
ATOM 6837 C C . ALA B 1 355 ? -0.197 -14.07 1.284 1 98.94 355 ALA B C 1
ATOM 6839 O O . ALA B 1 355 ? 0.894 -14.594 1.515 1 98.94 355 ALA B O 1
ATOM 6840 N N . TYR B 1 356 ? -0.353 -13.008 0.529 1 98.88 356 TYR B N 1
ATOM 6841 C CA . TYR B 1 356 ? 0.804 -12.242 0.079 1 98.88 356 TYR B CA 1
ATOM 6842 C C . TYR B 1 356 ? 0.455 -10.766 -0.077 1 98.88 356 TYR B C 1
ATOM 6844 O O . TYR B 1 356 ? -0.722 -10.406 -0.145 1 98.88 356 TYR B O 1
ATOM 6852 N N . ALA B 1 357 ? 1.443 -9.969 -0.033 1 98.5 357 ALA B N 1
ATOM 6853 C CA . ALA B 1 357 ? 1.362 -8.547 -0.352 1 98.5 357 ALA B CA 1
ATOM 6854 C C . ALA B 1 357 ? 2.52 -8.125 -1.249 1 98.5 357 ALA B C 1
ATOM 6856 O O . ALA B 1 357 ? 3.631 -8.641 -1.131 1 98.5 357 ALA B O 1
ATOM 6857 N N . GLY B 1 358 ? 2.299 -7.188 -2.123 1 97.56 358 GLY B N 1
ATOM 6858 C CA . GLY B 1 358 ? 3.316 -6.699 -3.037 1 97.56 358 GLY B CA 1
ATOM 6859 C C . GLY B 1 358 ? 4.023 -5.453 -2.533 1 97.56 358 GLY B C 1
ATOM 6860 O O . GLY B 1 358 ? 3.703 -4.945 -1.455 1 97.56 358 GLY B O 1
ATOM 6861 N N . GLY B 1 359 ? 5.023 -5.035 -3.303 1 95.88 359 GLY B N 1
ATOM 6862 C CA . GLY B 1 359 ? 5.727 -3.795 -3.016 1 95.88 359 GLY B CA 1
ATOM 6863 C C . GLY B 1 359 ? 6.637 -3.891 -1.806 1 95.88 359 GLY B C 1
ATOM 6864 O O . GLY B 1 359 ? 7.09 -2.873 -1.279 1 95.88 359 GLY B O 1
ATOM 6865 N N . GLY B 1 360 ? 6.824 -5.07 -1.306 1 96.19 360 GLY B N 1
ATOM 6866 C CA . GLY B 1 360 ? 7.684 -5.25 -0.146 1 96.19 360 GLY B CA 1
ATOM 6867 C C . GLY B 1 360 ? 6.934 -5.156 1.17 1 96.19 360 GLY B C 1
ATOM 6868 O O . GLY B 1 360 ? 7.547 -5.148 2.24 1 96.19 360 GLY B O 1
ATOM 6869 N N . LYS B 1 361 ? 5.641 -5.191 1.131 1 96.88 361 LYS B N 1
ATOM 6870 C CA . LYS B 1 361 ? 4.848 -5.043 2.35 1 96.88 361 LYS B CA 1
ATOM 6871 C C . LYS B 1 361 ? 4.645 -6.387 3.043 1 96.88 361 LYS B C 1
ATOM 6873 O O . LYS B 1 361 ? 4.52 -7.418 2.383 1 96.88 361 LYS B O 1
ATOM 6878 N N . ARG B 1 362 ? 4.492 -6.227 4.324 1 97.25 362 ARG B N 1
ATOM 6879 C CA . ARG B 1 362 ? 4.199 -7.402 5.133 1 97.25 362 ARG B CA 1
ATOM 6880 C C . ARG B 1 362 ? 2.697 -7.539 5.375 1 97.25 362 ARG B C 1
ATOM 6882 O O . ARG B 1 362 ? 2 -6.543 5.566 1 97.25 362 ARG B O 1
ATOM 6889 N N . ILE B 1 363 ? 2.207 -8.828 5.344 1 98.56 363 ILE B N 1
ATOM 6890 C CA . ILE B 1 363 ? 0.869 -9.109 5.855 1 98.56 363 ILE B CA 1
ATOM 6891 C C . ILE B 1 363 ? 0.86 -8.984 7.375 1 98.56 363 ILE B C 1
ATOM 6893 O O . ILE B 1 363 ? 1.707 -9.57 8.055 1 98.56 363 ILE B O 1
ATOM 6897 N N . THR B 1 364 ? -0.134 -8.258 7.883 1 97.94 364 THR B N 1
ATOM 6898 C CA . THR B 1 364 ? -0.097 -8.062 9.328 1 97.94 364 THR B CA 1
ATOM 6899 C C . THR B 1 364 ? -1.279 -8.75 10 1 97.94 364 THR B C 1
ATOM 6901 O O . THR B 1 364 ? -1.244 -9.023 11.203 1 97.94 364 THR B O 1
ATOM 6904 N N . ARG B 1 365 ? -2.346 -8.945 9.188 1 98.19 365 ARG B N 1
ATOM 6905 C CA . ARG B 1 365 ? -3.529 -9.586 9.75 1 98.19 365 ARG B CA 1
ATOM 6906 C C . ARG B 1 365 ? -4.207 -10.484 8.727 1 98.19 365 ARG B C 1
ATOM 6908 O O . ARG B 1 365 ? -4.266 -10.141 7.539 1 98.19 365 ARG B O 1
ATOM 6915 N N . LEU B 1 366 ? -4.645 -11.523 9.219 1 98.81 366 LEU B N 1
ATOM 6916 C CA . LEU B 1 366 ? -5.578 -12.406 8.523 1 98.81 366 LEU B CA 1
ATOM 6917 C C . LEU B 1 366 ? -6.82 -12.656 9.367 1 98.81 366 LEU B C 1
ATOM 6919 O O . LEU B 1 366 ? -6.719 -13.156 10.492 1 98.81 366 LEU B O 1
ATOM 6923 N N . GLU B 1 367 ? -7.93 -12.281 8.789 1 98.69 367 GLU B N 1
ATOM 6924 C CA . GLU B 1 367 ? -9.164 -12.32 9.562 1 98.69 367 GLU B CA 1
ATOM 6925 C C . GLU B 1 367 ? -10.234 -13.141 8.852 1 98.69 367 GLU B C 1
ATOM 6927 O O . GLU B 1 367 ? -10.492 -12.945 7.66 1 98.69 367 GLU B O 1
ATOM 6932 N N . VAL B 1 368 ? -10.836 -14.055 9.609 1 98.69 368 VAL B N 1
ATOM 6933 C CA . VAL B 1 368 ? -11.828 -14.977 9.07 1 98.69 368 VAL B CA 1
ATOM 6934 C C . VAL B 1 368 ? -13.203 -14.656 9.648 1 98.69 368 VAL B C 1
ATOM 6936 O O . VAL B 1 368 ? -13.32 -14.336 10.836 1 98.69 368 VAL B O 1
ATOM 6939 N N . THR B 1 369 ? -14.234 -14.68 8.82 1 97.75 369 THR B N 1
ATOM 6940 C CA . THR B 1 369 ? -15.602 -14.477 9.273 1 97.75 369 THR B CA 1
ATOM 6941 C C . THR B 1 369 ? -16.5 -15.641 8.852 1 97.75 369 THR B C 1
ATOM 6943 O O . THR B 1 369 ? -16.281 -16.234 7.789 1 97.75 369 THR B O 1
ATOM 6946 N N . LEU B 1 370 ? -17.438 -15.984 9.727 1 97.75 370 LEU B N 1
ATOM 6947 C CA . LEU B 1 370 ? -18.453 -17 9.453 1 97.75 370 LEU B CA 1
ATOM 6948 C C . LEU B 1 370 ? -19.828 -16.359 9.312 1 97.75 370 LEU B C 1
ATOM 6950 O O . LEU B 1 370 ? -20.844 -17.078 9.266 1 97.75 370 LEU B O 1
ATOM 6954 N N . ASP B 1 371 ? -19.859 -15.008 9.25 1 94.62 371 ASP B N 1
ATOM 6955 C CA . ASP B 1 371 ? -21.141 -14.312 9.211 1 94.62 371 ASP B CA 1
ATOM 6956 C C . ASP B 1 371 ? -21.078 -13.094 8.281 1 94.62 371 ASP B C 1
ATOM 6958 O O . ASP B 1 371 ? -21.594 -12.031 8.617 1 94.62 371 ASP B O 1
ATOM 6962 N N . LYS B 1 372 ? -20.344 -13.242 7.25 1 92.12 372 LYS B N 1
ATOM 6963 C CA . LYS B 1 372 ? -20.312 -12.312 6.125 1 92.12 372 LYS B CA 1
ATOM 6964 C C . LYS B 1 372 ? -19.797 -10.938 6.555 1 92.12 372 LYS B C 1
ATOM 6966 O O . LYS B 1 372 ? -20.312 -9.914 6.109 1 92.12 372 LYS B O 1
ATOM 6971 N N . GLY B 1 373 ? -18.906 -10.914 7.523 1 91.88 373 GLY B N 1
ATOM 6972 C CA . GLY B 1 373 ? -18.203 -9.695 7.871 1 91.88 373 GLY B CA 1
ATOM 6973 C C . GLY B 1 373 ? -18.766 -9.008 9.102 1 91.88 373 GLY B C 1
ATOM 6974 O O . GLY B 1 373 ? -18.266 -7.949 9.508 1 91.88 373 GLY B O 1
ATOM 6975 N N . ASN B 1 374 ? -19.734 -9.578 9.695 1 91.56 374 ASN B N 1
ATOM 6976 C CA . ASN B 1 374 ? -20.297 -8.977 10.906 1 91.56 374 ASN B CA 1
ATOM 6977 C C . ASN B 1 374 ? -19.359 -9.133 12.094 1 91.56 374 ASN B C 1
ATOM 6979 O O . ASN B 1 374 ? -19.312 -8.266 12.969 1 91.56 374 ASN B O 1
ATOM 6983 N N . SER B 1 375 ? -18.719 -10.25 12.133 1 93.88 375 SER B N 1
ATOM 6984 C CA . SER B 1 375 ? -17.672 -10.477 13.133 1 93.88 375 SER B CA 1
ATOM 6985 C C . SER B 1 375 ? -16.469 -11.203 12.531 1 93.88 375 SER B C 1
ATOM 6987 O O . SER B 1 375 ? -16.594 -11.844 11.492 1 93.88 375 SER B O 1
ATOM 6989 N N . TRP B 1 376 ? -15.414 -11.055 13.211 1 96.75 376 TRP B N 1
ATOM 6990 C CA . TRP B 1 376 ? -14.156 -11.562 12.664 1 96.75 376 TRP B CA 1
ATOM 6991 C C . TRP B 1 376 ? -13.344 -12.273 13.734 1 96.75 376 TRP B C 1
ATOM 6993 O O . TRP B 1 376 ? -13.484 -11.984 14.93 1 96.75 376 TRP B O 1
ATOM 7003 N N . ARG B 1 377 ? -12.539 -13.195 13.25 1 98.06 377 ARG B N 1
ATOM 7004 C CA . ARG B 1 377 ? -11.547 -13.891 14.07 1 98.06 377 ARG B CA 1
ATOM 7005 C C . ARG B 1 377 ? -10.148 -13.75 13.477 1 98.06 377 ARG B C 1
ATOM 7007 O O . ARG B 1 377 ? -9.977 -13.805 12.258 1 98.06 377 ARG B O 1
ATOM 7014 N N . LEU B 1 378 ? -9.242 -13.57 14.359 1 97.94 378 LEU B N 1
ATOM 7015 C CA . LEU B 1 378 ? -7.855 -13.406 13.938 1 97.94 378 LEU B CA 1
ATOM 7016 C C . LEU B 1 378 ? -7.184 -14.758 13.734 1 97.94 378 LEU B C 1
ATOM 7018 O O . LEU B 1 378 ? -7.203 -15.602 14.641 1 97.94 378 LEU B O 1
ATOM 7022 N N . ALA B 1 379 ? -6.621 -15 12.586 1 98.75 379 ALA B N 1
ATOM 7023 C CA . ALA B 1 379 ? -5.855 -16.219 12.328 1 98.75 379 ALA B CA 1
ATOM 7024 C C . ALA B 1 379 ? -4.391 -16.031 12.703 1 98.75 379 ALA B C 1
ATOM 7026 O O . ALA B 1 379 ? -3.881 -14.906 12.711 1 98.75 379 ALA B O 1
ATOM 7027 N N . SER B 1 380 ? -3.766 -17.141 13.023 1 98.38 380 SER B N 1
ATOM 7028 C CA . SER B 1 380 ? -2.318 -17.109 13.219 1 98.38 380 SER B CA 1
ATOM 7029 C C . SER B 1 380 ? -1.585 -17.031 11.883 1 98.38 380 SER B C 1
ATOM 7031 O O . SER B 1 380 ? -2.033 -17.609 10.891 1 98.38 380 SER B O 1
ATOM 7033 N N . ILE B 1 381 ? -0.461 -16.391 11.906 1 98.62 381 ILE B N 1
ATOM 7034 C CA . ILE B 1 381 ? 0.323 -16.234 10.688 1 98.62 381 ILE B CA 1
ATOM 7035 C C . ILE B 1 381 ? 1.705 -16.859 10.883 1 98.62 381 ILE B C 1
ATOM 7037 O O . ILE B 1 381 ? 2.338 -16.656 11.922 1 98.62 381 ILE B O 1
ATOM 7041 N N . ASN B 1 382 ? 2.168 -17.578 9.938 1 98.56 382 ASN B N 1
ATOM 7042 C CA . ASN B 1 382 ? 3.531 -18.094 9.859 1 98.56 382 ASN B CA 1
ATOM 7043 C C . ASN B 1 382 ? 4.309 -17.438 8.719 1 98.56 382 ASN B C 1
ATOM 7045 O O . ASN B 1 382 ? 3.857 -17.453 7.57 1 98.56 382 ASN B O 1
ATOM 7049 N N . TYR B 1 383 ? 5.484 -16.859 9.102 1 97.94 383 TYR B N 1
ATOM 7050 C CA . TYR B 1 383 ? 6.352 -16.188 8.141 1 97.94 383 TYR B CA 1
ATOM 7051 C C . TYR B 1 383 ? 7.652 -16.953 7.953 1 97.94 383 TYR B C 1
ATOM 7053 O O . TYR B 1 383 ? 8.703 -16.531 8.438 1 97.94 383 TYR B O 1
ATOM 7061 N N . PRO B 1 384 ? 7.688 -17.922 7.109 1 98.19 384 PRO B N 1
ATOM 7062 C CA . PRO B 1 384 ? 8.945 -18.656 6.953 1 98.19 384 PRO B CA 1
ATOM 7063 C C . PRO B 1 384 ? 10.078 -17.781 6.438 1 98.19 384 PRO B C 1
ATOM 7065 O O . PRO B 1 384 ? 11.25 -18.047 6.73 1 98.19 384 PRO B O 1
ATOM 7068 N N . GLU B 1 385 ? 9.82 -16.766 5.684 1 97.81 385 GLU B N 1
ATOM 7069 C CA . GLU B 1 385 ? 10.812 -15.844 5.156 1 97.81 385 GLU B CA 1
ATOM 7070 C C . GLU B 1 385 ? 11.695 -15.289 6.27 1 97.81 385 GLU B C 1
ATOM 7072 O O . GLU B 1 385 ? 12.883 -15.031 6.062 1 97.81 385 GLU B O 1
ATOM 7077 N N . ASP B 1 386 ? 11.133 -15.117 7.465 1 96.06 386 ASP B N 1
ATOM 7078 C CA . ASP B 1 386 ? 11.844 -14.477 8.57 1 96.06 386 ASP B CA 1
ATOM 7079 C C . ASP B 1 386 ? 13.023 -15.336 9.023 1 96.06 386 ASP B C 1
ATOM 7081 O O . ASP B 1 386 ? 13.977 -14.82 9.625 1 96.06 386 ASP B O 1
ATOM 7085 N N . GLN B 1 387 ? 12.969 -16.578 8.766 1 96.12 387 GLN B N 1
ATOM 7086 C CA . GLN B 1 387 ? 14.062 -17.469 9.156 1 96.12 387 GLN B CA 1
ATOM 7087 C C . GLN B 1 387 ? 15.328 -17.141 8.367 1 96.12 387 GLN B C 1
ATOM 7089 O O . GLN B 1 387 ? 16.438 -17.312 8.867 1 96.12 387 GLN B O 1
ATOM 7094 N N . TYR B 1 388 ? 15.227 -16.656 7.168 1 96 388 TYR B N 1
ATOM 7095 C CA . TYR B 1 388 ? 16.375 -16.266 6.363 1 96 388 TYR B CA 1
ATOM 7096 C C . TYR B 1 388 ? 17.031 -15.016 6.914 1 96 388 TYR B C 1
ATOM 7098 O O . TYR B 1 388 ? 18.219 -14.773 6.672 1 96 388 TYR B O 1
ATOM 7106 N N . ARG B 1 389 ? 16.297 -14.227 7.602 1 92.25 389 ARG B N 1
ATOM 7107 C CA . ARG B 1 389 ? 16.828 -13 8.188 1 92.25 389 ARG B CA 1
ATOM 7108 C C . ARG B 1 389 ? 17.75 -13.312 9.359 1 92.25 389 ARG B C 1
ATOM 7110 O O . ARG B 1 389 ? 18.578 -12.484 9.742 1 92.25 389 ARG B O 1
ATOM 7117 N N . ASN B 1 390 ? 17.594 -14.477 9.891 1 89.94 390 ASN B N 1
ATOM 7118 C CA . ASN B 1 390 ? 18.406 -14.891 11.031 1 89.94 390 ASN B CA 1
ATOM 7119 C C . ASN B 1 390 ? 19.656 -15.625 10.594 1 89.94 390 ASN B C 1
ATOM 7121 O O . ASN B 1 390 ? 20.438 -16.078 11.422 1 89.94 390 ASN B O 1
ATOM 7125 N N . ALA B 1 391 ? 19.797 -15.719 9.297 1 90.5 391 ALA B N 1
ATOM 7126 C CA . ALA B 1 391 ? 21.016 -16.359 8.812 1 90.5 391 ALA B CA 1
ATOM 7127 C C . ALA B 1 391 ? 22.266 -15.625 9.297 1 90.5 391 ALA B C 1
ATOM 7129 O O . ALA B 1 391 ? 22.281 -14.398 9.367 1 90.5 391 ALA B O 1
ATOM 7130 N N . PRO B 1 392 ? 23.312 -16.312 9.711 1 85.44 392 PRO B N 1
ATOM 7131 C CA . PRO B 1 392 ? 24.531 -15.656 10.195 1 85.44 392 PRO B CA 1
ATOM 7132 C C . PRO B 1 392 ? 25.188 -14.781 9.133 1 85.44 392 PRO B C 1
ATOM 7134 O O . PRO B 1 392 ? 25 -14.992 7.938 1 85.44 392 PRO B O 1
ATOM 7137 N N . ASP B 1 393 ? 25.969 -13.891 9.617 1 81.81 393 ASP B N 1
ATOM 7138 C CA . ASP B 1 393 ? 26.719 -13.031 8.703 1 81.81 393 ASP B CA 1
ATOM 7139 C C . ASP B 1 393 ? 27.656 -13.852 7.809 1 81.81 393 ASP B C 1
ATOM 7141 O O . ASP B 1 393 ? 28.344 -14.758 8.281 1 81.81 393 ASP B O 1
ATOM 7145 N N . GLY B 1 394 ? 27.578 -13.602 6.578 1 85.81 394 GLY B N 1
ATOM 7146 C CA . GLY B 1 394 ? 28.453 -14.281 5.637 1 85.81 394 GLY B CA 1
ATOM 7147 C C . GLY B 1 394 ? 27.891 -15.602 5.141 1 85.81 394 GLY B C 1
ATOM 7148 O O . GLY B 1 394 ? 28.531 -16.297 4.34 1 85.81 394 GLY B O 1
ATOM 7149 N N . ASP B 1 395 ? 26.688 -15.859 5.543 1 91.69 395 ASP B N 1
ATOM 7150 C CA . ASP B 1 395 ? 26.062 -17.109 5.09 1 91.69 395 ASP B CA 1
ATOM 7151 C C . ASP B 1 395 ? 25.922 -17.125 3.572 1 91.69 395 ASP B C 1
ATOM 7153 O O . ASP B 1 395 ? 25.719 -16.078 2.947 1 91.69 395 ASP B O 1
ATOM 7157 N N . GLU B 1 396 ? 26.172 -18.344 3.008 1 94.62 396 GLU B N 1
ATOM 7158 C CA . GLU B 1 396 ? 26.047 -18.562 1.57 1 94.62 396 GLU B CA 1
ATOM 7159 C C . GLU B 1 396 ? 25.172 -19.781 1.27 1 94.62 396 GLU B C 1
ATOM 7161 O O . GLU B 1 396 ? 25.188 -20.766 2.018 1 94.62 396 GLU B O 1
ATOM 7166 N N . LEU B 1 397 ? 24.453 -19.688 0.246 1 95.19 397 LEU B N 1
ATOM 7167 C CA . LEU B 1 397 ? 23.625 -20.781 -0.252 1 95.19 397 LEU B CA 1
ATOM 7168 C C . LEU B 1 397 ? 23.547 -20.766 -1.775 1 95.19 397 LEU B C 1
ATOM 7170 O O . LEU B 1 397 ? 23.344 -19.703 -2.379 1 95.19 397 LEU B O 1
ATOM 7174 N N . TYR B 1 398 ? 23.812 -21.922 -2.357 1 96.12 398 TYR B N 1
ATOM 7175 C CA . TYR B 1 398 ? 23.719 -22.125 -3.799 1 96.12 398 TYR B CA 1
ATOM 7176 C C . TYR B 1 398 ? 24.609 -21.141 -4.543 1 96.12 398 TYR B C 1
ATOM 7178 O O . TYR B 1 398 ? 24.234 -20.609 -5.59 1 96.12 398 TYR B O 1
ATOM 7186 N N . GLY B 1 399 ? 25.688 -20.828 -3.949 1 95.62 399 GLY B N 1
ATOM 7187 C CA . GLY B 1 399 ? 26.688 -20.016 -4.605 1 95.62 399 GLY B CA 1
ATOM 7188 C C . GLY B 1 399 ? 26.484 -18.516 -4.402 1 95.62 399 GLY B C 1
ATOM 7189 O O . GLY B 1 399 ? 27.25 -17.703 -4.914 1 95.62 399 GLY B O 1
ATOM 7190 N N . GLY B 1 400 ? 25.453 -18.125 -3.678 1 97 400 GLY B N 1
ATOM 7191 C CA . GLY B 1 400 ? 25.172 -16.719 -3.43 1 97 400 GLY B CA 1
ATOM 7192 C C . GLY B 1 400 ? 25.172 -16.359 -1.955 1 97 400 GLY B C 1
ATOM 7193 O O . GLY B 1 400 ? 24.844 -17.188 -1.107 1 97 400 GLY B O 1
ATOM 7194 N N . LYS B 1 401 ? 25.5 -15.117 -1.722 1 95.94 401 LYS B N 1
ATOM 7195 C CA . LYS B 1 401 ? 25.406 -14.602 -0.358 1 95.94 401 LYS B CA 1
ATOM 7196 C C . LYS B 1 401 ? 23.969 -14.461 0.093 1 95.94 401 LYS B C 1
ATOM 7198 O O . LYS B 1 401 ? 23.109 -13.992 -0.667 1 95.94 401 LYS B O 1
ATOM 7203 N N . MET B 1 402 ? 23.688 -14.961 1.33 1 92.38 402 MET B N 1
ATOM 7204 C CA . MET B 1 402 ? 22.375 -14.758 1.938 1 92.38 402 MET B CA 1
ATOM 7205 C C . MET B 1 402 ? 22.266 -13.359 2.529 1 92.38 402 MET B C 1
ATOM 7207 O O . MET B 1 402 ? 22.734 -13.109 3.637 1 92.38 402 MET B O 1
ATOM 7211 N N . ASP B 1 403 ? 21.672 -12.445 1.872 1 82.12 403 ASP B N 1
ATOM 7212 C CA . ASP B 1 403 ? 21.656 -11.023 2.176 1 82.12 403 ASP B CA 1
ATOM 7213 C C . ASP B 1 403 ? 20.266 -10.578 2.648 1 82.12 403 ASP B C 1
ATOM 7215 O O . ASP B 1 403 ? 19.656 -9.695 2.047 1 82.12 403 ASP B O 1
ATOM 7219 N N . MET B 1 404 ? 19.797 -11.188 3.811 1 89.62 404 MET B N 1
ATOM 7220 C CA . MET B 1 404 ? 18.422 -10.891 4.184 1 89.62 404 MET B CA 1
ATOM 7221 C C . MET B 1 404 ? 18.359 -10.234 5.562 1 89.62 404 MET B C 1
ATOM 7223 O O . MET B 1 404 ? 17.344 -9.648 5.93 1 89.62 404 MET B O 1
ATOM 7227 N N . TRP B 1 405 ? 19.406 -10.203 6.312 1 84.25 405 TRP B N 1
ATOM 7228 C CA . TRP B 1 405 ? 19.359 -9.836 7.727 1 84.25 405 TRP B CA 1
ATOM 7229 C C . TRP B 1 405 ? 19 -8.367 7.895 1 84.25 405 TRP B C 1
ATOM 7231 O O . TRP B 1 405 ? 18.359 -7.98 8.883 1 84.25 405 TRP B O 1
ATOM 7241 N N . TRP B 1 406 ? 19.375 -7.547 6.941 1 84.25 406 TRP B N 1
ATOM 7242 C CA . TRP B 1 406 ? 19.172 -6.109 7.074 1 84.25 406 TRP B CA 1
ATOM 7243 C C . TRP B 1 406 ? 17.922 -5.656 6.344 1 84.25 406 TRP B C 1
ATOM 7245 O O . TRP B 1 406 ? 17.5 -4.5 6.461 1 84.25 406 TRP B O 1
ATOM 7255 N N . ARG B 1 407 ? 17.328 -6.559 5.609 1 87.94 407 ARG B N 1
ATOM 7256 C CA . ARG B 1 407 ? 16.188 -6.18 4.762 1 87.94 407 ARG B CA 1
ATOM 7257 C C . ARG B 1 407 ? 14.922 -6.02 5.586 1 87.94 407 ARG B C 1
ATOM 7259 O O . ARG B 1 407 ? 14.602 -6.875 6.418 1 87.94 407 ARG B O 1
ATOM 7266 N N . GLU B 1 408 ? 14.164 -4.914 5.289 1 88.5 408 GLU B N 1
ATOM 7267 C CA . GLU B 1 408 ? 12.906 -4.652 5.973 1 88.5 408 GLU B CA 1
ATOM 7268 C C . GLU B 1 408 ? 11.711 -4.98 5.078 1 88.5 408 GLU B C 1
ATOM 7270 O O . GLU B 1 408 ? 10.578 -5.086 5.555 1 88.5 408 GLU B O 1
ATOM 7275 N N . THR B 1 409 ? 12 -5.211 3.805 1 94.19 409 THR B N 1
ATOM 7276 C CA . THR B 1 409 ? 10.938 -5.547 2.867 1 94.19 409 THR B CA 1
ATOM 7277 C C . THR B 1 409 ? 10.625 -7.039 2.91 1 94.19 409 THR B C 1
ATOM 7279 O O . THR B 1 409 ? 11.508 -7.855 3.189 1 94.19 409 THR B O 1
ATOM 7282 N N . SER B 1 410 ? 9.383 -7.371 2.67 1 97.12 410 SER B N 1
ATOM 7283 C CA . SER B 1 410 ? 8.945 -8.758 2.549 1 97.12 410 SER B CA 1
ATOM 7284 C C . SER B 1 410 ? 8.82 -9.18 1.088 1 97.12 410 SER B C 1
ATOM 7286 O O . SER B 1 410 ? 8.172 -8.492 0.293 1 97.12 410 SER B O 1
ATOM 7288 N N . PHE B 1 411 ? 9.414 -10.328 0.756 1 98.06 411 PHE B N 1
ATOM 7289 C CA . PHE B 1 411 ? 9.484 -10.766 -0.631 1 98.06 411 PHE B CA 1
ATOM 7290 C C . PHE B 1 411 ? 8.547 -11.945 -0.875 1 98.06 411 PHE B C 1
ATOM 7292 O O . PHE B 1 411 ? 8.32 -12.336 -2.021 1 98.06 411 PHE B O 1
ATOM 7299 N N . CYS B 1 412 ? 7.941 -12.477 0.224 1 98.75 412 CYS B N 1
ATOM 7300 C CA . CYS B 1 412 ? 7.352 -13.797 0.046 1 98.75 412 CYS B CA 1
ATOM 7301 C C . CYS B 1 412 ? 5.945 -13.844 0.627 1 98.75 412 CYS B C 1
ATOM 7303 O O . CYS B 1 412 ? 5.59 -13.031 1.479 1 98.75 412 CYS B O 1
ATOM 7305 N N . TRP B 1 413 ? 5.203 -14.844 0.158 1 98.88 413 TRP B N 1
ATOM 7306 C CA . TRP B 1 413 ? 3.92 -15.195 0.763 1 98.88 413 TRP B CA 1
ATOM 7307 C C . TRP B 1 413 ? 4.113 -15.734 2.178 1 98.88 413 TRP B C 1
ATOM 7309 O O . TRP B 1 413 ? 5.238 -16.016 2.592 1 98.88 413 TRP B O 1
ATOM 7319 N N . CYS B 1 414 ? 3.072 -15.711 2.924 1 98.88 414 CYS B N 1
ATOM 7320 C CA . CYS B 1 414 ? 2.988 -16.312 4.25 1 98.88 414 CYS B CA 1
ATOM 7321 C C . CYS B 1 414 ? 1.782 -17.234 4.355 1 98.88 414 CYS B C 1
ATOM 7323 O O . CYS B 1 414 ? 0.995 -17.344 3.414 1 98.88 414 CYS B O 1
ATOM 7325 N N . PHE B 1 415 ? 1.763 -18 5.48 1 98.88 415 PHE B N 1
ATOM 7326 C CA . PHE B 1 415 ? 0.691 -18.969 5.691 1 98.88 415 PHE B CA 1
ATOM 7327 C C . PHE B 1 415 ? -0.127 -18.609 6.926 1 98.88 415 PHE B C 1
ATOM 7329 O O . PHE B 1 415 ? 0.381 -17.969 7.848 1 98.88 415 PHE B O 1
ATOM 7336 N N . TRP B 1 416 ? -1.389 -18.953 6.891 1 98.88 416 TRP B N 1
ATOM 7337 C CA . TRP B 1 416 ? -2.26 -18.703 8.031 1 98.88 416 TRP B CA 1
ATOM 7338 C C . TRP B 1 416 ? -3.078 -19.938 8.375 1 98.88 416 TRP B C 1
ATOM 7340 O O . TRP B 1 416 ? -3.271 -20.812 7.531 1 98.88 416 TRP B O 1
ATOM 7350 N N . GLU B 1 417 ? -3.49 -20.047 9.609 1 98.88 417 GLU B N 1
ATOM 7351 C CA . GLU B 1 417 ? -4.352 -21.141 10.062 1 98.88 417 GLU B CA 1
ATOM 7352 C C . GLU B 1 417 ? -5.238 -20.688 11.219 1 98.88 417 GLU B C 1
ATOM 7354 O O . GLU B 1 417 ? -4.887 -19.766 11.961 1 98.88 417 GLU B O 1
ATOM 7359 N N . LEU B 1 418 ? -6.324 -21.312 11.32 1 98.81 418 LEU B N 1
ATOM 7360 C CA . LEU B 1 418 ? -7.281 -21.078 12.391 1 98.81 418 LEU B CA 1
ATOM 7361 C C . LEU B 1 418 ? -8.102 -22.328 12.688 1 98.81 418 LEU B C 1
ATOM 7363 O O . LEU B 1 418 ? -8.742 -22.875 11.789 1 98.81 418 LEU B O 1
ATOM 7367 N N . ASP B 1 419 ? -8.109 -22.766 13.961 1 98.44 419 ASP B N 1
ATOM 7368 C CA . ASP B 1 419 ? -8.961 -23.875 14.375 1 98.44 419 ASP B CA 1
ATOM 7369 C C . ASP B 1 419 ? -10.398 -23.422 14.594 1 98.44 419 ASP B C 1
ATOM 7371 O O . ASP B 1 419 ? -10.648 -22.469 15.336 1 98.44 419 ASP B O 1
ATOM 7375 N N . MET B 1 420 ? -11.312 -24.125 13.969 1 97.69 420 MET B N 1
ATOM 7376 C CA . MET B 1 420 ? -12.734 -23.812 14.109 1 97.69 420 MET B CA 1
ATOM 7377 C C . MET B 1 420 ? -13.516 -25.031 14.578 1 97.69 420 MET B C 1
ATOM 7379 O O . MET B 1 420 ? -13.242 -26.156 14.141 1 97.69 420 MET B O 1
ATOM 7383 N N . LEU B 1 421 ? -14.477 -24.766 15.438 1 97.31 421 LEU B N 1
ATOM 7384 C CA . LEU B 1 421 ? -15.367 -25.844 15.836 1 97.31 421 LEU B CA 1
ATOM 7385 C C . LEU B 1 421 ? -16.234 -26.297 14.664 1 97.31 421 LEU B C 1
ATOM 7387 O O . LEU B 1 421 ? -16.812 -25.453 13.961 1 97.31 421 LEU B O 1
ATOM 7391 N N . ILE B 1 422 ? -16.328 -27.594 14.547 1 97.56 422 ILE B N 1
ATOM 7392 C CA . ILE B 1 422 ? -17.156 -28.141 13.469 1 97.56 422 ILE B CA 1
ATOM 7393 C C . ILE B 1 422 ? -18.594 -27.703 13.672 1 97.56 422 ILE B C 1
ATOM 7395 O O . ILE B 1 422 ? -19.312 -27.422 12.703 1 97.56 422 ILE B O 1
ATOM 7399 N N . SER B 1 423 ? -19.031 -27.547 14.891 1 96.38 423 SER B N 1
ATOM 7400 C CA . SER B 1 423 ? -20.375 -27.094 15.188 1 96.38 423 SER B CA 1
ATOM 7401 C C . SER B 1 423 ? -20.609 -25.672 14.703 1 96.38 423 SER B C 1
ATOM 7403 O O . SER B 1 423 ? -21.703 -25.328 14.242 1 96.38 423 SER B O 1
ATOM 7405 N N . GLU B 1 424 ? -19.594 -24.844 14.812 1 97.19 424 GLU B N 1
ATOM 7406 C CA . GLU B 1 424 ? -19.688 -23.469 14.32 1 97.19 424 GLU B CA 1
ATOM 7407 C C . GLU B 1 424 ? -19.766 -23.438 12.797 1 97.19 424 GLU B C 1
ATOM 7409 O O . GLU B 1 424 ? -20.516 -22.641 12.227 1 97.19 424 GLU B O 1
ATOM 7414 N N . LEU B 1 425 ? -18.969 -24.312 12.203 1 98 425 LEU B N 1
ATOM 7415 C CA . LEU B 1 425 ? -19.016 -24.422 10.75 1 98 425 LEU B CA 1
ATOM 7416 C C . LEU B 1 425 ? -20.391 -24.922 10.297 1 98 425 LEU B C 1
ATOM 7418 O O . LEU B 1 425 ? -20.906 -24.484 9.266 1 98 425 LEU B O 1
ATOM 7422 N N . ALA B 1 426 ? -20.953 -25.781 11.07 1 96.94 426 ALA B N 1
ATOM 7423 C CA . ALA B 1 426 ? -22.266 -26.328 10.75 1 96.94 426 ALA B CA 1
ATOM 7424 C C . ALA B 1 426 ? -23.344 -25.234 10.805 1 96.94 426 ALA B C 1
ATOM 7426 O O . ALA B 1 426 ? -24.328 -25.281 10.062 1 96.94 426 ALA B O 1
ATOM 7427 N N . ASP B 1 427 ? -23.125 -24.266 11.656 1 96.88 427 ASP B N 1
ATOM 7428 C CA . ASP B 1 427 ? -24.094 -23.188 11.844 1 96.88 427 ASP B CA 1
ATOM 7429 C C . ASP B 1 427 ? -23.875 -22.062 10.836 1 96.88 427 ASP B C 1
ATOM 7431 O O . ASP B 1 427 ? -24.703 -21.172 10.688 1 96.88 427 ASP B O 1
ATOM 7435 N N . ALA B 1 428 ? -22.781 -22.109 10.102 1 97.62 428 ALA B N 1
ATOM 7436 C CA . ALA B 1 428 ? -22.422 -21.031 9.172 1 97.62 428 ALA B CA 1
ATOM 7437 C C . ALA B 1 428 ? -22.781 -21.422 7.738 1 97.62 428 ALA B C 1
ATOM 7439 O O . ALA B 1 428 ? -22.953 -22.609 7.426 1 97.62 428 ALA B O 1
ATOM 7440 N N . SER B 1 429 ? -22.891 -20.422 6.867 1 96.94 429 SER B N 1
ATOM 7441 C CA . SER B 1 429 ? -23.172 -20.656 5.453 1 96.94 429 SER B CA 1
ATOM 7442 C C . SER B 1 429 ? -21.906 -20.516 4.613 1 96.94 429 SER B C 1
ATOM 7444 O O . SER B 1 429 ? -21.859 -20.953 3.465 1 96.94 429 SER B O 1
ATOM 7446 N N . ASP B 1 430 ? -20.938 -19.859 5.234 1 97.19 430 ASP B N 1
ATOM 7447 C CA . ASP B 1 430 ? -19.719 -19.609 4.473 1 97.19 430 ASP B CA 1
ATOM 7448 C C . ASP B 1 430 ? -18.531 -19.344 5.398 1 97.19 430 ASP B C 1
ATOM 7450 O O . ASP B 1 430 ? -18.703 -19.172 6.605 1 97.19 430 ASP B O 1
ATOM 7454 N N . ILE B 1 431 ? -17.359 -19.516 4.891 1 98.19 431 ILE B N 1
ATOM 7455 C CA . ILE B 1 431 ? -16.094 -19.047 5.438 1 98.19 431 ILE B CA 1
ATOM 7456 C C . ILE B 1 431 ? -15.516 -17.953 4.535 1 98.19 431 ILE B C 1
ATOM 7458 O O . ILE B 1 431 ? -15.328 -18.172 3.336 1 98.19 431 ILE B O 1
ATOM 7462 N N . MET B 1 432 ? -15.273 -16.781 5.082 1 97.69 432 MET B N 1
ATOM 7463 C CA . MET B 1 432 ? -14.609 -15.734 4.305 1 97.69 432 MET B CA 1
ATOM 7464 C C . MET B 1 432 ? -13.328 -15.273 4.996 1 97.69 432 MET B C 1
ATOM 7466 O O . MET B 1 432 ? -13.227 -15.328 6.223 1 97.69 432 MET B O 1
ATOM 7470 N N . ILE B 1 433 ? -12.352 -14.883 4.164 1 98.62 433 ILE B N 1
ATOM 7471 C CA . ILE B 1 433 ? -11.086 -14.422 4.719 1 98.62 433 ILE B CA 1
ATOM 7472 C C . ILE B 1 433 ? -10.672 -13.125 4.031 1 98.62 433 ILE B C 1
ATOM 7474 O O . ILE B 1 433 ? -10.938 -12.922 2.844 1 98.62 433 ILE B O 1
ATOM 7478 N N . ARG B 1 434 ? -10.031 -12.211 4.766 1 98.31 434 ARG B N 1
ATOM 7479 C CA . ARG B 1 434 ? -9.359 -11.023 4.242 1 98.31 434 ARG B CA 1
ATOM 7480 C C . ARG B 1 434 ? -7.996 -10.828 4.898 1 98.31 434 ARG B C 1
ATOM 7482 O O . ARG B 1 434 ? -7.812 -11.164 6.07 1 98.31 434 ARG B O 1
ATOM 7489 N N . ALA B 1 435 ? -7.117 -10.32 4.117 1 98.81 435 ALA B N 1
ATOM 7490 C CA . ALA B 1 435 ? -5.785 -9.953 4.586 1 98.81 435 ALA B CA 1
ATOM 7491 C C . ALA B 1 435 ? -5.645 -8.438 4.695 1 98.81 435 ALA B C 1
ATOM 7493 O O . ALA B 1 435 ? -6.289 -7.691 3.951 1 98.81 435 ALA B O 1
ATOM 7494 N N . MET B 1 436 ? -4.895 -8.008 5.633 1 98.44 436 MET B N 1
ATOM 7495 C CA . MET B 1 436 ? -4.461 -6.617 5.75 1 98.44 436 MET B CA 1
ATOM 7496 C C . MET B 1 436 ? -2.939 -6.516 5.695 1 98.44 436 MET B C 1
ATOM 7498 O O . MET B 1 436 ? -2.236 -7.312 6.316 1 98.44 436 MET B O 1
ATOM 7502 N N . ASP B 1 437 ? -2.451 -5.59 4.926 1 98.19 437 ASP B N 1
ATOM 7503 C CA . ASP B 1 437 ? -1.005 -5.41 4.852 1 98.19 437 ASP B CA 1
ATOM 7504 C C . ASP B 1 437 ? -0.538 -4.305 5.793 1 98.19 437 ASP B C 1
ATOM 7506 O O . ASP B 1 437 ? -1.347 -3.707 6.508 1 98.19 437 ASP B O 1
ATOM 7510 N N . GLU B 1 438 ? 0.755 -4.039 5.797 1 95.62 438 GLU B N 1
ATOM 7511 C CA . GLU B 1 438 ? 1.361 -3.109 6.742 1 95.62 438 GLU B CA 1
ATOM 7512 C C . GLU B 1 438 ? 1.001 -1.666 6.406 1 95.62 438 GLU B C 1
ATOM 7514 O O . GLU B 1 438 ? 1.188 -0.766 7.227 1 95.62 438 GLU B O 1
ATOM 7519 N N . GLY B 1 439 ? 0.478 -1.4 5.223 1 96.5 439 GLY B N 1
ATOM 7520 C CA . GLY B 1 439 ? -0.082 -0.098 4.895 1 96.5 439 GLY B CA 1
ATOM 7521 C C . GLY B 1 439 ? -1.498 0.088 5.406 1 96.5 439 GLY B C 1
ATOM 7522 O O . GLY B 1 439 ? -2.16 1.072 5.07 1 96.5 439 GLY B O 1
ATOM 7523 N N . LEU B 1 440 ? -1.987 -0.892 6.117 1 97.69 440 LEU B N 1
ATOM 7524 C CA . LEU B 1 440 ? -3.297 -0.902 6.758 1 97.69 440 LEU B CA 1
ATOM 7525 C C . LEU B 1 440 ? -4.414 -0.84 5.723 1 97.69 440 LEU B C 1
ATOM 7527 O O . LEU B 1 440 ? -5.418 -0.154 5.926 1 97.69 440 LEU B O 1
ATOM 7531 N N . MET B 1 441 ? -4.148 -1.432 4.621 1 98.19 441 MET B N 1
ATOM 7532 C CA . MET B 1 441 ? -5.152 -1.655 3.584 1 98.19 441 MET B CA 1
ATOM 7533 C C . MET B 1 441 ? -5.652 -3.096 3.613 1 98.19 441 MET B C 1
ATOM 7535 O O . MET B 1 441 ? -4.859 -4.035 3.523 1 98.19 441 MET B O 1
ATOM 7539 N N . ALA B 1 442 ? -6.922 -3.242 3.73 1 97.56 442 ALA B N 1
ATOM 7540 C CA . ALA B 1 442 ? -7.527 -4.57 3.775 1 97.56 442 ALA B CA 1
ATOM 7541 C C . ALA B 1 442 ? -8.117 -4.949 2.42 1 97.56 442 ALA B C 1
ATOM 7543 O O . ALA B 1 442 ? -8.578 -4.082 1.671 1 97.56 442 ALA B O 1
ATOM 7544 N N . GLN B 1 443 ? -8.078 -6.246 2.148 1 97.81 443 GLN B N 1
ATOM 7545 C CA . GLN B 1 443 ? -8.781 -6.723 0.962 1 97.81 443 GLN B CA 1
ATOM 7546 C C . GLN B 1 443 ? -10.227 -6.23 0.947 1 97.81 443 GLN B C 1
ATOM 7548 O O . GLN B 1 443 ? -10.891 -6.211 1.984 1 97.81 443 GLN B O 1
ATOM 7553 N N . PRO B 1 444 ? -10.633 -5.816 -0.214 1 95.56 444 PRO B N 1
ATOM 7554 C CA . PRO B 1 444 ? -12.016 -5.344 -0.307 1 95.56 444 PRO B CA 1
ATOM 7555 C C . PRO B 1 444 ? -13.031 -6.484 -0.333 1 95.56 444 PRO B C 1
ATOM 7557 O O . PRO B 1 444 ? -12.703 -7.598 -0.75 1 95.56 444 PRO B O 1
ATOM 7560 N N . ARG B 1 445 ? -14.203 -6.125 0.086 1 93.31 445 ARG B N 1
ATOM 7561 C CA . ARG B 1 445 ? -15.328 -7.055 -0.014 1 93.31 445 ARG B CA 1
ATOM 7562 C C . ARG B 1 445 ? -15.75 -7.246 -1.466 1 93.31 445 ARG B C 1
ATOM 7564 O O . ARG B 1 445 ? -15.984 -8.375 -1.906 1 93.31 445 ARG B O 1
ATOM 7571 N N . ASP B 1 446 ? -15.805 -6.109 -2.201 1 91.81 446 ASP B N 1
ATOM 7572 C CA . ASP B 1 446 ? -16.344 -6.086 -3.555 1 91.81 446 ASP B CA 1
ATOM 7573 C C . ASP B 1 446 ? -15.266 -6.395 -4.586 1 91.81 446 ASP B C 1
ATOM 7575 O O . ASP B 1 446 ? -14.133 -5.93 -4.461 1 91.81 446 ASP B O 1
ATOM 7579 N N . MET B 1 447 ? -15.648 -7.184 -5.543 1 95.12 447 MET B N 1
ATOM 7580 C CA . MET B 1 447 ? -14.734 -7.477 -6.645 1 95.12 447 MET B CA 1
ATOM 7581 C C . MET B 1 447 ? -14.547 -6.258 -7.539 1 95.12 447 MET B C 1
ATOM 7583 O O . MET B 1 447 ? -15.508 -5.535 -7.824 1 95.12 447 MET B O 1
ATOM 7587 N N . TYR B 1 448 ? -13.375 -5.965 -7.887 1 96 448 TYR B N 1
ATOM 7588 C CA . TYR B 1 448 ? -13.055 -4.965 -8.898 1 96 448 TYR B CA 1
ATOM 7589 C C . TYR B 1 448 ? -12.867 -5.617 -10.266 1 96 448 TYR B C 1
ATOM 7591 O O . TYR B 1 448 ? -11.75 -5.996 -10.625 1 96 448 TYR B O 1
ATOM 7599 N N . TRP B 1 449 ? -13.898 -5.73 -11.016 1 96.25 449 TRP B N 1
ATOM 7600 C CA . TRP B 1 449 ? -13.82 -6.34 -12.336 1 96.25 449 TRP B CA 1
ATOM 7601 C C . TRP B 1 449 ? -13.133 -5.406 -13.328 1 96.25 449 TRP B C 1
ATOM 7603 O O . TRP B 1 449 ? -13.352 -4.195 -13.297 1 96.25 449 TRP B O 1
ATOM 7613 N N . SER B 1 450 ? -12.312 -5.891 -14.203 1 96.44 450 SER B N 1
ATOM 7614 C CA . SER B 1 450 ? -11.695 -5.098 -15.266 1 96.44 450 SER B CA 1
ATOM 7615 C C . SER B 1 450 ? -11.57 -5.906 -16.562 1 96.44 450 SER B C 1
ATOM 7617 O O . SER B 1 450 ? -11.703 -7.133 -16.547 1 96.44 450 SER B O 1
ATOM 7619 N N . VAL B 1 451 ? -11.258 -5.258 -17.594 1 96.81 451 VAL B N 1
ATOM 7620 C CA . VAL B 1 451 ? -11.234 -5.816 -18.938 1 96.81 451 VAL B CA 1
ATOM 7621 C C . VAL B 1 451 ? -10.227 -6.965 -19 1 96.81 451 VAL B C 1
ATOM 7623 O O . VAL B 1 451 ? -10.469 -7.973 -19.672 1 96.81 451 VAL B O 1
ATOM 7626 N N . MET B 1 452 ? -9.156 -6.852 -18.25 1 96.94 452 MET B N 1
ATOM 7627 C CA . MET B 1 452 ? -8.109 -7.863 -18.344 1 96.94 452 MET B CA 1
ATOM 7628 C C . MET B 1 452 ? -8.258 -8.906 -17.234 1 96.94 452 MET B C 1
ATOM 7630 O O . MET B 1 452 ? -7.562 -9.922 -17.234 1 96.94 452 MET B O 1
ATOM 7634 N N . GLY B 1 453 ? -9.164 -8.695 -16.281 1 97.19 453 GLY B N 1
ATOM 7635 C CA . GLY B 1 453 ? -9.43 -9.633 -15.211 1 97.19 453 GLY B CA 1
ATOM 7636 C C . GLY B 1 453 ? -8.234 -9.844 -14.297 1 97.19 453 GLY B C 1
ATOM 7637 O O . GLY B 1 453 ? -8.047 -10.93 -13.75 1 97.19 453 GLY B O 1
ATOM 7638 N N . MET B 1 454 ? -7.422 -8.836 -14.18 1 98.06 454 MET B N 1
ATOM 7639 C CA . MET B 1 454 ? -6.184 -8.992 -13.422 1 98.06 454 MET B CA 1
ATOM 7640 C C . MET B 1 454 ? -6.336 -8.43 -12.008 1 98.06 454 MET B C 1
ATOM 7642 O O . MET B 1 454 ? -7.223 -7.609 -11.758 1 98.06 454 MET B O 1
ATOM 7646 N N . MET B 1 455 ? -5.535 -8.953 -11.008 1 98.12 455 MET B N 1
ATOM 7647 C CA . MET B 1 455 ? -5.332 -8.445 -9.656 1 98.12 455 MET B CA 1
ATOM 7648 C C . MET B 1 455 ? -6.609 -8.578 -8.828 1 98.12 455 MET B C 1
ATOM 7650 O O . MET B 1 455 ? -6.902 -7.727 -7.996 1 98.12 455 MET B O 1
ATOM 7654 N N . ASN B 1 456 ? -7.391 -9.648 -9.117 1 97.62 456 ASN B N 1
ATOM 7655 C CA . ASN B 1 456 ? -8.539 -9.922 -8.258 1 97.62 456 ASN B CA 1
ATOM 7656 C C . ASN B 1 456 ? -8.109 -10.148 -6.809 1 97.62 456 ASN B C 1
ATOM 7658 O O . ASN B 1 456 ? -7.27 -11.008 -6.531 1 97.62 456 ASN B O 1
ATOM 7662 N N . ASN B 1 457 ? -8.68 -9.344 -5.895 1 97.94 457 ASN B N 1
ATOM 7663 C CA . ASN B 1 457 ? -8.273 -9.508 -4.504 1 97.94 457 ASN B CA 1
ATOM 7664 C C . ASN B 1 457 ? -9.453 -9.305 -3.549 1 97.94 457 ASN B C 1
ATOM 7666 O O . ASN B 1 457 ? -9.266 -8.859 -2.416 1 97.94 457 ASN B O 1
ATOM 7670 N N . SER B 1 458 ? -10.719 -9.531 -4.039 1 96.81 458 SER B N 1
ATOM 7671 C CA . SER B 1 458 ? -11.852 -9.492 -3.125 1 96.81 458 SER B CA 1
ATOM 7672 C C . SER B 1 458 ? -11.742 -10.578 -2.061 1 96.81 458 SER B C 1
ATOM 7674 O O . SER B 1 458 ? -10.984 -11.531 -2.219 1 96.81 458 SER B O 1
ATOM 7676 N N . TRP B 1 459 ? -12.484 -10.398 -0.961 1 97.38 459 TRP B N 1
ATOM 7677 C CA . TRP B 1 459 ? -12.508 -11.438 0.063 1 97.38 459 TRP B CA 1
ATOM 7678 C C . TRP B 1 459 ? -12.648 -12.82 -0.568 1 97.38 459 TRP B C 1
ATOM 7680 O O . TRP B 1 459 ? -13.414 -13 -1.517 1 97.38 459 TRP B O 1
ATOM 7690 N N . TYR B 1 460 ? -11.836 -13.758 -0.074 1 97.75 460 TYR B N 1
ATOM 7691 C CA . TYR B 1 460 ? -11.984 -15.133 -0.548 1 97.75 460 TYR B CA 1
ATOM 7692 C C . TYR B 1 460 ? -13.07 -15.867 0.233 1 97.75 460 TYR B C 1
ATOM 7694 O O . TYR B 1 460 ? -13.062 -15.867 1.466 1 97.75 460 TYR B O 1
ATOM 7702 N N . ARG B 1 461 ? -13.992 -16.516 -0.485 1 97 461 ARG B N 1
ATOM 7703 C CA . ARG B 1 461 ? -15.195 -17.062 0.148 1 97 461 ARG B CA 1
ATOM 7704 C C . ARG B 1 461 ? -15.398 -18.531 -0.221 1 97 461 ARG B C 1
ATOM 7706 O O . ARG B 1 461 ? -15.344 -18.891 -1.398 1 97 461 ARG B O 1
ATOM 7713 N N . LEU B 1 462 ? -15.609 -19.328 0.791 1 97.31 462 LEU B N 1
ATOM 7714 C CA . LEU B 1 462 ? -16.125 -20.672 0.632 1 97.31 462 LEU B CA 1
ATOM 7715 C C . LEU B 1 462 ? -17.578 -20.75 1.066 1 97.31 462 LEU B C 1
ATOM 7717 O O . LEU B 1 462 ? -17.969 -20.141 2.064 1 97.31 462 LEU B O 1
ATOM 7721 N N . VAL B 1 463 ? -18.328 -21.547 0.375 1 97.12 463 VAL B N 1
ATOM 7722 C CA . VAL B 1 463 ? -19.703 -21.812 0.795 1 97.12 463 VAL B CA 1
ATOM 7723 C C . VAL B 1 463 ? -19.766 -23.188 1.479 1 97.12 463 VAL B C 1
ATOM 7725 O O . VAL B 1 463 ? -19.125 -24.141 1.033 1 97.12 463 VAL B O 1
ATOM 7728 N N . ILE B 1 464 ? -20.531 -23.266 2.543 1 98.19 464 ILE B N 1
ATOM 7729 C CA . ILE B 1 464 ? -20.688 -24.5 3.305 1 98.19 464 ILE B CA 1
ATOM 7730 C C . ILE B 1 464 ? -22.047 -25.125 3.008 1 98.19 464 ILE B C 1
ATOM 7732 O O . ILE B 1 464 ? -23.078 -24.484 3.17 1 98.19 464 ILE B O 1
ATOM 7736 N N . HIS B 1 465 ? -22.031 -26.344 2.557 1 97.44 465 HIS B N 1
ATOM 7737 C CA . HIS B 1 465 ? -23.234 -27.141 2.354 1 97.44 465 HIS B CA 1
ATOM 7738 C C . HIS B 1 465 ? -23.375 -28.219 3.42 1 97.44 465 HIS B C 1
ATOM 7740 O O . HIS B 1 465 ? -22.438 -28.984 3.658 1 97.44 465 HIS B O 1
ATOM 7746 N N . LYS B 1 466 ? -24.516 -28.203 4.027 1 96.31 466 LYS B N 1
ATOM 7747 C CA . LYS B 1 466 ? -24.828 -29.312 4.934 1 96.31 466 LYS B CA 1
ATOM 7748 C C . LYS B 1 466 ? -25.5 -30.469 4.195 1 96.31 466 LYS B C 1
ATOM 7750 O O . LYS B 1 466 ? -26.594 -30.312 3.65 1 96.31 466 LYS B O 1
ATOM 7755 N N . GLU B 1 467 ? -24.797 -31.516 4.18 1 94.81 467 GLU B N 1
ATOM 7756 C CA . GLU B 1 467 ? -25.297 -32.688 3.498 1 94.81 467 GLU B CA 1
ATOM 7757 C C . GLU B 1 467 ? -25.328 -33.906 4.441 1 94.81 467 GLU B C 1
ATOM 7759 O O . GLU B 1 467 ? -24.344 -34.625 4.566 1 94.81 467 GLU B O 1
ATOM 7764 N N . ASP B 1 468 ? -26.484 -34.219 4.984 1 91.44 468 ASP B N 1
ATOM 7765 C CA . ASP B 1 468 ? -26.688 -35.312 5.922 1 91.44 468 ASP B CA 1
ATOM 7766 C C . ASP B 1 468 ? -25.75 -35.188 7.121 1 91.44 468 ASP B C 1
ATOM 7768 O O . ASP B 1 468 ? -25.891 -34.281 7.93 1 91.44 468 ASP B O 1
ATOM 7772 N N . ARG B 1 469 ? -24.688 -36.062 7.129 1 94.06 469 ARG B N 1
ATOM 7773 C CA . ARG B 1 469 ? -23.812 -36.094 8.297 1 94.06 469 ARG B CA 1
ATOM 7774 C C . ARG B 1 469 ? -22.453 -35.438 7.996 1 94.06 469 ARG B C 1
ATOM 7776 O O . ARG B 1 469 ? -21.5 -35.625 8.742 1 94.06 469 ARG B O 1
ATOM 7783 N N . PHE B 1 470 ? -22.516 -34.656 6.863 1 97.19 470 PHE B N 1
ATOM 7784 C CA . PHE B 1 470 ? -21.234 -34.062 6.461 1 97.19 470 PHE B CA 1
ATOM 7785 C C . PHE B 1 470 ? -21.422 -32.594 6.102 1 97.19 470 PHE B C 1
ATOM 7787 O O . PHE B 1 470 ? -22.516 -32.156 5.746 1 97.19 470 PHE B O 1
ATOM 7794 N N . LEU B 1 471 ? -20.359 -31.859 6.281 1 98 471 LEU B N 1
ATOM 7795 C CA . LEU B 1 471 ? -20.219 -30.547 5.664 1 98 471 LEU B CA 1
ATOM 7796 C C . LEU B 1 471 ? -19.391 -30.641 4.379 1 98 471 LEU B C 1
ATOM 7798 O O . LEU B 1 471 ? -18.328 -31.266 4.359 1 98 471 LEU B O 1
ATOM 7802 N N . ARG B 1 472 ? -19.891 -30.109 3.295 1 98.12 472 ARG B N 1
ATOM 7803 C CA . ARG B 1 472 ? -19.141 -30 2.043 1 98.12 472 ARG B CA 1
ATOM 7804 C C . ARG B 1 472 ? -18.797 -28.547 1.737 1 98.12 472 ARG B C 1
ATOM 7806 O O . ARG B 1 472 ? -19.656 -27.672 1.873 1 98.12 472 ARG B O 1
ATOM 7813 N N . PHE B 1 473 ? -17.641 -28.344 1.327 1 97.88 473 PHE B N 1
ATOM 7814 C CA . PHE B 1 473 ? -17.172 -26.984 1.096 1 97.88 473 PHE B CA 1
ATOM 7815 C C . PHE B 1 473 ? -17.016 -26.703 -0.396 1 97.88 473 PHE B C 1
ATOM 7817 O O . PHE B 1 473 ? -16.562 -27.562 -1.149 1 97.88 473 PHE B O 1
ATOM 7824 N N . GLU B 1 474 ? -17.406 -25.531 -0.769 1 97.06 474 GLU B N 1
ATOM 7825 C CA . GLU B 1 474 ? -17.391 -25.156 -2.18 1 97.06 474 GLU B CA 1
ATOM 7826 C C . GLU B 1 474 ? -16.594 -23.875 -2.4 1 97.06 474 GLU B C 1
ATOM 7828 O O . GLU B 1 474 ? -16.906 -22.828 -1.827 1 97.06 474 GLU B O 1
ATOM 7833 N N . HIS B 1 475 ? -15.555 -23.938 -3.248 1 97.06 475 HIS B N 1
ATOM 7834 C CA . HIS B 1 475 ? -14.711 -22.797 -3.596 1 97.06 475 HIS B CA 1
ATOM 7835 C C . HIS B 1 475 ? -15.391 -21.906 -4.641 1 97.06 475 HIS B C 1
ATOM 7837 O O . HIS B 1 475 ? -16.422 -22.281 -5.211 1 97.06 475 HIS B O 1
ATOM 7843 N N . PRO B 1 476 ? -14.875 -20.656 -4.816 1 95.81 476 PRO B N 1
ATOM 7844 C CA . PRO B 1 476 ? -15.508 -19.766 -5.797 1 95.81 476 PRO B CA 1
ATOM 7845 C C . PRO B 1 476 ? -15.539 -20.375 -7.203 1 95.81 476 PRO B C 1
ATOM 7847 O O . PRO B 1 476 ? -16.547 -20.281 -7.895 1 95.81 476 PRO B O 1
ATOM 7850 N N . THR B 1 477 ? -14.328 -20.906 -7.504 1 94.06 477 THR B N 1
ATOM 7851 C CA . THR B 1 477 ? -14.188 -21.625 -8.766 1 94.06 477 THR B CA 1
ATOM 7852 C C . THR B 1 477 ? -13.492 -22.953 -8.547 1 94.06 477 THR B C 1
ATOM 7854 O O . THR B 1 477 ? -12.906 -23.203 -7.488 1 94.06 477 THR B O 1
ATOM 7857 N N . GLN B 1 478 ? -13.664 -23.844 -9.516 1 83.88 478 GLN B N 1
ATOM 7858 C CA . GLN B 1 478 ? -13 -25.125 -9.414 1 83.88 478 GLN B CA 1
ATOM 7859 C C . GLN B 1 478 ? -11.539 -25.047 -9.859 1 83.88 478 GLN B C 1
ATOM 7861 O O . GLN B 1 478 ? -11.242 -24.469 -10.914 1 83.88 478 GLN B O 1
ATOM 7866 N N . PRO B 1 479 ? -10.719 -25.5 -9.008 1 65.62 479 PRO B N 1
ATOM 7867 C CA . PRO B 1 479 ? -9.305 -25.438 -9.375 1 65.62 479 PRO B CA 1
ATOM 7868 C C . PRO B 1 479 ? -8.945 -26.406 -10.5 1 65.62 479 PRO B C 1
ATOM 7870 O O . PRO B 1 479 ? -8.125 -27.312 -10.312 1 65.62 479 PRO B O 1
ATOM 7873 N N . SER B 1 480 ? -9.797 -26.609 -11.438 1 66.62 480 SER B N 1
ATOM 7874 C CA . SER B 1 480 ? -9.586 -27.5 -12.578 1 66.62 480 SER B CA 1
ATOM 7875 C C . SER B 1 480 ? -10.109 -26.875 -13.867 1 66.62 480 SER B C 1
ATOM 7877 O O . SER B 1 480 ? -10.492 -25.703 -13.883 1 66.62 480 SER B O 1
ATOM 7879 N N . LEU B 1 481 ? -9.906 -27.562 -14.93 1 70.56 481 LEU B N 1
ATOM 7880 C CA . LEU B 1 481 ? -10.438 -27.141 -16.219 1 70.56 481 LEU B CA 1
ATOM 7881 C C . LEU B 1 481 ? -11.945 -27.359 -16.281 1 70.56 481 LEU B C 1
ATOM 7883 O O . LEU B 1 481 ? -12.594 -26.969 -17.25 1 70.56 481 LEU B O 1
ATOM 7887 N N . LYS B 1 482 ? -12.461 -27.75 -15.109 1 75.5 482 LYS B N 1
ATOM 7888 C CA . LYS B 1 482 ? -13.883 -28.047 -15.07 1 75.5 482 LYS B CA 1
ATOM 7889 C C . LYS B 1 482 ? -14.688 -26.875 -14.539 1 75.5 482 LYS B C 1
ATOM 7891 O O . LYS B 1 482 ? -14.211 -26.125 -13.688 1 75.5 482 LYS B O 1
ATOM 7896 N N . PRO B 1 483 ? -15.844 -26.781 -15.148 1 80.62 483 PRO B N 1
ATOM 7897 C CA . PRO B 1 483 ? -16.719 -25.75 -14.586 1 80.62 483 PRO B CA 1
ATOM 7898 C C . PRO B 1 483 ? -17.172 -26.062 -13.164 1 80.62 483 PRO B C 1
ATOM 7900 O O . PRO B 1 483 ? -17.094 -27.219 -12.734 1 80.62 483 PRO B O 1
ATOM 7903 N N . GLY B 1 484 ? -17.547 -25.078 -12.461 1 88.25 484 GLY B N 1
ATOM 7904 C CA . GLY B 1 484 ? -18.062 -25.266 -11.117 1 88.25 484 GLY B CA 1
ATOM 7905 C C . GLY B 1 484 ? -17.672 -24.156 -10.164 1 88.25 484 GLY B C 1
ATOM 7906 O O . GLY B 1 484 ? -17.141 -23.125 -10.586 1 88.25 484 GLY B O 1
ATOM 7907 N N . GLY B 1 485 ? -18.094 -24.375 -8.852 1 94 485 GLY B N 1
ATOM 7908 C CA . GLY B 1 485 ? -17.906 -23.375 -7.812 1 94 485 GLY B CA 1
ATOM 7909 C C . GLY B 1 485 ? -19.188 -22.641 -7.457 1 94 485 GLY B C 1
ATOM 7910 O O . GLY B 1 485 ? -20.172 -22.703 -8.203 1 94 485 GLY B O 1
ATOM 7911 N N . TRP B 1 486 ? -19.094 -22.031 -6.367 1 95.25 486 TRP B N 1
ATOM 7912 C CA . TRP B 1 486 ? -20.344 -21.422 -5.906 1 95.25 486 TRP B CA 1
ATOM 7913 C C . TRP B 1 486 ? -20.719 -20.234 -6.777 1 95.25 486 TRP B C 1
ATOM 7915 O O . TRP B 1 486 ? -21.906 -19.906 -6.91 1 95.25 486 TRP B O 1
ATOM 7925 N N . MET B 1 487 ? -19.734 -19.547 -7.41 1 95.12 487 MET B N 1
ATOM 7926 C CA . MET B 1 487 ? -20.031 -18.359 -8.219 1 95.12 487 MET B CA 1
ATOM 7927 C C . MET B 1 487 ? -20.906 -18.734 -9.414 1 95.12 487 MET B C 1
ATOM 7929 O O . MET B 1 487 ? -21.906 -18.062 -9.688 1 95.12 487 MET B O 1
ATOM 7933 N N . GLU B 1 488 ? -20.484 -19.797 -10.125 1 93.5 488 GLU B N 1
ATOM 7934 C CA . GLU B 1 488 ? -21.281 -20.25 -11.258 1 93.5 488 GLU B CA 1
ATOM 7935 C C . GLU B 1 488 ? -22.688 -20.688 -10.805 1 93.5 488 GLU B C 1
ATOM 7937 O O . GLU B 1 488 ? -23.672 -20.359 -11.453 1 93.5 488 GLU B O 1
ATOM 7942 N N . ARG B 1 489 ? -22.703 -21.438 -9.758 1 93.62 489 ARG B N 1
ATOM 7943 C CA . ARG B 1 489 ? -23.984 -21.922 -9.227 1 93.62 489 ARG B CA 1
ATOM 7944 C C . ARG B 1 489 ? -24.906 -20.75 -8.883 1 93.62 489 ARG B C 1
ATOM 7946 O O . ARG B 1 489 ? -26.078 -20.75 -9.281 1 93.62 489 ARG B O 1
ATOM 7953 N N . VAL B 1 490 ? -24.438 -19.781 -8.195 1 93.44 490 VAL B N 1
ATOM 7954 C CA . VAL B 1 490 ? -25.234 -18.641 -7.746 1 93.44 490 VAL B CA 1
ATOM 7955 C C . VAL B 1 490 ? -25.641 -17.797 -8.945 1 93.44 490 VAL B C 1
ATOM 7957 O O . VAL B 1 490 ? -26.781 -17.328 -9.023 1 93.44 490 VAL B O 1
ATOM 7960 N N . LYS B 1 491 ? -24.703 -17.594 -9.852 1 91.62 491 LYS B N 1
ATOM 7961 C CA . LYS B 1 491 ? -25.031 -16.844 -11.062 1 91.62 491 LYS B CA 1
ATOM 7962 C C . LYS B 1 491 ? -26.156 -17.516 -11.844 1 91.62 491 LYS B C 1
ATOM 7964 O O . LYS B 1 491 ? -27.109 -16.859 -12.266 1 91.62 491 LYS B O 1
ATOM 7969 N N . ASN B 1 492 ? -26.078 -18.797 -11.969 1 92.06 492 ASN B N 1
ATOM 7970 C CA . ASN B 1 492 ? -27.078 -19.562 -12.703 1 92.06 492 ASN B CA 1
ATOM 7971 C C . ASN B 1 492 ? -28.438 -19.516 -12.008 1 92.06 492 ASN B C 1
ATOM 7973 O O . ASN B 1 492 ? -29.469 -19.609 -12.664 1 92.06 492 ASN B O 1
ATOM 7977 N N . ALA B 1 493 ? -28.391 -19.25 -10.75 1 92.06 493 ALA B N 1
ATOM 7978 C CA . ALA B 1 493 ? -29.625 -19.156 -9.977 1 92.06 493 ALA B CA 1
ATOM 7979 C C . ALA B 1 493 ? -30.156 -17.719 -9.953 1 92.06 493 ALA B C 1
ATOM 7981 O O . ALA B 1 493 ? -31.172 -17.438 -9.312 1 92.06 493 ALA B O 1
ATOM 7982 N N . GLY B 1 494 ? -29.406 -16.766 -10.516 1 87.81 494 GLY B N 1
ATOM 7983 C CA . GLY B 1 494 ? -29.844 -15.383 -10.617 1 87.81 494 GLY B CA 1
ATOM 7984 C C . GLY B 1 494 ? -29.344 -14.516 -9.469 1 87.81 494 GLY B C 1
ATOM 7985 O O . GLY B 1 494 ? -29.828 -13.398 -9.289 1 87.81 494 GLY B O 1
ATOM 7986 N N . GLY B 1 495 ? -28.375 -15.109 -8.742 1 85.62 495 GLY B N 1
ATOM 7987 C CA . GLY B 1 495 ? -27.859 -14.359 -7.605 1 85.62 495 GLY B CA 1
ATOM 7988 C C . GLY B 1 495 ? -26.75 -13.398 -7.977 1 85.62 495 GLY B C 1
ATOM 7989 O O . GLY B 1 495 ? -26.234 -13.445 -9.094 1 85.62 495 GLY B O 1
ATOM 7990 N N . ASN B 1 496 ? -26.422 -12.438 -6.988 1 79.62 496 ASN B N 1
ATOM 7991 C CA . ASN B 1 496 ? -25.328 -11.484 -7.16 1 79.62 496 ASN B CA 1
ATOM 7992 C C . ASN B 1 496 ? -24 -12.062 -6.68 1 79.62 496 ASN B C 1
ATOM 7994 O O . ASN B 1 496 ? -23.859 -12.422 -5.504 1 79.62 496 ASN B O 1
ATOM 7998 N N . ILE B 1 497 ? -23.062 -12.109 -7.523 1 84.75 497 ILE B N 1
ATOM 7999 C CA . ILE B 1 497 ? -21.812 -12.781 -7.184 1 84.75 497 ILE B CA 1
ATOM 8000 C C . ILE B 1 497 ? -20.719 -11.75 -6.973 1 84.75 497 ILE B C 1
ATOM 8002 O O . ILE B 1 497 ? -19.594 -12.102 -6.594 1 84.75 497 ILE B O 1
ATOM 8006 N N . THR B 1 498 ? -21.016 -10.43 -7.203 1 74.88 498 THR B N 1
ATOM 8007 C CA . THR B 1 498 ? -19.953 -9.43 -7.148 1 74.88 498 THR B CA 1
ATOM 8008 C C . THR B 1 498 ? -19.859 -8.828 -5.75 1 74.88 498 THR B C 1
ATOM 8010 O O . THR B 1 498 ? -18.859 -8.195 -5.414 1 74.88 498 THR B O 1
ATOM 8013 N N . ASN B 1 499 ? -21.016 -8.898 -4.992 1 65.31 499 ASN B N 1
ATOM 8014 C CA . ASN B 1 499 ? -20.984 -8.328 -3.646 1 65.31 499 ASN B CA 1
ATOM 8015 C C . ASN B 1 499 ? -20.766 -9.406 -2.59 1 65.31 499 ASN B C 1
ATOM 8017 O O . ASN B 1 499 ? -21.5 -10.391 -2.535 1 65.31 499 ASN B O 1
ATOM 8021 N N . GLY B 1 500 ? -19.75 -10.117 -2.529 1 51.84 500 GLY B N 1
ATOM 8022 C CA . GLY B 1 500 ? -19.344 -11.227 -1.681 1 51.84 500 GLY B CA 1
ATOM 8023 C C . GLY B 1 500 ? -20.453 -11.703 -0.756 1 51.84 500 GLY B C 1
ATOM 8024 O O . GLY B 1 500 ? -20.375 -12.805 -0.214 1 51.84 500 GLY B O 1
ATOM 8025 N N . VAL B 1 501 ? -21.422 -10.844 -0.235 1 46.62 501 VAL B N 1
ATOM 8026 C CA . VAL B 1 501 ? -22.281 -11.242 0.868 1 46.62 501 VAL B CA 1
ATOM 8027 C C . VAL B 1 501 ? -23.672 -11.594 0.333 1 46.62 501 VAL B C 1
ATOM 8029 O O . VAL B 1 501 ? -24.422 -12.336 0.973 1 46.62 501 VAL B O 1
ATOM 8032 N N . LYS B 1 502 ? -24.281 -10.898 -0.66 1 44.44 502 LYS B N 1
ATOM 8033 C CA . LYS B 1 502 ? -25.719 -11.031 -0.862 1 44.44 502 LYS B CA 1
ATOM 8034 C C . LYS B 1 502 ? -26.047 -12.281 -1.677 1 44.44 502 LYS B C 1
ATOM 8036 O O . LYS B 1 502 ? -26.5 -12.188 -2.818 1 44.44 502 LYS B O 1
ATOM 8041 N N . VAL B 1 503 ? -25.391 -13.281 -1.464 1 38.44 503 VAL B N 1
ATOM 8042 C CA . VAL B 1 503 ? -25.594 -14.43 -2.348 1 38.44 503 VAL B CA 1
ATOM 8043 C C . VAL B 1 503 ? -27 -14.969 -2.166 1 38.44 503 VAL B C 1
ATOM 8045 O O . VAL B 1 503 ? -27.672 -15.336 -3.141 1 38.44 503 VAL B O 1
ATOM 8048 N N . ASP B 1 504 ? -27.422 -15.516 -0.919 1 37.66 504 ASP B N 1
ATOM 8049 C CA . ASP B 1 504 ? -28.5 -16.484 -0.8 1 37.66 504 ASP B CA 1
ATOM 8050 C C . ASP B 1 504 ? -29.828 -15.805 -0.501 1 37.66 504 ASP B C 1
ATOM 8052 O O . ASP B 1 504 ? -30.797 -16.469 -0.089 1 37.66 504 ASP B O 1
ATOM 8056 N N . GLU B 1 505 ? -29.969 -14.469 -0.566 1 35.53 505 GLU B N 1
ATOM 8057 C CA . GLU B 1 505 ? -31.375 -14.164 -0.35 1 35.53 505 GLU B CA 1
ATOM 8058 C C . GLU B 1 505 ? -32.156 -14.258 -1.653 1 35.53 505 GLU B C 1
ATOM 8060 O O . GLU B 1 505 ? -31.672 -13.836 -2.707 1 35.53 505 GLU B O 1
#

Secondary structure (DSSP, 8-state):
-----------------------------THHHHHHHHHHHHHHHHTT-SS--PPPP---B--GGGTTSTTTT--B-TTSEETT-SSS-EEE--HHHHHHT-SSPPTTTS-EE-SSPPPP--GGGGGG-EEEEEESBSS-EEEEHHHHHHHS--EEEEEEEE-TTTTHHHHHHHS--SS----S--EEEEEEEEEEHHHHHHHH-BPTT--EEEEEEEEEETTEEEEEEEEHHHHH-GGG--EEEEEETTEEPPGGGTTT-EEE-TTB-GGGS-SSEEEEEEESSPP--HHHHHSSB---TT--HHHHTT-HHHHH-GGGB--BPPPEEEEEESPTT-EEETT-SSSEEEEEEEEE-STTPPEEEEEEESSTTSS-EEPEEE-THHHHHTPPTT-EETTEEE--TT--S--S-EEEEEEEEHHHHHH-SEEEEEEEETT-PBPPSS----TT-----S-EEEEEEEETTEEEEE-SS-SSSS--SHHHHHHHTT---SSTT----/-----------------------------THHHHHHHHHHHHHHHHTT-SS--PPPP---B--GGGTTSTTTT--B-TTSEETT-SSS-EEE--HHHHHHT-SSPPTTTS-EE-SSPPPP--GGGGGG-EEEEEESBSS-EEEEHHHHHHSS--EEEEEEEE-TTTTHHHHHHHS--SS----S--EEEEEEEEEEHHHHHHHH-BPTT--EEEEEEEEEETTEEEEEEEEHHHHH-GGG--EEEEEETTEEPPGGGTTT-EEE-TTB-GGGS-SSEEEEEEESSPP--HHHHHSSB---TT--HHHHTT-HHHHH-GGGB--BPPPEEEEEESPTT-EEETT-SSSEEEEEEEEE-STTPPEEEEEEESSTTSS-EEPEEE-THHHHHTPPTT-EETTEEE--TT--S--S-EEEEEEEEHHHHHH-SEEEEEEEETT-PBPPSS----TT-----S-EEEEEEEETTEEEEE-SS-SSSS--SHHHHHHHTT---SSTT----

Radius of gyration: 35.42 Å; Cα contacts (8 Å, |Δi|>4): 2348; chains: 2; bounding box: 114×196×86 Å

Solvent-accessible surface area (backbone atoms only — not comparable to full-atom values): 53474 Å² total; per-residue (Å²): 138,90,87,74,90,78,77,82,84,79,76,79,76,74,78,78,78,78,77,76,76,74,75,72,77,81,75,76,65,64,60,57,55,51,50,42,45,50,50,46,50,47,45,56,60,55,69,68,52,86,43,90,73,65,55,78,67,75,88,59,40,62,47,80,73,27,59,88,40,84,41,44,84,50,62,44,45,84,71,39,43,58,55,57,55,69,69,37,54,27,28,31,27,44,54,56,63,52,57,71,57,45,82,34,42,27,77,56,55,38,44,36,83,47,94,38,59,55,58,87,67,53,80,90,46,42,52,69,42,56,33,38,40,36,66,42,37,76,40,62,52,74,42,32,39,48,49,57,69,70,73,44,73,40,32,24,51,65,32,28,41,31,45,49,40,27,34,12,33,62,38,37,70,75,47,78,38,80,48,70,63,30,43,83,30,37,46,38,24,36,38,36,23,25,32,52,43,37,62,56,45,61,66,23,38,68,42,92,74,50,39,16,34,26,40,28,26,65,35,74,42,96,75,44,49,52,26,31,56,47,51,34,68,52,43,61,34,75,78,44,56,29,25,43,28,39,26,46,64,71,32,69,36,50,59,89,68,11,29,60,30,18,40,43,46,45,13,25,24,36,80,72,29,41,41,26,46,33,38,37,33,32,25,62,59,73,49,82,35,56,54,40,38,76,36,66,41,54,55,62,60,74,47,43,67,76,58,51,76,76,34,68,68,65,46,63,37,68,76,32,49,64,48,34,35,42,52,33,46,45,73,47,33,77,38,72,66,35,74,43,55,68,83,40,91,65,59,53,43,70,36,27,31,44,34,38,32,24,71,27,35,42,71,65,45,40,37,38,19,56,57,77,69,75,49,64,42,80,39,49,75,47,59,69,70,58,39,50,32,66,51,56,89,84,34,68,48,73,82,6,37,48,78,35,61,85,55,85,49,31,35,51,57,34,36,37,39,41,79,36,47,42,68,57,55,68,73,25,56,35,46,34,37,34,31,23,34,59,48,66,50,45,38,22,55,51,58,70,54,27,35,45,21,40,63,50,32,33,47,30,52,32,39,47,41,83,52,93,64,27,38,33,30,32,30,50,54,41,83,55,100,47,87,50,30,48,45,51,54,37,45,75,73,70,35,50,70,54,51,70,62,62,44,88,118,138,90,83,80,76,87,82,77,86,83,78,83,74,78,79,81,74,77,80,77,76,75,74,70,76,76,76,74,61,63,61,57,54,49,51,48,44,51,49,48,50,48,44,54,60,54,69,68,53,86,40,91,74,66,55,79,67,76,87,61,40,60,47,80,73,28,62,88,41,84,39,45,84,49,62,43,44,82,70,40,44,58,56,58,56,70,70,37,55,27,28,32,28,42,54,58,62,52,56,70,56,46,81,32,42,28,77,58,54,38,44,37,84,48,95,37,60,58,58,88,66,54,80,88,46,42,53,68,42,53,31,38,40,36,66,42,35,78,40,58,49,74,42,32,40,48,50,56,69,70,73,45,74,39,33,25,50,65,34,28,40,33,46,50,40,28,33,12,33,64,37,37,69,76,49,79,37,79,49,70,62,28,43,82,31,37,45,36,23,35,39,38,23,26,33,52,43,38,62,57,45,61,66,23,36,67,42,92,74,49,41,18,36,26,40,30,25,65,36,74,42,97,74,44,48,50,29,28,55,48,51,35,68,51,42,63,34,75,77,44,57,30,24,43,28,38,26,46,63,72,33,70,37,48,59,88,68,11,28,59,33,19,40,44,46,44,13,24,24,37,81,71,28,40,41,28,47,34,38,38,34,30,25,62,59,73,48,82,33,54,52,40,38,77,35,67,41,54,55,64,61,74,48,45,66,76,58,52,76,77,33,70,66,64,48,64,37,70,78,31,49,64,49,35,34,41,51,32,45,47,74,46,33,76,36,72,67,35,74,42,55,67,83,40,91,63,59,53,44,70,36,29,30,42,32,40,32,24,71,26,35,42,73,64,43,40,37,38,20,56,58,79,69,77,48,64,42,82,39,49,75,47,60,67,69,60,37,50,35,68,52,56,90,84,35,69,48,74,82,4,37,48,81,35,60,84,56,84,50,30,36,53,58,34,35,38,38,42,79,38,48,41,67,57,54,68,74,24,56,35,45,35,38,36,31,23,34,59,47,67,51,45,39,24,56,51,56,73,55,26,36,47,22,40,64,50,32,31,46,31,52,32,39,46,41,84,52,92,65,26,39,32,30,32,30,50,54,40,80,54,98,47,88,50,31,48,44,50,54,37,44,75,72,69,34,50,71,55,50,72,64,61,46,87,118

Foldseek 3Di:
DDDDDPDDPDDDPPDPDDDPPPPPDPPPDPVVVVVVVVVVVLVVVVVPALFDAADDDDDWDQDPLCCPDLQVVATAAPQFFAQPPSPDGFTAHQALVQVVRDFADDPRHQTFDDQHHFDDDDPVCQQVAKEWEEAQFPATDIDGNVCFQPPAAKAKAKFKAAAQQACLQLLVLVPNFPDTHHYNGNMGMWIFMGHQVLVVCVVRHGDPLFFKKKWFADDQHPQGTQMWIDTPVLSNDVLFPKGWTQDTSLHGDGSSAAPGIWIDTFQWHCSNTGHRTHYIYTYNDTDPRPCHQQHQFFDALPQALVNVVVCSVSSNDCVGHGTGFAKAWEWPPPHAFDKDFCPDPVQKDKTKTKIDGGPQWAWDWKWKDLALPPDTDTWDKADSSVSLLPDDPQDDHSSHGSDRVPHSGDRGMIMTIDIDGSVSLVVGFKMKMWIAIPVRDIAAQFFRHGNNSTNTHHIWMWGWDDDPRIITIFGCAHNHPDGDTVSNVQVVVVADVGRNGRRPD/DDDDDPDDDDPPDPDDPPPDPPPPPPPPDCVVVVVVVCVVVLVVVVVPALFDAADDDDDWDQDPLCCPPLQVVATAQPQFFAQPPSPDGFTAHQALVQVVRDFADDPRHQTFDDQHHFDDDDPVCQQVAKEWEEAQFPATDIDGNVCFQPPAAKAKAKFKAAAQQACLQLLVLVPNFPDTHHYNGNMGMWIFMGHQVLVVCVVRHGDPLFFKKKWFAPDQDPQGTQMWIDTPVLSNDVLFPKGWTQDTSLHGDRSSAAPGIWIDTFQWHCSNTGHRTHYIYTYNDTDPRPCHQQHQFFDALPQALVNVVVCSVSSNDCVGHGTGFAKAWEWSPPHAFDKAFCPDPVQKDKTKTKIDGGPQWAWDWKWKDLALPPDTDTWDKADSSVSLLPDDPQDDHSSHGSDRVPHSGDRGMIMTIDIDGSVSLVVGFKMKMWIAIPVRDIAAQFFRRGNNSTNTHHIWMWGWDDDPRIITIFGCAHNHPDGDTVSNVQVVVVADSGRNNRRPD

InterPro domains:
  IPR000572 Oxidoreductase, molybdopterin-binding domain [PF00174] (115-291)
  IPR005066 Moybdenum cofactor oxidoreductase, dimerisation [PF03404] (320-466)
  IPR008335 Eukaryotic molybdopterin oxidoreductase [PR00407] (81-95)
  IPR008335 Eukaryotic molybdopterin oxidoreductase [PR00407] (103-119)
  IPR008335 Eukaryotic molybdopterin oxidoreductase [PR00407] (159-170)
  IPR008335 Eukaryotic molybdopterin oxidoreductase [PR00407] (170-182)
  IPR008335 Eukaryotic molybdopterin oxidoreductase [PR00407] (185-200)
  IPR008335 Eukaryotic molybdopterin oxidoreductase [PR00407] (237-253)
  IPR008335 Eukaryotic molybdopterin oxidoreductase [PR00407] (254-267)
  IPR008335 Eukaryotic molybdopterin oxidoreductase [PR00407] (270-283)
  IPR008335 Eukaryotic molybdopterin oxidoreductase [PR00407] (322-334)
  IPR008335 Eukaryotic molybdopterin oxidoreductase [PR00407] (351-365)
  IPR008335 Eukaryotic molybdopterin oxidoreductase [PR00407] (365-377)
  IPR008335 Eukaryotic molybdopterin oxidoreductase [PR00407] (409-419)
  IPR008335 Eukaryotic molybdopterin oxidoreductase [PR00407] (434-446)
  IPR008335 Eukaryotic molybdopterin oxidoreductase [PR00407] (447-460)
  IPR014756 Immunoglobulin E-set [SSF81296] (324-465)
  IPR022407 Oxidoreductase, molybdopterin binding site [PS00559] (135-170)
  IPR036374 Oxidoreductase, molybdopterin-binding domain superfamily [G3DSA:3.90.420.10] (85-323)
  IPR036374 Oxidoreductase, molybdopterin-binding domain superfamily [SSF56524] (65-307)

Organism: Cordyceps militaris (strain CM01) (NCBI:txid983644)

Nearest PDB structures (foldseek):
  2bih-assembly1_A-2  TM=9.786E-01  e=2.337E-67  Ogataea angusta
  2bii-assembly1_A  TM=9.849E-01  e=1.336E-63  Ogataea angusta
  1sox-assembly1_B  TM=8.841E-01  e=4.164E-38  Gallus gallus
  2a9b-assembly1_A  TM=9.065E-01  e=2.974E-37  Gallus gallus
  2a9d-assembly1_A  TM=8.960E-01  e=1.211E-36  Gallus gallus

Sequence (1010 aa):
MSIKSSSLRSFPTPPPSPPETAKQPQSTSLAGETQRASLLLDSEKNLLKDYPLPPQNGVKSVQPQDLKTPDSHVERDPRLFRRTGVHPLNGEPPLTDLYNEGFLTSEDLHFVRNHGHVPVCDDEQVLDWTISIEGMVRRPFTLSMRGLTEHYEQTTYPVTLVCAGNRREEQNVVRKTKGFAWGPAVLSTALWTGVPIRELLAQAKPVDGARFVCFEGADKLPNDHYGTSVKLNWCLNTDKGVMLAHRMNGQALHPDHGKPVRVIIPGQIAGRSVKWLKRIIVTKEPSDNWYHINDNRILPTMITPEASADLPDIWKDETYAIHDFNTNSVVCYPEHDEMVPLDGNPSTYKVRGYAYAGGGKRITRLEVTLDKGNSWRLASINYPEDQYRNAPDGDELYGGKMDMWWRETSFCWCFWELDMLISELADASDIMIRAMDEGLMAQPRDMYWSVMGMMNNSWYRLVIHKEDRFLRFEHPTQPSLKPGGWMERVKNAGGNITNGVKVDEMSIKSSSLRSFPTPPPSPPETAKQPQSTSLAGETQRASLLLDSEKNLLKDYPLPPQNGVKSVQPQDLKTPDSHVERDPRLFRRTGVHPLNGEPPLTDLYNEGFLTSEDLHFVRNHGHVPVCDDEQVLDWTISIEGMVRRPFTLSMRGLTEHYEQTTYPVTLVCAGNRREEQNVVRKTKGFAWGPAVLSTALWTGVPIRELLAQAKPVDGARFVCFEGADKLPNDHYGTSVKLNWCLNTDKGVMLAHRMNGQALHPDHGKPVRVIIPGQIAGRSVKWLKRIIVTKEPSDNWYHINDNRILPTMITPEASADLPDIWKDETYAIHDFNTNSVVCYPEHDEMVPLDGNPSTYKVRGYAYAGGGKRITRLEVTLDKGNSWRLASINYPEDQYRNAPDGDELYGGKMDMWWRETSFCWCFWELDMLISELADASDIMIRAMDEGLMAQPRDMYWSVMGMMNNSWYRLVIHKEDRFLRFEHPTQPSLKPGGWMERVKNAGGNITNGVKVDE